Protein 2DFU (pdb70)

B-factor: mean 41.15, std 11.4, range [22.15, 91.85]

Structure (mmCIF, N/CA/C/O backbone):
data_2DFU
#
_entry.id   2DFU
#
_cell.length_a   93.340
_cell.length_b   73.412
_cell.length_c   122.632
_cell.angle_alpha   90.00
_cell.angle_beta   111.78
_cell.angle_gamma   90.00
#
_symmetry.space_group_name_H-M   'P 1 21 1'
#
loop_
_entity.id
_entity.type
_entity.pdbx_description
1 polymer 'probable 2-hydroxyhepta-2,4-diene-1,7-dioate isomerase'
2 water water
#
loop_
_atom_site.group_PDB
_atom_site.id
_atom_site.type_symbol
_atom_site.label_atom_id
_atom_site.label_alt_id
_atom_site.label_comp_id
_atom_site.label_asym_id
_atom_site.label_entity_id
_atom_site.label_seq_id
_atom_site.pdbx_PDB_ins_code
_atom_site.Cartn_x
_atom_site.Cartn_y
_atom_site.Cartn_z
_atom_site.occupancy
_atom_site.B_iso_or_equiv
_atom_site.auth_seq_id
_atom_site.auth_comp_id
_atom_site.auth_asym_id
_atom_site.auth_atom_id
_atom_site.pdbx_PDB_model_num
ATOM 1 N N . MET A 1 1 ? 7.095 14.459 -15.795 1.00 30.68 1 MET A N 1
ATOM 2 C CA . MET A 1 1 ? 6.029 15.268 -16.456 1.00 31.11 1 MET A CA 1
ATOM 3 C C . MET A 1 1 ? 6.577 16.663 -16.738 1.00 30.55 1 MET A C 1
ATOM 4 O O . MET A 1 1 ? 7.647 17.029 -16.245 1.00 29.19 1 MET A O 1
ATOM 9 N N . LYS A 1 2 ? 5.848 17.432 -17.539 1.00 29.83 2 LYS A N 1
ATOM 10 C CA . LYS A 1 2 ? 6.269 18.785 -17.871 1.00 29.96 2 LYS A CA 1
ATOM 11 C C . LYS A 1 2 ? 5.554 19.798 -16.994 1.00 29.06 2 LYS A C 1
ATOM 12 O O . LYS A 1 2 ? 4.329 19.860 -16.966 1.00 27.79 2 LYS A O 1
ATOM 18 N N . ILE A 1 3 ? 6.329 20.593 -16.271 1.00 29.61 3 ILE A N 1
ATOM 19 C CA . ILE A 1 3 ? 5.775 21.618 -15.396 1.00 29.43 3 ILE A CA 1
ATOM 20 C C . ILE A 1 3 ? 6.132 22.982 -15.975 1.00 29.55 3 ILE A C 1
ATOM 21 O O . ILE A 1 3 ? 7.281 23.218 -16.355 1.00 29.54 3 ILE A O 1
ATOM 26 N N . LEU A 1 4 ? 5.154 23.880 -16.047 1.00 28.57 4 LEU A N 1
ATOM 27 C CA . LEU A 1 4 ? 5.425 25.210 -16.586 1.00 29.24 4 LEU A CA 1
ATOM 28 C C . LEU A 1 4 ? 4.822 26.340 -15.765 1.00 25.86 4 LEU A C 1
ATOM 29 O O . LEU A 1 4 ? 3.985 26.116 -14.894 1.00 25.16 4 LEU A O 1
ATOM 34 N N . ARG A 1 5 ? 5.286 27.554 -16.038 1.00 26.28 5 ARG A N 1
ATOM 35 C CA . ARG A 1 5 ? 4.774 28.760 -15.385 1.00 27.60 5 ARG A CA 1
ATOM 36 C C . ARG A 1 5 ? 4.221 29.587 -16.526 1.00 25.74 5 ARG A C 1
ATOM 37 O O . ARG A 1 5 ? 4.858 29.691 -17.569 1.00 25.72 5 ARG A O 1
ATOM 45 N N . PHE A 1 6 ? 3.052 30.181 -16.336 1.00 27.15 6 PHE A N 1
ATOM 46 C CA . PHE A 1 6 ? 2.450 30.965 -17.401 1.00 28.23 6 PHE A CA 1
ATOM 47 C C . PHE A 1 6 ? 1.581 32.112 -16.892 1.00 30.12 6 PHE A C 1
ATOM 48 O O . PHE A 1 6 ? 1.225 32.171 -15.713 1.00 27.92 6 PHE A O 1
ATOM 56 N N . ASN A 1 7 ? 1.246 33.020 -17.803 1.00 31.82 7 ASN A N 1
ATOM 57 C CA . ASN A 1 7 ? 0.414 34.177 -17.496 1.00 33.14 7 ASN A CA 1
ATOM 58 C C . ASN A 1 7 ? 0.867 34.921 -16.243 1.00 33.22 7 ASN A C 1
ATOM 59 O O . ASN A 1 7 ? 2.029 35.287 -16.139 1.00 35.94 7 ASN A O 1
ATOM 64 N N . GLU A 1 8 ? -0.023 35.151 -15.287 1.00 35.51 8 GLU A N 1
ATOM 65 C CA . GLU A 1 8 ? 0.398 35.879 -14.091 1.00 39.83 8 GLU A CA 1
ATOM 66 C C . GLU A 1 8 ? 1.079 35.004 -13.039 1.00 38.07 8 GLU A C 1
ATOM 67 O O . GLU A 1 8 ? 0.593 34.875 -11.913 1.00 39.98 8 GLU A O 1
ATOM 73 N N . GLY A 1 9 ? 2.210 34.413 -13.413 1.00 34.89 9 GLY A N 1
ATOM 74 C CA . GLY A 1 9 ? 2.951 33.571 -12.491 1.00 33.60 9 GLY A CA 1
ATOM 75 C C . GLY A 1 9 ? 2.218 32.319 -12.034 1.00 33.59 9 GLY A C 1
ATOM 76 O O . GLY A 1 9 ? 2.466 31.815 -10.938 1.00 33.81 9 GLY A O 1
ATOM 77 N N . ARG A 1 10 ? 1.314 31.812 -12.863 1.00 31.12 10 ARG A N 1
ATOM 78 C CA . ARG A 1 10 ? 0.571 30.610 -12.514 1.00 30.92 10 ARG A CA 1
ATOM 79 C C . ARG A 1 10 ? 1.414 29.385 -12.841 1.00 30.49 10 ARG A C 1
ATOM 80 O O . ARG A 1 10 ? 2.311 29.452 -13.677 1.00 28.42 10 ARG A O 1
ATOM 88 N N . TRP A 1 11 ? 1.136 28.278 -12.160 1.00 29.18 11 TRP A N 1
ATOM 89 C CA . TRP A 1 11 ? 1.843 27.031 -12.406 1.00 29.33 11 TRP A CA 1
ATOM 90 C C . TRP A 1 11 ? 0.876 26.038 -13.039 1.00 28.56 11 TRP A C 1
ATOM 91 O O . TRP A 1 11 ? -0.334 26.118 -12.837 1.00 25.06 11 TRP A O 1
ATOM 102 N N . GLY A 1 12 ? 1.418 25.102 -13.805 1.00 29.01 12 GLY A N 1
ATOM 103 C CA . GLY A 1 12 ? 0.575 24.109 -14.436 1.00 28.39 12 GLY A CA 1
ATOM 104 C C . GLY A 1 12 ? 1.370 22.945 -14.983 1.00 28.86 12 GLY A C 1
ATOM 105 O O . GLY A 1 12 ? 2.605 22.963 -14.991 1.00 27.53 12 GLY A O 1
ATOM 106 N N . VAL A 1 13 ? 0.647 21.927 -15.434 1.00 29.61 13 VAL A N 1
ATOM 107 C CA . VAL A 1 13 ? 1.244 20.735 -16.013 1.00 31.66 13 VAL A CA 1
ATOM 108 C C . VAL A 1 13 ? 0.792 20.665 -17.466 1.00 31.05 13 VAL A C 1
ATOM 109 O O . VAL A 1 13 ? -0.344 21.009 -17.784 1.00 29.20 13 VAL A O 1
ATOM 113 N N . LEU A 1 14 ? 1.684 20.227 -18.345 1.00 31.30 14 LEU A N 1
ATOM 114 C CA . LEU A 1 14 ? 1.365 20.138 -19.759 1.00 32.57 14 LEU A CA 1
ATOM 115 C C . LEU A 1 14 ? 0.919 18.742 -20.183 1.00 33.93 14 LEU A C 1
ATOM 116 O O . LEU A 1 14 ? 1.573 17.748 -19.881 1.00 34.20 14 LEU A O 1
ATOM 121 N N . GLU A 1 15 ? -0.211 18.674 -20.870 1.00 35.09 15 GLU A N 1
ATOM 122 C CA . GLU A 1 15 ? -0.716 17.402 -21.381 1.00 37.28 15 GLU A CA 1
ATOM 123 C C . GLU A 1 15 ? -1.107 17.642 -22.835 1.00 36.74 15 GLU A C 1
ATOM 124 O O . GLU A 1 15 ? -2.174 18.183 -23.124 1.00 35.66 15 GLU A O 1
ATOM 130 N N . GLY A 1 16 ? -0.225 17.250 -23.746 1.00 38.78 16 GLY A N 1
ATOM 131 C CA . GLY A 1 16 ? -0.489 17.459 -25.158 1.00 38.94 16 GLY A CA 1
ATOM 132 C C . GLY A 1 16 ? -0.464 18.950 -25.435 1.00 39.14 16 GLY A C 1
ATOM 133 O O . GLY A 1 16 ? 0.572 19.596 -25.286 1.00 41.16 16 GLY A O 1
ATOM 134 N N . GLU A 1 17 ? -1.606 19.506 -25.818 1.00 38.28 17 GLU A N 1
ATOM 135 C CA . GLU A 1 17 ? -1.692 20.931 -26.098 1.00 40.04 17 GLU A CA 1
ATOM 136 C C . GLU A 1 17 ? -2.429 21.678 -24.985 1.00 37.99 17 GLU A C 1
ATOM 137 O O . GLU A 1 17 ? -2.685 22.873 -25.104 1.00 37.30 17 GLU A O 1
ATOM 143 N N . LEU A 1 18 ? -2.767 20.975 -23.911 1.00 35.81 18 LEU A N 1
ATOM 144 C CA . LEU A 1 18 ? -3.488 21.586 -22.798 1.00 36.99 18 LEU A CA 1
ATOM 145 C C . LEU A 1 18 ? -2.635 21.850 -21.569 1.00 34.23 18 LEU A C 1
ATOM 146 O O . LEU A 1 18 ? -1.849 21.000 -21.152 1.00 35.15 18 LEU A O 1
ATOM 151 N N . VAL A 1 19 ? -2.802 23.037 -20.998 1.00 31.75 19 VAL A N 1
ATOM 152 C CA . VAL A 1 19 ? -2.106 23.422 -19.779 1.00 28.96 19 VAL A CA 1
ATOM 153 C C . VAL A 1 19 ? -3.122 23.275 -18.653 1.00 30.05 19 VAL A C 1
ATOM 154 O O . VAL A 1 19 ? -4.157 23.941 -18.654 1.00 29.18 19 VAL A O 1
ATOM 158 N N . LEU A 1 20 ? -2.839 22.391 -17.704 1.00 29.09 20 LEU A N 1
ATOM 159 C CA . LEU A 1 20 ? -3.741 22.179 -16.583 1.00 29.71 20 LEU A CA 1
ATOM 160 C C . LEU A 1 20 ? -3.121 22.877 -15.383 1.00 29.51 20 LEU A C 1
ATOM 161 O O . LEU A 1 20 ? -2.061 22.479 -14.907 1.00 29.36 20 LEU A O 1
ATOM 166 N N . GLU A 1 21 ? -3.778 23.931 -14.909 1.00 27.98 21 GLU A N 1
ATOM 167 C CA . GLU A 1 21 ? -3.264 24.704 -13.788 1.00 29.84 21 GLU A CA 1
ATOM 168 C C . GLU A 1 21 ? -3.204 23.931 -12.478 1.00 30.12 21 GLU A C 1
ATOM 169 O O . GLU A 1 21 ? -4.074 23.107 -12.174 1.00 29.12 21 GLU A O 1
ATOM 175 N N . THR A 1 22 ? -2.163 24.219 -11.705 1.00 30.19 22 THR A N 1
ATOM 176 C CA . THR A 1 22 ? -1.945 23.581 -10.418 1.00 32.01 22 THR A CA 1
ATOM 177 C C . THR A 1 22 ? -1.631 24.621 -9.350 1.00 33.68 22 THR A C 1
ATOM 178 O O . THR A 1 22 ? -1.242 25.750 -9.656 1.00 31.90 22 THR A O 1
ATOM 182 N N . ASP A 1 23 ? -1.803 24.215 -8.098 1.00 33.14 23 ASP A N 1
ATOM 183 C CA . ASP A 1 23 ? -1.549 25.058 -6.940 1.00 35.43 23 ASP A CA 1
ATOM 184 C C . ASP A 1 23 ? -0.065 24.898 -6.605 1.00 35.18 23 ASP A C 1
ATOM 185 O O . ASP A 1 23 ? 0.308 24.045 -5.805 1.00 36.53 23 ASP A O 1
ATOM 190 N N . GLY A 1 24 ? 0.780 25.712 -7.233 1.00 34.77 24 GLY A N 1
ATOM 191 C CA . GLY A 1 24 ? 2.214 25.602 -7.008 1.00 34.34 24 GLY A CA 1
ATOM 192 C C . GLY A 1 24 ? 2.802 24.598 -7.991 1.00 34.55 24 GLY A C 1
ATOM 193 O O . GLY A 1 24 ? 2.044 23.893 -8.649 1.00 33.92 24 GLY A O 1
ATOM 194 N N . PRO A 1 25 ? 4.138 24.482 -8.095 1.00 35.45 25 PRO A N 1
ATOM 195 C CA . PRO A 1 25 ? 4.821 23.553 -9.012 1.00 36.78 25 PRO A CA 1
ATOM 196 C C . PRO A 1 25 ? 4.492 22.088 -8.722 1.00 36.66 25 PRO A C 1
ATOM 197 O O . PRO A 1 25 ? 4.819 21.577 -7.658 1.00 39.54 25 PRO A O 1
ATOM 201 N N . GLY A 1 26 ? 3.855 21.417 -9.672 1.00 36.22 26 GLY A N 1
ATOM 202 C CA . GLY A 1 26 ? 3.501 20.021 -9.481 1.00 34.37 26 GLY A CA 1
ATOM 203 C C . GLY A 1 26 ? 2.463 19.837 -8.391 1.00 33.70 26 GLY A C 1
ATOM 204 O O . GLY A 1 26 ? 2.225 18.718 -7.933 1.00 31.93 26 GLY A O 1
ATOM 205 N N . GLY A 1 27 ? 1.831 20.936 -7.986 1.00 32.03 27 GLY A N 1
ATOM 206 C CA . GLY A 1 27 ? 0.826 20.874 -6.937 1.00 31.29 27 GLY A CA 1
ATOM 207 C C . GLY A 1 27 ? -0.541 20.391 -7.388 1.00 31.56 27 GLY A C 1
ATOM 208 O O . GLY A 1 27 ? -0.725 19.995 -8.544 1.00 31.87 27 GLY A O 1
ATOM 209 N N . ASN A 1 28 ? -1.501 20.427 -6.467 1.00 29.42 28 ASN A N 1
ATOM 210 C CA . ASN A 1 28 ? -2.866 19.993 -6.735 1.00 30.54 28 ASN A CA 1
ATOM 211 C C . ASN A 1 28 ? -3.492 20.796 -7.878 1.00 32.04 28 ASN A C 1
ATOM 212 O O . ASN A 1 28 ? -3.281 22.001 -7.989 1.00 30.80 28 ASN A O 1
ATOM 217 N N . PRO A 1 29 ? -4.283 20.131 -8.735 1.00 31.67 29 PRO A N 1
ATOM 218 C CA . PRO A 1 29 ? -4.938 20.817 -9.854 1.00 32.46 29 PRO A CA 1
ATOM 219 C C . PRO A 1 29 ? -5.984 21.777 -9.287 1.00 32.87 29 PRO A C 1
ATOM 220 O O . PRO A 1 29 ? -6.566 21.508 -8.234 1.00 33.66 29 PRO A O 1
ATOM 224 N N . THR A 1 30 ? -6.227 22.886 -9.979 1.00 31.63 30 THR A N 1
ATOM 225 C CA . THR A 1 30 ? -7.218 23.852 -9.531 1.00 31.50 30 THR A CA 1
ATOM 226 C C . THR A 1 30 ? -8.529 23.654 -10.281 1.00 32.58 30 THR A C 1
ATOM 227 O O . THR A 1 30 ? -9.569 24.158 -9.870 1.00 34.01 30 THR A O 1
ATOM 231 N N . GLY A 1 31 ? -8.474 22.932 -11.393 1.00 33.52 31 GLY A N 1
ATOM 232 C CA . GLY A 1 31 ? -9.674 22.723 -12.176 1.00 35.25 31 GLY A CA 1
ATOM 233 C C . GLY A 1 31 ? -9.741 23.624 -13.402 1.00 36.13 31 GLY A C 1
ATOM 234 O O . GLY A 1 31 ? -10.648 23.493 -14.218 1.00 37.69 31 GLY A O 1
ATOM 235 N N . ARG A 1 32 ? -8.799 24.551 -13.532 1.00 36.87 32 ARG A N 1
ATOM 236 C CA . ARG A 1 32 ? -8.773 25.431 -14.699 1.00 37.04 32 ARG A CA 1
ATOM 237 C C . ARG A 1 32 ? -7.826 24.826 -15.735 1.00 35.48 32 ARG A C 1
ATOM 238 O O . ARG A 1 32 ? -6.814 24.228 -15.382 1.00 34.14 32 ARG A O 1
ATOM 246 N N . ARG A 1 33 ? -8.149 24.988 -17.011 1.00 33.35 33 ARG A N 1
ATOM 247 C CA . ARG A 1 33 ? -7.292 24.480 -18.074 1.00 34.12 33 ARG A CA 1
ATOM 248 C C . ARG A 1 33 ? -7.215 25.549 -19.158 1.00 33.25 33 ARG A C 1
ATOM 249 O O . ARG A 1 33 ? -8.135 26.346 -19.305 1.00 32.79 33 ARG A O 1
ATOM 257 N N . TYR A 1 34 ? -6.116 25.570 -19.901 1.00 31.45 34 TYR A N 1
ATOM 258 C CA . TYR A 1 34 ? -5.933 26.545 -20.967 1.00 31.77 34 TYR A CA 1
ATOM 259 C C . TYR A 1 34 ? -5.281 25.856 -22.150 1.00 32.03 34 TYR A C 1
ATOM 260 O O . TYR A 1 34 ? -4.644 24.819 -21.986 1.00 33.72 34 TYR A O 1
ATOM 269 N N . ASP A 1 35 ? -5.435 26.422 -23.343 1.00 31.88 35 ASP A N 1
ATOM 270 C CA . ASP A 1 35 ? -4.763 25.863 -24.511 1.00 32.45 35 ASP A CA 1
ATOM 271 C C . ASP A 1 35 ? -3.363 26.462 -24.447 1.00 30.73 35 ASP A C 1
ATOM 272 O O . ASP A 1 35 ? -3.204 27.635 -24.117 1.00 28.82 35 ASP A O 1
ATOM 277 N N . LEU A 1 36 ? -2.349 25.666 -24.758 1.00 30.11 36 LEU A N 1
ATOM 278 C CA . LEU A 1 36 ? -0.985 26.161 -24.719 1.00 31.11 36 LEU A CA 1
ATOM 279 C C . LEU A 1 36 ? -0.810 27.432 -25.552 1.00 32.35 36 LEU A C 1
ATOM 280 O O . LEU A 1 36 ? -0.199 28.407 -25.100 1.00 31.94 36 LEU A O 1
ATOM 285 N N . ALA A 1 37 ? -1.352 27.415 -26.766 1.00 31.38 37 ALA A N 1
ATOM 286 C CA . ALA A 1 37 ? -1.232 28.546 -27.679 1.00 32.74 37 ALA A CA 1
ATOM 287 C C . ALA A 1 37 ? -1.812 29.844 -27.128 1.00 32.49 37 ALA A C 1
ATOM 288 O O . ALA A 1 37 ? -1.454 30.925 -27.583 1.00 33.52 37 ALA A O 1
ATOM 290 N N . SER A 1 38 ? -2.691 29.739 -26.140 1.00 33.33 38 SER A N 1
ATOM 291 C CA . SER A 1 38 ? -3.325 30.918 -25.560 1.00 35.52 38 SER A CA 1
ATOM 292 C C . SER A 1 38 ? -2.640 31.517 -24.331 1.00 35.30 38 SER A C 1
ATOM 293 O O . SER A 1 38 ? -3.036 32.589 -23.870 1.00 35.69 38 SER A O 1
ATOM 296 N N . VAL A 1 39 ? -1.635 30.844 -23.781 1.00 32.60 39 VAL A N 1
ATOM 297 C CA . VAL A 1 39 ? -0.976 31.391 -22.598 1.00 30.60 39 VAL A CA 1
ATOM 298 C C . VAL A 1 39 ? 0.368 32.025 -22.907 1.00 30.10 39 VAL A C 1
ATOM 299 O O . VAL A 1 39 ? 0.945 31.796 -23.963 1.00 30.13 39 VAL A O 1
ATOM 303 N N . THR A 1 40 ? 0.852 32.843 -21.980 1.00 32.09 40 THR A N 1
ATOM 304 C CA . THR A 1 40 ? 2.156 33.470 -22.134 1.00 31.30 40 THR A CA 1
ATOM 305 C C . THR A 1 40 ? 3.133 32.651 -21.289 1.00 31.20 40 THR A C 1
ATOM 306 O O . THR A 1 40 ? 3.078 32.675 -20.057 1.00 31.43 40 THR A O 1
ATOM 310 N N . LEU A 1 41 ? 4.006 31.909 -21.960 1.00 30.11 41 LEU A N 1
ATOM 311 C CA . LEU A 1 41 ? 4.992 31.082 -21.279 1.00 30.26 41 LEU A CA 1
ATOM 312 C C . LEU A 1 41 ? 6.021 31.921 -20.540 1.00 28.97 41 LEU A C 1
ATOM 313 O O . LEU A 1 41 ? 6.541 32.887 -21.080 1.00 26.35 41 LEU A O 1
ATOM 318 N N . LEU A 1 42 ? 6.315 31.529 -19.307 1.00 27.73 42 LEU A N 1
ATOM 319 C CA . LEU A 1 42 ? 7.297 32.222 -18.483 1.00 27.67 42 LEU A CA 1
ATOM 320 C C . LEU A 1 42 ? 8.435 31.266 -18.129 1.00 26.14 42 LEU A C 1
ATOM 321 O O . LEU A 1 42 ? 8.328 30.055 -18.329 1.00 27.15 42 LEU A O 1
ATOM 326 N N . PRO A 1 43 ? 9.552 31.801 -17.620 1.00 27.25 43 PRO A N 1
ATOM 327 C CA . PRO A 1 43 ? 10.645 30.896 -17.251 1.00 26.99 43 PRO A CA 1
ATOM 328 C C . PRO A 1 43 ? 10.048 29.998 -16.149 1.00 27.49 43 PRO A C 1
ATOM 329 O O . PRO A 1 43 ? 9.351 30.485 -15.254 1.00 27.34 43 PRO A O 1
ATOM 333 N N . PRO A 1 44 ? 10.311 28.684 -16.201 1.00 27.77 44 PRO A N 1
ATOM 334 C CA . PRO A 1 44 ? 9.790 27.719 -15.225 1.00 27.83 44 PRO A CA 1
ATOM 335 C C . PRO A 1 44 ? 10.403 27.717 -13.827 1.00 29.54 44 PRO A C 1
ATOM 336 O O . PRO A 1 44 ? 10.630 26.651 -13.244 1.00 28.93 44 PRO A O 1
ATOM 340 N N . ALA A 1 45 ? 10.663 28.901 -13.291 1.00 30.47 45 ALA A N 1
ATOM 341 C CA . ALA A 1 45 ? 11.230 29.025 -11.953 1.00 30.65 45 ALA A CA 1
ATOM 342 C C . ALA A 1 45 ? 11.191 30.474 -11.489 1.00 31.47 45 ALA A C 1
ATOM 343 O O . ALA A 1 45 ? 11.046 31.381 -12.298 1.00 31.05 45 ALA A O 1
ATOM 345 N N . THR A 1 46 ? 11.319 30.669 -10.178 1.00 33.48 46 THR A N 1
ATOM 346 C CA . THR A 1 46 ? 11.355 31.998 -9.548 1.00 34.64 46 THR A CA 1
ATOM 347 C C . THR A 1 46 ? 12.536 31.905 -8.576 1.00 34.15 46 THR A C 1
ATOM 348 O O . THR A 1 46 ? 12.356 31.891 -7.361 1.00 34.11 46 THR A O 1
ATOM 352 N N . PRO A 1 47 ? 13.764 31.838 -9.115 1.00 34.59 47 PRO A N 1
ATOM 353 C CA . PRO A 1 47 ? 15.017 31.726 -8.359 1.00 33.09 47 PRO A CA 1
ATOM 354 C C . PRO A 1 47 ? 15.447 32.890 -7.486 1.00 32.86 47 PRO A C 1
ATOM 355 O O . PRO A 1 47 ? 15.276 34.046 -7.853 1.00 31.80 47 PRO A O 1
ATOM 359 N N . THR A 1 48 ? 16.010 32.572 -6.321 1.00 30.79 48 THR A N 1
ATOM 360 C CA . THR A 1 48 ? 16.521 33.603 -5.435 1.00 30.68 48 THR A CA 1
ATOM 361 C C . THR A 1 48 ? 17.885 33.954 -6.017 1.00 30.30 48 THR A C 1
ATOM 362 O O . THR A 1 48 ? 18.425 35.029 -5.771 1.00 31.43 48 THR A O 1
ATOM 366 N N . LYS A 1 49 ? 18.433 33.028 -6.799 1.00 30.36 49 LYS A N 1
ATOM 367 C CA . LYS A 1 49 ? 19.730 33.223 -7.443 1.00 29.62 49 LYS A CA 1
ATOM 368 C C . LYS A 1 49 ? 19.968 32.165 -8.518 1.00 29.19 49 LYS A C 1
ATOM 369 O O . LYS A 1 49 ? 19.323 31.119 -8.522 1.00 30.28 49 LYS A O 1
ATOM 375 N N . ILE A 1 50 ? 20.894 32.444 -9.427 1.00 28.96 50 ILE A N 1
ATOM 376 C CA . ILE A 1 50 ? 21.209 31.523 -10.516 1.00 26.65 50 ILE A CA 1
ATOM 377 C C . ILE A 1 50 ? 22.703 31.236 -10.513 1.00 27.87 50 ILE A C 1
ATOM 378 O O . ILE A 1 50 ? 23.516 32.131 -10.751 1.00 26.85 50 ILE A O 1
ATOM 383 N N . VAL A 1 51 ? 23.062 29.986 -10.222 1.00 27.96 51 VAL A N 1
ATOM 384 C CA . VAL A 1 51 ? 24.463 29.576 -10.163 1.00 28.53 51 VAL A CA 1
ATOM 385 C C . VAL A 1 51 ? 24.855 28.874 -11.459 1.00 29.93 51 VAL A C 1
ATOM 386 O O . VAL A 1 51 ? 24.173 27.950 -11.905 1.00 31.80 51 VAL A O 1
ATOM 390 N N . CYS A 1 52 ? 25.957 29.303 -12.068 1.00 29.99 52 CYS A N 1
ATOM 391 C CA . CYS A 1 52 ? 26.366 28.710 -13.334 1.00 30.45 52 CYS A CA 1
ATOM 392 C C . CYS A 1 52 ? 27.757 28.100 -13.329 1.00 31.44 52 CYS A C 1
ATOM 393 O O . CYS A 1 52 ? 28.665 28.596 -12.671 1.00 31.85 52 CYS A O 1
ATOM 396 N N . VAL A 1 53 ? 27.910 27.023 -14.092 1.00 34.03 53 VAL A N 1
ATOM 397 C CA . VAL A 1 53 ? 29.184 26.327 -14.202 1.00 34.41 53 VAL A CA 1
ATOM 398 C C . VAL A 1 53 ? 29.950 26.816 -15.418 1.00 35.63 53 VAL A C 1
ATOM 399 O O . VAL A 1 53 ? 29.356 27.201 -16.427 1.00 33.29 53 VAL A O 1
ATOM 403 N N . GLY A 1 54 ? 31.274 26.819 -15.312 1.00 36.93 54 GLY A N 1
ATOM 404 C CA . GLY A 1 54 ? 32.090 27.242 -16.432 1.00 37.85 54 GLY A CA 1
ATOM 405 C C . GLY A 1 54 ? 32.313 26.056 -17.357 1.00 39.40 54 GLY A C 1
ATOM 406 O O . GLY A 1 54 ? 31.370 25.367 -17.742 1.00 39.42 54 GLY A O 1
ATOM 407 N N . ARG A 1 55 ? 33.567 25.814 -17.710 1.00 41.24 55 ARG A N 1
ATOM 408 C CA . ARG A 1 55 ? 33.918 24.701 -18.583 1.00 43.07 55 ARG A CA 1
ATOM 409 C C . ARG A 1 55 ? 33.389 23.409 -17.972 1.00 40.82 55 ARG A C 1
ATOM 410 O O . ARG A 1 55 ? 33.616 23.142 -16.793 1.00 41.00 55 ARG A O 1
ATOM 418 N N . ASN A 1 56 ? 32.670 22.611 -18.756 1.00 40.47 56 ASN A N 1
ATOM 419 C CA . ASN A 1 56 ? 32.145 21.360 -18.223 1.00 41.31 56 ASN A CA 1
ATOM 420 C C . ASN A 1 56 ? 31.966 20.239 -19.242 1.00 43.38 56 ASN A C 1
ATOM 421 O O . ASN A 1 56 ? 31.459 19.168 -18.912 1.00 43.91 56 ASN A O 1
ATOM 426 N N . TYR A 1 57 ? 32.382 20.476 -20.478 1.00 45.42 57 TYR A N 1
ATOM 427 C CA . TYR A 1 57 ? 32.271 19.453 -21.508 1.00 48.98 57 TYR A CA 1
ATOM 428 C C . TYR A 1 57 ? 33.638 19.111 -22.097 1.00 51.43 57 TYR A C 1
ATOM 429 O O . TYR A 1 57 ? 34.491 19.985 -22.263 1.00 51.45 57 TYR A O 1
ATOM 438 N N . ARG A 1 58 ? 33.841 17.834 -22.407 1.00 55.17 58 ARG A N 1
ATOM 439 C CA . ARG A 1 58 ? 35.099 17.381 -22.992 1.00 58.05 58 ARG A CA 1
ATOM 440 C C . ARG A 1 58 ? 35.075 17.648 -24.494 1.00 58.57 58 ARG A C 1
ATOM 441 O O . ARG A 1 58 ? 35.938 18.344 -25.029 1.00 60.46 58 ARG A O 1
ATOM 449 N N . LEU A 1 72 ? 41.910 20.817 -17.859 1.00 70.37 72 LEU A N 1
ATOM 450 C CA . LEU A 1 72 ? 40.615 20.523 -17.247 1.00 70.56 72 LEU A CA 1
ATOM 451 C C . LEU A 1 72 ? 40.620 20.900 -15.770 1.00 69.62 72 LEU A C 1
ATOM 452 O O . LEU A 1 72 ? 41.517 20.503 -15.027 1.00 70.59 72 LEU A O 1
ATOM 457 N N . PRO A 1 73 ? 39.609 21.666 -15.323 1.00 68.10 73 PRO A N 1
ATOM 458 C CA . PRO A 1 73 ? 39.517 22.090 -13.923 1.00 66.35 73 PRO A CA 1
ATOM 459 C C . PRO A 1 73 ? 39.350 20.938 -12.932 1.00 64.79 73 PRO A C 1
ATOM 460 O O . PRO A 1 73 ? 38.819 19.880 -13.272 1.00 64.53 73 PRO A O 1
ATOM 464 N N . LYS A 1 74 ? 39.819 21.163 -11.707 1.00 63.97 74 LYS A N 1
ATOM 465 C CA . LYS A 1 74 ? 39.739 20.177 -10.631 1.00 62.29 74 LYS A CA 1
ATOM 466 C C . LYS A 1 74 ? 38.397 20.302 -9.914 1.00 60.69 74 LYS A C 1
ATOM 467 O O . LYS A 1 74 ? 37.838 19.315 -9.437 1.00 60.77 74 LYS A O 1
ATOM 473 N N . GLU A 1 75 ? 37.901 21.533 -9.828 1.00 57.87 75 GLU A N 1
ATOM 474 C CA . GLU A 1 75 ? 36.618 21.816 -9.192 1.00 54.00 75 GLU A CA 1
ATOM 475 C C . GLU A 1 75 ? 35.777 22.604 -10.186 1.00 50.21 75 GLU A C 1
ATOM 476 O O . GLU A 1 75 ? 36.311 23.276 -11.072 1.00 49.32 75 GLU A O 1
ATOM 482 N N . PRO A 1 76 ? 34.445 22.531 -10.057 1.00 46.97 76 PRO A N 1
ATOM 483 C CA . PRO A 1 76 ? 33.581 23.272 -10.980 1.00 44.02 76 PRO A CA 1
ATOM 484 C C . PRO A 1 76 ? 33.805 24.778 -10.830 1.00 41.02 76 PRO A C 1
ATOM 485 O O . PRO A 1 76 ? 33.783 25.298 -9.719 1.00 39.87 76 PRO A O 1
ATOM 489 N N . GLY A 1 77 ? 34.055 25.468 -11.938 1.00 40.59 77 GLY A N 1
ATOM 490 C CA . GLY A 1 77 ? 34.230 26.909 -11.880 1.00 38.62 77 GLY A CA 1
ATOM 491 C C . GLY A 1 77 ? 32.817 27.459 -11.839 1.00 38.27 77 GLY A C 1
ATOM 492 O O . GLY A 1 77 ? 31.959 26.978 -12.581 1.00 39.41 77 GLY A O 1
ATOM 493 N N . LEU A 1 78 ? 32.554 28.448 -10.989 1.00 37.38 78 LEU A N 1
ATOM 494 C CA . LEU A 1 78 ? 31.201 28.988 -10.877 1.00 33.89 78 LEU A CA 1
ATOM 495 C C . LEU A 1 78 ? 31.081 30.496 -11.046 1.00 34.68 78 LEU A C 1
ATOM 496 O O . LEU A 1 78 ? 32.036 31.240 -10.824 1.00 35.34 78 LEU A O 1
ATOM 501 N N . PHE A 1 79 ? 29.894 30.938 -11.450 1.00 32.71 79 PHE A N 1
ATOM 502 C CA . PHE A 1 79 ? 29.602 32.358 -11.575 1.00 32.06 79 PHE A CA 1
ATOM 503 C C . PHE A 1 79 ? 28.103 32.551 -11.395 1.00 31.18 79 PHE A C 1
ATOM 504 O O . PHE A 1 79 ? 27.318 31.616 -11.585 1.00 30.71 79 PHE A O 1
ATOM 512 N N . LEU A 1 80 ? 27.708 33.759 -11.008 1.00 31.71 80 LEU A N 1
ATOM 513 C CA . LEU A 1 80 ? 26.300 34.062 -10.763 1.00 30.36 80 LEU A CA 1
ATOM 514 C C . LEU A 1 80 ? 25.643 34.935 -11.819 1.00 29.52 80 LEU A C 1
ATOM 515 O O . LEU A 1 80 ? 26.303 35.670 -12.551 1.00 29.26 80 LEU A O 1
ATOM 520 N N . LYS A 1 81 ? 24.323 34.836 -11.878 1.00 29.33 81 LYS A N 1
ATOM 521 C CA . LYS A 1 81 ? 23.506 35.643 -12.768 1.00 29.75 81 LYS A CA 1
ATOM 522 C C . LYS A 1 81 ? 22.361 36.105 -11.876 1.00 29.71 81 LYS A C 1
ATOM 523 O O . LYS A 1 81 ? 21.889 35.351 -11.024 1.00 28.43 81 LYS A O 1
ATOM 529 N N . GLY A 1 82 ? 21.940 37.351 -12.031 1.00 29.18 82 GLY A N 1
ATOM 530 C CA . GLY A 1 82 ? 20.837 37.830 -11.224 1.00 29.13 82 GLY A CA 1
ATOM 531 C C . GLY A 1 82 ? 19.540 37.466 -11.917 1.00 28.15 82 GLY A C 1
ATOM 532 O O . GLY A 1 82 ? 19.555 37.165 -13.106 1.00 28.31 82 GLY A O 1
ATOM 533 N N . PRO A 1 83 ? 18.405 37.457 -11.203 1.00 28.77 83 PRO A N 1
ATOM 534 C CA . PRO A 1 83 ? 17.111 37.123 -11.808 1.00 28.25 83 PRO A CA 1
ATOM 535 C C . PRO A 1 83 ? 16.755 38.052 -12.974 1.00 28.22 83 PRO A C 1
ATOM 536 O O . PRO A 1 83 ? 15.947 37.698 -13.829 1.00 29.79 83 PRO A O 1
ATOM 540 N N . ASN A 1 84 ? 17.359 39.239 -13.009 1.00 26.90 84 ASN A N 1
ATOM 541 C CA . ASN A 1 84 ? 17.092 40.193 -14.085 1.00 26.05 84 ASN A CA 1
ATOM 542 C C . ASN A 1 84 ? 17.500 39.629 -15.453 1.00 26.28 84 ASN A C 1
ATOM 543 O O . ASN A 1 84 ? 17.021 40.093 -16.488 1.00 25.59 84 ASN A O 1
ATOM 548 N N . ALA A 1 85 ? 18.383 38.632 -15.460 1.00 24.78 85 ALA A N 1
ATOM 549 C CA . ALA A 1 85 ? 18.839 38.032 -16.711 1.00 24.74 85 ALA A CA 1
ATOM 550 C C . ALA A 1 85 ? 17.790 37.124 -17.348 1.00 26.27 85 ALA A C 1
ATOM 551 O O . ALA A 1 85 ? 17.884 36.799 -18.529 1.00 25.67 85 ALA A O 1
ATOM 553 N N . LEU A 1 86 ? 16.796 36.711 -16.568 1.00 25.36 86 LEU A N 1
ATOM 554 C CA . LEU A 1 86 ? 15.761 35.828 -17.085 1.00 27.60 86 LEU A CA 1
ATOM 555 C C . LEU A 1 86 ? 14.947 36.454 -18.215 1.00 28.46 86 LEU A C 1
ATOM 556 O O . LEU A 1 86 ? 14.541 37.618 -18.149 1.00 27.72 86 LEU A O 1
ATOM 561 N N . ALA A 1 87 ? 14.715 35.667 -19.259 1.00 27.40 87 ALA A N 1
ATOM 562 C CA . ALA A 1 87 ? 13.947 36.126 -20.405 1.00 26.84 87 ALA A CA 1
ATOM 563 C C . ALA A 1 87 ? 12.955 35.037 -20.796 1.00 27.96 87 ALA A C 1
ATOM 564 O O . ALA A 1 87 ? 13.302 33.857 -20.809 1.00 29.86 87 ALA A O 1
ATOM 566 N N . ARG A 1 88 ? 11.722 35.433 -21.105 1.00 26.88 88 ARG A N 1
ATOM 567 C CA . ARG A 1 88 ? 10.673 34.487 -21.479 1.00 27.52 88 ARG A CA 1
ATOM 568 C C . ARG A 1 88 ? 11.027 33.617 -22.672 1.00 27.47 88 ARG A C 1
ATOM 569 O O . ARG A 1 88 ? 11.603 34.083 -23.648 1.00 27.61 88 ARG A O 1
ATOM 577 N N . PRO A 1 89 ? 10.680 32.325 -22.599 1.00 27.14 89 PRO A N 1
ATOM 578 C CA . PRO A 1 89 ? 10.946 31.372 -23.671 1.00 27.40 89 PRO A CA 1
ATOM 579 C C . PRO A 1 89 ? 9.844 31.487 -24.718 1.00 28.31 89 PRO A C 1
ATOM 580 O O . PRO A 1 89 ? 8.693 31.781 -24.394 1.00 28.26 89 PRO A O 1
ATOM 584 N N . GLY A 1 90 ? 10.190 31.259 -25.974 1.00 29.14 90 GLY A N 1
ATOM 585 C CA . GLY A 1 90 ? 9.169 31.317 -26.994 1.00 29.62 90 GLY A CA 1
ATOM 586 C C . GLY A 1 90 ? 8.186 30.176 -26.789 1.00 30.53 90 GLY A C 1
ATOM 587 O O . GLY A 1 90 ? 8.582 29.057 -26.453 1.00 28.20 90 GLY A O 1
ATOM 588 N N . ASN A 1 91 ? 6.901 30.473 -26.959 1.00 28.84 91 ASN A N 1
ATOM 589 C CA . ASN A 1 91 ? 5.838 29.478 -26.844 1.00 30.88 91 ASN A CA 1
ATOM 590 C C . ASN A 1 91 ? 5.964 28.576 -28.085 1.00 33.65 91 ASN A C 1
ATOM 591 O O . ASN A 1 91 ? 5.961 29.067 -29.215 1.00 34.16 91 ASN A O 1
ATOM 596 N N . PRO A 1 92 ? 6.087 27.252 -27.892 1.00 34.78 92 PRO A N 1
ATOM 597 C CA . PRO A 1 92 ? 6.217 26.314 -29.016 1.00 35.27 92 PRO A CA 1
ATOM 598 C C . PRO A 1 92 ? 5.108 26.393 -30.074 1.00 36.45 92 PRO A C 1
ATOM 599 O O . PRO A 1 92 ? 5.274 25.911 -31.195 1.00 36.79 92 PRO A O 1
ATOM 603 N N . ARG A 1 93 ? 3.980 26.997 -29.722 1.00 37.79 93 ARG A N 1
ATOM 604 C CA . ARG A 1 93 ? 2.879 27.127 -30.674 1.00 40.38 93 ARG A CA 1
ATOM 605 C C . ARG A 1 93 ? 3.060 28.347 -31.592 1.00 41.48 93 ARG A C 1
ATOM 606 O O . ARG A 1 93 ? 2.353 28.485 -32.590 1.00 44.41 93 ARG A O 1
ATOM 614 N N . ASP A 1 94 ? 4.010 29.217 -31.246 1.00 40.67 94 ASP A N 1
ATOM 615 C CA . ASP A 1 94 ? 4.348 30.424 -32.024 1.00 39.36 94 ASP A CA 1
ATOM 616 C C . ASP A 1 94 ? 5.655 30.982 -31.443 1.00 38.32 94 ASP A C 1
ATOM 617 O O . ASP A 1 94 ? 5.680 32.055 -30.847 1.00 37.41 94 ASP A O 1
ATOM 622 N N . PRO A 1 95 ? 6.763 30.246 -31.639 1.00 39.25 95 PRO A N 1
ATOM 623 C CA . PRO A 1 95 ? 8.134 30.515 -31.190 1.00 39.40 95 PRO A CA 1
ATOM 624 C C . PRO A 1 95 ? 8.665 31.927 -31.338 1.00 39.26 95 PRO A C 1
ATOM 625 O O . PRO A 1 95 ? 8.851 32.648 -30.360 1.00 39.82 95 PRO A O 1
ATOM 629 N N . TRP A 1 96 ? 8.927 32.305 -32.579 1.00 38.55 96 TRP A N 1
ATOM 630 C CA . TRP A 1 96 ? 9.495 33.605 -32.893 1.00 37.88 96 TRP A CA 1
ATOM 631 C C . TRP A 1 96 ? 8.604 34.801 -32.595 1.00 36.39 96 TRP A C 1
ATOM 632 O O . TRP A 1 96 ? 9.095 35.906 -32.379 1.00 37.54 96 TRP A O 1
ATOM 643 N N . GLY A 1 97 ? 7.295 34.590 -32.575 1.00 36.58 97 GLY A N 1
ATOM 644 C CA . GLY A 1 97 ? 6.404 35.700 -32.292 1.00 35.90 97 GLY A CA 1
ATOM 645 C C . GLY A 1 97 ? 6.155 35.956 -30.812 1.00 36.69 97 GLY A C 1
ATOM 646 O O . GLY A 1 97 ? 5.610 37.000 -30.453 1.00 37.54 97 GLY A O 1
ATOM 647 N N . THR A 1 98 ? 6.557 35.022 -29.951 1.00 33.84 98 THR A N 1
ATOM 648 C CA . THR A 1 98 ? 6.333 35.174 -28.512 1.00 33.04 98 THR A CA 1
ATOM 649 C C . THR A 1 98 ? 7.588 35.260 -27.652 1.00 32.43 98 THR A C 1
ATOM 650 O O . THR A 1 98 ? 7.560 35.861 -26.585 1.00 32.76 98 THR A O 1
ATOM 654 N N . ALA A 1 99 ? 8.683 34.661 -28.106 1.00 31.66 99 ALA A N 1
ATOM 655 C CA . ALA A 1 99 ? 9.921 34.694 -27.339 1.00 32.27 99 ALA A CA 1
ATOM 656 C C . ALA A 1 99 ? 10.335 36.127 -27.007 1.00 33.59 99 ALA A C 1
ATOM 657 O O . ALA A 1 99 ? 10.255 37.021 -27.852 1.00 33.38 99 ALA A O 1
ATOM 659 N N . GLU A 1 100 ? 10.764 36.349 -25.769 1.00 33.07 100 GLU A N 1
ATOM 660 C CA . GLU A 1 100 ? 11.199 37.674 -25.360 1.00 31.37 100 GLU A CA 1
ATOM 661 C C . GLU A 1 100 ? 12.560 37.910 -25.991 1.00 31.16 100 GLU A C 1
ATOM 662 O O . GLU A 1 100 ? 13.501 37.154 -25.756 1.00 30.73 100 GLU A O 1
ATOM 668 N N . PRO A 1 101 ? 12.683 38.966 -26.809 1.00 31.06 101 PRO A N 1
ATOM 669 C CA . PRO A 1 101 ? 13.964 39.249 -27.458 1.00 30.91 101 PRO A CA 1
ATOM 670 C C . PRO A 1 101 ? 15.062 39.634 -26.478 1.00 31.16 101 PRO A C 1
ATOM 671 O O . PRO A 1 101 ? 14.806 40.278 -25.461 1.00 32.19 101 PRO A O 1
ATOM 675 N N . VAL A 1 102 ? 16.280 39.210 -26.784 1.00 31.29 102 VAL A N 1
ATOM 676 C CA . VAL A 1 102 ? 17.439 39.567 -25.982 1.00 31.24 102 VAL A CA 1
ATOM 677 C C . VAL A 1 102 ? 18.036 40.740 -26.762 1.00 32.17 102 VAL A C 1
ATOM 678 O O . VAL A 1 102 ? 18.522 40.569 -27.879 1.00 32.22 102 VAL A O 1
ATOM 682 N N . PRO A 1 103 ? 17.977 41.953 -26.199 1.00 33.78 103 PRO A N 1
ATOM 683 C CA . PRO A 1 103 ? 18.535 43.107 -26.907 1.00 34.91 103 PRO A CA 1
ATOM 684 C C . PRO A 1 103 ? 20.046 42.983 -27.078 1.00 34.66 103 PRO A C 1
ATOM 685 O O . PRO A 1 103 ? 20.739 42.610 -26.140 1.00 34.46 103 PRO A O 1
ATOM 689 N N . TYR A 1 104 ? 20.559 43.270 -28.271 1.00 34.98 104 TYR A N 1
ATOM 690 C CA . TYR A 1 104 ? 22.003 43.223 -28.461 1.00 35.89 104 TYR A CA 1
ATOM 691 C C . TYR A 1 104 ? 22.448 44.515 -27.771 1.00 37.65 104 TYR A C 1
ATOM 692 O O . TYR A 1 104 ? 22.175 45.610 -28.260 1.00 39.32 104 TYR A O 1
ATOM 701 N N . PRO A 1 105 ? 23.133 44.399 -26.623 1.00 38.00 105 PRO A N 1
ATOM 702 C CA . PRO A 1 105 ? 23.611 45.533 -25.828 1.00 39.48 105 PRO A CA 1
ATOM 703 C C . PRO A 1 105 ? 24.521 46.546 -26.499 1.00 40.28 105 PRO A C 1
ATOM 704 O O . PRO A 1 105 ? 25.240 46.240 -27.447 1.00 38.98 105 PRO A O 1
ATOM 708 N N . PHE A 1 106 ? 24.485 47.762 -25.969 1.00 41.12 106 PHE A N 1
ATOM 709 C CA . PHE A 1 106 ? 25.303 48.845 -26.475 1.00 41.46 106 PHE A CA 1
ATOM 710 C C . PHE A 1 106 ? 26.736 48.694 -25.996 1.00 39.22 106 PHE A C 1
ATOM 711 O O . PHE A 1 106 ? 27.666 49.052 -26.713 1.00 36.48 106 PHE A O 1
ATOM 719 N N . PHE A 1 107 ? 26.907 48.147 -24.791 1.00 37.80 107 PHE A N 1
ATOM 720 C CA . PHE A 1 107 ? 28.232 47.986 -24.185 1.00 37.64 107 PHE A CA 1
ATOM 721 C C . PHE A 1 107 ? 29.126 46.875 -24.732 1.00 37.83 107 PHE A C 1
ATOM 722 O O . PHE A 1 107 ? 30.279 46.739 -24.313 1.00 38.32 107 PHE A O 1
ATOM 730 N N . THR A 1 108 ? 28.616 46.081 -25.662 1.00 37.56 108 THR A N 1
ATOM 731 C CA . THR A 1 108 ? 29.418 44.996 -26.209 1.00 37.95 108 THR A CA 1
ATOM 732 C C . THR A 1 108 ? 29.330 44.900 -27.721 1.00 38.00 108 THR A C 1
ATOM 733 O O . THR A 1 108 ? 28.433 45.457 -28.347 1.00 37.69 108 THR A O 1
ATOM 737 N N . GLU A 1 109 ? 30.283 44.187 -28.299 1.00 39.95 109 GLU A N 1
ATOM 738 C CA . GLU A 1 109 ? 30.308 43.958 -29.731 1.00 44.57 109 GLU A CA 1
ATOM 739 C C . GLU A 1 109 ? 30.766 42.523 -29.919 1.00 43.73 109 GLU A C 1
ATOM 740 O O . GLU A 1 109 ? 31.202 42.125 -30.998 1.00 42.53 109 GLU A O 1
ATOM 746 N N . GLU A 1 110 ? 30.643 41.745 -28.845 1.00 44.43 110 GLU A N 1
ATOM 747 C CA . GLU A 1 110 ? 31.058 40.349 -28.853 1.00 44.57 110 GLU A CA 1
ATOM 748 C C . GLU A 1 110 ? 30.058 39.478 -28.091 1.00 43.08 110 GLU A C 1
ATOM 749 O O . GLU A 1 110 ? 30.407 38.827 -27.105 1.00 43.42 110 GLU A O 1
ATOM 755 N N . LEU A 1 111 ? 28.811 39.474 -28.551 1.00 40.40 111 LEU A N 1
ATOM 756 C CA . LEU A 1 111 ? 27.759 38.687 -27.915 1.00 37.72 111 LEU A CA 1
ATOM 757 C C . LEU A 1 111 ? 27.792 37.256 -28.446 1.00 36.04 111 LEU A C 1
ATOM 758 O O . LEU A 1 111 ? 27.740 37.041 -29.659 1.00 36.90 111 LEU A O 1
ATOM 763 N N . HIS A 1 112 ? 27.871 36.287 -27.538 1.00 35.01 112 HIS A N 1
ATOM 764 C CA . HIS A 1 112 ? 27.925 34.875 -27.908 1.00 34.49 112 HIS A CA 1
ATOM 765 C C . HIS A 1 112 ? 26.836 34.029 -27.255 1.00 35.37 112 HIS A C 1
ATOM 766 O O . HIS A 1 112 ? 26.340 34.362 -26.174 1.00 34.61 112 HIS A O 1
ATOM 773 N N . TYR A 1 113 ? 26.480 32.930 -27.920 1.00 35.34 113 TYR A N 1
ATOM 774 C CA . TYR A 1 113 ? 25.463 32.002 -27.424 1.00 34.86 113 TYR A CA 1
ATOM 775 C C . TYR A 1 113 ? 26.087 30.729 -26.853 1.00 34.12 113 TYR A C 1
ATOM 776 O O . TYR A 1 113 ? 27.131 30.272 -27.316 1.00 32.68 113 TYR A O 1
ATOM 785 N N . GLU A 1 114 ? 25.429 30.167 -25.847 1.00 33.69 114 GLU A N 1
ATOM 786 C CA . GLU A 1 114 ? 25.875 28.944 -25.195 1.00 34.04 114 GLU A CA 1
ATOM 787 C C . GLU A 1 114 ? 24.635 28.177 -24.719 1.00 34.24 114 GLU A C 1
ATOM 788 O O . GLU A 1 114 ? 24.023 28.555 -23.716 1.00 34.71 114 GLU A O 1
ATOM 794 N N . GLY A 1 115 ? 24.253 27.122 -25.444 1.00 31.14 115 GLY A N 1
ATOM 795 C CA . GLY A 1 115 ? 23.092 26.334 -25.058 1.00 30.72 115 GLY A CA 1
ATOM 796 C C . GLY A 1 115 ? 23.440 25.440 -23.880 1.00 32.88 115 GLY A C 1
ATOM 797 O O . GLY A 1 115 ? 24.521 24.862 -23.861 1.00 31.51 115 GLY A O 1
ATOM 798 N N . GLU A 1 116 ? 22.543 25.301 -22.905 1.00 32.49 116 GLU A N 1
ATOM 799 C CA . GLU A 1 116 ? 22.858 24.484 -21.734 1.00 32.74 116 GLU A CA 1
ATOM 800 C C . GLU A 1 116 ? 21.673 23.808 -21.065 1.00 32.35 116 GLU A C 1
ATOM 801 O O . GLU A 1 116 ? 20.531 24.269 -21.164 1.00 32.41 116 GLU A O 1
ATOM 807 N N . LEU A 1 117 ? 21.955 22.709 -20.372 1.00 30.14 117 LEU A N 1
ATOM 808 C CA . LEU A 1 117 ? 20.923 22.005 -19.622 1.00 28.81 117 LEU A CA 1
ATOM 809 C C . LEU A 1 117 ? 20.832 22.789 -18.316 1.00 28.97 117 LEU A C 1
ATOM 810 O O . LEU A 1 117 ? 21.858 23.123 -17.719 1.00 28.28 117 LEU A O 1
ATOM 815 N N . ALA A 1 118 ? 19.618 23.095 -17.875 1.00 29.33 118 ALA A N 1
ATOM 816 C CA . ALA A 1 118 ? 19.447 23.845 -16.639 1.00 30.23 118 ALA A CA 1
ATOM 817 C C . ALA A 1 118 ? 18.712 23.025 -15.582 1.00 30.31 118 ALA A C 1
ATOM 818 O O . ALA A 1 118 ? 17.837 22.224 -15.899 1.00 31.51 118 ALA A O 1
ATOM 820 N N . VAL A 1 119 ? 19.075 23.225 -14.321 1.00 30.01 119 VAL A N 1
ATOM 821 C CA . VAL A 1 119 ? 18.433 22.496 -13.244 1.00 28.74 119 VAL A CA 1
ATOM 822 C C . VAL A 1 119 ? 17.634 23.427 -12.353 1.00 28.25 119 VAL A C 1
ATOM 823 O O . VAL A 1 119 ? 18.083 24.522 -12.029 1.00 29.49 119 VAL A O 1
ATOM 827 N N . VAL A 1 120 ? 16.440 22.993 -11.967 1.00 27.96 120 VAL A N 1
ATOM 828 C CA . VAL A 1 120 ? 15.608 23.785 -11.074 1.00 27.31 120 VAL A CA 1
ATOM 829 C C . VAL A 1 120 ? 15.535 23.007 -9.764 1.00 26.76 120 VAL A C 1
ATOM 830 O O . VAL A 1 120 ? 15.019 21.898 -9.714 1.00 26.19 120 VAL A O 1
ATOM 834 N N . VAL A 1 121 ? 16.066 23.600 -8.707 1.00 28.98 121 VAL A N 1
ATOM 835 C CA . VAL A 1 121 ? 16.089 22.967 -7.401 1.00 28.00 121 VAL A CA 1
ATOM 836 C C . VAL A 1 121 ? 14.711 22.833 -6.775 1.00 30.04 121 VAL A C 1
ATOM 837 O O . VAL A 1 121 ? 13.907 23.765 -6.806 1.00 29.88 121 VAL A O 1
ATOM 841 N N . GLY A 1 122 ? 14.442 21.661 -6.204 1.00 30.71 122 GLY A N 1
ATOM 842 C CA . GLY A 1 122 ? 13.158 21.420 -5.568 1.00 30.28 122 GLY A CA 1
ATOM 843 C C . GLY A 1 122 ? 13.181 21.583 -4.055 1.00 32.29 122 GLY A C 1
ATOM 844 O O . GLY A 1 122 ? 12.341 22.274 -3.492 1.00 32.70 122 GLY A O 1
ATOM 845 N N . ASP A 1 123 ? 14.130 20.934 -3.389 1.00 33.80 123 ASP A N 1
ATOM 846 C CA . ASP A 1 123 ? 14.237 21.027 -1.934 1.00 34.41 123 ASP A CA 1
ATOM 847 C C . ASP A 1 123 ? 15.525 21.754 -1.568 1.00 32.57 123 ASP A C 1
ATOM 848 O O . ASP A 1 123 ? 16.536 21.609 -2.256 1.00 31.47 123 ASP A O 1
ATOM 853 N N . ARG A 1 124 ? 15.484 22.531 -0.490 1.00 32.33 124 ARG A N 1
ATOM 854 C CA . ARG A 1 124 ? 16.658 23.269 -0.029 1.00 33.06 124 ARG A CA 1
ATOM 855 C C . ARG A 1 124 ? 17.872 22.334 0.045 1.00 33.79 124 ARG A C 1
ATOM 856 O O . ARG A 1 124 ? 17.758 21.179 0.455 1.00 31.75 124 ARG A O 1
ATOM 864 N N . MET A 1 125 ? 19.029 22.837 -0.365 1.00 33.82 125 MET A N 1
ATOM 865 C CA . MET A 1 125 ? 20.255 22.049 -0.352 1.00 35.04 125 MET A CA 1
ATOM 866 C C . MET A 1 125 ? 21.397 22.733 0.398 1.00 35.74 125 MET A C 1
ATOM 867 O O . MET A 1 125 ? 21.808 23.840 0.044 1.00 33.13 125 MET A O 1
ATOM 872 N N . ARG A 1 126 ? 21.907 22.056 1.426 1.00 38.02 126 ARG A N 1
ATOM 873 C CA . ARG A 1 126 ? 23.033 22.541 2.232 1.00 38.49 126 ARG A CA 1
ATOM 874 C C . ARG A 1 126 ? 23.843 21.319 2.666 1.00 38.15 126 ARG A C 1
ATOM 875 O O . ARG A 1 126 ? 23.326 20.451 3.366 1.00 37.93 126 ARG A O 1
ATOM 883 N N . HIS A 1 127 ? 25.103 21.255 2.247 1.00 39.25 127 HIS A N 1
ATOM 884 C CA . HIS A 1 127 ? 25.972 20.121 2.571 1.00 41.71 127 HIS A CA 1
ATOM 885 C C . HIS A 1 127 ? 25.270 18.822 2.176 1.00 41.84 127 HIS A C 1
ATOM 886 O O . HIS A 1 127 ? 24.942 17.990 3.029 1.00 41.95 127 HIS A O 1
ATOM 893 N N . VAL A 1 128 ? 25.034 18.661 0.878 1.00 40.76 128 VAL A N 1
ATOM 894 C CA . VAL A 1 128 ? 24.377 17.472 0.353 1.00 39.84 128 VAL A CA 1
ATOM 895 C C . VAL A 1 128 ? 25.412 16.644 -0.399 1.00 39.11 128 VAL A C 1
ATOM 896 O O . VAL A 1 128 ? 26.141 17.167 -1.235 1.00 38.84 128 VAL A O 1
ATOM 900 N N . PRO A 1 129 ? 25.509 15.342 -0.092 1.00 39.50 129 PRO A N 1
ATOM 901 C CA . PRO A 1 129 ? 26.489 14.512 -0.792 1.00 39.70 129 PRO A CA 1
ATOM 902 C C . PRO A 1 129 ? 26.018 14.205 -2.212 1.00 38.70 129 PRO A C 1
ATOM 903 O O . PRO A 1 129 ? 24.822 14.169 -2.483 1.00 40.11 129 PRO A O 1
ATOM 907 N N . PRO A 1 130 ? 26.957 13.981 -3.134 1.00 39.18 130 PRO A N 1
ATOM 908 C CA . PRO A 1 130 ? 26.605 13.682 -4.522 1.00 40.35 130 PRO A CA 1
ATOM 909 C C . PRO A 1 130 ? 25.480 12.661 -4.681 1.00 41.89 130 PRO A C 1
ATOM 910 O O . PRO A 1 130 ? 24.584 12.846 -5.506 1.00 41.15 130 PRO A O 1
ATOM 914 N N . GLU A 1 131 ? 25.522 11.598 -3.880 1.00 42.90 131 GLU A N 1
ATOM 915 C CA . GLU A 1 131 ? 24.527 10.530 -3.955 1.00 44.28 131 GLU A CA 1
ATOM 916 C C . GLU A 1 131 ? 23.114 10.952 -3.588 1.00 43.01 131 GLU A C 1
ATOM 917 O O . GLU A 1 131 ? 22.159 10.245 -3.900 1.00 43.32 131 GLU A O 1
ATOM 923 N N . LYS A 1 132 ? 22.969 12.084 -2.912 1.00 41.71 132 LYS A N 1
ATOM 924 C CA . LYS A 1 132 ? 21.637 12.546 -2.537 1.00 42.52 132 LYS A CA 1
ATOM 925 C C . LYS A 1 132 ? 21.225 13.806 -3.298 1.00 40.06 132 LYS A C 1
ATOM 926 O O . LYS A 1 132 ? 20.120 14.308 -3.123 1.00 39.53 132 LYS A O 1
ATOM 932 N N . ALA A 1 133 ? 22.117 14.305 -4.144 1.00 37.78 133 ALA A N 1
ATOM 933 C CA . ALA A 1 133 ? 21.858 15.521 -4.906 1.00 37.71 133 ALA A CA 1
ATOM 934 C C . ALA A 1 133 ? 20.576 15.514 -5.747 1.00 37.62 133 ALA A C 1
ATOM 935 O O . ALA A 1 133 ? 19.676 16.320 -5.517 1.00 36.84 133 ALA A O 1
ATOM 937 N N . LEU A 1 134 ? 20.495 14.599 -6.708 1.00 35.98 134 LEU A N 1
ATOM 938 C CA . LEU A 1 134 ? 19.349 14.515 -7.605 1.00 36.19 134 LEU A CA 1
ATOM 939 C C . LEU A 1 134 ? 17.979 14.418 -6.954 1.00 37.31 134 LEU A C 1
ATOM 940 O O . LEU A 1 134 ? 16.974 14.815 -7.546 1.00 37.21 134 LEU A O 1
ATOM 945 N N . ASP A 1 135 ? 17.928 13.895 -5.738 1.00 37.02 135 ASP A N 1
ATOM 946 C CA . ASP A 1 135 ? 16.657 13.762 -5.051 1.00 37.01 135 ASP A CA 1
ATOM 947 C C . ASP A 1 135 ? 16.074 15.120 -4.660 1.00 36.32 135 ASP A C 1
ATOM 948 O O . ASP A 1 135 ? 14.883 15.228 -4.377 1.00 36.78 135 ASP A O 1
ATOM 953 N N . HIS A 1 136 ? 16.917 16.149 -4.638 1.00 34.09 136 HIS A N 1
ATOM 954 C CA . HIS A 1 136 ? 16.478 17.494 -4.280 1.00 33.96 136 HIS A CA 1
ATOM 955 C C . HIS A 1 136 ? 16.101 18.317 -5.509 1.00 31.72 136 HIS A C 1
ATOM 956 O O . HIS A 1 136 ? 15.760 19.490 -5.387 1.00 29.62 136 HIS A O 1
ATOM 963 N N . VAL A 1 137 ? 16.178 17.707 -6.686 1.00 30.37 137 VAL A N 1
ATOM 964 C CA . VAL A 1 137 ? 15.867 18.403 -7.931 1.00 31.06 137 VAL A CA 1
ATOM 965 C C . VAL A 1 137 ? 14.389 18.336 -8.294 1.00 30.89 137 VAL A C 1
ATOM 966 O O . VAL A 1 137 ? 13.788 17.260 -8.280 1.00 31.56 137 VAL A O 1
ATOM 970 N N . LEU A 1 138 ? 13.803 19.487 -8.605 1.00 30.50 138 LEU A N 1
ATOM 971 C CA . LEU A 1 138 ? 12.407 19.521 -9.015 1.00 30.53 138 LEU A CA 1
ATOM 972 C C . LEU A 1 138 ? 12.353 19.035 -10.462 1.00 30.36 138 LEU A C 1
ATOM 973 O O . LEU A 1 138 ? 11.581 18.141 -10.797 1.00 29.99 138 LEU A O 1
ATOM 978 N N . GLY A 1 139 ? 13.187 19.621 -11.317 1.00 29.59 139 GLY A N 1
ATOM 979 C CA . GLY A 1 139 ? 13.197 19.213 -12.707 1.00 29.00 139 GLY A CA 1
ATOM 980 C C . GLY A 1 139 ? 14.288 19.844 -13.547 1.00 29.15 139 GLY A C 1
ATOM 981 O O . GLY A 1 139 ? 15.118 20.591 -13.047 1.00 29.41 139 GLY A O 1
ATOM 982 N N . TYR A 1 140 ? 14.259 19.554 -14.841 1.00 28.85 140 TYR A N 1
ATOM 983 C CA . TYR A 1 140 ? 15.254 20.051 -15.774 1.00 28.39 140 TYR A CA 1
ATOM 984 C C . TYR A 1 140 ? 14.634 20.893 -16.878 1.00 27.80 140 TYR A C 1
ATOM 985 O O . TYR A 1 140 ? 13.534 20.614 -17.343 1.00 27.43 140 TYR A O 1
ATOM 994 N N . THR A 1 141 ? 15.347 21.931 -17.294 1.00 26.76 141 THR A N 1
ATOM 995 C CA . THR A 1 141 ? 14.847 22.785 -18.353 1.00 27.86 141 THR A CA 1
ATOM 996 C C . THR A 1 141 ? 16.022 23.189 -19.230 1.00 26.35 141 THR A C 1
ATOM 997 O O . THR A 1 141 ? 17.134 22.699 -19.045 1.00 27.64 141 THR A O 1
ATOM 1001 N N . VAL A 1 142 ? 15.785 24.072 -20.185 1.00 25.80 142 VAL A N 1
ATOM 1002 C CA . VAL A 1 142 ? 16.839 24.485 -21.099 1.00 25.06 142 VAL A CA 1
ATOM 1003 C C . VAL A 1 142 ? 17.155 25.962 -20.934 1.00 26.68 142 VAL A C 1
ATOM 1004 O O . VAL A 1 142 ? 16.304 26.740 -20.508 1.00 25.71 142 VAL A O 1
ATOM 1008 N N . ALA A 1 143 ? 18.378 26.348 -21.277 1.00 26.64 143 ALA A N 1
ATOM 1009 C CA . ALA A 1 143 ? 18.771 27.744 -21.167 1.00 29.04 143 ALA A CA 1
ATOM 1010 C C . ALA A 1 143 ? 19.775 28.136 -22.225 1.00 29.91 143 ALA A C 1
ATOM 1011 O O . ALA A 1 143 ? 20.403 27.291 -22.860 1.00 32.79 143 ALA A O 1
ATOM 1013 N N . VAL A 1 144 ? 19.899 29.438 -22.422 1.00 29.67 144 VAL A N 1
ATOM 1014 C CA . VAL A 1 144 ? 20.891 29.980 -23.326 1.00 29.90 144 VAL A CA 1
ATOM 1015 C C . VAL A 1 144 ? 21.646 30.958 -22.435 1.00 30.65 144 VAL A C 1
ATOM 1016 O O . VAL A 1 144 ? 21.077 31.941 -21.964 1.00 32.30 144 VAL A O 1
ATOM 1020 N N . ASP A 1 145 ? 22.912 30.670 -22.178 1.00 29.62 145 ASP A N 1
ATOM 1021 C CA . ASP A 1 145 ? 23.730 31.540 -21.349 1.00 31.46 145 ASP A CA 1
ATOM 1022 C C . ASP A 1 145 ? 24.323 32.611 -22.264 1.00 31.50 145 ASP A C 1
ATOM 1023 O O . ASP A 1 145 ? 25.379 32.410 -22.865 1.00 32.48 145 ASP A O 1
ATOM 1028 N N . ILE A 1 146 ? 23.619 33.732 -22.402 1.00 30.69 146 ILE A N 1
ATOM 1029 C CA . ILE A 1 146 ? 24.094 34.829 -23.241 1.00 29.96 146 ILE A CA 1
ATOM 1030 C C . ILE A 1 146 ? 25.363 35.420 -22.617 1.00 31.12 146 ILE A C 1
ATOM 1031 O O . ILE A 1 146 ? 25.391 35.728 -21.423 1.00 29.84 146 ILE A O 1
ATOM 1036 N N . THR A 1 147 ? 26.402 35.590 -23.433 1.00 30.91 147 THR A N 1
ATOM 1037 C CA . THR A 1 147 ? 27.683 36.094 -22.949 1.00 31.53 147 THR A CA 1
ATOM 1038 C C . THR A 1 147 ? 28.295 37.244 -23.758 1.00 33.29 147 THR A C 1
ATOM 1039 O O . THR A 1 147 ? 28.419 37.161 -24.983 1.00 33.15 147 THR A O 1
ATOM 1043 N N . ALA A 1 148 ? 28.691 38.310 -23.070 1.00 32.02 148 ALA A N 1
ATOM 1044 C CA . ALA A 1 148 ? 29.343 39.429 -23.737 1.00 33.03 148 ALA A CA 1
ATOM 1045 C C . ALA A 1 148 ? 30.836 39.203 -23.477 1.00 35.07 148 ALA A C 1
ATOM 1046 O O . ALA A 1 148 ? 31.366 39.595 -22.435 1.00 34.25 148 ALA A O 1
ATOM 1048 N N . ARG A 1 149 ? 31.491 38.552 -24.437 1.00 36.53 149 ARG A N 1
ATOM 1049 C CA . ARG A 1 149 ? 32.903 38.188 -24.350 1.00 40.38 149 ARG A CA 1
ATOM 1050 C C . ARG A 1 149 ? 33.930 39.290 -24.148 1.00 39.65 149 ARG A C 1
ATOM 1051 O O . ARG A 1 149 ? 34.911 39.076 -23.446 1.00 40.59 149 ARG A O 1
ATOM 1059 N N . ASP A 1 150 ? 33.743 40.451 -24.765 1.00 39.98 150 ASP A N 1
ATOM 1060 C CA . ASP A 1 150 ? 34.738 41.503 -24.600 1.00 41.15 150 ASP A CA 1
ATOM 1061 C C . ASP A 1 150 ? 34.816 42.029 -23.171 1.00 40.04 150 ASP A C 1
ATOM 1062 O O . ASP A 1 150 ? 35.886 42.023 -22.568 1.00 40.23 150 ASP A O 1
ATOM 1067 N N . VAL A 1 151 ? 33.691 42.467 -22.618 1.00 39.95 151 VAL A N 1
ATOM 1068 C CA . VAL A 1 151 ? 33.694 42.977 -21.254 1.00 38.98 151 VAL A CA 1
ATOM 1069 C C . VAL A 1 151 ? 34.056 41.874 -20.271 1.00 39.45 151 VAL A C 1
ATOM 1070 O O . VAL A 1 151 ? 34.556 42.145 -19.178 1.00 39.99 151 VAL A O 1
ATOM 1074 N N . GLN A 1 152 ? 33.818 40.626 -20.666 1.00 40.33 152 GLN A N 1
ATOM 1075 C CA . GLN A 1 152 ? 34.132 39.482 -19.814 1.00 41.53 152 GLN A CA 1
ATOM 1076 C C . GLN A 1 152 ? 35.635 39.408 -19.547 1.00 43.06 152 GLN A C 1
ATOM 1077 O O . GLN A 1 152 ? 36.070 38.916 -18.506 1.00 43.18 152 GLN A O 1
ATOM 1083 N N . LYS A 1 153 ? 36.424 39.910 -20.490 1.00 44.11 153 LYS A N 1
ATOM 1084 C CA . LYS A 1 153 ? 37.872 39.894 -20.353 1.00 45.88 153 LYS A CA 1
ATOM 1085 C C . LYS A 1 153 ? 38.411 41.103 -19.591 1.00 45.81 153 LYS A C 1
ATOM 1086 O O . LYS A 1 153 ? 39.406 40.993 -18.881 1.00 44.61 153 LYS A O 1
ATOM 1092 N N . LYS A 1 154 ? 37.753 42.251 -19.729 1.00 46.47 154 LYS A N 1
ATOM 1093 C CA . LYS A 1 154 ? 38.225 43.468 -19.071 1.00 47.72 154 LYS A CA 1
ATOM 1094 C C . LYS A 1 154 ? 37.680 43.799 -17.675 1.00 47.05 154 LYS A C 1
ATOM 1095 O O . LYS A 1 154 ? 38.443 44.221 -16.807 1.00 48.39 154 LYS A O 1
ATOM 1101 N N . ASP A 1 155 ? 36.378 43.623 -17.458 1.00 46.03 155 ASP A N 1
ATOM 1102 C CA . ASP A 1 155 ? 35.757 43.936 -16.164 1.00 43.31 155 ASP A CA 1
ATOM 1103 C C . ASP A 1 155 ? 36.366 43.193 -14.977 1.00 42.47 155 ASP A C 1
ATOM 1104 O O . ASP A 1 155 ? 37.118 42.234 -15.144 1.00 42.03 155 ASP A O 1
ATOM 1109 N N . LEU A 1 156 ? 36.025 43.640 -13.772 1.00 41.64 156 LEU A N 1
ATOM 1110 C CA . LEU A 1 156 ? 36.520 43.013 -12.547 1.00 40.51 156 LEU A CA 1
ATOM 1111 C C . LEU A 1 156 ? 35.968 41.588 -12.443 1.00 39.40 156 LEU A C 1
ATOM 1112 O O . LEU A 1 156 ? 36.703 40.635 -12.174 1.00 38.80 156 LEU A O 1
ATOM 1117 N N . GLN A 1 157 ? 34.661 41.466 -12.658 1.00 37.12 157 GLN A N 1
ATOM 1118 C CA . GLN A 1 157 ? 33.962 40.186 -12.616 1.00 37.06 157 GLN A CA 1
ATOM 1119 C C . GLN A 1 157 ? 32.986 40.136 -13.792 1.00 36.37 157 GLN A C 1
ATOM 1120 O O . GLN A 1 157 ? 32.714 41.160 -14.428 1.00 36.21 157 GLN A O 1
ATOM 1126 N N . TRP A 1 158 ? 32.450 38.951 -14.067 1.00 34.97 158 TRP A N 1
ATOM 1127 C CA . TRP A 1 158 ? 31.535 38.762 -15.190 1.00 33.21 158 TRP A CA 1
ATOM 1128 C C . TRP A 1 158 ? 30.112 39.265 -14.964 1.00 33.45 158 TRP A C 1
ATOM 1129 O O . TRP A 1 158 ? 29.153 38.646 -15.433 1.00 33.78 158 TRP A O 1
ATOM 1140 N N . VAL A 1 159 ? 29.961 40.392 -14.279 1.00 32.43 159 VAL A N 1
ATOM 1141 C CA . VAL A 1 159 ? 28.625 40.904 -14.031 1.00 33.59 159 VAL A CA 1
ATOM 1142 C C . VAL A 1 159 ? 27.898 41.347 -15.302 1.00 34.86 159 VAL A C 1
ATOM 1143 O O . VAL A 1 159 ? 26.827 40.817 -15.612 1.00 33.44 159 VAL A O 1
ATOM 1147 N N . ARG A 1 160 ? 28.435 42.298 -16.058 1.00 33.57 160 ARG A N 1
ATOM 1148 C CA . ARG A 1 160 ? 27.684 42.642 -17.255 1.00 36.99 160 ARG A CA 1
ATOM 1149 C C . ARG A 1 160 ? 27.950 41.662 -18.387 1.00 35.45 160 ARG A C 1
ATOM 1150 O O . ARG A 1 160 ? 27.219 41.633 -19.372 1.00 36.51 160 ARG A O 1
ATOM 1158 N N . ALA A 1 161 ? 28.974 40.830 -18.231 1.00 32.84 161 ALA A N 1
ATOM 1159 C CA . ALA A 1 161 ? 29.282 39.842 -19.257 1.00 31.40 161 ALA A CA 1
ATOM 1160 C C . ALA A 1 161 ? 28.252 38.715 -19.258 1.00 30.71 161 ALA A C 1
ATOM 1161 O O . ALA A 1 161 ? 27.904 38.183 -20.310 1.00 30.20 161 ALA A O 1
ATOM 1163 N N . LYS A 1 162 ? 27.756 38.374 -18.074 1.00 30.32 162 LYS A N 1
ATOM 1164 C CA . LYS A 1 162 ? 26.809 37.275 -17.916 1.00 30.93 162 LYS A CA 1
ATOM 1165 C C . LYS A 1 162 ? 25.460 37.633 -17.293 1.00 30.18 162 LYS A C 1
ATOM 1166 O O . LYS A 1 162 ? 24.479 36.908 -17.474 1.00 29.13 162 LYS A O 1
ATOM 1172 N N . SER A 1 163 ? 25.404 38.739 -16.561 1.00 29.29 163 SER A N 1
ATOM 1173 C CA . SER A 1 163 ? 24.177 39.093 -15.871 1.00 29.01 163 SER A CA 1
ATOM 1174 C C . SER A 1 163 ? 23.418 40.337 -16.332 1.00 29.94 163 SER A C 1
ATOM 1175 O O . SER A 1 163 ? 22.650 40.920 -15.560 1.00 28.69 163 SER A O 1
ATOM 1178 N N . ALA A 1 164 ? 23.624 40.745 -17.580 1.00 29.19 164 ALA A N 1
ATOM 1179 C CA . ALA A 1 164 ? 22.907 41.895 -18.121 1.00 29.89 164 ALA A CA 1
ATOM 1180 C C . ALA A 1 164 ? 21.452 41.462 -18.295 1.00 29.73 164 ALA A C 1
ATOM 1181 O O . ALA A 1 164 ? 21.169 40.267 -18.365 1.00 32.16 164 ALA A O 1
ATOM 1183 N N . ASP A 1 165 ? 20.529 42.416 -18.359 1.00 29.27 165 ASP A N 1
ATOM 1184 C CA . ASP A 1 165 ? 19.118 42.081 -18.537 1.00 28.60 165 ASP A CA 1
ATOM 1185 C C . ASP A 1 165 ? 18.902 41.141 -19.729 1.00 27.75 165 ASP A C 1
ATOM 1186 O O . ASP A 1 165 ? 19.510 41.316 -20.779 1.00 26.73 165 ASP A O 1
ATOM 1191 N N . LYS A 1 166 ? 18.032 40.152 -19.545 1.00 26.78 166 LYS A N 1
ATOM 1192 C CA . LYS A 1 166 ? 17.694 39.164 -20.572 1.00 27.46 166 LYS A CA 1
ATOM 1193 C C . LYS A 1 166 ? 18.839 38.254 -21.023 1.00 26.91 166 LYS A C 1
ATOM 1194 O O . LYS A 1 166 ? 18.739 37.613 -22.069 1.00 28.71 166 LYS A O 1
ATOM 1200 N N . PHE A 1 167 ? 19.929 38.190 -20.262 1.00 27.58 167 PHE A N 1
ATOM 1201 C CA . PHE A 1 167 ? 21.031 37.312 -20.654 1.00 26.49 167 PHE A CA 1
ATOM 1202 C C . PHE A 1 167 ? 20.786 35.853 -20.291 1.00 27.93 167 PHE A C 1
ATOM 1203 O O . PHE A 1 167 ? 21.709 35.035 -20.306 1.00 29.64 167 PHE A O 1
ATOM 1211 N N . LEU A 1 168 ? 19.543 35.515 -19.968 1.00 27.14 168 LEU A N 1
ATOM 1212 C CA . LEU A 1 168 ? 19.237 34.133 -19.632 1.00 28.89 168 LEU A CA 1
ATOM 1213 C C . LEU A 1 168 ? 17.861 33.638 -20.065 1.00 28.41 168 LEU A C 1
ATOM 1214 O O . LEU A 1 168 ? 16.945 33.515 -19.246 1.00 29.46 168 LEU A O 1
ATOM 1219 N N . PRO A 1 169 ? 17.682 33.389 -21.371 1.00 29.02 169 PRO A N 1
ATOM 1220 C CA . PRO A 1 169 ? 16.380 32.887 -21.822 1.00 27.51 169 PRO A CA 1
ATOM 1221 C C . PRO A 1 169 ? 16.263 31.533 -21.109 1.00 27.88 169 PRO A C 1
ATOM 1222 O O . PRO A 1 169 ? 17.248 30.794 -21.034 1.00 27.39 169 PRO A O 1
ATOM 1226 N N . LEU A 1 170 ? 15.090 31.204 -20.576 1.00 28.26 170 LEU A N 1
ATOM 1227 C CA . LEU A 1 170 ? 14.950 29.941 -19.854 1.00 27.01 170 LEU A CA 1
ATOM 1228 C C . LEU A 1 170 ? 13.584 29.308 -20.073 1.00 26.25 170 LEU A C 1
ATOM 1229 O O . LEU A 1 170 ? 12.558 29.963 -19.897 1.00 23.63 170 LEU A O 1
ATOM 1234 N N . GLY A 1 171 ? 13.578 28.029 -20.442 1.00 25.47 171 GLY A N 1
ATOM 1235 C CA . GLY A 1 171 ? 12.322 27.335 -20.682 1.00 25.48 171 GLY A CA 1
ATOM 1236 C C . GLY A 1 171 ? 12.473 26.167 -21.646 1.00 26.46 171 GLY A C 1
ATOM 1237 O O . GLY A 1 171 ? 13.570 25.635 -21.799 1.00 26.82 171 GLY A O 1
ATOM 1238 N N . PRO A 1 172 ? 11.393 25.745 -22.323 1.00 26.09 172 PRO A N 1
ATOM 1239 C CA . PRO A 1 172 ? 10.022 26.273 -22.263 1.00 25.86 172 PRO A CA 1
ATOM 1240 C C . PRO A 1 172 ? 9.320 25.828 -20.987 1.00 26.21 172 PRO A C 1
ATOM 1241 O O . PRO A 1 172 ? 8.326 26.416 -20.551 1.00 24.95 172 PRO A O 1
ATOM 1245 N N . TRP A 1 173 ? 9.836 24.755 -20.410 1.00 25.12 173 TRP A N 1
ATOM 1246 C CA . TRP A 1 173 ? 9.256 24.223 -19.202 1.00 27.47 173 TRP A CA 1
ATOM 1247 C C . TRP A 1 173 ? 10.239 23.261 -18.583 1.00 28.55 173 TRP A C 1
ATOM 1248 O O . TRP A 1 173 ? 11.331 23.035 -19.086 1.00 29.15 173 TRP A O 1
ATOM 1259 N N . LEU A 1 174 ? 9.863 22.717 -17.429 1.00 28.66 174 LEU A N 1
ATOM 1260 C CA . LEU A 1 174 ? 10.779 21.763 -16.859 1.00 32.02 174 LEU A CA 1
ATOM 1261 C C . LEU A 1 174 ? 10.218 20.355 -16.846 1.00 32.19 174 LEU A C 1
ATOM 1262 O O . LEU A 1 174 ? 9.025 20.106 -16.753 1.00 33.27 174 LEU A O 1
ATOM 1267 N N . GLU A 1 175 ? 11.146 19.425 -17.048 1.00 29.90 175 GLU A N 1
ATOM 1268 C CA . GLU A 1 175 ? 10.794 18.026 -17.014 1.00 30.69 175 GLU A CA 1
ATOM 1269 C C . GLU A 1 175 ? 11.234 17.421 -15.683 1.00 29.81 175 GLU A C 1
ATOM 1270 O O . GLU A 1 175 ? 12.371 17.563 -15.253 1.00 30.98 175 GLU A O 1
ATOM 1276 N N . THR A 1 176 ? 10.318 16.763 -14.981 1.00 30.18 176 THR A N 1
ATOM 1277 C CA . THR A 1 176 ? 10.624 16.186 -13.669 1.00 33.02 176 THR A CA 1
ATOM 1278 C C . THR A 1 176 ? 11.279 14.804 -13.715 1.00 34.78 176 THR A C 1
ATOM 1279 O O . THR A 1 176 ? 11.957 14.403 -12.771 1.00 34.19 176 THR A O 1
ATOM 1283 N N . ASP A 1 177 ? 11.069 14.078 -14.806 1.00 34.89 177 ASP A N 1
ATOM 1284 C CA . ASP A 1 177 ? 11.613 12.734 -14.939 1.00 37.83 177 ASP A CA 1
ATOM 1285 C C . ASP A 1 177 ? 12.692 12.645 -16.023 1.00 37.42 177 ASP A C 1
ATOM 1286 O O . ASP A 1 177 ? 12.391 12.638 -17.214 1.00 36.81 177 ASP A O 1
ATOM 1291 N N . LEU A 1 178 ? 13.952 12.567 -15.604 1.00 37.15 178 LEU A N 1
ATOM 1292 C CA . LEU A 1 178 ? 15.047 12.501 -16.562 1.00 38.54 178 LEU A CA 1
ATOM 1293 C C . LEU A 1 178 ? 16.357 12.011 -15.947 1.00 39.49 178 LEU A C 1
ATOM 1294 O O . LEU A 1 178 ? 16.566 12.142 -14.741 1.00 41.45 178 LEU A O 1
ATOM 1299 N N . ASN A 1 179 ? 17.226 11.430 -16.774 1.00 39.00 179 ASN A N 1
ATOM 1300 C CA . ASN A 1 179 ? 18.586 11.073 -16.363 1.00 38.40 179 ASN A CA 1
ATOM 1301 C C . ASN A 1 179 ? 19.558 12.068 -16.953 1.00 35.84 179 ASN A C 1
ATOM 1302 O O . ASN A 1 179 ? 19.882 12.049 -18.129 1.00 35.67 179 ASN A O 1
ATOM 1307 N N . PRO A 1 180 ? 19.958 13.004 -16.072 1.00 34.07 180 PRO A N 1
ATOM 1308 C CA . PRO A 1 180 ? 20.693 14.203 -16.466 1.00 33.15 180 PRO A CA 1
ATOM 1309 C C . PRO A 1 180 ? 21.978 13.893 -17.225 1.00 33.21 180 PRO A C 1
ATOM 1310 O O . PRO A 1 180 ? 22.483 14.678 -18.015 1.00 33.95 180 PRO A O 1
ATOM 1314 N N . GLN A 1 181 ? 22.551 12.725 -16.949 1.00 33.53 181 GLN A N 1
ATOM 1315 C CA . GLN A 1 181 ? 23.813 12.362 -17.585 1.00 34.58 181 GLN A CA 1
ATOM 1316 C C . GLN A 1 181 ? 23.619 11.509 -18.831 1.00 34.66 181 GLN A C 1
ATOM 1317 O O . GLN A 1 181 ? 24.579 10.964 -19.368 1.00 37.50 181 GLN A O 1
ATOM 1323 N N . ASP A 1 182 ? 22.383 11.394 -19.299 1.00 36.59 182 ASP A N 1
ATOM 1324 C CA . ASP A 1 182 ? 22.123 10.611 -20.500 1.00 39.06 182 ASP A CA 1
ATOM 1325 C C . ASP A 1 182 ? 21.179 11.322 -21.470 1.00 38.04 182 ASP A C 1
ATOM 1326 O O . ASP A 1 182 ? 20.107 10.813 -21.792 1.00 39.46 182 ASP A O 1
ATOM 1331 N N . THR A 1 183 ? 21.578 12.504 -21.927 1.00 37.81 183 THR A N 1
ATOM 1332 C CA . THR A 1 183 ? 20.768 13.258 -22.871 1.00 36.83 183 THR A CA 1
ATOM 1333 C C . THR A 1 183 ? 21.657 14.133 -23.752 1.00 36.40 183 THR A C 1
ATOM 1334 O O . THR A 1 183 ? 22.855 14.269 -23.500 1.00 35.61 183 THR A O 1
ATOM 1338 N N . TRP A 1 184 ? 21.074 14.710 -24.796 1.00 35.53 184 TRP A N 1
ATOM 1339 C CA . TRP A 1 184 ? 21.825 15.560 -25.709 1.00 35.15 184 TRP A CA 1
ATOM 1340 C C . TRP A 1 184 ? 21.353 17.008 -25.697 1.00 34.30 184 TRP A C 1
ATOM 1341 O O . TRP A 1 184 ? 20.162 17.295 -25.548 1.00 31.66 184 TRP A O 1
ATOM 1352 N N . VAL A 1 185 ? 22.307 17.911 -25.867 1.00 33.98 185 VAL A N 1
ATOM 1353 C CA . VAL A 1 185 ? 22.035 19.336 -25.917 1.00 35.15 185 VAL A CA 1
ATOM 1354 C C . VAL A 1 185 ? 22.451 19.804 -27.313 1.00 34.79 185 VAL A C 1
ATOM 1355 O O . VAL A 1 185 ? 23.616 19.694 -27.683 1.00 35.12 185 VAL A O 1
ATOM 1359 N N . ARG A 1 186 ? 21.498 20.317 -28.084 1.00 33.77 186 ARG A N 1
ATOM 1360 C CA . ARG A 1 186 ? 21.790 20.796 -29.426 1.00 33.62 186 ARG A CA 1
ATOM 1361 C C . ARG A 1 186 ? 21.307 22.233 -29.624 1.00 33.30 186 ARG A C 1
ATOM 1362 O O . ARG A 1 186 ? 20.165 22.572 -29.299 1.00 33.73 186 ARG A O 1
ATOM 1370 N N . THR A 1 187 ? 22.186 23.072 -30.162 1.00 33.86 187 THR A N 1
ATOM 1371 C CA . THR A 1 187 ? 21.874 24.474 -30.408 1.00 33.74 187 THR A CA 1
ATOM 1372 C C . THR A 1 187 ? 21.833 24.755 -31.903 1.00 34.58 187 THR A C 1
ATOM 1373 O O . THR A 1 187 ? 22.735 24.360 -32.637 1.00 35.12 187 THR A O 1
ATOM 1377 N N . TYR A 1 188 ? 20.783 25.437 -32.347 1.00 35.28 188 TYR A N 1
ATOM 1378 C CA . TYR A 1 188 ? 20.627 25.791 -33.754 1.00 33.78 188 TYR A CA 1
ATOM 1379 C C . TYR A 1 188 ? 20.493 27.305 -33.882 1.00 34.40 188 TYR A C 1
ATOM 1380 O O . TYR A 1 188 ? 19.767 27.939 -33.118 1.00 33.64 188 TYR A O 1
ATOM 1389 N N . VAL A 1 189 ? 21.209 27.884 -34.837 1.00 34.52 189 VAL A N 1
ATOM 1390 C CA . VAL A 1 189 ? 21.127 29.318 -35.069 1.00 35.06 189 VAL A CA 1
ATOM 1391 C C . VAL A 1 189 ? 20.735 29.530 -36.531 1.00 35.62 189 VAL A C 1
ATOM 1392 O O . VAL A 1 189 ? 21.435 29.093 -37.447 1.00 35.63 189 VAL A O 1
ATOM 1396 N N . ASN A 1 190 ? 19.597 30.181 -36.734 1.00 34.42 190 ASN A N 1
ATOM 1397 C CA . ASN A 1 190 ? 19.081 30.433 -38.069 1.00 36.87 190 ASN A CA 1
ATOM 1398 C C . ASN A 1 190 ? 18.962 29.127 -38.865 1.00 37.06 190 ASN A C 1
ATOM 1399 O O . ASN A 1 190 ? 19.324 29.051 -40.039 1.00 36.62 190 ASN A O 1
ATOM 1404 N N . GLY A 1 191 ? 18.451 28.099 -38.195 1.00 37.34 191 GLY A N 1
ATOM 1405 C CA . GLY A 1 191 ? 18.253 26.805 -38.824 1.00 37.29 191 GLY A CA 1
ATOM 1406 C C . GLY A 1 191 ? 19.457 25.891 -38.949 1.00 37.19 191 GLY A C 1
ATOM 1407 O O . GLY A 1 191 ? 19.322 24.771 -39.441 1.00 38.28 191 GLY A O 1
ATOM 1408 N N . THR A 1 192 ? 20.622 26.338 -38.495 1.00 35.82 192 THR A N 1
ATOM 1409 C CA . THR A 1 192 ? 21.833 25.526 -38.604 1.00 37.89 192 THR A CA 1
ATOM 1410 C C . THR A 1 192 ? 22.412 25.065 -37.261 1.00 38.09 192 TH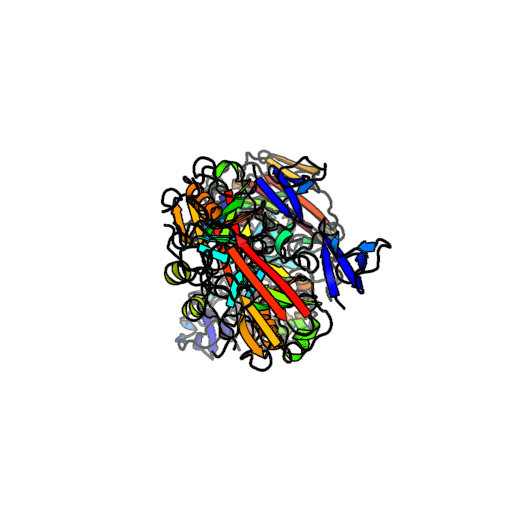R A C 1
ATOM 1411 O O . THR A 1 192 ? 22.579 25.863 -36.334 1.00 36.20 192 THR A O 1
ATOM 1415 N N . LEU A 1 193 ? 22.737 23.776 -37.178 1.00 38.04 193 LEU A N 1
ATOM 1416 C CA . LEU A 1 193 ? 23.303 23.191 -35.969 1.00 38.24 193 LEU A CA 1
ATOM 1417 C C . LEU A 1 193 ? 24.654 23.826 -35.651 1.00 39.22 193 LEU A C 1
ATOM 1418 O O . LEU A 1 193 ? 25.540 23.873 -36.503 1.00 38.93 193 LEU A O 1
ATOM 1423 N N . ARG A 1 194 ? 24.817 24.311 -34.424 1.00 38.81 194 ARG A N 1
ATOM 1424 C CA . ARG A 1 194 ? 26.069 24.948 -34.036 1.00 38.09 194 ARG A CA 1
ATOM 1425 C C . ARG A 1 194 ? 26.736 24.237 -32.868 1.00 37.85 194 ARG A C 1
ATOM 1426 O O . ARG A 1 194 ? 27.961 24.248 -32.743 1.00 36.55 194 ARG A O 1
ATOM 1434 N N . GLN A 1 195 ? 25.928 23.616 -32.016 1.00 36.10 195 GLN A N 1
ATOM 1435 C CA . GLN A 1 195 ? 26.444 22.906 -30.853 1.00 36.82 195 GLN A CA 1
ATOM 1436 C C . GLN A 1 195 ? 25.762 21.553 -30.678 1.00 37.63 195 GLN A C 1
ATOM 1437 O O . GLN A 1 195 ? 24.564 21.409 -30.930 1.00 37.95 195 GLN A O 1
ATOM 1443 N N . GLU A 1 196 ? 26.534 20.570 -30.230 1.00 37.84 196 GLU A N 1
ATOM 1444 C CA . GLU A 1 196 ? 26.011 19.232 -29.983 1.00 40.77 196 GLU A CA 1
ATOM 1445 C C . GLU A 1 196 ? 26.862 18.558 -28.919 1.00 40.15 196 GLU A C 1
ATOM 1446 O O . GLU A 1 196 ? 28.044 18.302 -29.129 1.00 40.77 196 GLU A O 1
ATOM 1452 N N . GLY A 1 197 ? 26.260 18.280 -27.771 1.00 40.06 197 GLY A N 1
ATOM 1453 C CA . GLY A 1 197 ? 26.996 17.630 -26.708 1.00 37.17 197 GLY A CA 1
ATOM 1454 C C . GLY A 1 197 ? 26.159 16.593 -26.000 1.00 36.21 197 GLY A C 1
ATOM 1455 O O . GLY A 1 197 ? 24.959 16.772 -25.814 1.00 35.66 197 GLY A O 1
ATOM 1456 N N . HIS A 1 198 ? 26.795 15.494 -25.619 1.00 37.32 198 HIS A N 1
ATOM 1457 C CA . HIS A 1 198 ? 26.122 14.421 -24.900 1.00 37.88 198 HIS A CA 1
ATOM 1458 C C . HIS A 1 198 ? 26.454 14.712 -23.438 1.00 35.79 198 HIS A C 1
ATOM 1459 O O . HIS A 1 198 ? 27.621 14.896 -23.101 1.00 36.06 198 HIS A O 1
ATOM 1466 N N . THR A 1 199 ? 25.442 14.769 -22.575 1.00 35.41 199 THR A N 1
ATOM 1467 C CA . THR A 1 199 ? 25.680 15.089 -21.164 1.00 34.23 199 THR A CA 1
ATOM 1468 C C . THR A 1 199 ? 26.509 14.064 -20.397 1.00 36.32 199 THR A C 1
ATOM 1469 O O . THR A 1 199 ? 26.954 14.335 -19.282 1.00 35.78 199 THR A O 1
ATOM 1473 N N . SER A 1 200 ? 26.720 12.893 -20.990 1.00 37.74 200 SER A N 1
ATOM 1474 C CA . SER A 1 200 ? 27.515 11.852 -20.347 1.00 38.75 200 SER A CA 1
ATOM 1475 C C . SER A 1 200 ? 28.978 12.267 -20.403 1.00 40.31 200 SER A C 1
ATOM 1476 O O . SER A 1 200 ? 29.827 11.699 -19.720 1.00 43.50 200 SER A O 1
ATOM 1479 N N . GLN A 1 201 ? 29.267 13.266 -21.227 1.00 40.05 201 GLN A N 1
ATOM 1480 C CA . GLN A 1 201 ? 30.624 13.755 -21.385 1.00 39.00 201 GLN A CA 1
ATOM 1481 C C . GLN A 1 201 ? 30.935 14.916 -20.451 1.00 38.71 201 GLN A C 1
ATOM 1482 O O . GLN A 1 201 ? 31.963 15.573 -20.599 1.00 38.57 201 GLN A O 1
ATOM 1488 N N . MET A 1 202 ? 30.048 15.173 -19.495 1.00 38.02 202 MET A N 1
ATOM 1489 C CA . MET A 1 202 ? 30.267 16.256 -18.541 1.00 38.84 202 MET A CA 1
ATOM 1490 C C . MET A 1 202 ? 31.454 15.942 -17.642 1.00 38.75 202 MET A C 1
ATOM 1491 O O . MET A 1 202 ? 31.608 14.814 -17.176 1.00 40.27 202 MET A O 1
ATOM 1496 N N . ILE A 1 203 ? 32.288 16.945 -17.402 1.00 38.82 203 ILE A N 1
ATOM 1497 C CA . ILE A 1 203 ? 33.443 16.780 -16.532 1.00 38.27 203 ILE A CA 1
ATOM 1498 C C . ILE A 1 203 ? 32.903 16.564 -15.125 1.00 39.61 203 ILE A C 1
ATOM 1499 O O . ILE A 1 203 ? 33.360 15.681 -14.392 1.00 39.93 203 ILE A O 1
ATOM 1504 N N . PHE A 1 204 ? 31.914 17.376 -14.762 1.00 39.56 204 PHE A N 1
ATOM 1505 C CA . PHE A 1 204 ? 31.268 17.279 -13.458 1.00 38.33 204 PHE A CA 1
ATOM 1506 C C . PHE A 1 204 ? 29.806 16.966 -13.716 1.00 38.34 204 PHE A C 1
ATOM 1507 O O . PHE A 1 204 ? 29.143 17.658 -14.495 1.00 38.42 204 PHE A O 1
ATOM 1515 N N . SER A 1 205 ? 29.304 15.917 -13.079 1.00 35.57 205 SER A N 1
ATOM 1516 C CA . SER A 1 205 ? 27.911 15.545 -13.248 1.00 35.52 205 SER A CA 1
ATOM 1517 C C . SER A 1 205 ? 27.021 16.578 -12.552 1.00 35.03 205 SER A C 1
ATOM 1518 O O . SER A 1 205 ? 27.487 17.385 -11.738 1.00 34.86 205 SER A O 1
ATOM 1521 N N . VAL A 1 206 ? 25.735 16.547 -12.871 1.00 34.16 206 VAL A N 1
ATOM 1522 C CA . VAL A 1 206 ? 24.786 17.461 -12.253 1.00 33.86 206 VAL A CA 1
ATOM 1523 C C . VAL A 1 206 ? 24.791 17.241 -10.743 1.00 34.64 206 VAL A C 1
ATOM 1524 O O . VAL A 1 206 ? 24.804 18.193 -9.966 1.00 34.61 206 VAL A O 1
ATOM 1528 N N . ALA A 1 207 ? 24.791 15.977 -10.334 1.00 35.83 207 ALA A N 1
ATOM 1529 C CA . ALA A 1 207 ? 24.795 15.639 -8.917 1.00 35.62 207 ALA A CA 1
ATOM 1530 C C . ALA A 1 207 ? 26.027 16.198 -8.209 1.00 35.91 207 ALA A C 1
ATOM 1531 O O . ALA A 1 207 ? 25.937 16.672 -7.077 1.00 35.13 207 ALA A O 1
ATOM 1533 N N . GLU A 1 208 ? 27.174 16.150 -8.881 1.00 36.33 208 GLU A N 1
ATOM 1534 C CA . GLU A 1 208 ? 28.420 16.655 -8.307 1.00 37.53 208 GLU A CA 1
ATOM 1535 C C . GLU A 1 208 ? 28.414 18.180 -8.221 1.00 37.23 208 GLU A C 1
ATOM 1536 O O . GLU A 1 208 ? 28.933 18.763 -7.268 1.00 36.90 208 GLU A O 1
ATOM 1542 N N . ILE A 1 209 ? 27.831 18.824 -9.226 1.00 36.02 209 ILE A N 1
ATOM 1543 C CA . ILE A 1 209 ? 27.753 20.276 -9.254 1.00 33.97 209 ILE A CA 1
ATOM 1544 C C . ILE A 1 209 ? 26.897 20.793 -8.100 1.00 33.17 209 ILE A C 1
ATOM 1545 O O . ILE A 1 209 ? 27.318 21.678 -7.358 1.00 31.78 209 ILE A O 1
ATOM 1550 N N . LEU A 1 210 ? 25.701 20.231 -7.948 1.00 33.24 210 LEU A N 1
ATOM 1551 C CA . LEU A 1 210 ? 24.802 20.648 -6.878 1.00 33.82 210 LEU A CA 1
ATOM 1552 C C . LEU A 1 210 ? 25.442 20.401 -5.522 1.00 35.79 210 LEU A C 1
ATOM 1553 O O . LEU A 1 210 ? 25.361 21.244 -4.625 1.00 35.26 210 LEU A O 1
ATOM 1558 N N . SER A 1 211 ? 26.072 19.236 -5.378 1.00 35.18 211 SER A N 1
ATOM 1559 C CA . SER A 1 211 ? 26.736 18.862 -4.134 1.00 36.32 211 SER A CA 1
ATOM 1560 C C . SER A 1 211 ? 27.843 19.859 -3.804 1.00 36.00 211 SER A C 1
ATOM 1561 O O . SER A 1 211 ? 27.932 20.357 -2.681 1.00 36.49 211 SER A O 1
ATOM 1564 N N . TYR A 1 212 ? 28.688 20.135 -4.792 1.00 33.76 212 TYR A N 1
ATOM 1565 C CA . TYR A 1 212 ? 29.790 21.068 -4.622 1.00 34.11 212 TYR A CA 1
ATOM 1566 C C . TYR A 1 212 ? 29.277 22.422 -4.145 1.00 34.61 212 TYR A C 1
ATOM 1567 O O . TYR A 1 212 ? 29.738 22.954 -3.134 1.00 34.71 212 TYR A O 1
ATOM 1576 N N . ILE A 1 213 ? 28.315 22.976 -4.873 1.00 33.23 213 ILE A N 1
ATOM 1577 C CA . ILE A 1 213 ? 27.743 24.264 -4.511 1.00 31.65 213 ILE A CA 1
ATOM 1578 C C . ILE A 1 213 ? 27.235 24.260 -3.074 1.00 31.55 213 ILE A C 1
ATOM 1579 O O . ILE A 1 213 ? 27.495 25.195 -2.324 1.00 30.40 213 ILE A O 1
ATOM 1584 N N . SER A 1 214 ? 26.528 23.198 -2.691 1.00 32.89 214 SER A N 1
ATOM 1585 C CA . SER A 1 214 ? 25.947 23.100 -1.352 1.00 34.59 214 SER A CA 1
ATOM 1586 C C . SER A 1 214 ? 26.938 23.063 -0.196 1.00 36.26 214 SER A C 1
ATOM 1587 O O . SER A 1 214 ? 26.540 23.211 0.958 1.00 37.80 214 SER A O 1
ATOM 1590 N N . THR A 1 215 ? 28.218 22.863 -0.487 1.00 37.42 215 THR A N 1
ATOM 1591 C CA . THR A 1 215 ? 29.207 22.812 0.580 1.00 39.82 215 THR A CA 1
ATOM 1592 C C . THR A 1 215 ? 29.502 24.199 1.157 1.00 41.44 215 THR A C 1
ATOM 1593 O O . THR A 1 215 ? 30.082 24.313 2.236 1.00 43.51 215 THR A O 1
ATOM 1597 N N . PHE A 1 216 ? 29.104 25.253 0.450 1.00 38.98 216 PHE A N 1
ATOM 1598 C CA . PHE A 1 216 ? 29.365 26.604 0.937 1.00 36.37 216 PHE A CA 1
ATOM 1599 C C . PHE A 1 216 ? 28.205 27.562 0.668 1.00 36.55 216 PHE A C 1
ATOM 1600 O O . PHE A 1 216 ? 28.103 28.616 1.295 1.00 36.07 216 PHE A O 1
ATOM 1608 N N . MET A 1 217 ? 27.333 27.184 -0.263 1.00 34.66 217 MET A N 1
ATOM 1609 C CA . MET A 1 217 ? 26.195 28.017 -0.637 1.00 34.25 217 MET A CA 1
ATOM 1610 C C . MET A 1 217 ? 24.897 27.224 -0.606 1.00 33.70 217 MET A C 1
ATOM 1611 O O . MET A 1 217 ? 24.742 26.246 -1.337 1.00 36.46 217 MET A O 1
ATOM 1616 N N . THR A 1 218 ? 23.963 27.637 0.244 1.00 31.84 218 THR A N 1
ATOM 1617 C CA . THR A 1 218 ? 22.685 26.943 0.332 1.00 32.49 218 THR A CA 1
ATOM 1618 C C . THR A 1 218 ? 21.830 27.259 -0.890 1.00 31.98 218 THR A C 1
ATOM 1619 O O . THR A 1 218 ? 21.622 28.425 -1.234 1.00 31.43 218 THR A O 1
ATOM 1623 N N . LEU A 1 219 ? 21.361 26.213 -1.560 1.00 28.96 219 LEU A N 1
ATOM 1624 C CA . LEU A 1 219 ? 20.516 26.379 -2.732 1.00 28.82 219 LEU A CA 1
ATOM 1625 C C . LEU A 1 219 ? 19.079 26.335 -2.249 1.00 29.75 219 LEU A C 1
ATOM 1626 O O . LEU A 1 219 ? 18.696 25.415 -1.523 1.00 28.34 219 LEU A O 1
ATOM 1631 N N . GLU A 1 220 ? 18.296 27.340 -2.636 1.00 29.61 220 GLU A N 1
ATOM 1632 C CA . GLU A 1 220 ? 16.898 27.439 -2.228 1.00 31.27 220 GLU A CA 1
ATOM 1633 C C . GLU A 1 220 ? 15.953 26.796 -3.228 1.00 31.98 220 GLU A C 1
ATOM 1634 O O . GLU A 1 220 ? 16.308 26.590 -4.389 1.00 32.21 220 GLU A O 1
ATOM 1640 N N . PRO A 1 221 ? 14.730 26.462 -2.785 1.00 32.90 221 PRO A N 1
ATOM 1641 C CA . PRO A 1 221 ? 13.775 25.851 -3.707 1.00 31.02 221 PRO A CA 1
ATOM 1642 C C . PRO A 1 221 ? 13.566 26.817 -4.871 1.00 31.16 221 PRO A C 1
ATOM 1643 O O . PRO A 1 221 ? 13.466 28.032 -4.668 1.00 27.23 221 PRO A O 1
ATOM 1647 N N . LEU A 1 222 ? 13.524 26.258 -6.079 1.00 30.05 222 LEU A N 1
ATOM 1648 C CA . LEU A 1 222 ? 13.339 26.998 -7.322 1.00 30.09 222 LEU A CA 1
ATOM 1649 C C . LEU A 1 222 ? 14.559 27.795 -7.810 1.00 31.24 222 LEU A C 1
ATOM 1650 O O . LEU A 1 222 ? 14.464 28.550 -8.778 1.00 28.88 222 LEU A O 1
ATOM 1655 N N . ASP A 1 223 ? 15.707 27.631 -7.150 1.00 30.83 223 ASP A N 1
ATOM 1656 C CA . ASP A 1 223 ? 16.925 28.290 -7.628 1.00 29.75 223 ASP A CA 1
ATOM 1657 C C . ASP A 1 223 ? 17.272 27.552 -8.919 1.00 28.84 223 ASP A C 1
ATOM 1658 O O . ASP A 1 223 ? 16.884 26.398 -9.100 1.00 28.10 223 ASP A O 1
ATOM 1663 N N . VAL A 1 224 ? 18.006 28.211 -9.806 1.00 26.88 224 VAL A N 1
ATOM 1664 C CA . VAL A 1 224 ? 18.387 27.607 -11.074 1.00 26.89 224 VAL A CA 1
ATOM 1665 C C . VAL A 1 224 ? 19.902 27.401 -11.129 1.00 26.33 224 VAL A C 1
ATOM 1666 O O . VAL A 1 224 ? 20.675 28.245 -10.666 1.00 26.84 224 VAL A O 1
ATOM 1670 N N . VAL A 1 225 ? 20.325 26.268 -11.672 1.00 24.29 225 VAL A N 1
ATOM 1671 C CA . VAL A 1 225 ? 21.752 25.977 -11.796 1.00 25.20 225 VAL A CA 1
ATOM 1672 C C . VAL A 1 225 ? 22.017 25.584 -13.240 1.00 25.59 225 VAL A C 1
ATOM 1673 O O . VAL A 1 225 ? 21.326 24.712 -13.775 1.00 27.09 225 VAL A O 1
ATOM 1677 N N . LEU A 1 226 ? 22.985 26.243 -13.877 1.00 27.66 226 LEU A N 1
ATOM 1678 C CA . LEU A 1 226 ? 23.340 25.942 -15.266 1.00 29.48 226 LEU A CA 1
ATOM 1679 C C . LEU A 1 226 ? 24.520 24.974 -15.260 1.00 31.44 226 LEU A C 1
ATOM 1680 O O . LEU A 1 226 ? 25.447 25.122 -14.463 1.00 31.86 226 LEU A O 1
ATOM 1685 N N . THR A 1 227 ? 24.496 23.996 -16.160 1.00 33.26 227 THR A N 1
ATOM 1686 C CA . THR A 1 227 ? 25.537 22.975 -16.198 1.00 34.30 227 THR A CA 1
ATOM 1687 C C . THR A 1 227 ? 26.632 23.052 -17.272 1.00 36.43 227 THR A C 1
ATOM 1688 O O . THR A 1 227 ? 27.227 22.030 -17.621 1.00 38.32 227 THR A O 1
ATOM 1692 N N . GLY A 1 228 ? 26.919 24.239 -17.795 1.00 35.56 228 GLY A N 1
ATOM 1693 C CA . GLY A 1 228 ? 27.962 24.338 -18.808 1.00 36.37 228 GLY A CA 1
ATOM 1694 C C . GLY A 1 228 ? 27.473 24.150 -20.236 1.00 37.07 228 GLY A C 1
ATOM 1695 O O . GLY A 1 228 ? 26.349 23.707 -20.464 1.00 37.56 228 GLY A O 1
ATOM 1696 N N . THR A 1 229 ? 28.323 24.466 -21.208 1.00 37.68 229 THR A N 1
ATOM 1697 C CA . THR A 1 229 ? 27.934 24.358 -22.610 1.00 39.40 229 THR A CA 1
ATOM 1698 C C . THR A 1 229 ? 28.944 23.591 -23.468 1.00 39.12 229 THR A C 1
ATOM 1699 O O . THR A 1 229 ? 30.144 23.638 -23.218 1.00 39.68 229 THR A O 1
ATOM 1703 N N . PRO A 1 230 ? 28.458 22.862 -24.488 1.00 40.44 230 PRO A N 1
ATOM 1704 C CA . PRO A 1 230 ? 29.316 22.083 -25.392 1.00 41.30 230 PRO A CA 1
ATOM 1705 C C . PRO A 1 230 ? 30.122 23.012 -26.299 1.00 42.70 230 PRO A C 1
ATOM 1706 O O . PRO A 1 230 ? 30.066 24.233 -26.153 1.00 41.47 230 PRO A O 1
ATOM 1710 N N . GLU A 1 231 ? 30.871 22.437 -27.235 1.00 44.21 231 GLU A N 1
ATOM 1711 C CA . GLU A 1 231 ? 31.649 23.249 -28.165 1.00 45.40 231 GLU A CA 1
ATOM 1712 C C . GLU A 1 231 ? 30.680 23.850 -29.177 1.00 44.72 231 GLU A C 1
ATOM 1713 O O . GLU A 1 231 ? 29.525 23.427 -29.269 1.00 43.80 231 GLU A O 1
ATOM 1719 N N . GLY A 1 232 ? 31.150 24.835 -29.935 1.00 44.07 232 GLY A N 1
ATOM 1720 C CA . GLY A 1 232 ? 30.300 25.461 -30.931 1.00 41.73 232 GLY A CA 1
ATOM 1721 C C . GLY A 1 232 ? 29.864 26.862 -30.549 1.00 41.55 232 GLY A C 1
ATOM 1722 O O . GLY A 1 232 ? 29.030 27.459 -31.231 1.00 40.68 232 GLY A O 1
ATOM 1723 N N . VAL A 1 233 ? 30.411 27.387 -29.455 1.00 39.96 233 VAL A N 1
ATOM 1724 C CA . VAL A 1 233 ? 30.066 28.733 -29.014 1.00 38.69 233 VAL A CA 1
ATOM 1725 C C . VAL A 1 233 ? 30.471 29.716 -30.109 1.00 38.63 233 VAL A C 1
ATOM 1726 O O . VAL A 1 233 ? 31.653 29.830 -30.445 1.00 38.17 233 VAL A O 1
ATOM 1730 N N . GLY A 1 234 ? 29.486 30.421 -30.660 1.00 37.67 234 GLY A N 1
ATOM 1731 C CA . GLY A 1 234 ? 29.758 31.372 -31.729 1.00 37.22 234 GLY A CA 1
ATOM 1732 C C . GLY A 1 234 ? 29.185 32.760 -31.500 1.00 36.02 234 GLY A C 1
ATOM 1733 O O . GLY A 1 234 ? 28.496 33.008 -30.512 1.00 35.86 234 GLY A O 1
ATOM 1734 N N . ALA A 1 235 ? 29.464 33.666 -32.428 1.00 35.89 235 ALA A N 1
ATOM 1735 C CA . ALA A 1 235 ? 29.003 35.044 -32.330 1.00 34.62 235 ALA A CA 1
ATOM 1736 C C . ALA A 1 235 ? 27.556 35.223 -32.762 1.00 34.50 235 ALA A C 1
ATOM 1737 O O . ALA A 1 235 ? 27.081 34.572 -33.690 1.00 35.73 235 ALA A O 1
ATOM 1739 N N . LEU A 1 236 ? 26.857 36.117 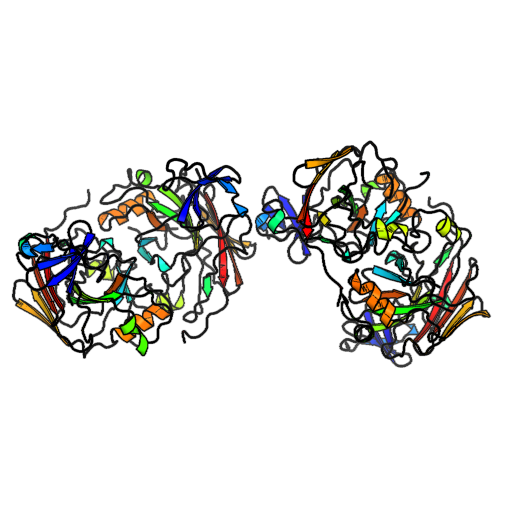-32.077 1.00 33.75 236 LEU A N 1
ATOM 1740 C CA . LEU A 1 236 ? 25.464 36.403 -32.386 1.00 35.01 236 LEU A CA 1
ATOM 1741 C C . LEU A 1 236 ? 25.345 37.723 -33.128 1.00 34.96 236 LEU A C 1
ATOM 1742 O O . LEU A 1 236 ? 26.260 38.544 -33.117 1.00 35.79 236 LEU A O 1
ATOM 1747 N N . ARG A 1 237 ? 24.199 37.920 -33.762 1.00 35.46 237 ARG A N 1
ATOM 1748 C CA . ARG A 1 237 ? 23.919 39.151 -34.481 1.00 37.99 237 ARG A CA 1
ATOM 1749 C C . ARG A 1 237 ? 22.456 39.490 -34.284 1.00 36.05 237 ARG A C 1
ATOM 1750 O O . ARG A 1 237 ? 21.628 38.602 -34.063 1.00 35.00 237 ARG A O 1
ATOM 1758 N N . PRO A 1 238 ? 22.116 40.786 -34.346 1.00 34.89 238 PRO A N 1
ATOM 1759 C CA . PRO A 1 238 ? 20.722 41.195 -34.181 1.00 33.02 238 PRO A CA 1
ATOM 1760 C C . PRO A 1 238 ? 19.856 40.389 -35.146 1.00 33.64 238 PRO A C 1
ATOM 1761 O O . PRO A 1 238 ? 20.236 40.171 -36.295 1.00 33.74 238 PRO A O 1
ATOM 1765 N N . GLY A 1 239 ? 18.708 39.921 -34.677 1.00 34.10 239 GLY A N 1
ATOM 1766 C CA . GLY A 1 239 ? 17.840 39.159 -35.554 1.00 34.16 239 GLY A CA 1
ATOM 1767 C C . GLY A 1 239 ? 18.067 37.660 -35.565 1.00 34.37 239 GLY A C 1
ATOM 1768 O O . GLY A 1 239 ? 17.258 36.926 -36.128 1.00 36.23 239 GLY A O 1
ATOM 1769 N N . ASP A 1 240 ? 19.156 37.189 -34.965 1.00 34.28 240 ASP A N 1
ATOM 1770 C CA . ASP A 1 240 ? 19.406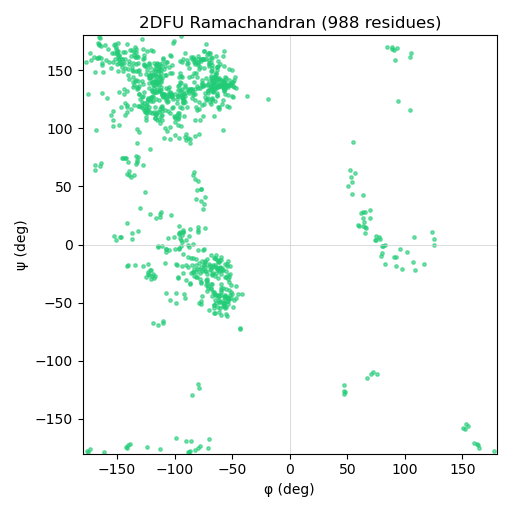 35.753 -34.937 1.00 33.99 240 ASP A CA 1
ATOM 1771 C C . ASP A 1 240 ? 18.297 34.999 -34.209 1.00 35.07 240 ASP A C 1
ATOM 1772 O O . ASP A 1 240 ? 17.833 35.425 -33.147 1.00 33.41 240 ASP A O 1
ATOM 1777 N N . ARG A 1 241 ? 17.877 33.880 -34.794 1.00 33.90 241 ARG A N 1
ATOM 1778 C CA . ARG A 1 241 ? 16.849 33.036 -34.202 1.00 35.73 241 ARG A CA 1
ATOM 1779 C C . ARG A 1 241 ? 17.527 31.796 -33.644 1.00 36.15 241 ARG A C 1
ATOM 1780 O O . ARG A 1 241 ? 18.220 31.082 -34.369 1.00 37.50 241 ARG A O 1
ATOM 1788 N N . LEU A 1 242 ? 17.334 31.544 -32.354 1.00 35.68 242 LEU A N 1
ATOM 1789 C CA . LEU A 1 242 ? 18.006 30.496 -31.600 1.00 36.29 242 LEU A CA 1
ATOM 1790 C C . LEU A 1 242 ? 17.047 29.413 -31.093 1.00 34.84 242 LEU A C 1
ATOM 1791 O O . LEU A 1 242 ? 15.946 29.655 -30.613 1.00 33.10 242 LEU A O 1
ATOM 1796 N N . GLU A 1 243 ? 17.536 28.191 -31.234 1.00 35.66 243 GLU A N 1
ATOM 1797 C CA . GLU A 1 243 ? 16.786 27.039 -30.778 1.00 37.48 243 GLU A CA 1
ATOM 1798 C C . GLU A 1 243 ? 17.719 26.088 -30.031 1.00 37.06 243 GLU A C 1
ATOM 1799 O O . GLU A 1 243 ? 18.706 25.619 -30.564 1.00 38.52 243 GLU A O 1
ATOM 1805 N N . VAL A 1 244 ? 17.408 25.839 -28.746 1.00 34.27 244 VAL A N 1
ATOM 1806 C CA . VAL A 1 244 ? 18.190 24.829 -28.045 1.00 31.76 244 VAL A CA 1
ATOM 1807 C C . VAL A 1 244 ? 17.341 23.616 -27.687 1.00 31.09 244 VAL A C 1
ATOM 1808 O O . VAL A 1 244 ? 16.390 23.705 -26.921 1.00 30.00 244 VAL A O 1
ATOM 1812 N N . ALA A 1 245 ? 17.628 22.465 -28.277 1.00 30.90 245 ALA A N 1
ATOM 1813 C CA . ALA A 1 245 ? 16.830 21.281 -28.030 1.00 30.27 245 ALA A CA 1
ATOM 1814 C C . ALA A 1 245 ? 17.561 20.315 -27.108 1.00 30.86 245 ALA A C 1
ATOM 1815 O O . ALA A 1 245 ? 18.726 19.987 -27.330 1.00 29.25 245 ALA A O 1
ATOM 1817 N N . VAL A 1 246 ? 16.867 19.884 -26.060 1.00 30.63 246 VAL A N 1
ATOM 1818 C CA . VAL A 1 246 ? 17.421 18.946 -25.097 1.00 29.48 246 VAL A CA 1
ATOM 1819 C C . VAL A 1 246 ? 16.482 17.755 -25.098 1.00 30.32 246 VAL A C 1
ATOM 1820 O O . VAL A 1 246 ? 15.293 17.889 -24.800 1.00 29.56 246 VAL A O 1
ATOM 1824 N N . GLU A 1 247 ? 17.011 16.593 -25.462 1.00 32.07 247 GLU A N 1
ATOM 1825 C CA . GLU A 1 247 ? 16.207 15.385 -25.525 1.00 34.63 247 GLU A CA 1
ATOM 1826 C C . GLU A 1 247 ? 15.545 15.071 -24.195 1.00 33.68 247 GLU A C 1
ATOM 1827 O O . GLU A 1 247 ? 16.173 15.143 -23.140 1.00 34.05 247 GLU A O 1
ATOM 1833 N N . GLY A 1 248 ? 14.261 14.738 -24.260 1.00 31.94 248 GLY A N 1
ATOM 1834 C CA . GLY A 1 248 ? 13.511 14.406 -23.068 1.00 30.55 248 GLY A CA 1
ATOM 1835 C C . GLY A 1 248 ? 13.049 15.610 -22.274 1.00 31.11 248 GLY A C 1
ATOM 1836 O O . GLY A 1 248 ? 12.267 15.467 -21.334 1.00 31.59 248 GLY A O 1
ATOM 1837 N N . VAL A 1 249 ? 13.531 16.796 -22.626 1.00 29.61 249 VAL A N 1
ATOM 1838 C CA . VAL A 1 249 ? 13.117 17.992 -21.902 1.00 30.67 249 VAL A CA 1
ATOM 1839 C C . VAL A 1 249 ? 12.235 18.882 -22.758 1.00 29.89 249 VAL A C 1
ATOM 1840 O O . VAL A 1 249 ? 11.055 19.073 -22.463 1.00 32.58 249 VAL A O 1
ATOM 1844 N N . GLY A 1 250 ? 12.806 19.428 -23.820 1.00 30.06 250 GLY A N 1
ATOM 1845 C CA . GLY A 1 250 ? 12.030 20.288 -24.693 1.00 28.94 250 GLY A CA 1
ATOM 1846 C C . GLY A 1 250 ? 12.927 21.177 -25.520 1.00 27.99 250 GLY A C 1
ATOM 1847 O O . GLY A 1 250 ? 14.147 21.014 -25.529 1.00 26.72 250 GLY A O 1
ATOM 1848 N N . THR A 1 251 ? 12.326 22.129 -26.216 1.00 26.99 251 THR A N 1
ATOM 1849 C CA . THR A 1 251 ? 13.101 23.032 -27.044 1.00 28.16 251 THR A CA 1
ATOM 1850 C C . THR A 1 251 ? 12.897 24.472 -26.623 1.00 27.74 251 THR A C 1
ATOM 1851 O O . THR A 1 251 ? 11.771 24.948 -26.543 1.00 27.15 251 THR A O 1
ATOM 1855 N N . LEU A 1 252 ? 14.000 25.155 -26.346 1.00 28.03 252 LEU A N 1
ATOM 1856 C CA . LEU A 1 252 ? 13.953 26.552 -25.962 1.00 27.74 252 LEU A CA 1
ATOM 1857 C C . LEU A 1 252 ? 14.101 27.423 -27.207 1.00 28.40 252 LEU A C 1
ATOM 1858 O O . LEU A 1 252 ? 15.074 27.294 -27.954 1.00 27.52 252 LEU A O 1
ATOM 1863 N N . PHE A 1 253 ? 13.134 28.306 -27.421 1.00 26.57 253 PHE A N 1
ATOM 1864 C CA . PHE A 1 253 ? 13.159 29.217 -28.557 1.00 28.60 253 PHE A CA 1
ATOM 1865 C C . PHE A 1 253 ? 13.421 30.637 -28.059 1.00 28.38 253 PHE A C 1
ATOM 1866 O O . PHE A 1 253 ? 12.758 31.113 -27.140 1.00 29.28 253 PHE A O 1
ATOM 1874 N N . THR A 1 254 ? 14.391 31.309 -28.659 1.00 27.85 254 THR A N 1
ATOM 1875 C CA . THR A 1 254 ? 14.691 32.677 -28.278 1.00 30.43 254 THR A CA 1
ATOM 1876 C C . THR A 1 254 ? 15.266 33.406 -29.484 1.00 31.68 254 THR A C 1
ATOM 1877 O O . THR A 1 254 ? 15.516 32.797 -30.526 1.00 33.80 254 THR A O 1
ATOM 1881 N N . LEU A 1 255 ? 15.464 34.712 -29.357 1.00 33.18 255 LEU A N 1
ATOM 1882 C CA . LEU A 1 255 ? 16.003 35.482 -30.467 1.00 34.46 255 LEU A CA 1
ATOM 1883 C C . LEU A 1 255 ? 16.675 36.768 -30.018 1.00 33.77 255 LEU A C 1
ATOM 1884 O O . LEU A 1 255 ? 16.389 37.304 -28.941 1.00 33.64 255 LEU A O 1
ATOM 1889 N N . ILE A 1 256 ? 17.574 37.261 -30.859 1.00 32.54 256 ILE A N 1
ATOM 1890 C CA . ILE A 1 256 ? 18.296 38.478 -30.562 1.00 31.97 256 ILE A CA 1
ATOM 1891 C C . ILE A 1 256 ? 17.596 39.678 -31.177 1.00 33.97 256 ILE A C 1
ATOM 1892 O O . ILE A 1 256 ? 17.237 39.671 -32.360 1.00 32.64 256 ILE A O 1
ATOM 1897 N N . GLY A 1 257 ? 17.398 40.707 -30.362 1.00 35.06 257 GLY A N 1
ATOM 1898 C CA . GLY A 1 257 ? 16.750 41.910 -30.843 1.00 35.72 257 GLY A CA 1
ATOM 1899 C C . GLY A 1 257 ? 17.746 42.864 -31.476 1.00 37.18 257 GLY A C 1
ATOM 1900 O O . GLY A 1 257 ? 18.933 42.543 -31.573 1.00 32.99 257 GLY A O 1
ATOM 1901 N N . PRO A 1 258 ? 17.288 44.051 -31.920 1.00 38.88 258 PRO A N 1
ATOM 1902 C CA . PRO A 1 258 ? 18.121 45.083 -32.554 1.00 39.16 258 PRO A CA 1
ATOM 1903 C C . PRO A 1 258 ? 19.195 45.588 -31.600 1.00 39.92 258 PRO A C 1
ATOM 1904 O O . PRO A 1 258 ? 19.015 45.539 -30.382 1.00 39.96 258 PRO A O 1
ATOM 1908 N N . LYS A 1 259 ? 20.310 46.078 -32.139 1.00 40.80 259 LYS A N 1
ATOM 1909 C CA . LYS A 1 259 ? 21.365 46.584 -31.273 1.00 41.47 259 LYS A CA 1
ATOM 1910 C C . LYS A 1 259 ? 20.876 47.857 -30.610 1.00 42.16 259 LYS A C 1
ATOM 1911 O O . LYS A 1 259 ? 20.271 48.704 -31.257 1.00 41.70 259 LYS A O 1
ATOM 1917 N N . GLU A 1 260 ? 21.132 47.984 -29.315 1.00 44.25 260 GLU A N 1
ATOM 1918 C CA . GLU A 1 260 ? 20.715 49.163 -28.571 1.00 48.49 260 GLU A CA 1
ATOM 1919 C C . GLU A 1 260 ? 21.738 50.280 -28.757 1.00 49.71 260 GLU A C 1
ATOM 1920 O O . GLU A 1 260 ? 22.880 50.026 -29.127 1.00 49.55 260 GLU A O 1
ATOM 1926 N N . GLU A 1 261 ? 21.326 51.516 -28.512 1.00 52.86 261 GLU A N 1
ATOM 1927 C CA . GLU A 1 261 ? 22.236 52.646 -28.641 1.00 56.18 261 GLU A CA 1
ATOM 1928 C C . GLU A 1 261 ? 22.481 53.230 -27.256 1.00 57.59 261 GLU A C 1
ATOM 1929 O O . GLU A 1 261 ? 22.009 52.672 -26.269 1.00 56.20 261 GLU A O 1
ATOM 1935 N N . ARG A 1 262 ? 23.229 54.329 -27.183 1.00 61.73 262 ARG A N 1
ATOM 1936 C CA . ARG A 1 262 ? 23.520 55.009 -25.911 1.00 65.76 262 ARG A CA 1
ATOM 1937 C C . ARG A 1 262 ? 22.335 54.997 -24.914 1.00 67.68 262 ARG A C 1
ATOM 1938 O O . ARG A 1 262 ? 21.212 55.338 -25.220 1.00 67.63 262 ARG A O 1
ATOM 1946 N N . PRO A 1 263 ? 22.673 54.538 -23.684 1.00 69.28 263 PRO A N 1
ATOM 1947 C CA . PRO A 1 263 ? 21.710 54.331 -22.587 1.00 70.86 263 PRO A CA 1
ATOM 1948 C C . PRO A 1 263 ? 20.742 55.490 -22.377 1.00 72.45 263 PRO A C 1
ATOM 1949 O O . PRO A 1 263 ? 19.595 55.341 -21.967 1.00 72.46 263 PRO A O 1
ATOM 1953 N N . TRP A 1 264 ? 21.279 56.679 -22.592 1.00 73.52 264 TRP A N 1
ATOM 1954 C CA . TRP A 1 264 ? 20.448 57.865 -22.511 1.00 74.97 264 TRP A CA 1
ATOM 1955 C C . TRP A 1 264 ? 21.178 59.037 -23.140 1.00 75.66 264 TRP A C 1
ATOM 1956 O O . TRP A 1 264 ? 20.601 59.975 -23.647 1.00 76.33 264 TRP A O 1
ATOM 1968 N N . MET B 1 1 ? 14.389 58.760 8.967 1.00 38.33 1 MET B N 1
ATOM 1969 C CA . MET B 1 1 ? 13.450 57.763 9.557 1.00 38.01 1 MET B CA 1
ATOM 1970 C C . MET B 1 1 ? 14.084 56.373 9.467 1.00 36.44 1 MET B C 1
ATOM 1971 O O . MET B 1 1 ? 14.608 55.994 8.422 1.00 36.42 1 MET B O 1
ATOM 1976 N N . LYS B 1 2 ? 14.061 55.630 10.568 1.00 34.57 2 LYS B N 1
ATOM 1977 C CA . LYS B 1 2 ? 14.639 54.290 10.587 1.00 34.46 2 LYS B CA 1
ATOM 1978 C C . LYS B 1 2 ? 13.589 53.231 10.255 1.00 32.66 2 LYS B C 1
ATOM 1979 O O . LYS B 1 2 ? 12.559 53.148 10.918 1.00 29.97 2 LYS B O 1
ATOM 1985 N N . ILE B 1 3 ? 13.854 52.431 9.222 1.00 30.92 3 ILE B N 1
ATOM 1986 C CA . ILE B 1 3 ? 12.936 51.367 8.807 1.00 29.01 3 ILE B CA 1
ATOM 1987 C C . ILE B 1 3 ? 13.584 50.014 9.054 1.00 29.05 3 ILE B C 1
ATOM 1988 O O . ILE B 1 3 ? 14.739 49.800 8.685 1.00 30.13 3 ILE B O 1
ATOM 1993 N N . LEU B 1 4 ? 12.845 49.096 9.670 1.00 28.15 4 LEU B N 1
ATOM 1994 C CA . LEU B 1 4 ? 13.396 47.776 9.952 1.00 30.51 4 LEU B CA 1
ATOM 1995 C C . LEU B 1 4 ? 12.486 46.612 9.577 1.00 30.69 4 LEU B C 1
ATOM 1996 O O . LEU B 1 4 ? 11.278 46.781 9.370 1.00 28.97 4 LEU B O 1
ATOM 2001 N N . ARG B 1 5 ? 13.093 45.430 9.475 1.00 29.82 5 ARG B N 1
ATOM 2002 C CA . ARG B 1 5 ? 12.374 44.188 9.187 1.00 30.65 5 ARG B CA 1
ATOM 2003 C C . ARG B 1 5 ? 12.633 43.357 10.417 1.00 29.96 5 ARG B C 1
ATOM 2004 O O . ARG B 1 5 ? 13.760 43.317 10.907 1.00 29.20 5 ARG B O 1
ATOM 2012 N N . PHE B 1 6 ? 11.606 42.686 10.913 1.00 29.93 6 PHE B N 1
ATOM 2013 C CA . PHE B 1 6 ? 11.770 41.898 12.119 1.00 29.18 6 PHE B CA 1
ATOM 2014 C C . PHE B 1 6 ? 10.819 40.709 12.171 1.00 31.40 6 PHE B C 1
ATOM 2015 O O . PHE B 1 6 ? 9.873 40.611 11.384 1.00 31.52 6 PHE B O 1
ATOM 2023 N N . ASN B 1 7 ? 11.082 39.813 13.115 1.00 33.05 7 ASN B N 1
ATOM 2024 C CA . ASN B 1 7 ? 10.278 38.618 13.308 1.00 34.40 7 ASN B CA 1
ATOM 2025 C C . ASN B 1 7 ? 10.001 37.893 11.996 1.00 36.38 7 ASN B C 1
ATOM 2026 O O . ASN B 1 7 ? 10.931 37.609 11.239 1.00 37.04 7 ASN B O 1
ATOM 2031 N N . GLU B 1 8 ? 8.740 37.588 11.711 1.00 38.38 8 GLU B N 1
ATOM 2032 C CA . GLU B 1 8 ? 8.432 36.874 10.477 1.00 41.21 8 GLU B CA 1
ATOM 2033 C C . GLU B 1 8 ? 8.293 37.790 9.262 1.00 39.40 8 GLU B C 1
ATOM 2034 O O . GLU B 1 8 ? 7.242 37.842 8.626 1.00 40.33 8 GLU B O 1
ATOM 2040 N N . GLY B 1 9 ? 9.366 38.512 8.949 1.00 38.12 9 GLY B N 1
ATOM 2041 C CA . GLY B 1 9 ? 9.358 39.405 7.805 1.00 36.26 9 GLY B CA 1
ATOM 2042 C C . GLY B 1 9 ? 8.476 40.636 7.932 1.00 36.60 9 GLY B C 1
ATOM 2043 O O . GLY B 1 9 ? 8.073 41.203 6.921 1.00 36.67 9 GLY B O 1
ATOM 2044 N N . ARG B 1 10 ? 8.166 41.053 9.158 1.00 35.55 10 ARG B N 1
ATOM 2045 C CA . ARG B 1 10 ? 7.340 42.244 9.369 1.00 35.58 10 ARG B CA 1
ATOM 2046 C C . ARG B 1 10 ? 8.173 43.496 9.093 1.00 33.71 10 ARG B C 1
ATOM 2047 O O . ARG B 1 10 ? 9.399 43.446 9.125 1.00 33.07 10 ARG B O 1
ATOM 2055 N N . TRP B 1 11 ? 7.498 44.612 8.830 1.00 32.27 11 TRP B N 1
ATOM 2056 C CA . TRP B 1 11 ? 8.158 45.891 8.599 1.00 31.64 11 TRP B CA 1
ATOM 2057 C C . TRP B 1 11 ? 7.717 46.871 9.681 1.00 31.40 11 TRP B C 1
ATOM 2058 O O . TRP B 1 11 ? 6.598 46.780 10.199 1.00 30.45 11 TRP B O 1
ATOM 2069 N N . GLY B 1 12 ? 8.585 47.821 10.003 1.00 30.03 12 GLY B N 1
ATOM 2070 C CA . GLY B 1 12 ? 8.236 48.801 11.010 1.00 31.63 12 GLY B CA 1
ATOM 2071 C C . GLY B 1 12 ? 9.130 50.021 10.997 1.00 32.87 12 GLY B C 1
ATOM 2072 O O . GLY B 1 12 ? 10.144 50.063 10.300 1.00 32.66 12 GLY B O 1
ATOM 2073 N N . VAL B 1 13 ? 8.736 51.029 11.764 1.00 33.90 13 VAL B N 1
ATOM 2074 C CA . VAL B 1 13 ? 9.514 52.252 11.879 1.00 33.23 13 VAL B CA 1
ATOM 2075 C C . VAL B 1 13 ? 9.922 52.389 13.342 1.00 33.93 13 VAL B C 1
ATOM 2076 O O . VAL B 1 13 ? 9.089 52.251 14.239 1.00 33.54 13 VAL B O 1
ATOM 2080 N N . LEU B 1 14 ? 11.204 52.642 13.579 1.00 34.41 14 LEU B N 1
ATOM 2081 C CA . LEU B 1 14 ? 11.715 52.788 14.938 1.00 35.28 14 LEU B CA 1
ATOM 2082 C C . LEU B 1 14 ? 11.399 54.170 15.502 1.00 35.18 14 LEU B C 1
ATOM 2083 O O . LEU B 1 14 ? 11.774 55.191 14.927 1.00 37.08 14 LEU B O 1
ATOM 2088 N N . GLU B 1 15 ? 10.697 54.189 16.628 1.00 33.73 15 GLU B N 1
ATOM 2089 C CA . GLU B 1 15 ? 10.318 55.432 17.293 1.00 33.93 15 GLU B CA 1
ATOM 2090 C C . GLU B 1 15 ? 10.924 55.353 18.685 1.00 34.38 15 GLU B C 1
ATOM 2091 O O . GLU B 1 15 ? 10.250 54.981 19.641 1.00 34.22 15 GLU B O 1
ATOM 2097 N N . GLY B 1 16 ? 12.200 55.695 18.795 1.00 36.31 16 GLY B N 1
ATOM 2098 C CA . GLY B 1 16 ? 12.869 55.608 20.081 1.00 36.45 16 GLY B CA 1
ATOM 2099 C C . GLY B 1 16 ? 13.156 54.143 20.357 1.00 36.75 16 GLY B C 1
ATOM 2100 O O . GLY B 1 16 ? 13.983 53.528 19.685 1.00 36.94 16 GLY B O 1
ATOM 2101 N N . GLU B 1 17 ? 12.465 53.584 21.345 1.00 37.52 17 GLU B N 1
ATOM 2102 C CA . GLU B 1 17 ? 12.613 52.183 21.720 1.00 38.10 17 GLU B CA 1
ATOM 2103 C C . GLU B 1 17 ? 11.415 51.391 21.217 1.00 37.15 17 GLU B C 1
ATOM 2104 O O . GLU B 1 17 ? 11.362 50.169 21.346 1.00 36.04 17 GLU B O 1
ATOM 2110 N N . LEU B 1 18 ? 10.448 52.099 20.650 1.00 37.03 18 LEU B N 1
ATOM 2111 C CA . LEU B 1 18 ? 9.243 51.463 20.148 1.00 36.06 18 LEU B CA 1
ATOM 2112 C C . LEU B 1 18 ? 9.285 51.175 18.649 1.00 35.11 18 LEU B C 1
ATOM 2113 O O . LEU B 1 18 ? 9.658 52.031 17.846 1.00 34.45 18 LEU B O 1
ATOM 2118 N N . VAL B 1 19 ? 8.907 49.954 18.285 1.00 33.99 19 VAL B N 1
ATOM 2119 C CA . VAL B 1 19 ? 8.852 49.553 16.888 1.00 32.42 19 VAL B CA 1
ATOM 2120 C C . VAL B 1 19 ? 7.388 49.628 16.474 1.00 32.43 19 VAL B C 1
ATOM 2121 O O . VAL B 1 19 ? 6.561 48.842 16.940 1.00 33.50 19 VAL B O 1
ATOM 2125 N N . LEU B 1 20 ? 7.066 50.594 15.624 1.00 31.11 20 LEU B N 1
ATOM 2126 C CA . LEU B 1 20 ? 5.700 50.768 15.137 1.00 31.08 20 LEU B CA 1
ATOM 2127 C C . LEU B 1 20 ? 5.584 49.959 13.846 1.00 31.94 20 LEU B C 1
ATOM 2128 O O . LEU B 1 20 ? 6.189 50.316 12.835 1.00 32.28 20 LEU B O 1
ATOM 2133 N N . GLU B 1 21 ? 4.820 48.871 13.880 1.00 32.01 21 GLU B N 1
ATOM 2134 C CA . GLU B 1 21 ? 4.667 48.027 12.701 1.00 33.01 21 GLU B CA 1
ATOM 2135 C C . GLU B 1 21 ? 3.937 48.735 11.568 1.00 33.42 21 GLU B C 1
ATOM 2136 O O . GLU B 1 21 ? 2.972 49.461 11.793 1.00 34.12 21 GLU B O 1
ATOM 2142 N N . THR B 1 22 ? 4.407 48.510 10.347 1.00 33.05 22 THR B N 1
ATOM 2143 C CA . THR B 1 22 ? 3.805 49.121 9.177 1.00 32.85 22 THR B CA 1
ATOM 2144 C C . THR B 1 22 ? 3.443 48.074 8.128 1.00 34.23 22 THR B C 1
ATOM 2145 O O . THR B 1 22 ? 3.954 46.955 8.141 1.00 32.74 22 THR B O 1
ATOM 2149 N N . ASP B 1 23 ? 2.545 48.439 7.225 1.00 34.49 23 ASP B N 1
ATOM 2150 C CA . ASP B 1 23 ? 2.153 47.542 6.152 1.00 37.14 23 ASP B CA 1
ATOM 2151 C C . ASP B 1 23 ? 3.106 47.827 4.992 1.00 36.60 23 ASP B C 1
ATOM 2152 O O . ASP B 1 23 ? 2.842 48.688 4.154 1.00 36.82 23 ASP B O 1
ATOM 2157 N N . GLY B 1 24 ? 4.227 47.106 4.964 1.00 35.90 24 GLY B N 1
ATOM 2158 C CA . GLY B 1 24 ? 5.221 47.315 3.926 1.00 33.49 24 GLY B CA 1
ATOM 2159 C C . GLY B 1 24 ? 6.243 48.343 4.387 1.00 33.96 24 GLY B C 1
ATOM 2160 O O . GLY B 1 24 ? 5.953 49.130 5.286 1.00 33.10 24 GLY B O 1
ATOM 2161 N N . PRO B 1 25 ? 7.448 48.374 3.794 1.00 34.33 25 PRO B N 1
ATOM 2162 C CA . PRO B 1 25 ? 8.482 49.339 4.193 1.00 33.38 25 PRO B CA 1
ATOM 2163 C C . PRO B 1 25 ? 8.011 50.798 4.191 1.00 33.86 25 PRO B C 1
ATOM 2164 O O . PRO B 1 25 ? 7.629 51.335 3.152 1.00 34.30 25 PRO B O 1
ATOM 2168 N N . GLY B 1 26 ? 8.041 51.427 5.365 1.00 32.74 26 GLY B N 1
ATOM 2169 C CA . GLY B 1 26 ? 7.617 52.809 5.492 1.00 32.53 26 GLY B CA 1
ATOM 2170 C C . GLY B 1 26 ? 6.146 53.047 5.178 1.00 33.42 26 GLY B C 1
ATOM 2171 O O . GLY B 1 26 ? 5.765 54.167 4.845 1.00 33.86 26 GLY B O 1
ATOM 2172 N N . GLY B 1 27 ? 5.316 52.010 5.289 1.00 32.66 27 GLY B N 1
ATOM 2173 C CA . GLY B 1 27 ? 3.898 52.165 4.992 1.00 32.15 27 GLY B CA 1
ATOM 2174 C C . GLY B 1 27 ? 3.014 52.563 6.165 1.00 32.79 27 GLY B C 1
ATOM 2175 O O . GLY B 1 27 ? 3.503 52.950 7.232 1.00 32.89 27 GLY B O 1
ATOM 2176 N N . ASN B 1 28 ? 1.701 52.482 5.961 1.00 31.75 28 ASN B N 1
ATOM 2177 C CA . ASN B 1 28 ? 0.735 52.825 7.002 1.00 32.69 28 ASN B CA 1
ATOM 2178 C C . ASN B 1 28 ? 0.890 51.926 8.219 1.00 32.62 28 ASN B C 1
ATOM 2179 O O . ASN B 1 28 ? 1.183 50.737 8.090 1.00 32.26 28 ASN B O 1
ATOM 2184 N N . PRO B 1 29 ? 0.701 52.485 9.424 1.00 33.45 29 PRO B N 1
ATOM 2185 C CA . PRO B 1 29 ? 0.820 51.696 10.656 1.00 33.49 29 PRO B CA 1
ATOM 2186 C C . PRO B 1 29 ? -0.304 50.669 10.741 1.00 33.90 29 PRO B C 1
ATOM 2187 O O . PRO B 1 29 ? -1.437 50.960 10.374 1.00 34.02 29 PRO B O 1
ATOM 2191 N N . THR B 1 30 ? 0.006 49.468 11.214 1.00 35.59 30 THR B N 1
ATOM 2192 C CA . THR B 1 30 ? -1.011 48.427 11.332 1.00 36.33 30 THR B CA 1
ATOM 2193 C C . THR B 1 30 ? -1.747 48.566 12.659 1.00 38.82 30 THR B C 1
ATOM 2194 O O . THR B 1 30 ? -2.891 48.135 12.799 1.00 39.33 30 THR B O 1
ATOM 2198 N N . GLY B 1 31 ? -1.081 49.172 13.633 1.00 39.29 31 GLY B N 1
ATOM 2199 C CA . GLY B 1 31 ? -1.688 49.333 14.940 1.00 39.69 31 GLY B CA 1
ATOM 2200 C C . GLY B 1 31 ? -0.899 48.577 15.991 1.00 40.52 31 GLY B C 1
ATOM 2201 O O . GLY B 1 31 ? -1.057 48.820 17.189 1.00 42.87 31 GLY B O 1
ATOM 2202 N N . ARG B 1 32 ? -0.054 47.649 15.550 1.00 39.63 32 ARG B N 1
ATOM 2203 C CA . ARG B 1 32 ? 0.771 46.885 16.477 1.00 38.69 32 ARG B CA 1
ATOM 2204 C C . ARG B 1 32 ? 2.070 47.626 16.747 1.00 37.23 32 ARG B C 1
ATOM 2205 O O . ARG B 1 32 ? 2.566 48.373 15.903 1.00 34.13 32 ARG B O 1
ATOM 2213 N N . ARG B 1 33 ? 2.622 47.393 17.930 1.00 36.93 33 ARG B N 1
ATOM 2214 C CA . ARG B 1 33 ? 3.864 48.011 18.339 1.00 37.26 33 ARG B CA 1
ATOM 2215 C C . ARG B 1 33 ? 4.636 47.010 19.189 1.00 37.19 33 ARG B C 1
ATOM 2216 O O . ARG B 1 33 ? 4.049 46.163 19.861 1.00 38.98 33 ARG B O 1
ATOM 2224 N N . TYR B 1 34 ? 5.957 47.082 19.131 1.00 35.88 34 TYR B N 1
ATOM 2225 C CA . TYR B 1 34 ? 6.779 46.164 19.901 1.00 35.99 34 TYR B CA 1
ATOM 2226 C C . TYR B 1 34 ? 7.970 46.893 20.475 1.00 35.21 34 TYR B C 1
ATOM 2227 O O . TYR B 1 34 ? 8.452 47.866 19.900 1.00 35.48 34 TYR B O 1
ATOM 2236 N N . ASP B 1 35 ? 8.448 46.405 21.609 1.00 35.80 35 ASP B N 1
ATOM 2237 C CA . ASP B 1 35 ? 9.632 46.966 22.227 1.00 36.62 35 ASP B CA 1
ATOM 2238 C C . ASP B 1 35 ? 10.791 46.451 21.375 1.00 35.89 35 ASP B C 1
ATOM 2239 O O . ASP B 1 35 ? 10.811 45.270 21.020 1.00 36.06 35 ASP B O 1
ATOM 2244 N N . LEU B 1 36 ? 11.754 47.311 21.049 1.00 35.57 36 LEU B N 1
ATOM 2245 C CA . LEU B 1 36 ? 12.881 46.894 20.206 1.00 35.84 36 LEU B CA 1
ATOM 2246 C C . LEU B 1 36 ? 13.604 45.630 20.679 1.00 36.70 36 LEU B C 1
ATOM 2247 O O . LEU B 1 36 ? 13.933 44.756 19.877 1.00 35.70 36 LEU B O 1
ATOM 2252 N N . ALA B 1 37 ? 13.852 45.529 21.978 1.00 36.73 37 ALA B N 1
ATOM 2253 C CA . ALA B 1 37 ? 14.557 44.363 22.505 1.00 37.39 37 ALA B CA 1
ATOM 2254 C C . ALA B 1 37 ? 13.759 43.076 22.334 1.00 36.17 37 ALA B C 1
ATOM 2255 O O . ALA B 1 37 ? 14.335 42.000 22.221 1.00 38.96 37 ALA B O 1
ATOM 2257 N N . SER B 1 38 ? 12.438 43.192 22.287 1.00 35.70 38 SER B N 1
ATOM 2258 C CA . SER B 1 38 ? 11.577 42.023 22.168 1.00 36.75 38 SER B CA 1
ATOM 2259 C C . SER B 1 38 ? 11.428 41.431 20.771 1.00 37.05 38 SER B C 1
ATOM 2260 O O . SER B 1 38 ? 10.785 40.393 20.613 1.00 37.00 38 SER B O 1
ATOM 2263 N N . VAL B 1 39 ? 12.002 42.074 19.759 1.00 34.93 39 VAL B N 1
ATOM 2264 C CA . VAL B 1 39 ? 11.881 41.548 18.405 1.00 34.21 39 VAL B CA 1
ATOM 2265 C C . VAL B 1 39 ? 13.201 41.005 17.881 1.00 33.74 39 VAL B C 1
ATOM 2266 O O . VAL B 1 39 ? 14.273 41.338 18.390 1.00 32.84 39 VAL B O 1
ATOM 2270 N N . THR B 1 40 ? 13.107 40.155 16.867 1.00 33.00 40 THR B N 1
ATOM 2271 C CA . THR B 1 40 ? 14.286 39.584 16.238 1.00 33.01 40 THR B CA 1
ATOM 2272 C C . THR B 1 40 ? 14.520 40.399 14.976 1.00 33.01 40 THR B C 1
ATOM 2273 O O . THR B 1 40 ? 13.747 40.328 14.019 1.00 33.21 40 THR B O 1
ATOM 2277 N N . LEU B 1 41 ? 15.582 41.190 14.996 1.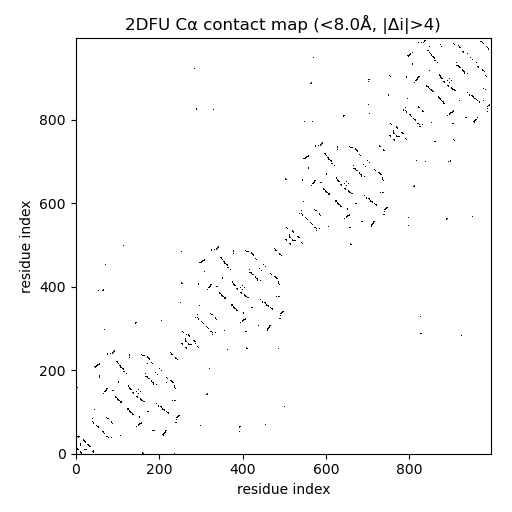00 32.32 41 LEU B N 1
ATOM 2278 C CA . LEU B 1 41 ? 15.938 42.051 13.877 1.00 34.50 41 LEU B CA 1
ATOM 2279 C C . LEU B 1 41 ? 16.397 41.244 12.660 1.00 33.84 41 LEU B C 1
ATOM 2280 O O . LEU B 1 41 ? 17.071 40.225 12.803 1.00 33.05 41 LEU B O 1
ATOM 2285 N N . LEU B 1 42 ? 16.035 41.711 11.467 1.00 31.67 42 LEU B N 1
ATOM 2286 C CA . LEU B 1 42 ? 16.412 41.040 10.220 1.00 31.57 42 LEU B CA 1
ATOM 2287 C C . LEU B 1 42 ? 17.084 42.015 9.261 1.00 31.01 42 LEU B C 1
ATOM 2288 O O . LEU B 1 42 ? 17.067 43.222 9.489 1.00 31.39 42 LEU B O 1
ATOM 2293 N N . PRO B 1 43 ? 17.705 41.503 8.182 1.00 30.39 43 PRO B N 1
ATOM 2294 C CA . PRO B 1 43 ? 18.329 42.440 7.250 1.00 30.89 43 PRO B CA 1
ATOM 2295 C C . PRO B 1 43 ? 17.152 43.274 6.740 1.00 32.07 43 PRO B C 1
ATOM 2296 O O . PRO B 1 43 ? 16.093 42.729 6.434 1.00 31.92 43 PRO B O 1
ATOM 2300 N N . PRO B 1 44 ? 17.317 44.600 6.654 1.00 31.10 44 PRO B N 1
ATOM 2301 C CA . PRO B 1 44 ? 16.238 45.472 6.193 1.00 30.80 44 PRO B CA 1
ATOM 2302 C C . PRO B 1 44 ? 15.970 45.498 4.689 1.00 33.84 44 PRO B C 1
ATOM 2303 O O . PRO B 1 44 ? 15.839 46.571 4.094 1.00 34.95 44 PRO B O 1
ATOM 2307 N N . ALA B 1 45 ? 15.873 44.322 4.081 1.00 33.78 45 ALA B N 1
ATOM 2308 C CA . ALA B 1 45 ? 15.601 44.223 2.651 1.00 33.84 45 ALA B CA 1
ATOM 2309 C C . ALA B 1 45 ? 15.363 42.769 2.259 1.00 34.13 45 ALA B C 1
ATOM 2310 O O . ALA B 1 45 ? 15.785 41.856 2.971 1.00 35.35 45 ALA B O 1
ATOM 2312 N N . THR B 1 46 ? 14.691 42.572 1.127 1.00 32.01 46 THR B N 1
ATOM 2313 C CA . THR B 1 46 ? 14.401 41.244 0.571 1.00 32.42 46 THR B CA 1
ATOM 2314 C C . THR B 1 46 ? 14.795 41.372 -0.903 1.00 30.44 46 THR B C 1
ATOM 2315 O O . THR B 1 46 ? 13.948 41.388 -1.790 1.00 29.00 46 THR B O 1
ATOM 2319 N N . PRO B 1 47 ? 16.104 41.451 -1.170 1.00 29.61 47 PRO B N 1
ATOM 2320 C CA . PRO B 1 47 ? 16.697 41.601 -2.499 1.00 28.56 47 PRO B CA 1
ATOM 2321 C C . PRO B 1 47 ? 16.571 40.443 -3.464 1.00 28.80 47 PRO B C 1
ATOM 2322 O O . PRO B 1 47 ? 16.634 39.286 -3.066 1.00 28.46 47 PRO B O 1
ATOM 2326 N N . THR B 1 48 ? 16.394 40.775 -4.741 1.00 28.87 48 THR B N 1
ATOM 2327 C CA . THR B 1 48 ? 16.324 39.759 -5.782 1.00 30.00 48 THR B CA 1
ATOM 2328 C C . THR B 1 48 ? 17.791 39.486 -6.078 1.00 30.47 48 THR B C 1
ATOM 2329 O O . THR B 1 48 ? 18.157 38.395 -6.509 1.00 31.24 48 THR B O 1
ATOM 2333 N N . LYS B 1 49 ? 18.628 40.493 -5.827 1.00 30.55 49 LYS B N 1
ATOM 2334 C CA . LYS B 1 49 ? 20.074 40.373 -6.030 1.00 30.47 49 LYS B CA 1
ATOM 2335 C C . LYS B 1 49 ? 20.844 41.422 -5.230 1.00 31.26 49 LYS B C 1
ATOM 2336 O O . LYS B 1 49 ? 20.298 42.452 -4.832 1.00 29.66 49 LYS B O 1
ATOM 2342 N N . ILE B 1 50 ? 22.118 41.142 -4.992 1.00 31.13 50 ILE B N 1
ATOM 2343 C CA . ILE B 1 50 ? 22.977 42.047 -4.252 1.00 31.10 50 ILE B CA 1
ATOM 2344 C C . ILE B 1 50 ? 24.180 42.386 -5.134 1.00 31.86 50 ILE B C 1
ATOM 2345 O O . ILE B 1 50 ? 24.972 41.509 -5.486 1.00 31.35 50 ILE B O 1
ATOM 2350 N N . VAL B 1 51 ? 24.293 43.658 -5.504 1.00 31.68 51 VAL B N 1
ATOM 2351 C CA . VAL B 1 51 ? 25.380 44.134 -6.361 1.00 33.85 51 VAL B CA 1
ATOM 2352 C C . VAL B 1 51 ? 26.397 44.906 -5.523 1.00 35.12 51 VAL B C 1
ATOM 2353 O O . VAL B 1 51 ? 26.044 45.842 -4.808 1.00 34.65 51 VAL B O 1
ATOM 2357 N N . CYS B 1 52 ? 27.664 44.521 -5.632 1.00 36.65 52 CYS B N 1
ATOM 2358 C CA . CYS B 1 52 ? 28.724 45.146 -4.846 1.00 37.07 52 CYS B CA 1
ATOM 2359 C C . CYS B 1 52 ? 29.843 45.764 -5.673 1.00 37.01 52 CYS B C 1
ATOM 2360 O O . CYS B 1 52 ? 30.239 45.231 -6.706 1.00 35.82 52 CYS B O 1
ATOM 2363 N N . VAL B 1 53 ? 30.359 46.889 -5.190 1.00 39.47 53 VAL B N 1
ATOM 2364 C CA . VAL B 1 53 ? 31.440 47.604 -5.858 1.00 39.77 53 VAL B CA 1
ATOM 2365 C C . VAL B 1 53 ? 32.789 47.176 -5.307 1.00 40.54 53 VAL B C 1
ATOM 2366 O O . VAL B 1 53 ? 32.923 46.895 -4.117 1.00 40.29 53 VAL B O 1
ATOM 2370 N N . GLY B 1 54 ? 33.786 47.118 -6.186 1.00 43.29 54 GLY B N 1
ATOM 2371 C CA . GLY B 1 54 ? 35.121 46.734 -5.767 1.00 45.29 54 GLY B CA 1
ATOM 2372 C C . GLY B 1 54 ? 35.844 47.901 -5.125 1.00 48.23 54 GLY B C 1
ATOM 2373 O O . GLY B 1 54 ? 35.386 48.448 -4.120 1.00 48.49 54 GLY B O 1
ATOM 2374 N N . ARG B 1 55 ? 36.974 48.292 -5.705 1.00 50.70 55 ARG B N 1
ATOM 2375 C CA . ARG B 1 55 ? 37.754 49.404 -5.173 1.00 51.71 55 ARG B CA 1
ATOM 2376 C C . ARG B 1 55 ? 36.986 50.707 -5.374 1.00 51.07 55 ARG B C 1
ATOM 2377 O O . ARG B 1 55 ? 36.655 51.069 -6.507 1.00 49.99 55 ARG B O 1
ATOM 2385 N N . ASN B 1 56 ? 36.697 51.412 -4.284 1.00 49.87 56 ASN B N 1
ATOM 2386 C CA . ASN B 1 56 ? 35.974 52.673 -4.398 1.00 50.65 56 ASN B CA 1
ATOM 2387 C C . ASN B 1 56 ? 36.538 53.786 -3.515 1.00 51.33 56 ASN B C 1
ATOM 2388 O O . ASN B 1 56 ? 35.931 54.850 -3.376 1.00 50.56 56 ASN B O 1
ATOM 2393 N N . TYR B 1 57 ? 37.703 53.539 -2.926 1.00 53.08 57 TYR B N 1
ATOM 2394 C CA . TYR B 1 57 ? 38.346 54.532 -2.072 1.00 54.68 57 TYR B CA 1
ATOM 2395 C C . TYR B 1 57 ? 39.806 54.745 -2.449 1.00 55.49 57 TYR B C 1
ATOM 2396 O O . TYR B 1 57 ? 40.375 53.982 -3.231 1.00 56.51 57 TYR B O 1
ATOM 2405 N N . PRO B 1 73 ? 40.559 53.219 -12.003 1.00 73.03 73 PRO B N 1
ATOM 2406 C CA . PRO B 1 73 ? 39.282 52.646 -12.440 1.00 71.87 73 PRO B CA 1
ATOM 2407 C C . PRO B 1 73 ? 38.397 53.645 -13.182 1.00 70.78 73 PRO B C 1
ATOM 2408 O O . PRO B 1 73 ? 37.961 54.647 -12.614 1.00 70.83 73 PRO B O 1
ATOM 2412 N N . LYS B 1 74 ? 38.144 53.362 -14.455 1.00 69.24 74 LYS B N 1
ATOM 2413 C CA . LYS B 1 74 ? 37.307 54.214 -15.297 1.00 67.28 74 LYS B CA 1
ATOM 2414 C C . LYS B 1 74 ? 35.834 53.996 -14.959 1.00 64.54 74 LYS B C 1
ATOM 2415 O O . LYS B 1 74 ? 35.015 54.907 -15.068 1.00 64.05 74 LYS B O 1
ATOM 2421 N N . GLU B 1 75 ? 35.510 52.770 -14.561 1.00 60.71 75 GLU B N 1
ATOM 2422 C CA . GLU B 1 75 ? 34.148 52.404 -14.199 1.00 57.70 75 GLU B CA 1
ATOM 2423 C C . GLU B 1 75 ? 34.180 51.577 -12.917 1.00 53.38 75 GLU B C 1
ATOM 2424 O O . GLU B 1 75 ? 35.192 50.961 -12.585 1.00 53.32 75 GLU B O 1
ATOM 2430 N N . PRO B 1 76 ? 33.066 51.555 -12.177 1.00 49.82 76 PRO B N 1
ATOM 2431 C CA . PRO B 1 76 ? 33.003 50.785 -10.934 1.00 46.38 76 PRO B CA 1
ATOM 2432 C C . PRO B 1 76 ? 33.196 49.293 -11.194 1.00 44.91 76 PRO B C 1
ATOM 2433 O O . PRO B 1 76 ? 32.632 48.749 -12.142 1.00 43.38 76 PRO B O 1
ATOM 2437 N N . GLY B 1 77 ? 34.002 48.639 -10.364 1.00 43.50 77 GLY B N 1
ATOM 2438 C CA . GLY B 1 77 ? 34.200 47.208 -10.509 1.00 41.12 77 GLY B CA 1
ATOM 2439 C C . GLY B 1 77 ? 33.040 46.583 -9.756 1.00 40.30 77 GLY B C 1
ATOM 2440 O O . GLY B 1 77 ? 32.744 47.001 -8.634 1.00 40.38 77 GLY B O 1
ATOM 2441 N N . LEU B 1 78 ? 32.382 45.590 -10.347 1.00 36.69 78 LEU B N 1
ATOM 2442 C CA . LEU B 1 78 ? 31.229 44.978 -9.699 1.00 34.54 78 LEU B CA 1
ATOM 2443 C C . LEU B 1 78 ? 31.308 43.475 -9.505 1.00 34.32 78 LEU B C 1
ATOM 2444 O O . LEU B 1 78 ? 31.936 42.773 -10.289 1.00 34.51 78 LEU B O 1
ATOM 2449 N N . PHE B 1 79 ? 30.659 42.990 -8.451 1.00 34.05 79 PHE B N 1
ATOM 2450 C CA . PHE B 1 79 ? 30.590 41.558 -8.179 1.00 34.42 79 PHE B CA 1
ATOM 2451 C C . PHE B 1 79 ? 29.256 41.283 -7.498 1.00 33.68 79 PHE B C 1
ATOM 2452 O O . PHE B 1 79 ? 28.663 42.182 -6.905 1.00 33.16 79 PHE B O 1
ATOM 2460 N N . LEU B 1 80 ? 28.776 40.048 -7.597 1.00 33.23 80 LEU B N 1
ATOM 2461 C CA . LEU B 1 80 ? 27.486 39.689 -7.021 1.00 31.89 80 LEU B CA 1
ATOM 2462 C C . LEU B 1 80 ? 27.542 38.789 -5.801 1.00 31.78 80 LEU B C 1
ATOM 2463 O O . LEU B 1 80 ? 28.469 37.993 -5.636 1.00 32.07 80 LEU B O 1
ATOM 2468 N N . LYS B 1 81 ? 26.531 38.932 -4.951 1.00 29.76 81 LYS B N 1
ATOM 2469 C CA . LYS B 1 81 ? 26.372 38.102 -3.766 1.00 30.45 81 LYS B CA 1
ATOM 2470 C C . LYS B 1 81 ? 24.945 37.575 -3.865 1.00 30.28 81 LYS B C 1
ATOM 2471 O O . LYS B 1 81 ? 24.038 38.312 -4.232 1.00 30.20 81 LYS B O 1
ATOM 2477 N N . GLY B 1 82 ? 24.748 36.299 -3.562 1.00 31.56 82 GLY B N 1
ATOM 2478 C CA . GLY B 1 82 ? 23.408 35.748 -3.596 1.00 30.76 82 GLY B CA 1
ATOM 2479 C C . GLY B 1 82 ? 22.740 36.083 -2.275 1.00 31.06 82 GLY B C 1
ATOM 2480 O O . GLY B 1 82 ? 23.433 36.403 -1.308 1.00 30.64 82 GLY B O 1
ATOM 2481 N N . PRO B 1 83 ? 21.402 36.052 -2.200 1.00 31.17 83 PRO B N 1
ATOM 2482 C CA . PRO B 1 83 ? 20.740 36.369 -0.932 1.00 32.46 83 PRO B CA 1
ATOM 2483 C C . PRO B 1 83 ? 21.085 35.412 0.213 1.00 32.25 83 PRO B C 1
ATOM 2484 O O . PRO B 1 83 ? 20.826 35.711 1.379 1.00 32.27 83 PRO B O 1
ATOM 2488 N N . ASN B 1 84 ? 21.688 34.274 -0.117 1.00 30.35 84 ASN B N 1
ATOM 2489 C CA . ASN B 1 84 ? 22.078 33.314 0.906 1.00 30.50 84 ASN B CA 1
ATOM 2490 C C . ASN B 1 84 ? 23.193 33.911 1.776 1.00 29.67 84 ASN B C 1
ATOM 2491 O O . ASN B 1 84 ? 23.457 33.432 2.872 1.00 29.44 84 ASN B O 1
ATOM 2496 N N . ALA B 1 85 ? 23.844 34.960 1.286 1.00 28.59 85 ALA B N 1
ATOM 2497 C CA . ALA B 1 85 ? 24.911 35.593 2.045 1.00 29.83 85 ALA B CA 1
ATOM 2498 C C . ALA B 1 85 ? 24.393 36.426 3.220 1.00 31.05 85 ALA B C 1
ATOM 2499 O O . ALA B 1 85 ? 25.132 36.682 4.176 1.00 30.30 85 ALA B O 1
ATOM 2501 N N . LEU B 1 86 ? 23.133 36.851 3.148 1.00 29.59 86 LEU B N 1
ATOM 2502 C CA . LEU B 1 86 ? 22.547 37.676 4.200 1.00 29.26 86 LEU B CA 1
ATOM 2503 C C . LEU B 1 86 ? 22.595 37.029 5.574 1.00 31.82 86 LEU B C 1
ATOM 2504 O O . LEU B 1 86 ? 22.327 35.838 5.722 1.00 31.41 86 LEU B O 1
ATOM 2509 N N . ALA B 1 87 ? 22.937 37.831 6.580 1.00 31.56 87 ALA B N 1
ATOM 2510 C CA . ALA B 1 87 ? 23.020 37.358 7.957 1.00 30.78 87 ALA B CA 1
ATOM 2511 C C . ALA B 1 87 ? 22.372 38.395 8.860 1.00 30.43 87 ALA B C 1
ATOM 2512 O O . ALA B 1 87 ? 22.612 39.585 8.702 1.00 30.11 87 ALA B O 1
ATOM 2514 N N . ARG B 1 88 ? 21.561 37.939 9.808 1.00 31.65 88 ARG B N 1
ATOM 2515 C CA . ARG B 1 88 ? 20.867 38.841 10.724 1.00 34.18 88 ARG B CA 1
ATOM 2516 C C . ARG B 1 88 ? 21.798 39.717 11.566 1.00 35.20 88 ARG B C 1
ATOM 2517 O O . ARG B 1 88 ? 22.814 39.247 12.082 1.00 36.60 88 ARG B O 1
ATOM 2525 N N . PRO B 1 89 ? 21.454 41.008 11.717 1.00 35.04 89 PRO B N 1
ATOM 2526 C CA . PRO B 1 89 ? 22.249 41.956 12.501 1.00 33.30 89 PRO B CA 1
ATOM 2527 C C . PRO B 1 89 ? 21.940 41.766 13.983 1.00 33.56 89 PRO B C 1
ATOM 2528 O O . PRO B 1 89 ? 20.858 41.300 14.347 1.00 31.75 89 PRO B O 1
ATOM 2532 N N . GLY B 1 90 ? 22.887 42.121 14.838 1.00 31.81 90 GLY B N 1
ATOM 2533 C CA . GLY B 1 90 ? 22.646 41.973 16.255 1.00 32.81 90 GLY B CA 1
ATOM 2534 C C . GLY B 1 90 ? 21.700 43.048 16.739 1.00 32.75 90 GLY B C 1
ATOM 2535 O O . GLY B 1 90 ? 21.809 44.206 16.332 1.00 34.75 90 GLY B O 1
ATOM 2536 N N . ASN B 1 91 ? 20.749 42.671 17.583 1.00 32.55 91 ASN B N 1
ATOM 2537 C CA . ASN B 1 91 ? 19.816 43.643 18.132 1.00 35.48 91 ASN B CA 1
ATOM 2538 C C . ASN B 1 91 ? 20.646 44.555 19.045 1.00 37.27 91 ASN B C 1
ATOM 2539 O O . ASN B 1 91 ? 21.355 44.071 19.924 1.00 38.16 91 ASN B O 1
ATOM 2544 N N . PRO B 1 92 ? 20.584 45.879 18.834 1.00 38.63 92 PRO B N 1
ATOM 2545 C CA . PRO B 1 92 ? 21.347 46.825 19.656 1.00 41.04 92 PRO B CA 1
ATOM 2546 C C . PRO B 1 92 ? 21.150 46.670 21.168 1.00 42.91 92 PRO B C 1
ATOM 2547 O O . PRO B 1 92 ? 22.047 46.988 21.947 1.00 43.78 92 PRO B O 1
ATOM 2551 N N . ARG B 1 93 ? 19.985 46.181 21.578 1.00 44.81 93 ARG B N 1
ATOM 2552 C CA . ARG B 1 93 ? 19.694 45.994 22.999 1.00 48.33 93 ARG B CA 1
ATOM 2553 C C . ARG B 1 93 ? 20.390 44.757 23.588 1.00 49.10 93 ARG B C 1
ATOM 2554 O O . ARG B 1 93 ? 20.456 44.600 24.808 1.00 49.49 93 ARG B O 1
ATOM 2562 N N . ASP B 1 94 ? 20.903 43.887 22.718 1.00 48.23 94 ASP B N 1
ATOM 2563 C CA . ASP B 1 94 ? 21.610 42.666 23.126 1.00 47.54 94 ASP B CA 1
ATOM 2564 C C . ASP B 1 94 ? 22.363 42.137 21.904 1.00 47.43 94 ASP B C 1
ATOM 2565 O O . ASP B 1 94 ? 22.054 41.071 21.375 1.00 47.90 94 ASP B O 1
ATOM 2570 N N . PRO B 1 95 ? 23.382 42.884 21.460 1.00 47.71 95 PRO B N 1
ATOM 2571 C CA . PRO B 1 95 ? 24.254 42.625 20.311 1.00 47.84 95 PRO B CA 1
ATOM 2572 C C . PRO B 1 95 ? 24.764 41.207 20.112 1.00 48.31 95 PRO B C 1
ATOM 2573 O O . PRO B 1 95 ? 24.344 40.500 19.196 1.00 47.90 95 PRO B O 1
ATOM 2577 N N . TRP B 1 96 ? 25.689 40.812 20.976 1.00 47.67 96 TRP B N 1
ATOM 2578 C CA . TRP B 1 96 ? 26.332 39.510 20.896 1.00 47.29 96 TRP B CA 1
ATOM 2579 C C . TRP B 1 96 ? 25.437 38.315 21.162 1.00 46.08 96 TRP B C 1
ATOM 2580 O O . TRP B 1 96 ? 25.766 37.192 20.781 1.00 47.41 96 TRP B O 1
ATOM 2591 N N . GLY B 1 97 ? 24.301 38.544 21.804 1.00 45.35 97 GLY B N 1
ATOM 2592 C CA . GLY B 1 97 ? 23.406 37.437 22.078 1.00 44.10 97 GLY B CA 1
ATOM 2593 C C . GLY B 1 97 ? 22.419 37.173 20.954 1.00 43.85 97 GLY B C 1
ATOM 2594 O O . GLY B 1 97 ? 21.761 36.135 20.942 1.00 44.20 97 GLY B O 1
ATOM 2595 N N . THR B 1 98 ? 22.329 38.087 19.990 1.00 40.86 98 THR B N 1
ATOM 2596 C CA . THR B 1 98 ? 21.365 37.927 18.908 1.00 39.06 98 THR B CA 1
ATOM 2597 C C . THR B 1 98 ? 21.924 37.914 17.494 1.00 39.12 98 THR B C 1
ATOM 2598 O O . THR B 1 98 ? 21.308 37.353 16.597 1.00 41.04 98 THR B O 1
ATOM 2602 N N . ALA B 1 99 ? 23.068 38.547 17.280 1.00 37.84 99 ALA B N 1
ATOM 2603 C CA . ALA B 1 99 ? 23.650 38.580 15.947 1.00 39.41 99 ALA B CA 1
ATOM 2604 C C . ALA B 1 99 ? 23.873 37.163 15.412 1.00 40.17 99 ALA B C 1
ATOM 2605 O O . ALA B 1 99 ? 24.347 36.283 16.132 1.00 41.69 99 ALA B O 1
ATOM 2607 N N . GLU B 1 100 ? 23.514 36.939 14.151 1.00 38.69 100 GLU B N 1
ATOM 2608 C CA . GLU B 1 100 ? 23.695 35.633 13.535 1.00 37.59 100 GLU B CA 1
ATOM 2609 C C . GLU B 1 100 ? 25.168 35.474 13.195 1.00 37.17 100 GLU B C 1
ATOM 2610 O O . GLU B 1 100 ? 25.726 36.250 12.428 1.00 35.14 100 GLU B O 1
ATOM 2616 N N . PRO B 1 101 ? 25.819 34.455 13.771 1.00 38.02 101 PRO B N 1
ATOM 2617 C CA . PRO B 1 101 ? 27.239 34.187 13.545 1.00 38.94 101 PRO B CA 1
ATOM 2618 C C . PRO B 1 101 ? 27.596 33.841 12.106 1.00 40.09 101 PRO B C 1
ATOM 2619 O O . PRO B 1 101 ? 26.834 33.177 11.407 1.00 41.10 101 PRO B O 1
ATOM 2623 N N . VAL B 1 102 ? 28.760 34.305 11.673 1.00 39.80 102 VAL B N 1
ATOM 2624 C CA . VAL B 1 102 ? 29.257 34.009 10.343 1.00 40.40 102 VAL B CA 1
ATOM 2625 C C . VAL B 1 102 ? 30.247 32.874 10.564 1.00 43.08 102 VAL B C 1
ATOM 2626 O O . VAL B 1 102 ? 31.341 33.088 11.083 1.00 43.97 102 VAL B O 1
ATOM 2630 N N . PRO B 1 103 ? 29.867 31.642 10.199 1.00 44.78 103 PRO B N 1
ATOM 2631 C CA . PRO B 1 103 ? 30.778 30.509 10.392 1.00 45.04 103 PRO B CA 1
ATOM 2632 C C . PRO B 1 103 ? 32.099 30.754 9.674 1.00 45.84 103 PRO B C 1
ATOM 2633 O O . PRO B 1 103 ? 32.105 31.311 8.581 1.00 46.43 103 PRO B O 1
ATOM 2637 N N . TYR B 1 104 ? 33.215 30.372 10.293 1.00 46.59 104 TYR B N 1
ATOM 2638 C CA . TYR B 1 104 ? 34.509 30.529 9.640 1.00 46.38 104 TYR B CA 1
ATOM 2639 C C . TYR B 1 104 ? 34.590 29.299 8.742 1.00 48.07 104 TYR B C 1
ATOM 2640 O O . TYR B 1 104 ? 34.766 28.179 9.221 1.00 48.45 104 TYR B O 1
ATOM 2649 N N . PRO B 1 105 ? 34.448 29.497 7.425 1.00 49.66 105 PRO B N 1
ATOM 2650 C CA . PRO B 1 105 ? 34.481 28.454 6.398 1.00 51.39 105 PRO B CA 1
ATOM 2651 C C . PRO B 1 105 ? 35.635 27.466 6.503 1.00 52.79 105 PRO B C 1
ATOM 2652 O O . PRO B 1 105 ? 36.753 27.830 6.865 1.00 53.43 105 PRO B O 1
ATOM 2656 N N . PHE B 1 106 ? 35.343 26.216 6.164 1.00 54.45 106 PHE B N 1
ATOM 2657 C CA . PHE B 1 106 ? 36.323 25.142 6.188 1.00 54.98 106 PHE B CA 1
ATOM 2658 C C . PHE B 1 106 ? 37.215 25.219 4.949 1.00 54.17 106 PHE B C 1
ATOM 2659 O O . PHE B 1 106 ? 38.331 24.701 4.939 1.00 54.53 106 PHE B O 1
ATOM 2667 N N . PHE B 1 107 ? 36.723 25.894 3.915 1.00 51.99 107 PHE B N 1
ATOM 2668 C CA . PHE B 1 107 ? 37.450 26.010 2.658 1.00 49.52 107 PHE B CA 1
ATOM 2669 C C . PHE B 1 107 ? 38.430 27.170 2.565 1.00 48.74 107 PHE B C 1
ATOM 2670 O O . PHE B 1 107 ? 39.108 27.321 1.553 1.00 47.88 107 PHE B O 1
ATOM 2678 N N . THR B 1 108 ? 38.507 27.989 3.605 1.00 48.65 108 THR B N 1
ATOM 2679 C CA . THR B 1 108 ? 39.414 29.127 3.580 1.00 50.18 108 THR B CA 1
ATOM 2680 C C . THR B 1 108 ? 40.230 29.256 4.855 1.00 51.86 108 THR B C 1
ATOM 2681 O O . THR B 1 108 ? 39.946 28.602 5.861 1.00 50.65 108 THR B O 1
ATOM 2685 N N . GLU B 1 109 ? 41.241 30.115 4.797 1.00 54.23 109 GLU B N 1
ATOM 2686 C CA . GLU B 1 109 ? 42.109 30.385 5.933 1.00 58.09 109 GLU B CA 1
ATOM 2687 C C . GLU B 1 109 ? 42.549 31.844 5.889 1.00 58.56 109 GLU B C 1
ATOM 2688 O O . GLU B 1 109 ? 43.379 32.284 6.684 1.00 59.23 109 GLU B O 1
ATOM 2694 N N . GLU B 1 110 ? 41.971 32.582 4.945 1.00 58.58 110 GLU B N 1
ATOM 2695 C CA . GLU B 1 110 ? 42.241 34.005 4.755 1.00 58.85 110 GLU B CA 1
ATOM 2696 C C . GLU B 1 110 ? 40.894 34.732 4.755 1.00 57.74 110 GLU B C 1
ATOM 2697 O O . GLU B 1 110 ? 40.463 35.246 3.724 1.00 58.61 110 GLU B O 1
ATOM 2703 N N . LEU B 1 111 ? 40.227 34.768 5.904 1.00 55.50 111 LEU B N 1
ATOM 2704 C CA . LEU B 1 111 ? 38.931 35.433 6.003 1.00 54.10 111 LEU B CA 1
ATOM 2705 C C . LEU B 1 111 ? 39.078 36.910 6.371 1.00 53.26 111 LEU B C 1
ATOM 2706 O O . LEU B 1 111 ? 39.584 37.243 7.441 1.00 52.97 111 LEU B O 1
ATOM 2711 N N . HIS B 1 112 ? 38.629 37.787 5.477 1.00 52.67 112 HIS B N 1
ATOM 2712 C CA . HIS B 1 112 ? 38.708 39.231 5.689 1.00 53.35 112 HIS B CA 1
ATOM 2713 C C . HIS B 1 112 ? 37.346 39.870 5.923 1.00 52.54 112 HIS B C 1
ATOM 2714 O O . HIS B 1 112 ? 36.307 39.302 5.582 1.00 50.59 112 HIS B O 1
ATOM 2721 N N . TYR B 1 113 ? 37.372 41.065 6.503 1.00 50.90 113 TYR B N 1
ATOM 2722 C CA . TYR B 1 113 ? 36.161 41.821 6.776 1.00 49.87 113 TYR B CA 1
ATOM 2723 C C . TYR B 1 113 ? 36.298 43.158 6.064 1.00 47.68 113 TYR B C 1
ATOM 2724 O O . TYR B 1 113 ? 37.407 43.623 5.806 1.00 45.24 113 TYR B O 1
ATOM 2733 N N . GLU B 1 114 ? 35.166 43.770 5.746 1.00 46.48 114 GLU B N 1
ATOM 2734 C CA . GLU B 1 114 ? 35.146 45.058 5.068 1.00 46.30 114 GLU B CA 1
ATOM 2735 C C . GLU B 1 114 ? 33.846 45.757 5.437 1.00 44.62 114 GLU B C 1
ATOM 2736 O O . GLU B 1 114 ? 32.776 45.356 4.984 1.00 42.71 114 GLU B O 1
ATOM 2742 N N . GLY B 1 115 ? 33.940 46.784 6.279 1.00 42.31 115 GLY B N 1
ATOM 2743 C CA . GLY B 1 115 ? 32.760 47.526 6.685 1.00 40.20 115 GLY B CA 1
ATOM 2744 C C . GLY B 1 115 ? 32.353 48.430 5.542 1.00 41.18 115 GLY B C 1
ATOM 2745 O O . GLY B 1 115 ? 33.205 49.074 4.933 1.00 42.01 115 GLY B O 1
ATOM 2746 N N . GLU B 1 116 ? 31.061 48.497 5.244 1.00 40.29 116 GLU B N 1
ATOM 2747 C CA . GLU B 1 116 ? 30.613 49.320 4.129 1.00 40.60 116 GLU B CA 1
ATOM 2748 C C . GLU B 1 116 ? 29.261 49.978 4.320 1.00 39.23 116 GLU B C 1
ATOM 2749 O O . GLU B 1 116 ? 28.445 49.547 5.135 1.00 39.44 116 GLU B O 1
ATOM 2755 N N . LEU B 1 117 ? 29.033 51.023 3.537 1.00 37.34 117 LEU B N 1
ATOM 2756 C CA . LEU B 1 117 ? 27.754 51.713 3.535 1.00 37.12 117 LEU B CA 1
ATOM 2757 C C . LEU B 1 117 ? 26.951 50.922 2.501 1.00 36.41 117 LEU B C 1
ATOM 2758 O O . LEU B 1 117 ? 27.456 50.643 1.417 1.00 37.06 117 LEU B O 1
ATOM 2763 N N . ALA B 1 118 ? 25.717 50.558 2.824 1.00 35.58 118 ALA B N 1
ATOM 2764 C CA . ALA B 1 118 ? 24.905 49.797 1.887 1.00 33.48 118 ALA B CA 1
ATOM 2765 C C . ALA B 1 118 ? 23.665 50.578 1.472 1.00 34.14 118 ALA B C 1
ATOM 2766 O O . ALA B 1 118 ? 23.135 51.380 2.240 1.00 34.06 118 ALA B O 1
ATOM 2768 N N . VAL B 1 119 ? 23.210 50.334 0.247 1.00 33.86 119 VAL B N 1
ATOM 2769 C CA . VAL B 1 119 ? 22.043 51.010 -0.292 1.00 33.15 119 VAL B CA 1
ATOM 2770 C C . VAL B 1 119 ? 20.881 50.057 -0.570 1.00 32.84 119 VAL B C 1
ATOM 2771 O O . VAL B 1 119 ? 21.065 48.982 -1.142 1.00 31.99 119 VAL B O 1
ATOM 2775 N N . VAL B 1 120 ? 19.683 50.454 -0.156 1.00 30.70 120 VAL B N 1
ATOM 2776 C CA . VAL B 1 120 ? 18.501 49.645 -0.410 1.00 29.98 120 VAL B CA 1
ATOM 2777 C C . VAL B 1 120 ? 17.662 50.402 -1.423 1.00 28.99 120 VAL B C 1
ATOM 2778 O O . VAL B 1 120 ? 17.163 51.493 -1.141 1.00 30.64 120 VAL B O 1
ATOM 2782 N N . VAL B 1 121 ? 17.519 49.825 -2.612 1.00 29.62 121 VAL B N 1
ATOM 2783 C CA . VAL B 1 121 ? 16.754 50.450 -3.683 1.00 28.70 121 VAL B CA 1
ATOM 2784 C C . VAL B 1 121 ? 15.266 50.526 -3.348 1.00 29.56 121 VAL B C 1
ATOM 2785 O O . VAL B 1 121 ? 14.710 49.604 -2.750 1.00 30.93 121 VAL B O 1
ATOM 2789 N N . GLY B 1 122 ? 14.626 51.626 -3.736 1.00 30.88 122 GLY B N 1
ATOM 2790 C CA . GLY B 1 122 ? 13.208 51.800 -3.467 1.00 32.73 122 GLY B CA 1
ATOM 2791 C C . GLY B 1 122 ? 12.326 51.660 -4.697 1.00 35.14 122 GLY B C 1
ATOM 2792 O O . GLY B 1 122 ? 11.259 51.048 -4.632 1.00 36.29 122 GLY B O 1
ATOM 2793 N N . ASP B 1 123 ? 12.765 52.235 -5.815 1.00 35.83 123 ASP B N 1
ATOM 2794 C CA . ASP B 1 123 ? 12.020 52.173 -7.074 1.00 35.88 123 ASP B CA 1
ATOM 2795 C C . ASP B 1 123 ? 12.869 51.514 -8.164 1.00 34.58 123 ASP B C 1
ATOM 2796 O O . ASP B 1 123 ? 14.087 51.710 -8.219 1.00 34.03 123 ASP B O 1
ATOM 2801 N N . ARG B 1 124 ? 12.215 50.753 -9.036 1.00 32.69 124 ARG B N 1
ATOM 2802 C CA . ARG B 1 124 ? 12.888 50.059 -10.128 1.00 33.78 124 ARG B CA 1
ATOM 2803 C C . ARG B 1 124 ? 13.811 51.013 -10.876 1.00 33.74 124 ARG B C 1
ATOM 2804 O O . ARG B 1 124 ? 13.431 52.144 -11.168 1.00 36.00 124 ARG B O 1
ATOM 2812 N N . MET B 1 125 ? 15.027 50.565 -11.174 1.00 32.28 125 MET B N 1
ATOM 2813 C CA . MET B 1 125 ? 15.987 51.407 -11.879 1.00 32.81 125 MET B CA 1
ATOM 2814 C C . MET B 1 125 ? 16.542 50.788 -13.153 1.00 33.88 125 MET B C 1
ATOM 2815 O O . MET B 1 125 ? 17.215 49.760 -13.111 1.00 33.92 125 MET B O 1
ATOM 2820 N N . ARG B 1 126 ? 16.265 51.429 -14.281 1.00 34.21 126 ARG B N 1
ATOM 2821 C CA . ARG B 1 126 ? 16.766 50.981 -15.576 1.00 36.28 126 ARG B CA 1
ATOM 2822 C C . ARG B 1 126 ? 17.091 52.241 -16.369 1.00 36.93 126 ARG B C 1
ATOM 2823 O O . ARG B 1 126 ? 16.218 53.080 -16.580 1.00 36.66 126 ARG B O 1
ATOM 2831 N N . HIS B 1 127 ? 18.344 52.373 -16.793 1.00 38.39 127 HIS B N 1
ATOM 2832 C CA . HIS B 1 127 ? 18.787 53.540 -17.552 1.00 40.61 127 HIS B CA 1
ATOM 2833 C C . HIS B 1 127 ? 18.428 54.823 -16.805 1.00 39.77 127 HIS B C 1
ATOM 2834 O O . HIS B 1 127 ? 17.706 55.673 -17.322 1.00 41.44 127 HIS B O 1
ATOM 2841 N N . VAL B 1 128 ? 18.926 54.950 -15.581 1.00 39.33 128 VAL B N 1
ATOM 2842 C CA . VAL B 1 128 ? 18.659 56.126 -14.758 1.00 38.20 128 VAL B CA 1
ATOM 2843 C C . VAL B 1 128 ? 19.912 56.988 -14.682 1.00 38.03 128 VAL B C 1
ATOM 2844 O O . VAL B 1 128 ? 20.973 56.516 -14.273 1.00 35.91 128 VAL B O 1
ATOM 2848 N N . PRO B 1 129 ? 19.811 58.263 -15.095 1.00 39.41 129 PRO B N 1
ATOM 2849 C CA . PRO B 1 129 ? 20.976 59.154 -15.044 1.00 40.90 129 PRO B CA 1
ATOM 2850 C C . PRO B 1 129 ? 21.372 59.454 -13.594 1.00 41.90 129 PRO B C 1
ATOM 2851 O O . PRO B 1 129 ? 20.527 59.435 -12.695 1.00 42.03 129 PRO B O 1
ATOM 2855 N N . PRO B 1 130 ? 22.662 59.734 -13.352 1.00 42.65 130 PRO B N 1
ATOM 2856 C CA . PRO B 1 130 ? 23.171 60.033 -12.008 1.00 44.21 130 PRO B CA 1
ATOM 2857 C C . PRO B 1 130 ? 22.328 61.029 -11.218 1.00 45.82 130 PRO B C 1
ATOM 2858 O O . PRO B 1 130 ? 22.032 60.804 -10.042 1.00 46.14 130 PRO B O 1
ATOM 2862 N N . GLU B 1 131 ? 21.942 62.123 -11.869 1.00 46.29 131 GLU B N 1
ATOM 2863 C CA . GLU B 1 131 ? 21.156 63.171 -11.223 1.00 46.89 131 GLU B CA 1
ATOM 2864 C C . GLU B 1 131 ? 19.779 62.728 -10.734 1.00 46.61 131 GLU B C 1
ATOM 2865 O O . GLU B 1 131 ? 19.140 63.427 -9.945 1.00 47.39 131 GLU B O 1
ATOM 2871 N N . LYS B 1 132 ? 19.312 61.572 -11.195 1.00 45.62 132 LYS B N 1
ATOM 2872 C CA . LYS B 1 132 ? 18.005 61.084 -10.771 1.00 43.66 132 LYS B CA 1
ATOM 2873 C C . LYS B 1 132 ? 18.109 59.807 -9.955 1.00 40.96 132 LYS B C 1
ATOM 2874 O O . LYS B 1 132 ? 17.101 59.284 -9.488 1.00 39.79 132 LYS B O 1
ATOM 2880 N N . ALA B 1 133 ? 19.332 59.322 -9.771 1.00 38.92 133 ALA B N 1
ATOM 2881 C CA . ALA B 1 133 ? 19.575 58.079 -9.049 1.00 36.88 133 ALA B CA 1
ATOM 2882 C C . ALA B 1 133 ? 19.132 58.029 -7.589 1.00 36.54 133 ALA B C 1
ATOM 2883 O O . ALA B 1 133 ? 18.456 57.087 -7.184 1.00 37.10 133 ALA B O 1
ATOM 2885 N N . LEU B 1 134 ? 19.501 59.024 -6.792 1.00 37.02 134 LEU B N 1
ATOM 2886 C CA . LEU B 1 134 ? 19.126 58.999 -5.383 1.00 37.43 134 LEU B CA 1
ATOM 2887 C C . LEU B 1 134 ? 17.626 59.059 -5.133 1.00 37.59 134 LEU B C 1
ATOM 2888 O O . LEU B 1 134 ? 17.162 58.685 -4.056 1.00 38.64 134 LEU B O 1
ATOM 2893 N N . ASP B 1 135 ? 16.864 59.512 -6.121 1.00 38.18 135 ASP B N 1
ATOM 2894 C CA . ASP B 1 135 ? 15.414 59.583 -5.964 1.00 39.57 135 ASP B CA 1
ATOM 2895 C C . ASP B 1 135 ? 14.791 58.183 -5.930 1.00 38.67 135 ASP B C 1
ATOM 2896 O O . ASP B 1 135 ? 13.658 58.013 -5.478 1.00 37.60 135 ASP B O 1
ATOM 2901 N N . HIS B 1 136 ? 15.532 57.185 -6.409 1.00 35.99 136 HIS B N 1
ATOM 2902 C CA . HIS B 1 136 ? 15.042 55.807 -6.431 1.00 35.13 136 HIS B CA 1
ATOM 2903 C C . HIS B 1 136 ? 15.494 55.029 -5.192 1.00 35.01 136 HIS B C 1
ATOM 2904 O O . HIS B 1 136 ? 15.230 53.830 -5.075 1.00 34.71 136 HIS B O 1
ATOM 2911 N N . VAL B 1 137 ? 16.166 55.705 -4.266 1.00 32.83 137 VAL B N 1
ATOM 2912 C CA . VAL B 1 137 ? 16.656 55.033 -3.070 1.00 33.00 137 VAL B CA 1
ATOM 2913 C C . VAL B 1 137 ? 15.683 55.035 -1.897 1.00 32.33 137 VAL B C 1
ATOM 2914 O O . VAL B 1 137 ? 15.127 56.072 -1.537 1.00 31.95 137 VAL B O 1
ATOM 2918 N N . LEU B 1 138 ? 15.474 53.866 -1.303 1.00 30.24 138 LEU B N 1
ATOM 2919 C CA . LEU B 1 138 ? 14.587 53.777 -0.154 1.00 31.27 138 LEU B CA 1
ATOM 2920 C C . LEU B 1 138 ? 15.356 54.265 1.074 1.00 32.18 138 LEU B C 1
ATOM 2921 O O . LEU B 1 138 ? 14.877 55.117 1.825 1.00 33.79 138 LEU B O 1
ATOM 2926 N N . GLY B 1 139 ? 16.557 53.728 1.266 1.00 31.32 139 GLY B N 1
ATOM 2927 C CA . GLY B 1 139 ? 17.362 54.129 2.400 1.00 32.65 139 GLY B CA 1
ATOM 2928 C C . GLY B 1 139 ? 18.753 53.522 2.416 1.00 33.24 139 GLY B C 1
ATOM 2929 O O . GLY B 1 139 ? 19.135 52.771 1.512 1.00 33.54 139 GLY B O 1
ATOM 2930 N N . TYR B 1 140 ? 19.509 53.842 3.460 1.00 31.48 140 TYR B N 1
ATOM 2931 C CA . TYR B 1 140 ? 20.865 53.342 3.603 1.00 30.82 140 TYR B CA 1
ATOM 2932 C C . TYR B 1 140 ? 20.998 52.505 4.860 1.00 31.47 140 TYR B C 1
ATOM 2933 O O . TYR B 1 140 ? 20.339 52.765 5.867 1.00 32.19 140 TYR B O 1
ATOM 2942 N N . THR B 1 141 ? 21.836 51.479 4.796 1.00 31.43 141 THR B N 1
ATOM 2943 C CA . THR B 1 141 ? 22.037 50.614 5.946 1.00 30.48 141 THR B CA 1
ATOM 2944 C C . THR B 1 141 ? 23.522 50.252 6.013 1.00 31.53 141 THR B C 1
ATOM 2945 O O . THR B 1 141 ? 24.318 50.765 5.234 1.00 32.78 141 THR B O 1
ATOM 2949 N N . VAL B 1 142 ? 23.898 49.379 6.937 1.00 32.33 142 VAL B N 1
ATOM 2950 C CA . VAL B 1 142 ? 25.294 49.005 7.085 1.00 33.24 142 VAL B CA 1
ATOM 2951 C C . VAL B 1 142 ? 25.506 47.540 6.747 1.00 36.16 142 VAL B C 1
ATOM 2952 O O . VAL B 1 142 ? 24.620 46.706 6.953 1.00 36.64 142 VAL B O 1
ATOM 2956 N N . ALA B 1 143 ? 26.690 47.228 6.232 1.00 35.75 143 ALA B N 1
ATOM 2957 C CA . ALA B 1 143 ? 27.015 45.860 5.864 1.00 37.84 143 ALA B CA 1
ATOM 2958 C C . ALA B 1 143 ? 28.463 45.505 6.143 1.00 37.10 143 ALA B C 1
ATOM 2959 O O . ALA B 1 143 ? 29.321 46.376 6.288 1.00 38.21 143 ALA B O 1
ATOM 2961 N N . VAL B 1 144 ? 28.721 44.208 6.237 1.00 36.96 144 VAL B N 1
ATOM 2962 C CA . VAL B 1 144 ? 30.075 43.717 6.414 1.00 36.52 144 VAL B CA 1
ATOM 2963 C C . VAL B 1 144 ? 30.279 42.741 5.260 1.00 36.92 144 VAL B C 1
ATOM 2964 O O . VAL B 1 144 ? 29.696 41.657 5.249 1.00 37.88 144 VAL B O 1
ATOM 2968 N N . ASP B 1 145 ? 31.070 43.147 4.275 1.00 37.53 145 ASP B N 1
ATOM 2969 C CA . ASP B 1 145 ? 31.363 42.298 3.127 1.00 38.49 145 ASP B CA 1
ATOM 2970 C C . ASP B 1 145 ? 32.419 41.273 3.530 1.00 38.80 145 ASP B C 1
ATOM 2971 O O . ASP B 1 145 ? 33.614 41.557 3.496 1.00 41.15 145 ASP B O 1
ATOM 2976 N N . ILE B 1 146 ? 31.975 40.088 3.932 1.00 38.61 146 ILE B N 1
ATOM 2977 C CA . ILE B 1 146 ? 32.896 39.034 4.338 1.00 38.57 146 ILE B CA 1
ATOM 2978 C C . ILE B 1 146 ? 33.590 38.495 3.101 1.00 41.86 146 ILE B C 1
ATOM 2979 O O . ILE B 1 146 ? 32.946 38.266 2.071 1.00 41.73 146 ILE B O 1
ATOM 2984 N N . THR B 1 147 ? 34.899 38.277 3.206 1.00 41.89 147 THR B N 1
ATOM 2985 C CA . THR B 1 147 ? 35.676 37.798 2.071 1.00 42.95 147 THR B CA 1
ATOM 2986 C C . THR B 1 147 ? 36.669 36.687 2.397 1.00 43.41 147 THR B C 1
ATOM 2987 O O . THR B 1 147 ? 37.329 36.707 3.438 1.00 45.12 147 THR B O 1
ATOM 2991 N N . ALA B 1 148 ? 36.761 35.715 1.497 1.00 42.81 148 ALA B N 1
ATOM 2992 C CA . ALA B 1 148 ? 37.706 34.613 1.637 1.00 43.54 148 ALA B CA 1
ATOM 2993 C C . ALA B 1 148 ? 38.744 34.898 0.553 1.00 44.84 148 ALA B C 1
ATOM 2994 O O . ALA B 1 148 ? 38.587 34.486 -0.599 1.00 44.09 148 ALA B O 1
ATOM 2996 N N . ARG B 1 149 ? 39.789 35.630 0.934 1.00 45.75 149 ARG B N 1
ATOM 2997 C CA . ARG B 1 149 ? 40.852 36.036 0.019 1.00 48.83 149 ARG B CA 1
ATOM 2998 C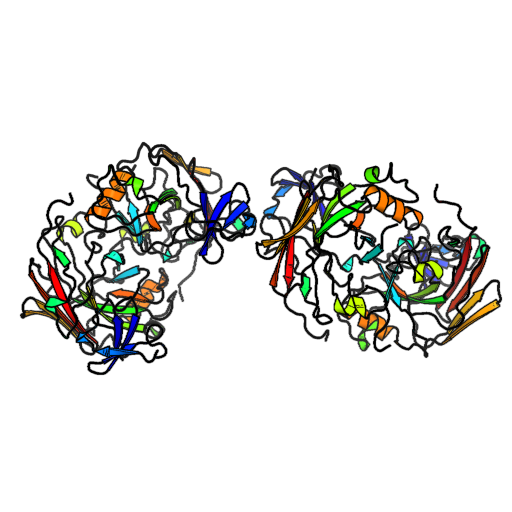 C . ARG B 1 149 ? 41.647 34.941 -0.673 1.00 48.04 149 ARG B C 1
ATOM 2999 O O . ARG B 1 149 ? 42.072 35.121 -1.808 1.00 48.27 149 ARG B O 1
ATOM 3007 N N . ASP B 1 150 ? 41.861 33.815 -0.006 1.00 49.72 150 ASP B N 1
ATOM 3008 C CA . ASP B 1 150 ? 42.639 32.748 -0.625 1.00 51.23 150 ASP B CA 1
ATOM 3009 C C . ASP B 1 150 ? 41.944 32.123 -1.827 1.00 51.59 150 ASP B C 1
ATOM 3010 O O . ASP B 1 150 ? 42.582 31.843 -2.840 1.00 53.33 150 ASP B O 1
ATOM 3015 N N . VAL B 1 151 ? 40.638 31.909 -1.734 1.00 51.33 151 VAL B N 1
ATOM 3016 C CA . VAL B 1 151 ? 39.922 31.324 -2.857 1.00 50.51 151 VAL B CA 1
ATOM 3017 C C . VAL B 1 151 ? 39.594 32.386 -3.899 1.00 50.60 151 VAL B C 1
ATOM 3018 O O . VAL B 1 151 ? 39.413 32.074 -5.074 1.00 50.55 151 VAL B O 1
ATOM 3022 N N . GLN B 1 152 ? 39.541 33.644 -3.470 1.00 50.22 152 GLN B N 1
ATOM 3023 C CA . GLN B 1 152 ? 39.237 34.747 -4.376 1.00 50.87 152 GLN B CA 1
ATOM 3024 C C . GLN B 1 152 ? 40.299 34.887 -5.460 1.00 52.26 152 GLN B C 1
ATOM 3025 O O . GLN B 1 152 ? 40.052 35.468 -6.518 1.00 51.04 152 GLN B O 1
ATOM 3031 N N . LYS B 1 153 ? 41.482 34.346 -5.195 1.00 54.17 153 LYS B N 1
ATOM 3032 C CA . LYS B 1 153 ? 42.580 34.432 -6.148 1.00 55.63 153 LYS B CA 1
ATOM 3033 C C . LYS B 1 153 ? 42.673 33.244 -7.091 1.00 54.22 153 LYS B C 1
ATOM 3034 O O . LYS B 1 153 ? 43.213 33.373 -8.185 1.00 54.86 153 LYS B O 1
ATOM 3040 N N . LYS B 1 154 ? 42.148 32.093 -6.683 1.00 54.00 154 LYS B N 1
ATOM 3041 C CA . LYS B 1 154 ? 42.237 30.905 -7.525 1.00 53.94 154 LYS B CA 1
ATOM 3042 C C . LYS B 1 154 ? 40.939 30.427 -8.189 1.00 53.27 154 LYS B C 1
ATOM 3043 O O . LYS B 1 154 ? 40.990 29.633 -9.133 1.00 53.51 154 LYS B O 1
ATOM 3049 N N . ASP B 1 155 ? 39.786 30.897 -7.713 1.00 49.43 155 ASP B N 1
ATOM 3050 C CA . ASP B 1 155 ? 38.506 30.484 -8.295 1.00 47.08 155 ASP B CA 1
ATOM 3051 C C . ASP B 1 155 ? 38.221 31.199 -9.616 1.00 44.96 155 ASP B C 1
ATOM 3052 O O . ASP B 1 155 ? 38.792 32.255 -9.898 1.00 45.33 155 ASP B O 1
ATOM 3057 N N . LEU B 1 156 ? 37.337 30.614 -10.423 1.00 41.84 156 LEU B N 1
ATOM 3058 C CA . LEU B 1 156 ? 36.955 31.196 -11.709 1.00 39.34 156 LEU B CA 1
ATOM 3059 C C . LEU B 1 156 ? 36.411 32.601 -11.440 1.00 37.16 156 LEU B C 1
ATOM 3060 O O . LEU B 1 156 ? 36.813 33.570 -12.074 1.00 37.54 156 LEU B O 1
ATOM 3065 N N . GLN B 1 157 ? 35.485 32.688 -10.491 1.00 35.38 157 GLN B N 1
ATOM 3066 C CA . GLN B 1 157 ? 34.872 33.952 -10.097 1.00 35.07 157 GLN B CA 1
ATOM 3067 C C . GLN B 1 157 ? 34.740 33.967 -8.575 1.00 34.31 157 GLN B C 1
ATOM 3068 O O . GLN B 1 157 ? 34.897 32.932 -7.923 1.00 35.70 157 GLN B O 1
ATOM 3074 N N . TRP B 1 158 ? 34.438 35.132 -8.015 1.00 34.53 158 TRP B N 1
ATOM 3075 C CA . TRP B 1 158 ? 34.332 35.293 -6.565 1.00 34.32 158 TRP B CA 1
ATOM 3076 C C . TRP B 1 158 ? 33.087 34.736 -5.886 1.00 34.19 158 TRP B C 1
ATOM 3077 O O . TRP B 1 158 ? 32.653 35.267 -4.861 1.00 34.80 158 TRP B O 1
ATOM 3088 N N . VAL B 1 159 ? 32.523 33.666 -6.433 1.00 34.14 159 VAL B N 1
ATOM 3089 C CA . VAL B 1 159 ? 31.319 33.077 -5.856 1.00 34.30 159 VAL B CA 1
ATOM 3090 C C . VAL B 1 159 ? 31.544 32.572 -4.434 1.00 34.58 159 VAL B C 1
ATOM 3091 O O . VAL B 1 159 ? 30.865 32.987 -3.496 1.00 32.75 159 VAL B O 1
ATOM 3095 N N . ARG B 1 160 ? 32.497 31.665 -4.280 1.00 36.24 160 ARG B N 1
ATOM 3096 C CA . ARG B 1 160 ? 32.802 31.109 -2.970 1.00 37.83 160 ARG B CA 1
ATOM 3097 C C . ARG B 1 160 ? 33.513 32.163 -2.108 1.00 37.43 160 ARG B C 1
ATOM 3098 O O . ARG B 1 160 ? 33.375 32.184 -0.890 1.00 36.67 160 ARG B O 1
ATOM 3106 N N . ALA B 1 161 ? 34.244 33.061 -2.758 1.00 37.26 161 ALA B N 1
ATOM 3107 C CA . ALA B 1 161 ? 34.980 34.099 -2.049 1.00 37.79 161 ALA B CA 1
ATOM 3108 C C . ALA B 1 161 ? 34.102 35.192 -1.438 1.00 38.54 161 ALA B C 1
ATOM 3109 O O . ALA B 1 161 ? 34.428 35.727 -0.378 1.00 38.35 161 ALA B O 1
ATOM 3111 N N . LYS B 1 162 ? 32.990 35.515 -2.094 1.00 36.32 162 LYS B N 1
ATOM 3112 C CA . LYS B 1 162 ? 32.116 36.586 -1.615 1.00 35.38 162 LYS B CA 1
ATOM 3113 C C . LYS B 1 162 ? 30.668 36.206 -1.345 1.00 34.65 162 LYS B C 1
ATOM 3114 O O . LYS B 1 162 ? 29.963 36.940 -0.657 1.00 34.83 162 LYS B O 1
ATOM 3120 N N . SER B 1 163 ? 30.219 35.073 -1.875 1.00 34.46 163 SER B N 1
ATOM 3121 C CA . SER B 1 163 ? 28.822 34.687 -1.711 1.00 34.36 163 SER B CA 1
ATOM 3122 C C . SER B 1 163 ? 28.524 33.410 -0.930 1.00 33.88 163 SER B C 1
ATOM 3123 O O . SER B 1 163 ? 27.460 32.810 -1.100 1.00 31.27 163 SER B O 1
ATOM 3126 N N . ALA B 1 164 ? 29.448 32.980 -0.079 1.00 33.56 164 ALA B N 1
ATOM 3127 C CA . ALA B 1 164 ? 29.190 31.791 0.726 1.00 31.67 164 ALA B CA 1
ATOM 3128 C C . ALA B 1 164 ? 28.118 32.198 1.737 1.00 31.47 164 ALA B C 1
ATOM 3129 O O . ALA B 1 164 ? 27.866 33.391 1.934 1.00 30.58 164 ALA B O 1
ATOM 3131 N N . ASP B 1 165 ? 27.485 31.220 2.373 1.00 30.56 165 ASP B N 1
ATOM 3132 C CA . ASP B 1 165 ? 26.445 31.515 3.349 1.00 31.21 165 ASP B CA 1
ATOM 3133 C C . ASP B 1 165 ? 26.898 32.481 4.451 1.00 32.21 165 ASP B C 1
ATOM 3134 O O . ASP B 1 165 ? 28.009 32.378 4.971 1.00 32.81 165 ASP B O 1
ATOM 3139 N N . LYS B 1 166 ? 26.024 33.427 4.782 1.00 31.86 166 LYS B N 1
ATOM 3140 C CA . LYS B 1 166 ? 26.262 34.421 5.829 1.00 32.33 166 LYS B CA 1
ATOM 3141 C C . LYS B 1 166 ? 27.389 35.420 5.581 1.00 31.93 166 LYS B C 1
ATOM 3142 O O . LYS B 1 166 ? 27.756 36.165 6.486 1.00 33.77 166 LYS B O 1
ATOM 3148 N N . PHE B 1 167 ? 27.937 35.455 4.370 1.00 31.79 167 PHE B N 1
ATOM 3149 C CA . PHE B 1 167 ? 29.018 36.394 4.072 1.00 30.70 167 PHE B CA 1
ATOM 3150 C C . PHE B 1 167 ? 28.549 37.832 3.940 1.00 31.38 167 PHE B C 1
ATOM 3151 O O . PHE B 1 167 ? 29.275 38.681 3.428 1.00 32.02 167 PHE B O 1
ATOM 3159 N N . LEU B 1 168 ? 27.329 38.114 4.381 1.00 32.71 168 LEU B N 1
ATOM 3160 C CA . LEU B 1 168 ? 26.841 39.477 4.310 1.00 32.91 168 LEU B CA 1
ATOM 3161 C C . LEU B 1 168 ? 25.935 39.925 5.449 1.00 33.27 168 LEU B C 1
ATOM 3162 O O . LEU B 1 168 ? 24.713 40.013 5.294 1.00 32.64 168 LEU B O 1
ATOM 3167 N N . PRO B 1 169 ? 26.521 40.177 6.630 1.00 33.65 169 PRO B N 1
ATOM 3168 C CA . PRO B 1 169 ? 25.708 40.639 7.757 1.00 32.43 169 PRO B CA 1
ATOM 3169 C C . PRO B 1 169 ? 25.168 41.998 7.291 1.00 31.43 169 PRO B C 1
ATOM 3170 O O . PRO B 1 169 ? 25.918 42.792 6.732 1.00 31.58 169 PRO B O 1
ATOM 3174 N N . LEU B 1 170 ? 23.883 42.271 7.504 1.00 32.46 170 LEU B N 1
ATOM 3175 C CA . LEU B 1 170 ? 23.305 43.536 7.045 1.00 30.51 170 LEU B CA 1
ATOM 3176 C C . LEU B 1 170 ? 22.266 44.080 8.017 1.00 30.63 170 LEU B C 1
ATOM 3177 O O . LEU B 1 170 ? 21.391 43.346 8.475 1.00 30.30 170 LEU B O 1
ATOM 3182 N N . GLY B 1 171 ? 22.361 45.374 8.315 1.00 31.40 171 GLY B N 1
ATOM 3183 C CA . GLY B 1 171 ? 21.439 46.004 9.245 1.00 31.44 171 GLY B CA 1
ATOM 3184 C C . GLY B 1 171 ? 22.090 47.176 9.967 1.00 33.36 171 GLY B C 1
ATOM 3185 O O . GLY B 1 171 ? 23.076 47.730 9.473 1.00 34.19 171 GLY B O 1
ATOM 3186 N N . PRO B 1 172 ? 21.581 47.578 11.146 1.00 32.81 172 PRO B N 1
ATOM 3187 C CA . PRO B 1 172 ? 20.435 47.022 11.874 1.00 31.84 172 PRO B CA 1
ATOM 3188 C C . PRO B 1 172 ? 19.096 47.432 11.265 1.00 31.45 172 PRO B C 1
ATOM 3189 O O . PRO B 1 172 ? 18.075 46.780 11.465 1.00 31.72 172 PRO B O 1
ATOM 3193 N N . TRP B 1 173 ? 19.115 48.532 10.532 1.00 30.76 173 TRP B N 1
ATOM 3194 C CA . TRP B 1 173 ? 17.926 49.050 9.894 1.00 30.99 173 TRP B CA 1
ATOM 3195 C C . TRP B 1 173 ? 18.395 49.997 8.813 1.00 31.37 173 TRP B C 1
ATOM 3196 O O . TRP B 1 173 ? 19.593 50.148 8.602 1.00 30.94 173 TRP B O 1
ATOM 3207 N N . LEU B 1 174 ? 17.466 50.624 8.106 1.00 31.98 174 LEU B N 1
ATOM 3208 C CA . LEU B 1 174 ? 17.875 51.557 7.080 1.00 32.69 174 LEU B CA 1
ATOM 3209 C C . LEU B 1 174 ? 17.399 52.949 7.445 1.00 32.37 174 LEU B C 1
ATOM 3210 O O . LEU B 1 174 ? 16.403 53.108 8.142 1.00 34.42 174 LEU B O 1
ATOM 3215 N N . GLU B 1 175 ? 18.142 53.952 6.998 1.00 32.85 175 GLU B N 1
ATOM 3216 C CA . GLU B 1 175 ? 17.806 55.348 7.250 1.00 33.84 175 GLU B CA 1
ATOM 3217 C C . GLU B 1 175 ? 17.355 55.906 5.907 1.00 33.62 175 GLU B C 1
ATOM 3218 O O . GLU B 1 175 ? 18.054 55.755 4.911 1.00 32.97 175 GLU B O 1
ATOM 3224 N N . THR B 1 176 ? 16.189 56.540 5.873 1.00 34.01 176 THR B N 1
ATOM 3225 C CA . THR B 1 176 ? 15.667 57.078 4.621 1.00 35.37 176 THR B CA 1
ATOM 3226 C C . THR B 1 176 ? 16.194 58.462 4.258 1.00 37.71 176 THR B C 1
ATOM 3227 O O . THR B 1 176 ? 16.190 58.845 3.088 1.00 37.25 176 THR B O 1
ATOM 3231 N N . ASP B 1 177 ? 16.645 59.212 5.257 1.00 40.13 177 ASP B N 1
ATOM 3232 C CA . ASP B 1 177 ? 17.136 60.566 5.027 1.00 43.00 177 ASP B CA 1
ATOM 3233 C C . ASP B 1 177 ? 18.616 60.680 5.392 1.00 43.65 177 ASP B C 1
ATOM 3234 O O . ASP B 1 177 ? 18.990 60.642 6.568 1.00 43.83 177 ASP B O 1
ATOM 3239 N N . LEU B 1 178 ? 19.459 60.814 4.374 1.00 42.88 178 LEU B N 1
ATOM 3240 C CA . LEU B 1 178 ? 20.894 60.898 4.597 1.00 43.81 178 LEU B CA 1
ATOM 3241 C C . LEU B 1 178 ? 21.601 61.428 3.359 1.00 44.87 178 LEU B C 1
ATOM 3242 O O . LEU B 1 178 ? 21.045 61.399 2.262 1.00 46.44 178 LEU B O 1
ATOM 3247 N N . ASN B 1 179 ? 22.819 61.931 3.538 1.00 46.26 179 ASN B N 1
ATOM 3248 C CA . ASN B 1 179 ? 23.615 62.390 2.405 1.00 47.04 179 ASN B CA 1
ATOM 3249 C C . ASN B 1 179 ? 24.687 61.324 2.322 1.00 46.10 179 ASN B C 1
ATOM 3250 O O . ASN B 1 179 ? 25.651 61.341 3.087 1.00 46.73 179 ASN B O 1
ATOM 3255 N N . PRO B 1 180 ? 24.531 60.375 1.392 1.00 45.23 180 PRO B N 1
ATOM 3256 C CA . PRO B 1 180 ? 25.502 59.293 1.239 1.00 44.11 180 PRO B CA 1
ATOM 3257 C C . PRO B 1 180 ? 26.959 59.712 1.087 1.00 42.70 180 PRO B C 1
ATOM 3258 O O . PRO B 1 180 ? 27.852 59.008 1.546 1.00 41.47 180 PRO B O 1
ATOM 3262 N N . GLN B 1 181 ? 27.202 60.858 0.462 1.00 43.07 181 GLN B N 1
ATOM 3263 C CA . GLN B 1 181 ? 28.573 61.314 0.253 1.00 44.61 181 GLN B CA 1
ATOM 3264 C C . GLN B 1 181 ? 29.147 62.131 1.410 1.00 46.37 181 GLN B C 1
ATOM 3265 O O . GLN B 1 181 ? 30.249 62.673 1.310 1.00 46.95 181 GLN B O 1
ATOM 3271 N N . ASP B 1 182 ? 28.414 62.204 2.514 1.00 47.52 182 ASP B N 1
ATOM 3272 C CA . ASP B 1 182 ? 28.885 62.960 3.666 1.00 48.37 182 ASP B CA 1
ATOM 3273 C C . ASP B 1 182 ? 28.601 62.264 4.995 1.00 48.71 182 ASP B C 1
ATOM 3274 O O . ASP B 1 182 ? 27.853 62.770 5.828 1.00 49.69 182 ASP B O 1
ATOM 3279 N N . THR B 1 183 ? 29.208 61.099 5.186 1.00 48.53 183 THR B N 1
ATOM 3280 C CA . THR B 1 183 ? 29.041 60.340 6.417 1.00 49.31 183 THR B CA 1
ATOM 3281 C C . THR B 1 183 ? 30.308 59.541 6.691 1.00 49.51 183 THR B C 1
ATOM 3282 O O . THR B 1 183 ? 31.142 59.369 5.804 1.00 49.08 183 THR B O 1
ATOM 3286 N N . TRP B 1 184 ? 30.451 59.058 7.920 1.00 50.46 184 TRP B N 1
ATOM 3287 C CA . TRP B 1 184 ? 31.628 58.287 8.301 1.00 51.31 184 TRP B CA 1
ATOM 3288 C C . TRP B 1 184 ? 31.321 56.822 8.549 1.00 49.54 184 TRP B C 1
ATOM 3289 O O . TRP B 1 184 ? 30.270 56.477 9.089 1.00 50.29 184 TRP B O 1
ATOM 3300 N N . VAL B 1 185 ? 32.261 55.969 8.159 1.00 47.40 185 VAL B N 1
ATOM 3301 C CA . VAL B 1 185 ? 32.137 54.530 8.331 1.00 46.14 185 VAL B CA 1
ATOM 3302 C C . VAL B 1 185 ? 33.277 54.030 9.214 1.00 45.48 185 VAL B C 1
ATOM 3303 O O . VAL B 1 185 ? 34.441 54.066 8.815 1.00 44.76 185 VAL B O 1
ATOM 3307 N N . ARG B 1 186 ? 32.945 53.563 10.412 1.00 45.25 186 ARG B N 1
ATOM 3308 C CA . ARG B 1 186 ? 33.963 53.066 11.326 1.00 45.76 186 ARG B CA 1
ATOM 3309 C C . ARG B 1 186 ? 33.743 51.610 11.694 1.00 44.94 186 ARG B C 1
ATOM 3310 O O . ARG B 1 186 ? 32.666 51.225 12.145 1.00 45.83 186 ARG B O 1
ATOM 3318 N N . THR B 1 187 ? 34.776 50.802 11.499 1.00 43.51 187 THR B N 1
ATOM 3319 C CA . THR B 1 187 ? 34.708 49.387 11.818 1.00 44.66 187 THR B CA 1
ATOM 3320 C C . THR B 1 187 ? 35.567 49.093 13.047 1.00 45.29 187 THR B C 1
ATOM 3321 O O . THR B 1 187 ? 36.740 49.458 13.089 1.00 45.17 187 THR B O 1
ATOM 3325 N N . TYR B 1 188 ? 34.980 48.438 14.043 1.00 46.40 188 TYR B N 1
ATOM 3326 C CA . TYR B 1 188 ? 35.708 48.078 15.256 1.00 48.50 188 TYR B CA 1
ATOM 3327 C C . TYR B 1 188 ? 35.762 46.558 15.374 1.00 48.93 188 TYR B C 1
ATOM 3328 O O . TYR B 1 188 ? 34.742 45.883 15.231 1.00 48.08 188 TYR B O 1
ATOM 3337 N N . VAL B 1 189 ? 36.950 46.018 15.623 1.00 49.73 189 VAL B N 1
ATOM 3338 C CA . VAL B 1 189 ? 37.106 44.575 15.777 1.00 51.55 189 VAL B CA 1
ATOM 3339 C C . VAL B 1 189 ? 37.544 44.290 17.207 1.00 53.22 189 VAL B C 1
ATOM 3340 O O . VAL B 1 189 ? 38.685 44.557 17.581 1.00 54.81 189 VAL B O 1
ATOM 3344 N N . ASN B 1 190 ? 36.632 43.745 18.001 1.00 54.16 190 ASN B N 1
ATOM 3345 C CA . ASN B 1 190 ? 36.915 43.447 19.397 1.00 55.20 190 ASN B CA 1
ATOM 3346 C C . ASN B 1 190 ? 37.198 44.741 20.152 1.00 55.34 190 ASN B C 1
ATOM 3347 O O . ASN B 1 190 ? 38.127 44.811 20.952 1.00 56.20 190 ASN B O 1
ATOM 3352 N N . GLY B 1 191 ? 36.395 45.765 19.879 1.00 55.53 191 GLY B N 1
ATOM 3353 C CA . GLY B 1 191 ? 36.555 47.047 20.544 1.00 55.11 191 GLY B CA 1
ATOM 3354 C C . GLY B 1 191 ? 37.611 47.958 19.948 1.00 55.06 191 GLY B C 1
ATOM 3355 O O . GLY B 1 191 ? 37.620 49.159 20.210 1.00 56.04 191 GLY B O 1
ATOM 3356 N N . THR B 1 192 ? 38.494 47.394 19.132 1.00 55.20 192 THR B N 1
ATOM 3357 C CA . THR B 1 192 ? 39.567 48.165 18.521 1.00 55.28 192 THR B CA 1
ATOM 3358 C C . THR B 1 192 ? 39.191 48.724 17.154 1.00 55.35 192 THR B C 1
ATOM 3359 O O . THR B 1 192 ? 38.713 47.988 16.291 1.00 55.39 192 THR B O 1
ATOM 3363 N N . LEU B 1 193 ? 39.414 50.021 16.956 1.00 54.24 193 LEU B N 1
ATOM 3364 C CA . LEU B 1 193 ? 39.115 50.656 15.674 1.00 54.98 193 LEU B CA 1
ATOM 3365 C C . LEU B 1 193 ? 40.107 50.149 14.629 1.00 55.54 193 LEU B C 1
ATOM 3366 O O . LEU B 1 193 ? 41.318 50.286 14.800 1.00 55.94 193 LEU B O 1
ATOM 3371 N N . ARG B 1 194 ? 39.592 49.567 13.550 1.00 55.54 194 ARG B N 1
ATOM 3372 C CA . ARG B 1 194 ? 40.441 49.029 12.492 1.00 55.25 194 ARG B CA 1
ATOM 3373 C C . ARG B 1 194 ? 40.211 49.712 11.146 1.00 53.78 194 ARG B C 1
ATOM 3374 O O . ARG B 1 194 ? 41.096 49.729 10.292 1.00 53.85 194 ARG B O 1
ATOM 3382 N N . GLN B 1 195 ? 39.018 50.261 10.953 1.00 52.84 195 GLN B N 1
ATOM 3383 C CA . GLN B 1 195 ? 38.687 50.958 9.714 1.00 52.31 195 GLN B CA 1
ATOM 3384 C C . GLN B 1 195 ? 38.003 52.279 10.008 1.00 51.14 195 GLN B C 1
ATOM 3385 O O . GLN B 1 195 ? 37.293 52.419 11.000 1.00 51.61 195 GLN B O 1
ATOM 3391 N N . GLU B 1 196 ? 38.210 53.245 9.128 1.00 50.35 196 GLU B N 1
ATOM 3392 C CA . GLU B 1 196 ? 37.605 54.555 9.285 1.00 51.39 196 GLU B CA 1
ATOM 3393 C C . GLU B 1 196 ? 37.705 55.235 7.934 1.00 51.05 196 GLU B C 1
ATOM 3394 O O . GLU B 1 196 ? 38.771 55.248 7.319 1.00 53.13 196 GLU B O 1
ATOM 3400 N N . GLY B 1 197 ? 36.593 55.780 7.459 1.00 49.68 197 GLY B N 1
ATOM 3401 C CA . GLY B 1 197 ? 36.611 56.441 6.171 1.00 48.25 197 GLY B CA 1
ATOM 3402 C C . GLY B 1 197 ? 35.432 57.363 5.971 1.00 49.06 197 GLY B C 1
ATOM 3403 O O . GLY B 1 197 ? 34.347 57.125 6.495 1.00 49.59 197 GLY B O 1
ATOM 3404 N N . HIS B 1 198 ? 35.653 58.427 5.209 1.00 49.25 198 HIS B N 1
ATOM 3405 C CA . HIS B 1 198 ? 34.611 59.396 4.924 1.00 49.88 198 HIS B CA 1
ATOM 3406 C C . HIS B 1 198 ? 34.121 59.099 3.517 1.00 49.54 198 HIS B C 1
ATOM 3407 O O . HIS B 1 198 ? 34.921 59.002 2.588 1.00 48.44 198 HIS B O 1
ATOM 3414 N N . THR B 1 199 ? 32.809 58.957 3.362 1.00 49.02 199 THR B N 1
ATOM 3415 C CA . THR B 1 199 ? 32.230 58.649 2.061 1.00 48.78 199 THR B CA 1
ATOM 3416 C C . THR B 1 199 ? 32.440 59.742 1.020 1.00 49.86 199 THR B C 1
ATOM 3417 O O . THR B 1 199 ? 32.146 59.545 -0.161 1.00 49.37 199 THR B O 1
ATOM 3421 N N . SER B 1 200 ? 32.941 60.897 1.449 1.00 50.53 200 SER B N 1
ATOM 3422 C CA . SER B 1 200 ? 33.196 61.981 0.507 1.00 49.97 200 SER B CA 1
ATOM 3423 C C . SER B 1 200 ? 34.410 61.597 -0.333 1.00 50.15 200 SER B C 1
ATOM 3424 O O . SER B 1 200 ? 34.691 62.216 -1.357 1.00 51.58 200 SER B O 1
ATOM 3427 N N . GLN B 1 201 ? 35.118 60.560 0.106 1.00 50.31 201 GLN B N 1
ATOM 3428 C CA . GLN B 1 201 ? 36.309 60.084 -0.589 1.00 51.11 201 GLN B CA 1
ATOM 3429 C C . GLN B 1 201 ? 36.015 58.969 -1.589 1.00 51.79 201 GLN B C 1
ATOM 3430 O O . GLN B 1 201 ? 36.935 58.329 -2.106 1.00 51.00 201 GLN B O 1
ATOM 3436 N N . MET B 1 202 ? 34.735 58.730 -1.856 1.00 50.54 202 MET B N 1
ATOM 3437 C CA . MET B 1 202 ? 34.352 57.695 -2.806 1.00 49.79 202 MET B CA 1
ATOM 3438 C C . MET B 1 202 ? 34.790 58.067 -4.217 1.00 49.04 202 MET B C 1
ATOM 3439 O O . MET B 1 202 ? 34.566 59.192 -4.668 1.00 49.11 202 MET B O 1
ATOM 3444 N N . ILE B 1 203 ? 35.417 57.120 -4.908 1.00 47.76 203 ILE B N 1
ATOM 3445 C CA . ILE B 1 203 ? 35.854 57.344 -6.280 1.00 47.19 203 ILE B CA 1
ATOM 3446 C C . ILE B 1 203 ? 34.587 57.534 -7.113 1.00 46.98 203 ILE B C 1
ATOM 3447 O O . ILE B 1 203 ? 34.504 58.426 -7.957 1.00 47.07 203 ILE B O 1
ATOM 3452 N N . PHE B 1 204 ? 33.596 56.686 -6.855 1.00 45.90 204 PHE B N 1
ATOM 3453 C CA . PHE B 1 204 ? 32.314 56.756 -7.548 1.00 44.80 204 PHE B CA 1
ATOM 3454 C C . PHE B 1 204 ? 31.245 56.984 -6.485 1.00 43.62 204 PHE B C 1
ATOM 3455 O O . PHE B 1 204 ? 31.172 56.245 -5.501 1.00 43.90 204 PHE B O 1
ATOM 3463 N N . SER B 1 205 ? 30.425 58.011 -6.670 1.00 41.47 205 SER B N 1
ATOM 3464 C CA . SER B 1 205 ? 29.375 58.302 -5.704 1.00 40.91 205 SER B CA 1
ATOM 3465 C C . SER B 1 205 ? 28.259 57.258 -5.798 1.00 39.86 205 SER B C 1
ATOM 3466 O O . SER B 1 205 ? 28.162 56.526 -6.787 1.00 39.36 205 SER B O 1
ATOM 3469 N N . VAL B 1 206 ? 27.421 57.193 -4.767 1.00 38.87 206 VAL B N 1
ATOM 3470 C CA . VAL B 1 206 ? 26.308 56.251 -4.758 1.00 37.83 206 VAL B CA 1
ATOM 3471 C C . VAL B 1 206 ? 25.491 56.449 -6.031 1.00 38.35 206 VAL B C 1
ATOM 3472 O O . VAL B 1 206 ? 25.174 55.490 -6.742 1.00 37.72 206 VAL B O 1
ATOM 3476 N N . ALA B 1 207 ? 25.175 57.708 -6.319 1.00 37.70 207 ALA B N 1
ATOM 3477 C CA . ALA B 1 207 ? 24.391 58.065 -7.496 1.00 37.74 207 ALA B CA 1
ATOM 3478 C C . ALA B 1 207 ? 25.022 57.559 -8.788 1.00 37.99 207 ALA B C 1
ATOM 3479 O O . ALA B 1 207 ? 24.332 57.033 -9.657 1.00 38.37 207 ALA B O 1
ATOM 3481 N N . GLU B 1 208 ? 26.334 57.713 -8.913 1.00 38.15 208 GLU B N 1
ATOM 3482 C CA . GLU B 1 208 ? 27.025 57.265 -10.114 1.00 39.54 208 GLU B CA 1
ATOM 3483 C C . GLU B 1 208 ? 27.017 55.741 -10.205 1.00 38.10 208 GLU B C 1
ATOM 3484 O O . GLU B 1 208 ? 26.866 55.176 -11.290 1.00 36.96 208 GLU B O 1
ATOM 3490 N N . ILE B 1 209 ? 27.167 55.087 -9.056 1.00 37.22 209 ILE B N 1
ATOM 3491 C CA . ILE B 1 209 ? 27.161 53.631 -8.986 1.00 36.23 209 ILE B CA 1
ATOM 3492 C C . ILE B 1 209 ? 25.818 53.068 -9.447 1.00 35.71 209 ILE B C 1
ATOM 3493 O O . ILE B 1 209 ? 25.762 52.217 -10.331 1.00 36.71 209 ILE B O 1
ATOM 3498 N N . LEU B 1 210 ? 24.737 53.549 -8.847 1.00 35.17 210 LEU B N 1
ATOM 3499 C CA . LEU B 1 210 ? 23.405 53.076 -9.202 1.00 34.45 210 LEU B CA 1
ATOM 3500 C C . LEU B 1 210 ? 23.110 53.341 -10.672 1.00 35.22 210 LEU B C 1
ATOM 3501 O O . LEU B 1 210 ? 22.528 52.501 -11.362 1.00 33.83 210 LEU B O 1
ATOM 3506 N N . SER B 1 211 ? 23.517 54.514 -11.140 1.00 34.86 211 SER B N 1
ATOM 3507 C CA . SER B 1 211 ? 23.300 54.906 -12.522 1.00 36.11 211 SER B CA 1
ATOM 3508 C C . SER B 1 211 ? 24.016 53.956 -13.475 1.00 35.90 211 SER B C 1
ATOM 3509 O O . SER B 1 211 ? 23.441 53.485 -14.458 1.00 36.64 211 SER B O 1
ATOM 3512 N N . TYR B 1 212 ? 25.280 53.691 -13.177 1.00 36.08 212 TYR B N 1
ATOM 3513 C CA . TYR B 1 212 ? 26.092 52.800 -13.989 1.00 36.70 212 TYR B CA 1
ATOM 3514 C C . TYR B 1 212 ? 25.417 51.435 -14.113 1.00 36.79 212 TYR B C 1
ATOM 3515 O O . TYR B 1 212 ? 25.187 50.935 -15.216 1.00 37.33 212 TYR B O 1
ATOM 3524 N N . ILE B 1 213 ? 25.097 50.842 -12.968 1.00 35.08 213 ILE B N 1
ATOM 3525 C CA . ILE B 1 213 ? 24.450 49.538 -12.943 1.00 33.95 213 ILE B CA 1
ATOM 3526 C C . ILE B 1 213 ? 23.203 49.522 -13.824 1.00 33.26 213 ILE B C 1
ATOM 3527 O O . ILE B 1 213 ? 23.022 48.615 -14.632 1.00 33.71 213 ILE B O 1
ATOM 3532 N N . SER B 1 214 ? 22.364 50.543 -13.678 1.00 31.48 214 SER B N 1
ATOM 3533 C CA . SER B 1 214 ? 21.123 50.638 -14.434 1.00 32.37 214 SER B CA 1
ATOM 3534 C C . SER B 1 214 ? 21.293 50.668 -15.951 1.00 33.17 214 SER B C 1
ATOM 3535 O O . SER B 1 214 ? 20.315 50.509 -16.675 1.00 33.11 214 SER B O 1
ATOM 3538 N N . THR B 1 215 ? 22.514 50.878 -16.440 1.00 33.75 215 THR B N 1
ATOM 3539 C CA . THR B 1 215 ? 22.722 50.924 -17.887 1.00 35.16 215 THR B CA 1
ATOM 3540 C C . THR B 1 215 ? 22.607 49.557 -18.555 1.00 33.89 215 THR B C 1
ATOM 3541 O O . THR B 1 215 ? 22.286 49.466 -19.738 1.00 35.20 215 THR B O 1
ATOM 3545 N N . PHE B 1 216 ? 22.857 48.496 -17.796 1.00 33.06 216 PHE B N 1
ATOM 3546 C CA . PHE B 1 216 ? 22.805 47.147 -18.351 1.00 32.82 216 PHE B CA 1
ATOM 3547 C C . PHE B 1 216 ? 22.038 46.177 -17.461 1.00 33.25 216 PHE B C 1
ATOM 3548 O O . PHE B 1 216 ? 21.635 45.098 -17.904 1.00 32.08 216 PHE B O 1
ATOM 3556 N N . MET B 1 217 ? 21.853 46.562 -16.203 1.00 32.97 217 MET B N 1
ATOM 3557 C CA . MET B 1 217 ? 21.160 45.718 -15.234 1.00 33.76 217 MET B CA 1
ATOM 3558 C C . MET B 1 217 ? 20.074 46.467 -14.467 1.00 32.75 217 MET B C 1
ATOM 3559 O O . MET B 1 217 ? 20.351 47.440 -13.766 1.00 33.41 217 MET B O 1
ATOM 3564 N N . THR B 1 218 ? 18.836 46.006 -14.600 1.00 31.97 218 THR B N 1
ATOM 3565 C CA . THR B 1 218 ? 17.721 46.632 -13.905 1.00 31.51 218 THR B CA 1
ATOM 3566 C C . THR B 1 218 ? 17.759 46.300 -12.416 1.00 31.32 218 THR B C 1
ATOM 3567 O O . THR B 1 218 ? 17.910 45.140 -12.039 1.00 31.43 218 THR B O 1
ATOM 3571 N N . LEU B 1 219 ? 17.643 47.324 -11.577 1.00 31.16 219 LEU B N 1
ATOM 3572 C CA . LEU B 1 219 ? 17.630 47.137 -10.131 1.00 30.70 219 LEU B CA 1
ATOM 3573 C C . LEU B 1 219 ? 16.186 47.142 -9.658 1.00 31.18 219 LEU B C 1
ATOM 3574 O O . LEU B 1 219 ? 15.435 48.081 -9.931 1.00 32.07 219 LEU B O 1
ATOM 3579 N N . GLU B 1 220 ? 15.811 46.083 -8.950 1.00 30.65 220 GLU B N 1
ATOM 3580 C CA . GLU B 1 220 ? 14.462 45.910 -8.435 1.00 31.50 220 GLU B CA 1
ATOM 3581 C C . GLU B 1 220 ? 14.269 46.536 -7.063 1.00 32.02 220 GLU B C 1
ATOM 3582 O O . GLU B 1 220 ? 15.227 46.744 -6.326 1.00 32.86 220 GLU B O 1
ATOM 3588 N N . PRO B 1 221 ? 13.019 46.865 -6.713 1.00 31.31 221 PRO B N 1
ATOM 3589 C CA . PRO B 1 221 ? 12.753 47.458 -5.401 1.00 30.34 221 PRO B CA 1
ATOM 3590 C C . PRO B 1 221 ? 13.287 46.492 -4.344 1.00 30.25 221 PRO B C 1
ATOM 3591 O O . PRO B 1 221 ? 13.078 45.280 -4.449 1.00 26.10 221 PRO B O 1
ATOM 3595 N N . LEU B 1 222 ? 13.987 47.044 -3.354 1.00 27.96 222 LEU B N 1
ATOM 3596 C CA . LEU B 1 222 ? 14.576 46.299 -2.243 1.00 26.92 222 LEU B CA 1
ATOM 3597 C C . LEU B 1 222 ? 15.872 45.544 -2.545 1.00 28.83 222 LEU B C 1
ATOM 3598 O O . LEU B 1 222 ? 16.367 44.797 -1.695 1.00 27.25 222 LEU B O 1
ATOM 3603 N N . ASP B 1 223 ? 16.425 45.731 -3.745 1.00 28.11 223 ASP B N 1
ATOM 3604 C CA . ASP B 1 223 ? 17.711 45.117 -4.069 1.00 28.70 223 ASP B CA 1
ATOM 3605 C C . ASP B 1 223 ? 18.725 45.874 -3.210 1.00 31.30 223 ASP B C 1
ATOM 3606 O O . ASP B 1 223 ? 18.495 47.033 -2.836 1.00 29.78 223 ASP B O 1
ATOM 3611 N N . VAL B 1 224 ? 19.851 45.233 -2.916 1.00 30.07 224 VAL B N 1
ATOM 3612 C CA . VAL B 1 224 ? 20.885 45.848 -2.093 1.00 28.94 224 VAL B CA 1
ATOM 3613 C C . VAL B 1 224 ? 22.149 46.150 -2.897 1.00 29.31 224 VAL B C 1
ATOM 3614 O O . VAL B 1 224 ? 22.606 45.323 -3.691 1.00 28.07 224 VAL B O 1
ATOM 3618 N N . VAL B 1 225 ? 22.708 47.339 -2.707 1.00 27.98 225 VAL B N 1
ATOM 3619 C CA . VAL B 1 225 ? 23.935 47.694 -3.414 1.00 29.81 225 VAL B CA 1
ATOM 3620 C C . VAL B 1 225 ? 25.029 48.100 -2.429 1.00 33.61 225 VAL B C 1
ATOM 3621 O O . VAL B 1 225 ? 24.838 49.005 -1.612 1.00 33.95 225 VAL B O 1
ATOM 3625 N N . LEU B 1 226 ? 26.162 47.404 -2.487 1.00 35.05 226 LEU B N 1
ATOM 3626 C CA . LEU B 1 226 ? 27.298 47.706 -1.614 1.00 39.74 226 LEU B CA 1
ATOM 3627 C C . LEU B 1 226 ? 28.169 48.768 -2.287 1.00 41.46 226 LEU B C 1
ATOM 3628 O O . LEU B 1 226 ? 28.509 48.640 -3.462 1.00 43.61 226 LEU B O 1
ATOM 3633 N N . THR B 1 227 ? 28.536 49.808 -1.541 1.00 42.94 227 THR B N 1
ATOM 3634 C CA . THR B 1 227 ? 29.318 50.909 -2.101 1.00 45.48 227 THR B CA 1
ATOM 3635 C C . THR B 1 227 ? 30.846 50.826 -2.047 1.00 48.56 227 THR B C 1
ATOM 3636 O O . THR B 1 227 ? 31.528 51.764 -2.459 1.00 49.47 227 THR B O 1
ATOM 3640 N N . GLY B 1 228 ? 31.393 49.721 -1.558 1.00 52.05 228 GLY B N 1
ATOM 3641 C CA . GLY B 1 228 ? 32.839 49.607 -1.489 1.00 56.86 228 GLY B CA 1
ATOM 3642 C C . GLY B 1 228 ? 33.352 49.786 -0.073 1.00 60.53 228 GLY B C 1
ATOM 3643 O O . GLY B 1 228 ? 32.653 50.331 0.780 1.00 61.32 228 GLY B O 1
ATOM 3644 N N . THR B 1 229 ? 34.579 49.342 0.181 1.00 63.85 229 THR B N 1
ATOM 3645 C CA . THR B 1 229 ? 35.150 49.444 1.520 1.00 66.93 229 THR B CA 1
ATOM 3646 C C . THR B 1 229 ? 36.385 50.343 1.605 1.00 68.67 229 THR B C 1
ATOM 3647 O O . THR B 1 229 ? 37.236 50.344 0.711 1.00 68.98 229 THR B O 1
ATOM 3651 N N . PRO B 1 230 ? 36.489 51.129 2.689 1.00 70.68 230 PRO B N 1
ATOM 3652 C CA . PRO B 1 230 ? 37.629 52.029 2.885 1.00 72.01 230 PRO B CA 1
ATOM 3653 C C . PRO B 1 230 ? 38.907 51.246 3.190 1.00 72.94 230 PRO B C 1
ATOM 3654 O O . PRO B 1 230 ? 38.950 50.027 3.031 1.00 72.92 230 PRO B O 1
ATOM 3658 N N . GLU B 1 231 ? 39.943 51.949 3.633 1.00 74.10 231 GLU B N 1
ATOM 3659 C CA . GLU B 1 231 ? 41.213 51.305 3.945 1.00 75.19 231 GLU B CA 1
ATOM 3660 C C . GLU B 1 231 ? 41.232 50.741 5.365 1.00 73.94 231 GLU B C 1
ATOM 3661 O O . GLU B 1 231 ? 40.634 51.313 6.279 1.00 73.64 231 GLU B O 1
ATOM 3667 N N . GLY B 1 232 ? 41.912 49.610 5.537 1.00 72.39 232 GLY B N 1
ATOM 3668 C CA . GLY B 1 232 ? 41.999 48.987 6.847 1.00 70.17 232 GLY B CA 1
ATOM 3669 C C . GLY B 1 232 ? 41.553 47.534 6.883 1.00 68.79 232 GLY B C 1
ATOM 3670 O O . GLY B 1 232 ? 41.504 46.923 7.952 1.00 67.99 232 GLY B O 1
ATOM 3671 N N . VAL B 1 233 ? 41.226 46.977 5.720 1.00 67.25 233 VAL B N 1
ATOM 3672 C CA . VAL B 1 233 ? 40.785 45.588 5.642 1.00 65.52 233 VAL B CA 1
ATOM 3673 C C . VAL B 1 233 ? 41.814 44.659 6.284 1.00 65.59 233 VAL B C 1
ATOM 3674 O O . VAL B 1 233 ? 42.968 44.601 5.854 1.00 65.80 233 VAL B O 1
ATOM 3678 N N . GLY B 1 234 ? 41.389 43.940 7.318 1.00 64.17 234 GLY B N 1
ATOM 3679 C CA . GLY B 1 234 ? 42.284 43.023 8.000 1.00 62.61 234 GLY B CA 1
ATOM 3680 C C . GLY B 1 234 ? 41.727 41.614 8.035 1.00 61.27 234 GLY B C 1
ATOM 3681 O O . GLY B 1 234 ? 40.691 41.333 7.433 1.00 61.51 234 GLY B O 1
ATOM 3682 N N . ALA B 1 235 ? 42.409 40.724 8.747 1.00 59.09 235 ALA B N 1
ATOM 3683 C CA . ALA B 1 235 ? 41.972 39.339 8.849 1.00 56.94 235 ALA B CA 1
ATOM 3684 C C . ALA B 1 235 ? 41.057 39.114 10.051 1.00 55.72 235 ALA B C 1
ATOM 3685 O O . ALA B 1 235 ? 40.983 39.945 10.954 1.00 56.12 235 ALA B O 1
ATOM 3687 N N . LEU B 1 236 ? 40.363 37.981 10.046 1.00 54.47 236 LEU B N 1
ATOM 3688 C CA . LEU B 1 236 ? 39.439 37.625 11.115 1.00 53.13 236 LEU B CA 1
ATOM 3689 C C . LEU B 1 236 ? 39.765 36.252 11.687 1.00 52.08 236 LEU B C 1
ATOM 3690 O O . LEU B 1 236 ? 40.323 35.395 11.006 1.00 52.41 236 LEU B O 1
ATOM 3695 N N . ARG B 1 237 ? 39.396 36.053 12.945 1.00 51.62 237 ARG B N 1
ATOM 3696 C CA . ARG B 1 237 ? 39.621 34.793 13.633 1.00 52.14 237 ARG B CA 1
ATOM 3697 C C . ARG B 1 237 ? 38.302 34.399 14.276 1.00 50.81 237 ARG B C 1
ATOM 3698 O O . ARG B 1 237 ? 37.499 35.264 14.635 1.00 50.93 237 ARG B O 1
ATOM 3706 N N . PRO B 1 238 ? 38.058 33.091 14.431 1.00 48.80 238 PRO B N 1
ATOM 3707 C CA . PRO B 1 238 ? 36.813 32.630 15.047 1.00 48.62 238 PRO B CA 1
ATOM 3708 C C . PRO B 1 238 ? 36.583 33.331 16.383 1.00 48.90 238 PRO B C 1
ATOM 3709 O O . PRO B 1 238 ? 37.517 33.517 17.162 1.00 50.40 238 PRO B O 1
ATOM 3713 N N . GLY B 1 239 ? 35.342 33.726 16.641 1.00 47.90 239 GLY B N 1
ATOM 3714 C CA . GLY B 1 239 ? 35.033 34.392 17.891 1.00 45.37 239 GLY B CA 1
ATOM 3715 C C . GLY B 1 239 ? 35.122 35.901 17.812 1.00 45.64 239 GLY B C 1
ATOM 3716 O O . GLY B 1 239 ? 34.571 36.595 18.665 1.00 46.54 239 GLY B O 1
ATOM 3717 N N . ASP B 1 240 ? 35.814 36.412 16.800 1.00 45.46 240 ASP B N 1
ATOM 3718 C CA . ASP B 1 240 ? 35.957 37.853 16.626 1.00 47.49 240 ASP B CA 1
ATOM 3719 C C . ASP B 1 240 ? 34.605 38.560 16.623 1.00 49.02 240 ASP B C 1
ATOM 3720 O O . ASP B 1 240 ? 33.625 38.047 16.072 1.00 48.25 240 ASP B O 1
ATOM 3725 N N . ARG B 1 241 ? 34.559 39.736 17.243 1.00 48.30 241 ARG B N 1
ATOM 3726 C CA . ARG B 1 241 ? 33.336 40.530 17.305 1.00 48.71 241 ARG B CA 1
ATOM 3727 C C . ARG B 1 241 ? 33.502 41.824 16.516 1.00 48.88 241 ARG B C 1
ATOM 3728 O O . ARG B 1 241 ? 34.427 42.599 16.769 1.00 49.48 241 ARG B O 1
ATOM 3736 N N . LEU B 1 242 ? 32.602 42.051 15.560 1.00 47.07 242 LEU B N 1
ATOM 3737 C CA . LEU B 1 242 ? 32.657 43.249 14.733 1.00 46.27 242 LEU B CA 1
ATOM 3738 C C . LEU B 1 242 ? 31.556 44.247 15.045 1.00 45.97 242 LEU B C 1
ATOM 3739 O O . LEU B 1 242 ? 30.433 43.880 15.398 1.00 45.50 242 LEU B O 1
ATOM 3744 N N . GLU B 1 243 ? 31.897 45.521 14.905 1.00 45.55 243 GLU B N 1
ATOM 3745 C CA . GLU B 1 243 ? 30.962 46.602 15.146 1.00 45.86 243 GLU B CA 1
ATOM 3746 C C . GLU B 1 243 ? 31.231 47.657 14.089 1.00 45.34 243 GLU B C 1
ATOM 3747 O O . GLU B 1 243 ? 32.310 48.245 14.061 1.00 46.53 243 GLU B O 1
ATOM 3753 N N . VAL B 1 244 ? 30.264 47.879 13.206 1.00 42.68 244 VAL B N 1
ATOM 3754 C CA . VAL B 1 244 ? 30.419 48.876 12.157 1.00 41.09 244 VAL B CA 1
ATOM 3755 C C . VAL B 1 244 ? 29.396 49.983 12.360 1.00 42.01 244 VAL B C 1
ATOM 3756 O O . VAL B 1 244 ? 28.193 49.771 12.198 1.00 42.05 244 VAL B O 1
ATOM 3760 N N . ALA B 1 245 ? 29.893 51.163 12.721 1.00 42.35 245 ALA B N 1
ATOM 3761 C CA . ALA B 1 245 ? 29.055 52.324 12.970 1.00 41.77 245 ALA B CA 1
ATOM 3762 C C . ALA B 1 245 ? 29.113 53.297 11.806 1.00 42.28 245 ALA B C 1
ATOM 3763 O O . ALA B 1 245 ? 30.193 53.662 11.335 1.00 41.83 245 ALA B O 1
ATOM 3765 N N . VAL B 1 246 ? 27.941 53.708 11.338 1.00 41.22 246 VAL B N 1
ATOM 3766 C CA . VAL B 1 246 ? 27.858 54.648 10.241 1.00 41.18 246 VAL B CA 1
ATOM 3767 C C . VAL B 1 246 ? 27.028 55.823 10.714 1.00 42.51 246 VAL B C 1
ATOM 3768 O O . VAL B 1 246 ? 25.833 55.687 10.979 1.00 44.04 246 VAL B O 1
ATOM 3772 N N . GLU B 1 247 ? 27.675 56.974 10.835 1.00 42.70 247 GLU B N 1
ATOM 3773 C CA . GLU B 1 247 ? 27.009 58.181 11.298 1.00 42.69 247 GLU B CA 1
ATOM 3774 C C . GLU B 1 247 ? 25.708 58.474 10.573 1.00 40.77 247 GLU B C 1
ATOM 3775 O O . GLU B 1 247 ? 25.666 58.529 9.344 1.00 40.72 247 GLU B O 1
ATOM 3781 N N . GLY B 1 248 ? 24.646 58.657 11.353 1.00 39.20 248 GLY B N 1
ATOM 3782 C CA . GLY B 1 248 ? 23.345 58.964 10.791 1.00 37.70 248 GLY B CA 1
ATOM 3783 C C . GLY B 1 248 ? 22.549 57.767 10.309 1.00 37.12 248 GLY B C 1
ATOM 3784 O O . GLY B 1 248 ? 21.432 57.923 9.819 1.00 38.45 248 GLY B O 1
ATOM 3785 N N . VAL B 1 249 ? 23.109 56.572 10.445 1.00 36.20 249 VAL B N 1
ATOM 3786 C CA . VAL B 1 249 ? 22.418 55.363 10.004 1.00 36.33 249 VAL B CA 1
ATOM 3787 C C . VAL B 1 249 ? 22.179 54.427 11.183 1.00 34.56 249 VAL B C 1
ATOM 3788 O O . VAL B 1 249 ? 21.045 54.213 11.600 1.00 33.46 249 VAL B O 1
ATOM 3792 N N . GLY B 1 250 ? 23.257 53.874 11.721 1.00 33.17 250 GLY B N 1
ATOM 3793 C CA . GLY B 1 250 ? 23.129 52.973 12.847 1.00 35.44 250 GLY B CA 1
ATOM 3794 C C . GLY B 1 250 ? 24.401 52.175 13.015 1.00 35.35 250 GLY B C 1
ATOM 3795 O O . GLY B 1 250 ? 25.389 52.440 12.335 1.00 36.56 250 GLY B O 1
ATOM 3796 N N . THR B 1 251 ? 24.381 51.199 13.914 1.00 34.99 251 THR B N 1
ATOM 3797 C CA . THR B 1 251 ? 25.555 50.374 14.148 1.00 34.50 251 THR B CA 1
ATOM 3798 C C . THR B 1 251 ? 25.223 48.913 13.945 1.00 34.45 251 THR B C 1
ATOM 3799 O O . THR B 1 251 ? 24.299 48.379 14.562 1.00 33.56 251 THR B O 1
ATOM 3803 N N . LEU B 1 252 ? 25.990 48.276 13.072 1.00 34.28 252 LEU B N 1
ATOM 3804 C CA . LEU B 1 252 ? 25.810 46.869 12.767 1.00 34.69 252 LEU B CA 1
ATOM 3805 C C . LEU B 1 252 ? 26.703 46.010 13.654 1.00 35.06 252 LEU B C 1
ATOM 3806 O O . LEU B 1 252 ? 27.921 46.177 13.668 1.00 36.35 252 LEU B O 1
ATOM 3811 N N . PHE B 1 253 ? 26.097 45.096 14.400 1.00 35.07 253 PHE B N 1
ATOM 3812 C CA . PHE B 1 253 ? 26.865 44.212 15.254 1.00 36.40 253 PHE B CA 1
ATOM 3813 C C . PHE B 1 253 ? 26.803 42.814 14.671 1.00 37.62 253 PHE B C 1
ATOM 3814 O O . PHE B 1 253 ? 25.718 42.293 14.394 1.00 36.76 253 PHE B O 1
ATOM 3822 N N . THR B 1 254 ? 27.966 42.206 14.484 1.00 37.45 254 THR B N 1
ATOM 3823 C CA . THR B 1 254 ? 28.026 40.850 13.972 1.00 40.93 254 THR B CA 1
ATOM 3824 C C . THR B 1 254 ? 29.274 40.187 14.528 1.00 42.37 254 THR B C 1
ATOM 3825 O O . THR B 1 254 ? 30.149 40.866 15.062 1.00 44.46 254 THR B O 1
ATOM 3829 N N . LEU B 1 255 ? 29.352 38.865 14.426 1.00 43.76 255 LEU B N 1
ATOM 3830 C CA . LEU B 1 255 ? 30.520 38.154 14.928 1.00 44.37 255 LEU B CA 1
ATOM 3831 C C . LEU B 1 255 ? 30.822 36.898 14.128 1.00 43.58 255 LEU B C 1
ATOM 3832 O O . LEU B 1 255 ? 29.962 36.377 13.418 1.00 42.85 255 LEU B O 1
ATOM 3837 N N . ILE B 1 256 ? 32.054 36.418 14.253 1.00 43.47 256 ILE B N 1
ATOM 3838 C CA . ILE B 1 256 ? 32.488 35.221 13.553 1.00 43.83 256 ILE B CA 1
ATOM 3839 C C . ILE B 1 256 ? 32.333 34.010 14.464 1.00 45.70 256 ILE B C 1
ATOM 3840 O O . ILE B 1 256 ? 32.737 34.041 15.627 1.00 45.62 256 ILE B O 1
ATOM 3845 N N . GLY B 1 257 ? 31.743 32.944 13.936 1.00 46.00 257 GLY B N 1
ATOM 3846 C CA . GLY B 1 257 ? 31.556 31.747 14.731 1.00 48.19 257 GLY B CA 1
ATOM 3847 C C . GLY B 1 257 ? 32.762 30.834 14.643 1.00 49.47 257 GLY B C 1
ATOM 3848 O O . GLY B 1 257 ? 33.737 31.164 13.971 1.00 49.62 257 GLY B O 1
ATOM 3849 N N . PRO B 1 258 ? 32.727 29.669 15.305 1.00 50.61 258 PRO B N 1
ATOM 3850 C CA . PRO B 1 258 ? 33.844 28.719 15.282 1.00 52.11 258 PRO B CA 1
ATOM 3851 C C . PRO B 1 258 ? 34.134 28.148 13.894 1.00 53.81 258 PRO B C 1
ATOM 3852 O O . PRO B 1 258 ? 33.302 28.225 12.990 1.00 53.65 258 PRO B O 1
ATOM 3856 N N . LYS B 1 259 ? 35.326 27.583 13.734 1.00 56.22 259 LYS B N 1
ATOM 3857 C CA . LYS B 1 259 ? 35.740 26.983 12.470 1.00 58.50 259 LYS B CA 1
ATOM 3858 C C . LYS B 1 259 ? 34.900 25.740 12.214 1.00 60.39 259 LYS B C 1
ATOM 3859 O O . LYS B 1 259 ? 34.723 24.911 13.106 1.00 60.42 259 LYS B O 1
ATOM 3865 N N . GLU B 1 260 ? 34.367 25.608 11.006 1.00 62.67 260 GLU B N 1
ATOM 3866 C CA . GLU B 1 260 ? 33.568 24.434 10.697 1.00 65.85 260 GLU B CA 1
ATOM 3867 C C . GLU B 1 260 ? 34.479 23.343 10.154 1.00 67.55 260 GLU B C 1
ATOM 3868 O O . GLU B 1 260 ? 35.581 23.618 9.680 1.00 66.19 260 GLU B O 1
ATOM 3874 N N . GLU B 1 261 ? 34.019 22.102 10.234 1.00 70.75 261 GLU B N 1
ATOM 3875 C CA . GLU B 1 261 ? 34.799 20.974 9.749 1.00 74.53 261 GLU B CA 1
ATOM 3876 C C . GLU B 1 261 ? 34.319 20.587 8.356 1.00 75.73 261 GLU B C 1
ATOM 3877 O O . GLU B 1 261 ? 33.588 21.339 7.717 1.00 75.17 261 GLU B O 1
ATOM 3883 N N . ARG B 1 262 ? 34.739 19.416 7.886 1.00 78.25 262 ARG B N 1
ATOM 3884 C CA . ARG B 1 262 ? 34.326 18.934 6.575 1.00 80.72 262 ARG B CA 1
ATOM 3885 C C . ARG B 1 262 ? 32.795 18.900 6.517 1.00 81.53 262 ARG B C 1
ATOM 3886 O O . ARG B 1 262 ? 32.133 18.529 7.490 1.00 80.89 262 ARG B O 1
ATOM 3894 N N . PRO B 1 263 ? 32.217 19.292 5.370 1.00 82.12 263 PRO B N 1
ATOM 3895 C CA . PRO B 1 263 ? 30.766 19.330 5.145 1.00 82.38 263 PRO B CA 1
ATOM 3896 C C . PRO B 1 263 ? 29.998 18.051 5.488 1.00 82.51 263 PRO B C 1
ATOM 3897 O O . PRO B 1 263 ? 28.855 18.108 5.949 1.00 82.18 263 PRO B O 1
ATOM 3901 N N . TRP B 1 264 ? 30.626 16.904 5.255 1.00 82.43 264 TRP B N 1
ATOM 3902 C CA . TRP B 1 264 ? 30.003 15.615 5.537 1.00 82.73 264 TRP B CA 1
ATOM 3903 C C . TRP B 1 264 ? 31.092 14.554 5.637 1.00 83.60 264 TRP B C 1
ATOM 3904 O O . TRP B 1 264 ? 32.257 14.896 5.334 1.00 84.11 264 TRP B O 1
ATOM 3916 N N . MET C 1 1 ? 10.203 10.856 67.900 1.00 38.54 1 MET C N 1
ATOM 3917 C CA . MET C 1 1 ? 11.192 11.857 68.386 1.00 38.05 1 MET C CA 1
ATOM 3918 C C . MET C 1 1 ? 10.567 13.257 68.363 1.00 36.80 1 MET C C 1
ATOM 3919 O O . MET C 1 1 ? 9.900 13.635 67.394 1.00 32.93 1 MET C O 1
ATOM 3924 N N . LYS C 1 2 ? 10.770 14.014 69.438 1.00 35.71 2 LYS C N 1
ATOM 3925 C CA . LYS C 1 2 ? 10.212 15.362 69.540 1.00 34.18 2 LYS C CA 1
ATOM 3926 C C . LYS C 1 2 ? 11.227 16.409 69.115 1.00 32.70 2 LYS C C 1
ATOM 3927 O O . LYS C 1 2 ? 12.285 16.543 69.725 1.00 32.33 2 LYS C O 1
ATOM 3933 N N . ILE C 1 3 ? 10.898 17.150 68.066 1.00 31.62 3 ILE C N 1
ATOM 3934 C CA . ILE C 1 3 ? 11.765 18.209 67.567 1.00 30.58 3 ILE C CA 1
ATOM 3935 C C . ILE C 1 3 ? 11.117 19.542 67.933 1.00 31.02 3 ILE C C 1
ATOM 3936 O O . ILE C 1 3 ? 9.911 19.719 67.761 1.00 31.38 3 ILE C O 1
ATOM 3941 N N . LEU C 1 4 ? 11.905 20.480 68.444 1.00 31.19 4 LEU C N 1
ATOM 3942 C CA . LEU C 1 4 ? 11.350 21.776 68.807 1.00 32.37 4 LEU C CA 1
ATOM 3943 C C . LEU C 1 4 ? 12.242 22.937 68.409 1.00 31.36 4 LEU C C 1
ATOM 3944 O O . LEU C 1 4 ? 13.421 22.750 68.104 1.00 28.64 4 LEU C O 1
ATOM 3949 N N . ARG C 1 5 ? 11.644 24.128 68.374 1.00 29.66 5 ARG C N 1
ATOM 3950 C CA . ARG C 1 5 ? 12.342 25.372 68.056 1.00 29.86 5 ARG C CA 1
ATOM 3951 C C . ARG C 1 5 ? 12.245 26.183 69.325 1.00 28.30 5 ARG C C 1
ATOM 3952 O O . ARG C 1 5 ? 11.187 26.220 69.949 1.00 29.00 5 ARG C O 1
ATOM 3960 N N . PHE C 1 6 ? 13.327 26.849 69.701 1.00 29.71 6 PHE C N 1
ATOM 3961 C CA . PHE C 1 6 ? 13.315 27.614 70.937 1.00 30.99 6 PHE C CA 1
ATOM 3962 C C . PHE C 1 6 ? 14.302 28.771 70.949 1.00 32.11 6 PHE C C 1
ATOM 3963 O O . PHE C 1 6 ? 15.209 28.847 70.118 1.00 31.93 6 PHE C O 1
ATOM 3971 N N . ASN C 1 7 ? 14.100 29.664 71.911 1.00 33.88 7 ASN C N 1
ATOM 3972 C CA . ASN C 1 7 ? 14.934 30.843 72.095 1.00 35.98 7 ASN C CA 1
ATOM 3973 C C . ASN C 1 7 ? 15.200 31.605 70.800 1.00 35.99 7 ASN C C 1
ATOM 3974 O O . ASN C 1 7 ? 14.263 32.047 70.143 1.00 38.22 7 ASN C O 1
ATOM 3979 N N . GLU C 1 8 ? 16.465 31.758 70.426 1.00 36.50 8 GLU C N 1
ATOM 3980 C CA . GLU C 1 8 ? 16.799 32.507 69.218 1.00 39.07 8 GLU C CA 1
ATOM 3981 C C . GLU C 1 8 ? 16.641 31.694 67.929 1.00 38.18 8 GLU C C 1
ATOM 3982 O O . GLU C 1 8 ? 17.527 31.701 67.063 1.00 36.37 8 GLU C O 1
ATOM 3988 N N . GLY C 1 9 ? 15.516 31.002 67.800 1.00 35.61 9 GLY C N 1
ATOM 3989 C CA . GLY C 1 9 ? 15.282 30.209 66.610 1.00 36.30 9 GLY C CA 1
ATOM 3990 C C . GLY C 1 9 ? 16.180 28.988 66.532 1.00 37.09 9 GLY C C 1
ATOM 3991 O O . GLY C 1 9 ? 16.529 28.533 65.441 1.00 36.06 9 GLY C O 1
ATOM 3992 N N . ARG C 1 10 ? 16.569 28.464 67.692 1.00 35.29 10 ARG C N 1
ATOM 3993 C CA . ARG C 1 10 ? 17.414 27.281 67.746 1.00 34.59 10 ARG C CA 1
ATOM 3994 C C . ARG C 1 10 ? 16.537 26.039 67.603 1.00 33.56 10 ARG C C 1
ATOM 3995 O O . ARG C 1 10 ? 15.336 26.084 67.883 1.00 31.79 10 ARG C O 1
ATOM 4003 N N . TRP C 1 11 ? 17.146 24.937 67.171 1.00 32.76 11 TRP C N 1
ATOM 4004 C CA . TRP C 1 11 ? 16.444 23.663 67.017 1.00 32.74 11 TRP C CA 1
ATOM 4005 C C . TRP C 1 11 ? 16.955 22.664 68.048 1.00 32.41 11 TRP C C 1
ATOM 4006 O O . TRP C 1 11 ? 18.123 22.708 68.450 1.00 30.49 11 TRP C O 1
ATOM 4017 N N . GLY C 1 12 ? 16.086 21.753 68.460 1.00 31.18 12 GLY C N 1
ATOM 4018 C CA . GLY C 1 12 ? 16.498 20.762 69.431 1.00 32.89 12 GLY C CA 1
ATOM 4019 C C . GLY C 1 12 ? 15.604 19.543 69.472 1.00 34.18 12 GLY C C 1
ATOM 4020 O O . GLY C 1 12 ? 14.549 19.497 68.831 1.00 34.40 12 GLY C O 1
ATOM 4021 N N . VAL C 1 13 ? 16.052 18.543 70.220 1.00 35.20 13 VAL C N 1
ATOM 4022 C CA . VAL C 1 13 ? 15.310 17.304 70.402 1.00 36.21 13 VAL C CA 1
ATOM 4023 C C . VAL C 1 13 ? 15.048 17.199 71.897 1.00 37.44 13 VAL C C 1
ATOM 4024 O O . VAL C 1 13 ? 15.919 17.525 72.710 1.00 38.94 13 VAL C O 1
ATOM 4028 N N . LEU C 1 14 ? 13.847 16.762 72.258 1.00 37.31 14 LEU C N 1
ATOM 4029 C CA . LEU C 1 14 ? 13.464 16.653 73.657 1.00 39.16 14 LEU C CA 1
ATOM 4030 C C . LEU C 1 14 ? 13.619 15.257 74.232 1.00 42.40 14 LEU C C 1
ATOM 4031 O O . LEU C 1 14 ? 13.116 14.279 73.670 1.00 43.47 14 LEU C O 1
ATOM 4036 N N . GLU C 1 15 ? 14.313 15.175 75.361 1.00 44.38 15 GLU C N 1
ATOM 4037 C CA . GLU C 1 15 ? 14.513 13.910 76.060 1.00 47.02 15 GLU C CA 1
ATOM 4038 C C . GLU C 1 15 ? 14.149 14.167 77.514 1.00 47.59 15 GLU C C 1
ATOM 4039 O O . GLU C 1 15 ? 14.961 14.673 78.286 1.00 48.69 15 GLU C O 1
ATOM 4045 N N . GLY C 1 16 ? 12.916 13.835 77.878 1.00 48.26 16 GLY C N 1
ATOM 4046 C CA . GLY C 1 16 ? 12.469 14.062 79.237 1.00 50.83 16 GLY C CA 1
ATOM 4047 C C . GLY C 1 16 ? 12.298 15.549 79.491 1.00 52.39 16 GLY C C 1
ATOM 4048 O O . GLY C 1 16 ? 11.403 16.185 78.928 1.00 52.65 16 GLY C O 1
ATOM 4049 N N . GLU C 1 17 ? 13.163 16.102 80.335 1.00 52.31 17 GLU C N 1
ATOM 4050 C CA . GLU C 1 17 ? 13.123 17.519 80.669 1.00 51.78 17 GLU C CA 1
ATOM 4051 C C . GLU C 1 17 ? 14.287 18.238 80.005 1.00 49.37 17 GLU C C 1
ATOM 4052 O O . GLU C 1 17 ? 14.408 19.458 80.102 1.00 48.63 17 GLU C O 1
ATOM 4058 N N . LEU C 1 18 ? 15.147 17.476 79.338 1.00 46.26 18 LEU C N 1
ATOM 4059 C CA . LEU C 1 18 ? 16.306 18.048 78.668 1.00 43.98 18 LEU C CA 1
ATOM 4060 C C . LEU C 1 18 ? 16.052 18.340 77.197 1.00 40.97 18 LEU C C 1
ATOM 4061 O O . LEU C 1 18 ? 15.419 17.554 76.498 1.00 39.39 18 LEU C O 1
ATOM 4066 N N . VAL C 1 19 ? 16.549 19.484 76.746 1.00 37.29 19 VAL C N 1
ATOM 4067 C CA . VAL C 1 19 ? 16.434 19.892 75.356 1.00 36.03 19 VAL C CA 1
ATOM 4068 C C . VAL C 1 19 ? 17.842 19.834 74.781 1.00 36.64 19 VAL C C 1
ATOM 4069 O O . VAL C 1 19 ? 18.704 20.619 75.171 1.00 38.05 19 VAL C O 1
ATOM 4073 N N . LEU C 1 20 ? 18.085 18.899 73.869 1.00 35.64 20 LEU C N 1
ATOM 4074 C CA . LEU C 1 20 ? 19.406 18.779 73.269 1.00 35.72 20 LEU C CA 1
ATOM 4075 C C . LEU C 1 20 ? 19.424 19.534 71.949 1.00 35.61 20 LEU C C 1
ATOM 4076 O O . LEU C 1 20 ? 18.741 19.151 71.000 1.00 37.36 20 LEU C O 1
ATOM 4081 N N . GLU C 1 21 ? 20.202 20.610 71.888 1.00 32.86 21 GLU C N 1
ATOM 4082 C CA . GLU C 1 21 ? 20.268 21.415 70.681 1.00 32.92 21 GLU C CA 1
ATOM 4083 C C . GLU C 1 21 ? 20.860 20.657 69.511 1.00 33.85 21 GLU C C 1
ATOM 4084 O O . GLU C 1 21 ? 21.761 19.830 69.682 1.00 34.42 21 GLU C O 1
ATOM 4090 N N . THR C 1 22 ? 20.352 20.961 68.319 1.00 31.89 22 THR C N 1
ATOM 4091 C CA . THR C 1 22 ? 20.811 20.330 67.090 1.00 32.66 22 THR C CA 1
ATOM 4092 C C . THR C 1 22 ? 21.046 21.378 66.022 1.00 33.57 22 THR C C 1
ATOM 4093 O O . THR C 1 22 ? 20.554 22.499 66.119 1.00 33.77 22 THR C O 1
ATOM 4097 N N . ASP C 1 23 ? 21.807 21.004 65.000 1.00 34.94 23 ASP C N 1
ATOM 4098 C CA . ASP C 1 23 ? 22.099 21.897 63.895 1.00 35.80 23 ASP C CA 1
ATOM 4099 C C . ASP C 1 23 ? 20.983 21.659 62.887 1.00 36.97 23 ASP C C 1
ATOM 4100 O O . ASP C 1 23 ? 21.050 20.726 62.086 1.00 38.30 23 ASP C O 1
ATOM 4105 N N . GLY C 1 24 ? 19.948 22.493 62.943 1.00 36.45 24 GLY C N 1
ATOM 4106 C CA . GLY C 1 24 ? 18.823 22.334 62.043 1.00 35.31 24 GLY C CA 1
ATOM 4107 C C . GLY C 1 24 ? 17.849 21.317 62.613 1.00 36.87 24 GLY C C 1
ATOM 4108 O O . GLY C 1 24 ? 18.172 20.638 63.592 1.00 34.39 24 GLY C O 1
ATOM 4109 N N . PRO C 1 25 ? 16.645 21.189 62.029 1.00 37.56 25 PRO C N 1
ATOM 4110 C CA . PRO C 1 25 ? 15.627 20.239 62.495 1.00 37.49 25 PRO C CA 1
ATOM 4111 C C . PRO C 1 25 ? 16.161 18.808 62.453 1.00 36.52 25 PRO C C 1
ATOM 4112 O O . PRO C 1 25 ? 16.553 18.324 61.394 1.00 38.07 25 PRO C O 1
ATOM 4116 N N . GLY C 1 26 ? 16.179 18.141 63.603 1.00 36.60 26 GLY C N 1
ATOM 4117 C CA . GLY C 1 26 ? 16.672 16.776 63.666 1.00 33.73 26 GLY C CA 1
ATOM 4118 C C . GLY C 1 26 ? 18.112 16.609 63.216 1.00 33.64 26 GLY C C 1
ATOM 4119 O O . GLY C 1 26 ? 18.548 15.492 62.946 1.00 34.72 26 GLY C O 1
ATOM 4120 N N . GLY C 1 27 ? 18.861 17.709 63.144 1.00 31.39 27 GLY C N 1
ATOM 4121 C CA . GLY C 1 27 ? 20.249 17.629 62.715 1.00 30.93 27 GLY C CA 1
ATOM 4122 C C . GLY C 1 27 ? 21.218 17.138 63.785 1.00 30.42 27 GLY C C 1
ATOM 4123 O O . GLY C 1 27 ? 20.801 16.733 64.872 1.00 30.13 27 GLY C O 1
ATOM 4124 N N . ASN C 1 28 ? 22.512 17.174 63.476 1.00 30.31 28 ASN C N 1
ATOM 4125 C CA . ASN C 1 28 ? 23.547 16.736 64.410 1.00 32.64 28 ASN C CA 1
ATOM 4126 C C . ASN C 1 28 ? 23.535 17.563 65.695 1.00 34.23 28 ASN C C 1
ATOM 4127 O O . ASN C 1 28 ? 23.332 18.778 65.659 1.00 31.37 28 ASN C O 1
ATOM 4132 N N . PRO C 1 29 ? 23.766 16.916 66.848 1.00 36.10 29 PRO C N 1
ATOM 4133 C CA . PRO C 1 29 ? 23.778 17.648 68.121 1.00 36.95 29 PRO C CA 1
ATOM 4134 C C . PRO C 1 29 ? 24.920 18.661 68.110 1.00 37.64 29 PRO C C 1
ATOM 4135 O O . PRO C 1 29 ? 25.939 18.443 67.459 1.00 37.37 29 PRO C O 1
ATOM 4139 N N . THR C 1 30 ? 24.752 19.772 68.818 1.00 40.01 30 THR C N 1
ATOM 4140 C CA . THR C 1 30 ? 25.796 20.791 68.870 1.00 40.74 30 THR C CA 1
ATOM 4141 C C . THR C 1 30 ? 26.624 20.621 70.139 1.00 41.14 30 THR C C 1
ATOM 4142 O O . THR C 1 30 ? 27.734 21.138 70.241 1.00 41.10 30 THR C O 1
ATOM 4146 N N . GLY C 1 31 ? 26.070 19.891 71.100 1.00 42.67 31 GLY C N 1
ATOM 4147 C CA . GLY C 1 31 ? 26.748 19.679 72.365 1.00 42.69 31 GLY C CA 1
ATOM 4148 C C . GLY C 1 31 ? 26.096 20.486 73.478 1.00 43.95 31 GLY C C 1
ATOM 4149 O O . GLY C 1 31 ? 26.350 20.245 74.661 1.00 43.37 31 GLY C O 1
ATOM 4150 N N . ARG C 1 32 ? 25.257 21.452 73.103 1.00 44.34 32 ARG C N 1
ATOM 4151 C CA . ARG C 1 32 ? 24.564 22.287 74.084 1.00 43.90 32 ARG C CA 1
ATOM 4152 C C . ARG C 1 32 ? 23.258 21.648 74.532 1.00 42.46 32 ARG C C 1
ATOM 4153 O O . ARG C 1 32 ? 22.563 21.012 73.736 1.00 40.59 32 ARG C O 1
ATOM 4161 N N . ARG C 1 33 ? 22.927 21.823 75.809 1.00 41.19 33 ARG C N 1
ATOM 4162 C CA . ARG C 1 33 ? 21.686 21.299 76.352 1.00 40.32 33 ARG C CA 1
ATOM 4163 C C . ARG C 1 33 ? 21.011 22.384 77.185 1.00 39.48 33 ARG C C 1
ATOM 4164 O O . ARG C 1 33 ? 21.669 23.303 77.667 1.00 38.44 33 ARG C O 1
ATOM 4172 N N . TYR C 1 34 ? 19.693 22.286 77.325 1.00 38.70 34 TYR C N 1
ATOM 4173 C CA . TYR C 1 34 ? 18.926 23.262 78.090 1.00 39.05 34 TYR C CA 1
ATOM 4174 C C . TYR C 1 34 ? 17.812 22.542 78.815 1.00 39.21 34 TYR C C 1
ATOM 4175 O O . TYR C 1 34 ? 17.391 21.466 78.397 1.00 40.00 34 TYR C O 1
ATOM 4184 N N . ASP C 1 35 ? 17.327 23.136 79.896 1.00 39.09 35 ASP C N 1
ATOM 4185 C CA . ASP C 1 35 ? 16.226 22.538 80.626 1.00 40.70 35 ASP C CA 1
ATOM 4186 C C . ASP C 1 35 ? 14.970 23.087 79.956 1.00 39.33 35 ASP C C 1
ATOM 4187 O O . ASP C 1 35 ? 14.886 24.282 79.677 1.00 39.22 35 ASP C O 1
ATOM 4192 N N . LEU C 1 36 ? 14.010 22.212 79.680 1.00 38.32 36 LEU C N 1
ATOM 4193 C CA . LEU C 1 36 ? 12.777 22.613 79.020 1.00 39.02 36 LEU C CA 1
ATOM 4194 C C . LEU C 1 36 ? 12.119 23.830 79.659 1.00 39.84 36 LEU C C 1
ATOM 4195 O O . LEU C 1 36 ? 11.831 24.815 78.983 1.00 39.58 36 LEU C O 1
ATOM 4200 N N . ALA C 1 37 ? 11.884 23.750 80.963 1.00 40.30 37 ALA C N 1
ATOM 4201 C CA . ALA C 1 37 ? 11.234 24.825 81.700 1.00 41.20 37 ALA C CA 1
ATOM 4202 C C . ALA C 1 37 ? 11.862 26.205 81.518 1.00 40.98 37 ALA C C 1
ATOM 4203 O O . ALA C 1 37 ? 11.181 27.217 81.677 1.00 41.98 37 ALA C O 1
ATOM 4205 N N . SER C 1 38 ? 13.146 26.255 81.178 1.00 40.61 38 SER C N 1
ATOM 4206 C CA . SER C 1 38 ? 13.815 27.537 81.023 1.00 41.48 38 SER C CA 1
ATOM 4207 C C . SER C 1 38 ? 13.997 28.062 79.598 1.00 40.83 38 SER C C 1
ATOM 4208 O O . SER C 1 38 ? 14.662 29.080 79.404 1.00 41.55 38 SER C O 1
ATOM 4211 N N . VAL C 1 39 ? 13.432 27.389 78.597 1.00 39.00 39 VAL C N 1
ATOM 4212 C CA . VAL C 1 39 ? 13.567 27.895 77.228 1.00 35.95 39 VAL C CA 1
ATOM 4213 C C . VAL C 1 39 ? 12.243 28.490 76.770 1.00 35.41 39 VAL C C 1
ATOM 4214 O O . VAL C 1 39 ? 11.185 28.165 77.307 1.00 33.75 39 VAL C O 1
ATOM 4218 N N . THR C 1 40 ? 12.305 29.379 75.786 1.00 35.92 40 THR C N 1
ATOM 4219 C CA . THR C 1 40 ? 11.089 29.977 75.251 1.00 33.92 40 THR C CA 1
ATOM 4220 C C . THR C 1 40 ? 10.718 29.172 74.012 1.00 31.55 40 THR C C 1
ATOM 4221 O O . THR C 1 40 ? 11.419 29.231 73.010 1.00 31.38 40 THR C O 1
ATOM 4225 N N . LEU C 1 41 ? 9.627 28.420 74.090 1.00 31.52 41 LEU C N 1
ATOM 4226 C CA . LEU C 1 41 ? 9.171 27.612 72.964 1.00 32.82 41 LEU C CA 1
ATOM 4227 C C . LEU C 1 41 ? 8.610 28.457 71.824 1.00 33.07 41 LEU C C 1
ATOM 4228 O O . LEU C 1 41 ? 7.856 29.399 72.056 1.00 31.67 41 LEU C O 1
ATOM 4233 N N . LEU C 1 42 ? 8.960 28.085 70.596 1.00 31.51 42 LEU C N 1
ATOM 4234 C CA . LEU C 1 42 ? 8.489 28.781 69.402 1.00 32.90 42 LEU C CA 1
ATOM 4235 C C . LEU C 1 42 ? 7.729 27.781 68.533 1.00 32.02 42 LEU C C 1
ATOM 4236 O O . LEU C 1 42 ? 7.773 26.579 68.784 1.00 31.79 42 LEU C O 1
ATOM 4241 N N . PRO C 1 43 ? 6.996 28.267 67.517 1.00 32.16 43 PRO C N 1
ATOM 4242 C CA . PRO C 1 43 ? 6.277 27.324 66.654 1.00 30.74 43 PRO C CA 1
ATOM 4243 C C . PRO C 1 43 ? 7.387 26.470 66.037 1.00 29.63 43 PRO C C 1
ATOM 4244 O O . PRO C 1 43 ? 8.423 27.004 65.632 1.00 27.55 43 PRO C O 1
ATOM 4248 N N . PRO C 1 44 ? 7.191 25.142 65.957 1.00 28.22 44 PRO C N 1
ATOM 4249 C CA . PRO C 1 44 ? 8.207 24.244 65.396 1.00 29.86 44 PRO C CA 1
ATOM 4250 C C . PRO C 1 44 ? 8.294 24.176 63.874 1.00 30.44 44 PRO C C 1
ATOM 4251 O O . PRO C 1 44 ? 8.233 23.093 63.282 1.00 31.02 44 PRO C O 1
ATOM 4255 N N . ALA C 1 45 ? 8.456 25.337 63.251 1.00 30.98 45 ALA C N 1
ATOM 4256 C CA . ALA C 1 45 ? 8.572 25.423 61.804 1.00 31.13 45 ALA C CA 1
ATOM 4257 C C . ALA C 1 45 ? 8.814 26.871 61.393 1.00 32.20 45 ALA C C 1
ATOM 4258 O O . ALA C 1 45 ? 8.480 27.794 62.142 1.00 31.37 45 ALA C O 1
ATOM 4260 N N . THR C 1 46 ? 9.391 27.053 60.205 1.00 30.15 46 THR C N 1
ATOM 4261 C CA . THR C 1 46 ? 9.650 28.372 59.624 1.00 31.34 46 THR C CA 1
ATOM 4262 C C . THR C 1 46 ? 9.110 28.243 58.190 1.00 29.11 46 THR C C 1
ATOM 4263 O O . THR C 1 46 ? 9.865 28.124 57.226 1.00 28.67 46 THR C O 1
ATOM 4267 N N . PRO C 1 47 ? 7.778 28.271 58.049 1.00 28.46 47 PRO C N 1
ATOM 4268 C CA . PRO C 1 47 ? 7.040 28.146 56.789 1.00 28.06 47 PRO C CA 1
ATOM 4269 C C . PRO C 1 47 ? 7.060 29.311 55.829 1.00 29.02 47 PRO C C 1
ATOM 4270 O O . PRO C 1 47 ? 7.029 30.468 56.239 1.00 27.90 47 PRO C O 1
ATOM 4274 N N . THR C 1 48 ? 7.094 28.993 54.539 1.00 27.62 48 THR C N 1
ATOM 4275 C CA . THR C 1 48 ? 7.043 30.027 53.519 1.00 28.00 48 THR C CA 1
ATOM 4276 C C . THR C 1 48 ? 5.553 30.332 53.345 1.00 28.23 48 THR C C 1
ATOM 4277 O O . THR C 1 48 ? 5.177 31.401 52.869 1.00 29.43 48 THR C O 1
ATOM 4281 N N . LYS C 1 49 ? 4.709 29.380 53.749 1.00 28.73 49 LYS C N 1
ATOM 4282 C CA . LYS C 1 49 ? 3.252 29.524 53.665 1.00 27.50 49 LYS C CA 1
ATOM 4283 C C . LYS C 1 49 ? 2.573 28.441 54.493 1.00 28.36 49 LYS C C 1
ATOM 4284 O O . LYS C 1 49 ? 3.176 27.414 54.820 1.00 27.76 49 LYS C O 1
ATOM 4290 N N . ILE C 1 50 ? 1.311 28.678 54.829 1.00 27.68 50 ILE C N 1
ATOM 4291 C CA . ILE C 1 50 ? 0.538 27.744 55.619 1.00 27.90 50 ILE C CA 1
ATOM 4292 C C . ILE C 1 50 ? -0.760 27.431 54.867 1.00 29.58 50 ILE C C 1
ATOM 4293 O O . ILE C 1 50 ? -1.597 28.314 54.660 1.00 30.15 50 ILE C O 1
ATOM 4298 N N . VAL C 1 51 ? -0.920 26.177 54.456 1.00 29.28 51 VAL C N 1
ATOM 4299 C CA . VAL C 1 51 ? -2.107 25.760 53.711 1.00 29.25 51 VAL C CA 1
ATOM 4300 C C . VAL C 1 51 ? -3.039 24.998 54.652 1.00 31.84 51 VAL C C 1
ATOM 4301 O O . VAL C 1 51 ? -2.616 24.078 55.356 1.00 31.17 51 VAL C O 1
ATOM 4305 N N . CYS C 1 52 ? -4.307 25.398 54.669 1.00 33.18 52 CYS C N 1
ATOM 4306 C CA . CYS C 1 52 ? -5.293 24.793 55.558 1.00 34.75 52 CYS C CA 1
ATOM 4307 C C . CYS C 1 52 ? -6.482 24.170 54.844 1.00 35.72 52 CYS C C 1
ATOM 4308 O O . CYS C 1 52 ? -6.956 24.681 53.824 1.00 33.25 52 CYS C O 1
ATOM 4311 N N . VAL C 1 53 ? -6.969 23.070 55.411 1.00 36.47 53 VAL C N 1
ATOM 4312 C CA . VAL C 1 53 ? -8.102 22.343 54.855 1.00 38.02 53 VAL C CA 1
ATOM 4313 C C . VAL C 1 53 ? -9.385 22.768 55.544 1.00 38.83 53 VAL C C 1
ATOM 4314 O O . VAL C 1 53 ? -9.387 23.055 56.742 1.00 37.08 53 VAL C O 1
ATOM 4318 N N . GLY C 1 54 ? -10.471 22.821 54.775 1.00 40.67 54 GLY C N 1
ATOM 4319 C CA . GLY C 1 54 ? -11.760 23.191 55.330 1.00 43.55 54 GLY C CA 1
ATOM 4320 C C . GLY C 1 54 ? -12.369 22.006 56.057 1.00 46.05 54 GLY C C 1
ATOM 4321 O O . GLY C 1 54 ? -11.745 21.448 56.956 1.00 46.14 54 GLY C O 1
ATOM 4322 N N . ARG C 1 55 ? -13.580 21.608 55.673 1.00 49.96 55 ARG C N 1
ATOM 4323 C CA . ARG C 1 55 ? -14.234 20.473 56.320 1.00 51.21 55 ARG C CA 1
ATOM 4324 C C . ARG C 1 55 ? -13.482 19.194 55.977 1.00 51.54 55 ARG C C 1
ATOM 4325 O O . ARG C 1 55 ? -13.130 18.970 54.815 1.00 50.41 55 ARG C O 1
ATOM 4333 N N . ASN C 1 56 ? -13.237 18.353 56.981 1.00 50.93 56 ASN C N 1
ATOM 4334 C CA . ASN C 1 56 ? -12.514 17.110 56.740 1.00 51.62 56 ASN C CA 1
ATOM 4335 C C . ASN C 1 56 ? -12.854 15.996 57.727 1.00 52.66 56 ASN C C 1
ATOM 4336 O O . ASN C 1 56 ? -12.224 14.937 57.717 1.00 51.18 56 ASN C O 1
ATOM 4341 N N . TYR C 1 57 ? -13.849 16.239 58.574 1.00 53.70 57 TYR C N 1
ATOM 4342 C CA . TYR C 1 57 ? -14.286 15.250 59.554 1.00 55.89 57 TYR C CA 1
ATOM 4343 C C . TYR C 1 57 ? -15.760 14.884 59.381 1.00 56.51 57 TYR C C 1
ATOM 4344 O O . TYR C 1 57 ? -16.478 15.492 58.584 1.00 57.19 57 TYR C O 1
ATOM 4353 N N . PRO C 1 73 ? -17.732 16.682 49.427 1.00 72.40 73 PRO C N 1
ATOM 4354 C CA . PRO C 1 73 ? -16.648 17.342 48.690 1.00 71.98 73 PRO C CA 1
ATOM 4355 C C . PRO C 1 73 ? -15.746 16.328 47.985 1.00 71.39 73 PRO C C 1
ATOM 4356 O O . PRO C 1 73 ? -15.198 15.431 48.625 1.00 71.73 73 PRO C O 1
ATOM 4360 N N . LYS C 1 74 ? -15.597 16.468 46.671 1.00 69.82 74 LYS C N 1
ATOM 4361 C CA . LYS C 1 74 ? -14.755 15.555 45.902 1.00 68.49 74 LYS C CA 1
ATOM 4362 C C . LYS C 1 74 ? -13.274 15.899 46.075 1.00 66.47 74 LYS C C 1
ATOM 4363 O O . LYS C 1 74 ? -12.401 15.046 45.894 1.00 66.45 74 LYS C O 1
ATOM 4369 N N . GLU C 1 75 ? -13.002 17.156 46.419 1.00 63.31 75 GLU C N 1
ATOM 4370 C CA . GLU C 1 75 ? -11.638 17.628 46.628 1.00 58.81 75 GLU C CA 1
ATOM 4371 C C . GLU C 1 75 ? -11.552 18.396 47.942 1.00 54.35 75 GLU C C 1
ATOM 4372 O O . GLU C 1 75 ? -12.550 18.907 48.443 1.00 52.77 75 GLU C O 1
ATOM 4378 N N . PRO C 1 76 ? -10.348 18.479 48.522 1.00 50.61 76 PRO C N 1
ATOM 4379 C CA . PRO C 1 76 ? -10.163 19.198 49.785 1.00 47.91 76 PRO C CA 1
ATOM 4380 C C . PRO C 1 76 ? -10.373 20.702 49.614 1.00 44.58 76 PRO C C 1
ATOM 4381 O O . PRO C 1 76 ? -9.907 21.288 48.645 1.00 42.20 76 PRO C O 1
ATOM 4385 N N . GLY C 1 77 ? -11.095 21.317 50.545 1.00 44.61 77 GLY C N 1
ATOM 4386 C CA . GLY C 1 77 ? -11.294 22.755 50.487 1.00 42.61 77 GLY C CA 1
ATOM 4387 C C . GLY C 1 77 ? -10.048 23.360 51.115 1.00 41.31 77 GLY C C 1
ATOM 4388 O O . GLY C 1 77 ? -9.659 22.954 52.212 1.00 41.26 77 GLY C O 1
ATOM 4389 N N . LEU C 1 78 ? -9.422 24.321 50.440 1.00 39.50 78 LEU C N 1
ATOM 4390 C CA . LEU C 1 78 ? -8.192 24.928 50.949 1.00 37.13 78 LEU C CA 1
ATOM 4391 C C . LEU C 1 78 ? -8.220 26.439 51.167 1.00 36.76 78 LEU C C 1
ATOM 4392 O O . LEU C 1 78 ? -8.966 27.164 50.507 1.00 37.96 78 LEU C O 1
ATOM 4397 N N . PHE C 1 79 ? -7.403 26.904 52.107 1.00 35.32 79 PHE C N 1
ATOM 4398 C CA . PHE C 1 79 ? -7.255 28.333 52.375 1.00 34.83 79 PHE C CA 1
ATOM 4399 C C . PHE C 1 79 ? -5.890 28.603 53.005 1.00 34.70 79 PHE C C 1
ATOM 4400 O O . PHE C 1 79 ? -5.321 27.734 53.673 1.00 33.05 79 PHE C O 1
ATOM 4408 N N . LEU C 1 80 ? -5.363 29.805 52.783 1.00 33.84 80 LEU C N 1
ATOM 4409 C CA . LEU C 1 80 ? -4.041 30.168 53.295 1.00 32.82 80 LEU C CA 1
ATOM 4410 C C . LEU C 1 80 ? -4.008 31.054 54.527 1.00 31.62 80 LEU C C 1
ATOM 4411 O O . LEU C 1 80 ? -4.942 31.806 54.804 1.00 31.15 80 LEU C O 1
ATOM 4416 N N . LYS C 1 81 ? -2.910 30.946 55.265 1.00 30.09 81 LYS C N 1
ATOM 4417 C CA . LYS C 1 81 ? -2.658 31.783 56.434 1.00 30.67 81 LYS C CA 1
ATOM 4418 C C . LYS C 1 81 ? -1.242 32.296 56.212 1.00 29.08 81 LYS C C 1
ATOM 4419 O O . LYS C 1 81 ? -0.369 31.534 55.800 1.00 30.13 81 LYS C O 1
ATOM 4425 N N . GLY C 1 82 ? -1.014 33.582 56.454 1.00 29.91 82 GLY C N 1
ATOM 4426 C CA . GLY C 1 82 ? 0.328 34.112 56.304 1.00 27.57 82 GLY C CA 1
ATOM 4427 C C . GLY C 1 82 ? 1.119 33.731 57.550 1.00 28.84 82 GLY C C 1
ATOM 4428 O O . GLY C 1 82 ? 0.525 33.415 58.580 1.00 28.29 82 GLY C O 1
ATOM 4429 N N . PRO C 1 83 ? 2.457 33.729 57.488 1.00 29.02 83 PRO C N 1
ATOM 4430 C CA . PRO C 1 83 ? 3.279 33.378 58.650 1.00 29.23 83 PRO C CA 1
ATOM 4431 C C . PRO C 1 83 ? 3.011 34.297 59.847 1.00 29.00 83 PRO C C 1
ATOM 4432 O O . PRO C 1 83 ? 3.273 33.930 60.994 1.00 30.29 83 PRO C O 1
ATOM 4436 N N . ASN C 1 84 ? 2.484 35.487 59.576 1.00 26.46 84 ASN C N 1
ATOM 4437 C CA . ASN C 1 84 ? 2.172 36.450 60.632 1.00 26.87 84 ASN C CA 1
ATOM 4438 C C . ASN C 1 84 ? 1.141 35.876 61.606 1.00 25.89 84 ASN C C 1
ATOM 4439 O O . ASN C 1 84 ? 1.002 36.355 62.725 1.00 27.87 84 ASN C O 1
ATOM 4444 N N . ALA C 1 85 ? 0.411 34.853 61.174 1.00 25.53 85 ALA C N 1
ATOM 4445 C CA . ALA C 1 85 ? -0.584 34.224 62.028 1.00 26.08 85 ALA C CA 1
ATOM 4446 C C . ALA C 1 85 ? 0.040 33.375 63.144 1.00 27.20 85 ALA C C 1
ATOM 4447 O O . ALA C 1 85 ? -0.607 33.119 64.156 1.00 29.20 85 ALA C O 1
ATOM 4449 N N . LEU C 1 86 ? 1.282 32.933 62.962 1.00 25.30 86 LEU C N 1
ATOM 4450 C CA . LEU C 1 86 ? 1.942 32.092 63.965 1.00 26.97 86 LEU C CA 1
ATOM 4451 C C . LEU C 1 86 ? 2.031 32.715 65.355 1.00 27.20 86 LEU C C 1
ATOM 4452 O O . LEU C 1 86 ? 2.399 33.869 65.496 1.00 27.75 86 LEU C O 1
ATOM 4457 N N . ALA C 1 87 ? 1.702 31.928 66.378 1.00 28.06 87 ALA C N 1
ATOM 4458 C CA . ALA C 1 87 ? 1.757 32.388 67.766 1.00 29.43 87 ALA C CA 1
ATOM 4459 C C . ALA C 1 87 ? 2.467 31.349 68.634 1.00 29.73 87 ALA C C 1
ATOM 4460 O O . ALA C 1 87 ? 2.193 30.155 68.529 1.00 30.92 87 ALA C O 1
ATOM 4462 N N . ARG C 1 88 ? 3.368 31.806 69.497 1.00 28.89 88 ARG C N 1
ATOM 4463 C CA . ARG C 1 88 ? 4.121 30.900 70.365 1.00 31.25 88 ARG C CA 1
ATOM 4464 C C . ARG C 1 88 ? 3.246 30.024 71.255 1.00 30.80 88 ARG C C 1
ATOM 4465 O O . ARG C 1 88 ? 2.282 30.497 71.860 1.00 33.47 88 ARG C O 1
ATOM 4473 N N . PRO C 1 89 ? 3.571 28.727 71.341 1.00 30.59 89 PRO C N 1
ATOM 4474 C CA . PRO C 1 89 ? 2.821 27.777 72.166 1.00 29.94 89 PRO C CA 1
ATOM 4475 C C . PRO C 1 89 ? 3.251 27.916 73.614 1.00 30.74 89 PRO C C 1
ATOM 4476 O O . PRO C 1 89 ? 4.359 28.375 73.897 1.00 30.39 89 PRO C O 1
ATOM 4480 N N . GLY C 1 90 ? 2.382 27.510 74.529 1.00 30.96 90 GLY C N 1
ATOM 4481 C CA . GLY C 1 90 ? 2.729 27.597 75.931 1.00 32.98 90 GLY C CA 1
ATOM 4482 C C . GLY C 1 90 ? 3.697 26.497 76.332 1.00 33.42 90 GLY C C 1
ATOM 4483 O O . GLY C 1 90 ? 3.557 25.346 75.914 1.00 33.95 90 GLY C O 1
ATOM 4484 N N . ASN C 1 91 ? 4.693 26.847 77.134 1.00 34.02 91 ASN C N 1
ATOM 4485 C CA . ASN C 1 91 ? 5.657 25.861 77.598 1.00 35.22 91 ASN C CA 1
ATOM 4486 C C . ASN C 1 91 ? 4.894 24.910 78.524 1.00 36.17 91 ASN C C 1
ATOM 4487 O O . ASN C 1 91 ? 4.253 25.345 79.476 1.00 36.59 91 ASN C O 1
ATOM 4492 N N . PRO C 1 92 ? 4.930 23.601 78.238 1.00 37.44 92 PRO C N 1
ATOM 4493 C CA . PRO C 1 92 ? 4.221 22.626 79.075 1.00 39.07 92 PRO C CA 1
ATOM 4494 C C . PRO C 1 92 ? 4.536 22.669 80.577 1.00 40.87 92 PRO C C 1
ATOM 4495 O O . PRO C 1 92 ? 3.808 22.081 81.372 1.00 40.48 92 PRO C O 1
ATOM 4499 N N . ARG C 1 93 ? 5.608 23.357 80.968 1.00 43.15 93 ARG C N 1
ATOM 4500 C CA . ARG C 1 93 ? 5.965 23.456 82.387 1.00 46.23 93 ARG C CA 1
ATOM 4501 C C . ARG C 1 93 ? 5.325 24.663 83.077 1.00 47.25 93 ARG C C 1
ATOM 4502 O O . ARG C 1 93 ? 5.259 24.717 84.306 1.00 47.99 93 ARG C O 1
ATOM 4510 N N . ASP C 1 94 ? 4.865 25.625 82.279 1.00 46.07 94 ASP C N 1
ATOM 4511 C CA . ASP C 1 94 ? 4.213 26.846 82.768 1.00 44.61 94 ASP C CA 1
ATOM 4512 C C . ASP C 1 94 ? 3.521 27.424 81.544 1.00 43.00 94 ASP C C 1
ATOM 4513 O O . ASP C 1 94 ? 3.919 28.459 81.020 1.00 42.51 94 ASP C O 1
ATOM 4518 N N . PRO C 1 95 ? 2.461 26.749 81.080 1.00 42.25 95 PRO C N 1
ATOM 4519 C CA . PRO C 1 95 ? 1.680 27.137 79.906 1.00 42.68 95 PRO C CA 1
ATOM 4520 C C . PRO C 1 95 ? 1.045 28.513 79.896 1.00 43.49 95 PRO C C 1
ATOM 4521 O O . PRO C 1 95 ? 1.230 29.280 78.952 1.00 44.08 95 PRO C O 1
ATOM 4525 N N . TRP C 1 96 ? 0.303 28.822 80.950 1.00 42.95 96 TRP C N 1
ATOM 4526 C CA . TRP C 1 96 ? -0.408 30.084 81.041 1.00 42.89 96 TRP C CA 1
ATOM 4527 C C . TRP C 1 96 ? 0.444 31.332 81.165 1.00 42.51 96 TRP C C 1
ATOM 4528 O O . TRP C 1 96 ? 0.016 32.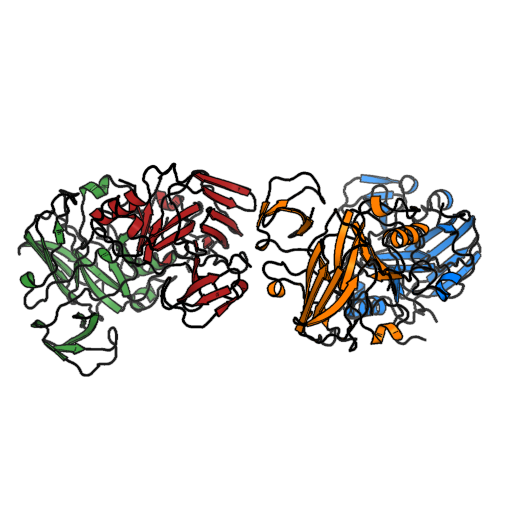410 80.768 1.00 44.43 96 TRP C O 1
ATOM 4539 N N . GLY C 1 97 ? 1.652 31.200 81.693 1.00 42.23 97 GLY C N 1
ATOM 4540 C CA . GLY C 1 97 ? 2.492 32.373 81.830 1.00 40.96 97 GLY C CA 1
ATOM 4541 C C . GLY C 1 97 ? 3.484 32.560 80.698 1.00 41.59 97 GLY C C 1
ATOM 4542 O O . GLY C 1 97 ? 4.200 33.560 80.667 1.00 42.18 97 GLY C O 1
ATOM 4543 N N . THR C 1 98 ? 3.523 31.616 79.760 1.00 38.97 98 THR C N 1
ATOM 4544 C CA . THR C 1 98 ? 4.472 31.689 78.652 1.00 38.08 98 THR C CA 1
ATOM 4545 C C . THR C 1 98 ? 3.836 31.785 77.267 1.00 36.86 98 THR C C 1
ATOM 4546 O O . THR C 1 98 ? 4.419 32.353 76.349 1.00 37.59 98 THR C O 1
ATOM 4550 N N . ALA C 1 99 ? 2.648 31.219 77.118 1.00 36.00 99 ALA C N 1
ATOM 4551 C CA . ALA C 1 99 ? 1.955 31.230 75.841 1.00 35.65 99 ALA C CA 1
ATOM 4552 C C . ALA C 1 99 ? 1.712 32.643 75.312 1.00 36.02 99 ALA C C 1
ATOM 4553 O O . ALA C 1 99 ? 1.392 33.556 76.076 1.00 35.43 99 ALA C O 1
ATOM 4555 N N . GLU C 1 100 ? 1.871 32.821 74.002 1.00 34.49 100 GLU C N 1
ATOM 4556 C CA . GLU C 1 100 ? 1.635 34.122 73.384 1.00 34.16 100 GLU C CA 1
ATOM 4557 C C . GLU C 1 100 ? 0.126 34.260 73.246 1.00 34.14 100 GLU C C 1
ATOM 4558 O O . GLU C 1 100 ? -0.516 33.494 72.532 1.00 34.78 100 GLU C O 1
ATOM 4564 N N . PRO C 1 101 ? -0.466 35.241 73.937 1.00 33.81 101 PRO C N 1
ATOM 4565 C CA . PRO C 1 101 ? -1.914 35.436 73.866 1.00 34.13 101 PRO C CA 1
ATOM 4566 C C . PRO C 1 101 ? -2.398 35.816 72.470 1.00 33.59 101 PRO C C 1
ATOM 4567 O O . PRO C 1 101 ? -1.686 36.475 71.720 1.00 34.00 101 PRO C O 1
ATOM 4571 N N . VAL C 1 102 ? -3.604 35.388 72.122 1.00 32.99 102 VAL C N 1
ATOM 4572 C CA . VAL C 1 102 ? -4.176 35.744 70.836 1.00 32.95 102 VAL C CA 1
ATOM 4573 C C . VAL C 1 102 ? -5.084 36.937 71.118 1.00 34.64 102 VAL C C 1
ATOM 4574 O O . VAL C 1 102 ? -6.129 36.797 71.748 1.00 34.82 102 VAL C O 1
ATOM 4578 N N . PRO C 1 103 ? -4.677 38.136 70.686 1.00 35.52 103 PRO C N 1
ATOM 4579 C CA . PRO C 1 103 ? -5.508 39.319 70.928 1.00 36.12 103 PRO C CA 1
ATOM 4580 C C . PRO C 1 103 ? -6.902 39.130 70.334 1.00 36.09 103 PRO C C 1
ATOM 4581 O O . PRO C 1 103 ? -7.030 38.673 69.207 1.00 37.44 103 PRO C O 1
ATOM 4585 N N . TYR C 1 104 ? -7.945 39.448 71.093 1.00 37.79 104 TYR C N 1
ATOM 4586 C CA . TYR C 1 104 ? -9.299 39.346 70.559 1.00 38.35 104 TYR C CA 1
ATOM 4587 C C . TYR C 1 104 ? -9.404 40.607 69.690 1.00 39.85 104 TYR C C 1
ATOM 4588 O O . TYR C 1 104 ? -9.496 41.715 70.209 1.00 38.88 104 TYR C O 1
ATOM 4597 N N . PRO C 1 105 ? -9.381 40.447 68.356 1.00 40.10 105 PRO C N 1
ATOM 4598 C CA . PRO C 1 105 ? -9.455 41.548 67.390 1.00 41.86 105 PRO C CA 1
ATOM 4599 C C . PRO C 1 105 ? -10.586 42.540 67.592 1.00 43.29 105 PRO C C 1
ATOM 4600 O O . PRO C 1 105 ? -11.652 42.198 68.097 1.00 44.05 105 PRO C O 1
ATOM 4604 N N . PHE C 1 106 ? -10.336 43.776 67.180 1.00 43.99 106 PHE C N 1
ATOM 4605 C CA . PHE C 1 106 ? -11.316 44.844 67.282 1.00 45.28 106 PHE C CA 1
ATOM 4606 C C . PHE C 1 106 ? -12.344 44.703 66.165 1.00 43.14 106 PHE C C 1
ATOM 4607 O O . PHE C 1 106 ? -13.502 45.070 66.330 1.00 43.18 106 PHE C O 1
ATOM 4615 N N . PHE C 1 107 ? -11.920 44.141 65.038 1.00 41.09 107 PHE C N 1
ATOM 4616 C CA . PHE C 1 107 ? -12.798 43.990 63.879 1.00 39.92 107 PHE C CA 1
ATOM 4617 C C . PHE C 1 107 ? -13.851 42.889 63.937 1.00 39.72 107 PHE C C 1
ATOM 4618 O O . PHE C 1 107 ? -14.679 42.784 63.034 1.00 40.44 107 PHE C O 1
ATOM 4626 N N . THR C 1 108 ? -13.843 42.077 64.986 1.00 40.08 108 THR C N 1
ATOM 4627 C CA . THR C 1 108 ? -14.817 40.994 65.075 1.00 40.72 108 THR C CA 1
ATOM 4628 C C . THR C 1 108 ? -15.475 40.901 66.443 1.00 41.96 108 THR C C 1
ATOM 4629 O O . THR C 1 108 ? -15.015 41.505 67.409 1.00 42.60 108 THR C O 1
ATOM 4633 N N . GLU C 1 109 ? -16.565 40.146 66.512 1.00 44.28 109 GLU C N 1
ATOM 4634 C CA . GLU C 1 109 ? -17.291 39.941 67.760 1.00 47.47 109 GLU C CA 1
ATOM 4635 C C . GLU C 1 109 ? -17.655 38.465 67.840 1.00 47.70 109 GLU C C 1
ATOM 4636 O O . GLU C 1 109 ? -18.348 38.025 68.757 1.00 48.08 109 GLU C O 1
ATOM 4642 N N . GLU C 1 110 ? -17.171 37.705 66.865 1.00 48.14 110 GLU C N 1
ATOM 4643 C CA . GLU C 1 110 ? -17.448 36.283 66.790 1.00 47.93 110 GLU C CA 1
ATOM 4644 C C . GLU C 1 110 ? -16.159 35.511 66.513 1.00 46.17 110 GLU C C 1
ATOM 4645 O O . GLU C 1 110 ? -15.921 35.062 65.392 1.00 47.23 110 GLU C O 1
ATOM 4651 N N . LEU C 1 111 ? -15.330 35.364 67.540 1.00 43.45 111 LEU C N 1
ATOM 4652 C CA . LEU C 1 111 ? -14.066 34.647 67.418 1.00 41.19 111 LEU C CA 1
ATOM 4653 C C . LEU C 1 111 ? -14.246 33.179 67.817 1.00 41.06 111 LEU C C 1
ATOM 4654 O O . LEU C 1 111 ? -14.728 32.881 68.906 1.00 41.26 111 LEU C O 1
ATOM 4659 N N . HIS C 1 112 ? -13.853 32.269 66.932 1.00 42.32 112 HIS C N 1
ATOM 4660 C CA . HIS C 1 112 ? -13.983 30.835 67.177 1.00 43.05 112 HIS C CA 1
ATOM 4661 C C . HIS C 1 112 ? -12.637 30.121 67.249 1.00 43.40 112 HIS C C 1
ATOM 4662 O O . HIS C 1 112 ? -11.651 30.580 66.673 1.00 41.83 112 HIS C O 1
ATOM 4669 N N . TYR C 1 113 ? -12.617 28.993 67.959 1.00 42.74 113 TYR C N 1
ATOM 4670 C CA . TYR C 1 113 ? -11.422 28.171 68.098 1.00 41.82 113 TYR C CA 1
ATOM 4671 C C . TYR C 1 113 ? -11.637 26.895 67.289 1.00 41.68 113 TYR C C 1
ATOM 4672 O O . TYR C 1 113 ? -12.772 26.468 67.071 1.00 39.71 113 TYR C O 1
ATOM 4681 N N . GLU C 1 114 ? -10.543 26.293 66.843 1.00 40.99 114 GLU C N 1
ATOM 4682 C CA . GLU C 1 114 ? -10.598 25.062 66.068 1.00 40.70 114 GLU C CA 1
ATOM 4683 C C . GLU C 1 114 ? -9.295 24.293 66.269 1.00 40.04 114 GLU C C 1
ATOM 4684 O O . GLU C 1 114 ? -8.276 24.642 65.675 1.00 39.25 114 GLU C O 1
ATOM 4690 N N . GLY C 1 115 ? -9.331 23.260 67.113 1.00 38.16 115 GLY C N 1
ATOM 4691 C CA . GLY C 1 115 ? -8.145 22.453 67.368 1.00 36.43 115 GLY C CA 1
ATOM 4692 C C . GLY C 1 115 ? -7.892 21.483 66.227 1.00 37.35 115 GLY C C 1
ATOM 4693 O O . GLY C 1 115 ? -8.821 20.824 65.753 1.00 37.45 115 GLY C O 1
ATOM 4694 N N . GLU C 1 116 ? -6.647 21.382 65.772 1.00 37.02 116 GLU C N 1
ATOM 4695 C CA . GLU C 1 116 ? -6.354 20.490 64.657 1.00 36.73 116 GLU C CA 1
ATOM 4696 C C . GLU C 1 116 ? -4.969 19.865 64.679 1.00 36.34 116 GLU C C 1
ATOM 4697 O O . GLU C 1 116 ? -4.071 20.322 65.385 1.00 35.20 116 GLU C O 1
ATOM 4703 N N . LEU C 1 117 ? -4.814 18.810 63.884 1.00 35.43 117 LEU C N 1
ATOM 4704 C CA . LEU C 1 117 ? -3.536 18.137 63.730 1.00 33.75 117 LEU C CA 1
ATOM 4705 C C . LEU C 1 117 ? -2.818 18.941 62.651 1.00 33.51 117 LEU C C 1
ATOM 4706 O O . LEU C 1 117 ? -3.398 19.249 61.609 1.00 32.34 117 LEU C O 1
ATOM 4711 N N . ALA C 1 118 ? -1.561 19.290 62.889 1.00 31.69 118 ALA C N 1
ATOM 4712 C CA . ALA C 1 118 ? -0.826 20.060 61.903 1.00 32.22 118 ALA C CA 1
ATOM 4713 C C . ALA C 1 118 ? 0.312 19.224 61.332 1.00 31.58 118 ALA C C 1
ATOM 4714 O O . ALA C 1 118 ? 0.846 18.351 62.005 1.00 33.84 118 ALA C O 1
ATOM 4716 N N . VAL C 1 119 ? 0.682 19.499 60.090 1.00 30.27 119 VAL C N 1
ATOM 4717 C CA . VAL C 1 119 ? 1.751 18.762 59.441 1.00 31.78 119 VAL C CA 1
ATOM 4718 C C . VAL C 1 119 ? 2.902 19.677 59.030 1.00 31.27 119 VAL C C 1
ATOM 4719 O O . VAL C 1 119 ? 2.679 20.741 58.454 1.00 31.75 119 VAL C O 1
ATOM 4723 N N . VAL C 1 120 ? 4.132 19.277 59.338 1.00 30.75 120 VAL C N 1
ATOM 4724 C CA . VAL C 1 120 ? 5.286 20.074 58.934 1.00 30.37 120 VAL C CA 1
ATOM 4725 C C . VAL C 1 120 ? 6.043 19.308 57.859 1.00 30.17 120 VAL C C 1
ATOM 4726 O O . VAL C 1 120 ? 6.532 18.205 58.086 1.00 31.57 120 VAL C O 1
ATOM 4730 N N . VAL C 1 121 ? 6.113 19.909 56.680 1.00 30.29 121 VAL C N 1
ATOM 4731 C CA . VAL C 1 121 ? 6.778 19.324 55.527 1.00 30.15 121 VAL C CA 1
ATOM 4732 C C . VAL C 1 121 ? 8.292 19.259 55.680 1.00 31.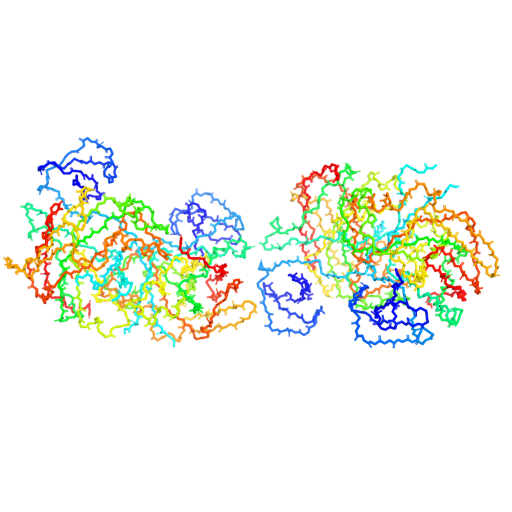86 121 VAL C C 1
ATOM 4733 O O . VAL C 1 121 ? 8.935 20.233 56.080 1.00 30.96 121 VAL C O 1
ATOM 4737 N N . GLY C 1 122 ? 8.864 18.105 55.353 1.00 32.88 122 GLY C N 1
ATOM 4738 C CA . GLY C 1 122 ? 10.304 17.947 55.464 1.00 33.15 122 GLY C CA 1
ATOM 4739 C C . GLY C 1 122 ? 11.032 18.120 54.143 1.00 34.49 122 GLY C C 1
ATOM 4740 O O . GLY C 1 122 ? 12.088 18.749 54.095 1.00 34.60 122 GLY C O 1
ATOM 4741 N N . ASP C 1 123 ? 10.472 17.560 53.073 1.00 34.64 123 ASP C N 1
ATOM 4742 C CA . ASP C 1 123 ? 11.078 17.643 51.746 1.00 35.52 123 ASP C CA 1
ATOM 4743 C C . ASP C 1 123 ? 10.133 18.317 50.764 1.00 34.97 123 ASP C C 1
ATOM 4744 O O . ASP C 1 123 ? 8.913 18.192 50.878 1.00 34.12 123 ASP C O 1
ATOM 4749 N N . ARG C 1 124 ? 10.703 19.019 49.791 1.00 35.11 124 ARG C N 1
ATOM 4750 C CA . ARG C 1 124 ? 9.914 19.717 48.784 1.00 36.30 124 ARG C CA 1
ATOM 4751 C C . ARG C 1 124 ? 8.927 18.771 48.098 1.00 36.42 124 ARG C C 1
ATOM 4752 O O . ARG C 1 124 ? 9.279 17.651 47.732 1.00 36.95 124 ARG C O 1
ATOM 4760 N N . MET C 1 125 ? 7.689 19.226 47.930 1.00 35.29 125 MET C N 1
ATOM 4761 C CA . MET C 1 125 ? 6.658 18.408 47.298 1.00 35.53 125 MET C CA 1
ATOM 4762 C C . MET C 1 125 ? 5.995 19.048 46.081 1.00 37.03 125 MET C C 1
ATOM 4763 O O . MET C 1 125 ? 5.317 20.071 46.204 1.00 37.46 125 MET C O 1
ATOM 4768 N N . ARG C 1 126 ? 6.191 18.435 44.916 1.00 37.00 126 ARG C N 1
ATOM 4769 C CA . ARG C 1 126 ? 5.578 18.887 43.665 1.00 38.77 126 ARG C CA 1
ATOM 4770 C C . ARG C 1 126 ? 5.173 17.637 42.872 1.00 38.77 126 ARG C C 1
ATOM 4771 O O . ARG C 1 126 ? 6.027 16.836 42.504 1.00 38.92 126 ARG C O 1
ATOM 4779 N N . HIS C 1 127 ? 3.877 17.479 42.608 1.00 39.95 127 HIS C N 1
ATOM 4780 C CA . HIS C 1 127 ? 3.365 16.309 41.885 1.00 41.36 127 HIS C CA 1
ATOM 4781 C C . HIS C 1 127 ? 3.775 15.033 42.616 1.00 40.53 127 HIS C C 1
ATOM 4782 O O . HIS C 1 127 ? 4.505 14.204 42.073 1.00 41.21 127 HIS C O 1
ATOM 4789 N N . VAL C 1 128 ? 3.308 14.887 43.851 1.00 39.87 128 VAL C N 1
ATOM 4790 C CA . VAL C 1 128 ? 3.633 13.723 44.670 1.00 39.61 128 VAL C CA 1
ATOM 4791 C C . VAL C 1 128 ? 2.395 12.871 44.889 1.00 41.59 128 VAL C C 1
ATOM 4792 O O . VAL C 1 128 ? 1.408 13.333 45.458 1.00 40.56 128 VAL C O 1
ATOM 4796 N N . PRO C 1 129 ? 2.424 11.611 44.425 1.00 43.21 129 PRO C N 1
ATOM 4797 C CA . PRO C 1 129 ? 1.260 10.743 44.612 1.00 44.24 129 PRO C CA 1
ATOM 4798 C C . PRO C 1 129 ? 1.098 10.440 46.097 1.00 45.01 129 PRO C C 1
ATOM 4799 O O . PRO C 1 129 ? 2.071 10.485 46.854 1.00 46.11 129 PRO C O 1
ATOM 4803 N N . PRO C 1 130 ? -0.130 10.122 46.531 1.00 45.38 130 PRO C N 1
ATOM 4804 C CA . PRO C 1 130 ? -0.445 9.812 47.928 1.00 47.78 130 PRO C CA 1
ATOM 4805 C C . PRO C 1 130 ? 0.458 8.782 48.608 1.00 50.43 130 PRO C C 1
ATOM 4806 O O . PRO C 1 130 ? 0.856 8.967 49.760 1.00 51.32 130 PRO C O 1
ATOM 4810 N N . GLU C 1 131 ? 0.781 7.702 47.898 1.00 51.00 131 GLU C N 1
ATOM 4811 C CA . GLU C 1 131 ? 1.611 6.641 48.461 1.00 51.43 131 GLU C CA 1
ATOM 4812 C C . GLU C 1 131 ? 3.002 7.115 48.852 1.00 50.26 131 GLU C C 1
ATOM 4813 O O . GLU C 1 131 ? 3.677 6.468 49.650 1.00 51.30 131 GLU C O 1
ATOM 4819 N N . LYS C 1 132 ? 3.433 8.237 48.287 1.00 49.87 132 LYS C N 1
ATOM 4820 C CA . LYS C 1 132 ? 4.759 8.776 48.581 1.00 48.42 132 LYS C CA 1
ATOM 4821 C C . LYS C 1 132 ? 4.718 10.032 49.452 1.00 46.81 132 LYS C C 1
ATOM 4822 O O . LYS C 1 132 ? 5.759 10.526 49.883 1.00 46.67 132 LYS C O 1
ATOM 4828 N N . ALA C 1 133 ? 3.515 10.537 49.710 1.00 44.81 133 ALA C N 1
ATOM 4829 C CA . ALA C 1 133 ? 3.325 11.754 50.495 1.00 42.89 133 ALA C CA 1
ATOM 4830 C C . ALA C 1 133 ? 3.942 11.789 51.896 1.00 42.31 133 ALA C C 1
ATOM 4831 O O . ALA C 1 133 ? 4.769 12.661 52.192 1.00 40.38 133 ALA C O 1
ATOM 4833 N N . LEU C 1 134 ? 3.540 10.859 52.759 1.00 40.08 134 LEU C N 1
ATOM 4834 C CA . LEU C 1 134 ? 4.043 10.838 54.130 1.00 41.03 134 LEU C CA 1
ATOM 4835 C C . LEU C 1 134 ? 5.555 10.761 54.227 1.00 41.81 134 LEU C C 1
ATOM 4836 O O . LEU C 1 134 ? 6.141 11.048 55.274 1.00 40.81 134 LEU C O 1
ATOM 4841 N N . ASP C 1 135 ? 6.186 10.388 53.125 1.00 41.83 135 ASP C N 1
ATOM 4842 C CA . ASP C 1 135 ? 7.629 10.271 53.090 1.00 42.61 135 ASP C CA 1
ATOM 4843 C C . ASP C 1 135 ? 8.307 11.643 53.064 1.00 41.00 135 ASP C C 1
ATOM 4844 O O . ASP C 1 135 ? 9.488 11.758 53.389 1.00 38.66 135 ASP C O 1
ATOM 4849 N N . HIS C 1 136 ? 7.556 12.672 52.675 1.00 38.38 136 HIS C N 1
ATOM 4850 C CA . HIS C 1 136 ? 8.080 14.037 52.611 1.00 36.30 136 HIS C CA 1
ATOM 4851 C C . HIS C 1 136 ? 7.767 14.829 53.878 1.00 34.81 136 HIS C C 1
ATOM 4852 O O . HIS C 1 136 ? 8.040 16.024 53.950 1.00 34.52 136 HIS C O 1
ATOM 4859 N N . VAL C 1 137 ? 7.186 14.161 54.864 1.00 33.23 137 VAL C N 1
ATOM 4860 C CA . VAL C 1 137 ? 6.806 14.797 56.119 1.00 33.17 137 VAL C CA 1
ATOM 4861 C C . VAL C 1 137 ? 7.888 14.732 57.188 1.00 35.05 137 VAL C C 1
ATOM 4862 O O . VAL C 1 137 ? 8.407 13.652 57.490 1.00 33.86 137 VAL C O 1
ATOM 4866 N N . LEU C 1 138 ? 8.224 15.887 57.762 1.00 33.77 138 LEU C N 1
ATOM 4867 C CA . LEU C 1 138 ? 9.222 15.939 58.829 1.00 34.14 138 LEU C CA 1
ATOM 4868 C C . LEU C 1 138 ? 8.560 15.456 60.116 1.00 33.46 138 LEU C C 1
ATOM 4869 O O . LEU C 1 138 ? 9.100 14.610 60.833 1.00 34.64 138 LEU C O 1
ATOM 4874 N N . GLY C 1 139 ? 7.385 16.002 60.402 1.00 32.70 139 GLY C N 1
ATOM 4875 C CA . GLY C 1 139 ? 6.675 15.619 61.605 1.00 33.75 139 GLY C CA 1
ATOM 4876 C C . GLY C 1 139 ? 5.312 16.270 61.742 1.00 33.14 139 GLY C C 1
ATOM 4877 O O . GLY C 1 139 ? 4.879 17.023 60.870 1.00 33.58 139 GLY C O 1
ATOM 4878 N N . TYR C 1 140 ? 4.648 15.987 62.858 1.00 31.79 140 TYR C N 1
ATOM 4879 C CA . TYR C 1 140 ? 3.322 16.515 63.128 1.00 32.58 140 TYR C CA 1
ATOM 4880 C C . TYR C 1 140 ? 3.318 17.290 64.428 1.00 32.87 140 TYR C C 1
ATOM 4881 O O . TYR C 1 140 ? 4.024 16.938 65.371 1.00 32.81 140 TYR C O 1
ATOM 4890 N N . THR C 1 141 ? 2.528 18.355 64.472 1.00 31.81 141 THR C N 1
ATOM 4891 C CA . THR C 1 141 ? 2.421 19.158 65.679 1.00 31.67 141 THR C CA 1
ATOM 4892 C C . THR C 1 141 ? 0.953 19.517 65.869 1.00 31.85 141 THR C C 1
ATOM 4893 O O . THR C 1 141 ? 0.092 18.999 65.160 1.00 32.19 141 THR C O 1
ATOM 4897 N N . VAL C 1 142 ? 0.662 20.387 66.825 1.00 32.33 142 VAL C N 1
ATOM 4898 C CA . VAL C 1 142 ? -0.718 20.753 67.098 1.00 33.12 142 VAL C CA 1
ATOM 4899 C C . VAL C 1 142 ? -0.986 22.215 66.765 1.00 34.98 142 VAL C C 1
ATOM 4900 O O . VAL C 1 142 ? -0.085 23.051 66.815 1.00 34.22 142 VAL C O 1
ATOM 4904 N N . ALA C 1 143 ? -2.235 22.518 66.426 1.00 34.85 143 ALA C N 1
ATOM 4905 C CA . ALA C 1 143 ? -2.599 23.881 66.075 1.00 34.13 143 ALA C CA 1
ATOM 4906 C C . ALA C 1 143 ? -4.002 24.273 66.495 1.00 32.71 143 ALA C C 1
ATOM 4907 O O . ALA C 1 143 ? -4.857 23.430 66.752 1.00 33.10 143 ALA C O 1
ATOM 4909 N N . VAL C 1 144 ? -4.215 25.577 66.577 1.00 33.60 144 VAL C N 1
ATOM 4910 C CA . VAL C 1 144 ? -5.523 26.134 66.872 1.00 33.02 144 VAL C CA 1
ATOM 4911 C C . VAL C 1 144 ? -5.780 27.098 65.714 1.00 34.82 144 VAL C C 1
ATOM 4912 O O . VAL C 1 144 ? -5.105 28.129 65.584 1.00 34.99 144 VAL C O 1
ATOM 4916 N N . ASP C 1 145 ? -6.721 26.737 64.848 1.00 34.69 145 ASP C N 1
ATOM 4917 C CA . ASP C 1 145 ? -7.078 27.581 63.714 1.00 33.80 145 ASP C CA 1
ATOM 4918 C C . ASP C 1 145 ? -8.046 28.632 64.242 1.00 33.16 145 ASP C C 1
ATOM 4919 O O . ASP C 1 145 ? -9.242 28.379 64.328 1.00 32.27 145 ASP C O 1
ATOM 4924 N N . ILE C 1 146 ? -7.532 29.796 64.632 1.00 30.77 146 ILE C N 1
ATOM 4925 C CA . ILE C 1 146 ? -8.399 30.850 65.145 1.00 31.02 146 ILE C CA 1
ATOM 4926 C C . ILE C 1 146 ? -9.207 31.414 63.979 1.00 32.97 146 ILE C C 1
ATOM 4927 O O . ILE C 1 146 ? -8.654 31.707 62.916 1.00 31.87 146 ILE C O 1
ATOM 4932 N N . THR C 1 147 ? -10.514 31.565 64.189 1.00 33.98 147 THR C N 1
ATOM 4933 C CA . THR C 1 147 ? -11.411 32.051 63.147 1.00 36.45 147 THR C CA 1
ATOM 4934 C C . THR C 1 147 ? -12.361 33.170 63.587 1.00 37.45 147 THR C C 1
ATOM 4935 O O . THR C 1 147 ? -12.980 33.097 64.651 1.00 37.21 147 THR C O 1
ATOM 4939 N N . ALA C 1 148 ? -12.470 34.205 62.760 1.00 38.31 148 ALA C N 1
ATOM 4940 C CA . ALA C 1 148 ? -13.381 35.314 63.036 1.00 39.99 148 ALA C CA 1
ATOM 4941 C C . ALA C 1 148 ? -14.560 35.077 62.095 1.00 41.24 148 ALA C C 1
ATOM 4942 O O . ALA C 1 148 ? -14.560 35.526 60.944 1.00 41.13 148 ALA C O 1
ATOM 4944 N N . ARG C 1 149 ? -15.553 34.347 62.597 1.00 43.55 149 ARG C N 1
ATOM 4945 C CA . ARG C 1 149 ? -16.735 33.972 61.825 1.00 46.08 149 ARG C CA 1
ATOM 4946 C C . ARG C 1 149 ? -17.522 35.074 61.114 1.00 45.77 149 ARG C C 1
ATOM 4947 O O . ARG C 1 149 ? -17.998 34.863 59.996 1.00 44.58 149 ARG C O 1
ATOM 4955 N N . ASP C 1 150 ? -17.680 36.236 61.741 1.00 45.14 150 ASP C N 1
ATOM 4956 C CA . ASP C 1 150 ? -18.456 37.291 61.098 1.00 45.46 150 ASP C CA 1
ATOM 4957 C C . ASP C 1 150 ? -17.831 37.833 59.812 1.00 45.43 150 ASP C C 1
ATOM 4958 O O . ASP C 1 150 ? -18.449 37.761 58.748 1.00 44.98 150 ASP C O 1
ATOM 4963 N N . VAL C 1 151 ? -16.614 38.365 59.886 1.00 44.42 151 VAL C N 1
ATOM 4964 C CA . VAL C 1 151 ? -15.989 38.886 58.678 1.00 44.35 151 VAL C CA 1
ATOM 4965 C C . VAL C 1 151 ? -15.803 37.775 57.644 1.00 43.56 151 VAL C C 1
ATOM 4966 O O . VAL C 1 151 ? -15.702 38.042 56.447 1.00 43.90 151 VAL C O 1
ATOM 4970 N N . GLN C 1 152 ? -15.777 36.529 58.106 1.00 43.39 152 GLN C N 1
ATOM 4971 C CA . GLN C 1 152 ? -15.609 35.385 57.212 1.00 45.04 152 GLN C CA 1
ATOM 4972 C C . GLN C 1 152 ? -16.774 35.268 56.226 1.00 46.99 152 GLN C C 1
ATOM 4973 O O . GLN C 1 152 ? -16.651 34.637 55.175 1.00 46.42 152 GLN C O 1
ATOM 4979 N N . LYS C 1 153 ? -17.900 35.888 56.567 1.00 49.63 153 LYS C N 1
ATOM 4980 C CA . LYS C 1 153 ? -19.090 35.842 55.718 1.00 52.19 153 LYS C CA 1
ATOM 4981 C C . LYS C 1 153 ? -19.225 37.064 54.815 1.00 52.34 153 LYS C C 1
ATOM 4982 O O . LYS C 1 153 ? -19.803 36.982 53.733 1.00 54.01 153 LYS C O 1
ATOM 4988 N N . LYS C 1 154 ? -18.684 38.190 55.263 1.00 51.54 154 LYS C N 1
ATOM 4989 C CA . LYS C 1 154 ? -18.774 39.445 54.525 1.00 51.11 154 LYS C CA 1
ATOM 4990 C C . LYS C 1 154 ? -17.622 39.723 53.552 1.00 50.32 154 LYS C C 1
ATOM 4991 O O . LYS C 1 154 ? -17.852 40.133 52.410 1.00 50.81 154 LYS C O 1
ATOM 4997 N N . ASP C 1 155 ? -16.390 39.509 54.009 1.00 47.37 155 ASP C N 1
ATOM 4998 C CA . ASP C 1 155 ? -15.196 39.762 53.200 1.00 45.18 155 ASP C CA 1
ATOM 4999 C C . ASP C 1 155 ? -15.116 39.000 51.881 1.00 43.04 155 ASP C C 1
ATOM 5000 O O . ASP C 1 155 ? -15.803 38.001 51.678 1.00 42.58 155 ASP C O 1
ATOM 5005 N N . LEU C 1 156 ? -14.256 39.486 50.991 1.00 40.56 156 LEU C N 1
ATOM 5006 C CA . LEU C 1 156 ? -14.054 38.869 49.687 1.00 39.82 156 LEU C CA 1
ATOM 5007 C C . LEU C 1 156 ? -13.451 37.474 49.862 1.00 39.42 156 LEU C C 1
ATOM 5008 O O . LEU C 1 156 ? -13.843 36.526 49.180 1.00 39.62 156 LEU C O 1
ATOM 5013 N N . GLN C 1 157 ? -12.484 37.366 50.771 1.00 37.49 157 GLN C N 1
ATOM 5014 C CA . GLN C 1 157 ? -11.810 36.100 51.058 1.00 35.40 157 GLN C CA 1
ATOM 5015 C C . GLN C 1 157 ? -11.555 36.005 52.564 1.00 34.73 157 GLN C C 1
ATOM 5016 O O . GLN C 1 157 ? -11.773 36.969 53.295 1.00 33.29 157 GLN C O 1
ATOM 5022 N N . TRP C 1 158 ? -11.080 34.853 53.027 1.00 34.19 158 TRP C N 1
ATOM 5023 C CA . TRP C 1 158 ? -10.838 34.661 54.456 1.00 34.41 158 TRP C CA 1
ATOM 5024 C C . TRP C 1 158 ? -9.526 35.219 55.005 1.00 33.33 158 TRP C C 1
ATOM 5025 O O . TRP C 1 158 ? -8.907 34.607 55.871 1.00 35.32 158 TRP C O 1
ATOM 5036 N N . VAL C 1 159 ? -9.110 36.387 54.535 1.00 33.00 159 VAL C N 1
ATOM 5037 C CA . VAL C 1 159 ? -7.857 36.961 55.003 1.00 32.33 159 VAL C CA 1
ATOM 5038 C C . VAL C 1 159 ? -7.956 37.421 56.450 1.00 32.59 159 VAL C C 1
ATOM 5039 O O . VAL C 1 159 ? -7.164 36.998 57.286 1.00 32.08 159 VAL C O 1
ATOM 5043 N N . ARG C 1 160 ? -8.919 38.287 56.745 1.00 32.47 160 ARG C N 1
ATOM 5044 C CA . ARG C 1 160 ? -9.105 38.763 58.110 1.00 34.99 160 ARG C CA 1
ATOM 5045 C C . ARG C 1 160 ? -9.690 37.662 58.979 1.00 34.47 160 ARG C C 1
ATOM 5046 O O . ARG C 1 160 ? -9.411 37.582 60.173 1.00 34.32 160 ARG C O 1
ATOM 5054 N N . ALA C 1 161 ? -10.499 36.808 58.370 1.00 33.35 161 ALA C N 1
ATOM 5055 C CA . ALA C 1 161 ? -11.137 35.729 59.105 1.00 33.07 161 ALA C CA 1
ATOM 5056 C C . ALA C 1 161 ? -10.173 34.664 59.602 1.00 32.22 161 ALA C C 1
ATOM 5057 O O . ALA C 1 161 ? -10.368 34.097 60.679 1.00 33.27 161 ALA C O 1
ATOM 5059 N N . LYS C 1 162 ? -9.127 34.401 58.829 1.00 31.27 162 LYS C N 1
ATOM 5060 C CA . LYS C 1 162 ? -8.185 33.347 59.181 1.00 30.78 162 LYS C CA 1
ATOM 5061 C C . LYS C 1 162 ? -6.722 33.741 59.330 1.00 30.76 162 LYS C C 1
ATOM 5062 O O . LYS C 1 162 ? -5.973 33.063 60.027 1.00 31.42 162 LYS C O 1
ATOM 5068 N N . SER C 1 163 ? -6.311 34.826 58.689 1.00 29.20 163 SER C N 1
ATOM 5069 C CA . SER C 1 163 ? -4.904 35.200 58.714 1.00 28.61 163 SER C CA 1
ATOM 5070 C C . SER C 1 163 ? -4.506 36.469 59.460 1.00 27.22 163 SER C C 1
ATOM 5071 O O . SER C 1 163 ? -3.517 37.106 59.113 1.00 28.34 163 SER C O 1
ATOM 5074 N N . ALA C 1 164 ? -5.269 36.844 60.476 1.00 26.92 164 ALA C N 1
ATOM 5075 C CA . ALA C 1 164 ? -4.928 38.019 61.269 1.00 26.04 164 ALA C CA 1
ATOM 5076 C C . ALA C 1 164 ? -3.743 37.604 62.146 1.00 27.43 164 ALA C C 1
ATOM 5077 O O . ALA C 1 164 ? -3.510 36.405 62.354 1.00 25.23 164 ALA C O 1
ATOM 5079 N N . ASP C 1 165 ? -2.988 38.577 62.646 1.00 26.48 165 ASP C N 1
ATOM 5080 C CA . ASP C 1 165 ? -1.840 38.269 63.491 1.00 27.53 165 ASP C CA 1
ATOM 5081 C C . ASP C 1 165 ? -2.222 37.320 64.638 1.00 28.30 165 ASP C C 1
ATOM 5082 O O . ASP C 1 165 ? -3.277 37.468 65.255 1.00 28.95 165 ASP C O 1
ATOM 5087 N N . LYS C 1 166 ? -1.359 36.343 64.906 1.00 28.32 166 LYS C N 1
ATOM 5088 C CA . LYS C 1 166 ? -1.555 35.377 65.987 1.00 28.40 166 LYS C CA 1
ATOM 5089 C C . LYS C 1 166 ? -2.750 34.441 65.842 1.00 29.99 166 LYS C C 1
ATOM 5090 O O . LYS C 1 166 ? -3.152 33.805 66.817 1.00 31.16 166 LYS C O 1
ATOM 5096 N N . PHE C 1 167 ? -3.327 34.348 64.649 1.00 28.28 167 PHE C N 1
ATOM 5097 C CA . PHE C 1 167 ? -4.468 33.460 64.459 1.00 28.06 167 PHE C CA 1
ATOM 5098 C C . PHE C 1 167 ? -4.074 31.993 64.292 1.00 28.92 167 PHE C C 1
ATOM 5099 O O . PHE C 1 167 ? -4.890 31.164 63.890 1.00 29.11 167 PHE C O 1
ATOM 5107 N N . LEU C 1 168 ? -2.820 31.670 64.591 1.00 29.25 168 LEU C N 1
ATOM 5108 C CA . LEU C 1 168 ? -2.382 30.286 64.500 1.00 27.43 168 LEU C CA 1
ATOM 5109 C C . LEU C 1 168 ? -1.406 29.844 65.576 1.00 28.31 168 LEU C C 1
ATOM 5110 O O . LEU C 1 168 ? -0.199 29.746 65.342 1.00 27.92 168 LEU C O 1
ATOM 5115 N N . PRO C 1 169 ? -1.906 29.642 66.800 1.00 27.82 169 PRO C N 1
ATOM 5116 C CA . PRO C 1 169 ? -0.993 29.181 67.850 1.00 27.59 169 PRO C CA 1
ATOM 5117 C C . PRO C 1 169 ? -0.507 27.825 67.301 1.00 28.01 169 PRO C C 1
ATOM 5118 O O . PRO C 1 169 ? -1.303 27.074 66.724 1.00 26.58 169 PRO C O 1
ATOM 5122 N N . LEU C 1 170 ? 0.772 27.503 67.453 1.00 27.64 170 LEU C N 1
ATOM 5123 C CA . LEU C 1 170 ? 1.270 26.249 66.896 1.00 27.02 170 LEU C CA 1
ATOM 5124 C C . LEU C 1 170 ? 2.400 25.650 67.725 1.00 27.76 170 LEU C C 1
ATOM 5125 O O . LEU C 1 170 ? 3.363 26.337 68.066 1.00 26.62 170 LEU C O 1
ATOM 5130 N N . GLY C 1 171 ? 2.281 24.362 68.032 1.00 29.00 171 GLY C N 1
ATOM 5131 C CA . GLY C 1 171 ? 3.291 23.691 68.833 1.00 29.71 171 GLY C CA 1
ATOM 5132 C C . GLY C 1 171 ? 2.691 22.523 69.597 1.00 30.61 171 GLY C C 1
ATOM 5133 O O . GLY C 1 171 ? 1.658 21.989 69.182 1.00 31.38 171 GLY C O 1
ATOM 5134 N N . PRO C 1 172 ? 3.288 22.116 70.732 1.00 30.04 172 PRO C N 1
ATOM 5135 C CA . PRO C 1 172 ? 4.494 22.677 71.363 1.00 28.56 172 PRO C CA 1
ATOM 5136 C C . PRO C 1 172 ? 5.781 22.251 70.664 1.00 29.06 172 PRO C C 1
ATOM 5137 O O . PRO C 1 172 ? 6.829 22.877 70.814 1.00 29.13 172 PRO C O 1
ATOM 5141 N N . TRP C 1 173 ? 5.686 21.180 69.891 1.00 28.58 173 TRP C N 1
ATOM 5142 C CA . TRP C 1 173 ? 6.828 20.643 69.162 1.00 28.88 173 TRP C CA 1
ATOM 5143 C C . TRP C 1 173 ? 6.288 19.669 68.137 1.00 28.45 173 TRP C C 1
ATOM 5144 O O . TRP C 1 173 ? 5.080 19.454 68.069 1.00 29.15 173 TRP C O 1
ATOM 5155 N N . LEU C 1 174 ? 7.159 19.081 67.330 1.00 29.54 174 LEU C N 1
ATOM 5156 C CA . LEU C 1 174 ? 6.667 18.130 66.353 1.00 32.07 174 LEU C CA 1
ATOM 5157 C C . LEU C 1 174 ? 7.145 16.714 66.641 1.00 32.76 174 LEU C C 1
ATOM 5158 O O . LEU C 1 174 ? 8.216 16.503 67.214 1.00 32.89 174 LEU C O 1
ATOM 5163 N N . GLU C 1 175 ? 6.315 15.748 66.267 1.00 32.58 175 GLU C N 1
ATOM 5164 C CA . GLU C 1 175 ? 6.614 14.336 66.451 1.00 32.04 175 GLU C CA 1
ATOM 5165 C C . GLU C 1 175 ? 6.932 13.773 65.073 1.00 31.82 175 GLU C C 1
ATOM 5166 O O . GLU C 1 175 ? 6.135 13.905 64.138 1.00 30.06 175 GLU C O 1
ATOM 5172 N N . THR C 1 176 ? 8.110 13.167 64.948 1.00 32.60 176 THR C N 1
ATOM 5173 C CA . THR C 1 176 ? 8.559 12.603 63.680 1.00 34.21 176 THR C CA 1
ATOM 5174 C C . THR C 1 176 ? 7.974 11.228 63.366 1.00 34.94 176 THR C C 1
ATOM 5175 O O . THR C 1 176 ? 7.833 10.872 62.200 1.00 35.69 176 THR C O 1
ATOM 5179 N N . ASP C 1 177 ? 7.636 10.463 64.400 1.00 36.48 177 ASP C N 1
ATOM 5180 C CA . ASP C 1 177 ? 7.098 9.115 64.211 1.00 40.78 177 ASP C CA 1
ATOM 5181 C C . ASP C 1 177 ? 5.642 9.014 64.654 1.00 41.26 177 ASP C C 1
ATOM 5182 O O . ASP C 1 177 ? 5.341 9.036 65.846 1.00 42.15 177 ASP C O 1
ATOM 5187 N N . LEU C 1 178 ? 4.737 8.896 63.689 1.00 41.42 178 LEU C N 1
ATOM 5188 C CA . LEU C 1 178 ? 3.318 8.819 64.007 1.00 42.83 178 LEU C CA 1
ATOM 5189 C C . LEU C 1 178 ? 2.469 8.421 62.804 1.00 43.57 178 LEU C C 1
ATOM 5190 O O . LEU C 1 178 ? 2.808 8.737 61.667 1.00 44.45 178 LEU C O 1
ATOM 5195 N N . ASN C 1 179 ? 1.370 7.718 63.065 1.00 45.48 179 ASN C N 1
ATOM 5196 C CA . ASN C 1 179 ? 0.435 7.333 62.008 1.00 45.61 179 ASN C CA 1
ATOM 5197 C C . ASN C 1 179 ? -0.627 8.416 62.106 1.00 44.13 179 ASN C C 1
ATOM 5198 O O . ASN C 1 179 ? -1.475 8.382 62.997 1.00 43.30 179 ASN C O 1
ATOM 5203 N N . PRO C 1 180 ? -0.600 9.390 61.187 1.00 43.15 180 PRO C N 1
ATOM 5204 C CA . PRO C 1 180 ? -1.569 10.488 61.200 1.00 43.05 180 PRO C CA 1
ATOM 5205 C C . PRO C 1 180 ? -3.045 10.114 61.190 1.00 42.27 180 PRO C C 1
ATOM 5206 O O . PRO C 1 180 ? -3.866 10.858 61.708 1.00 40.78 180 PRO C O 1
ATOM 5210 N N . GLN C 1 181 ? -3.386 8.963 60.621 1.00 43.54 181 GLN C N 1
ATOM 5211 C CA . GLN C 1 181 ? -4.783 8.554 60.552 1.00 43.45 181 GLN C CA 1
ATOM 5212 C C . GLN C 1 181 ? -5.228 7.677 61.722 1.00 45.58 181 GLN C C 1
ATOM 5213 O O . GLN C 1 181 ? -6.307 7.085 61.687 1.00 46.77 181 GLN C O 1
ATOM 5219 N N . ASP C 1 182 ? -4.407 7.601 62.764 1.00 45.81 182 ASP C N 1
ATOM 5220 C CA . ASP C 1 182 ? -4.761 6.800 63.927 1.00 47.15 182 ASP C CA 1
ATOM 5221 C C . ASP C 1 182 ? -4.431 7.496 65.242 1.00 46.52 182 ASP C C 1
ATOM 5222 O O . ASP C 1 182 ? -3.670 6.977 66.059 1.00 47.93 182 ASP C O 1
ATOM 5227 N N . THR C 1 183 ? -5.005 8.675 65.447 1.00 45.68 183 THR C N 1
ATOM 5228 C CA . THR C 1 183 ? -4.769 9.422 66.672 1.00 44.98 183 THR C CA 1
ATOM 5229 C C . THR C 1 183 ? -5.978 10.273 67.049 1.00 44.64 183 THR C C 1
ATOM 5230 O O . THR C 1 183 ? -6.892 10.458 66.251 1.00 44.41 183 THR C O 1
ATOM 5234 N N . TRP C 1 184 ? -5.982 10.781 68.275 1.00 45.45 184 TRP C N 1
ATOM 5235 C CA . TRP C 1 184 ? -7.087 11.602 68.746 1.00 47.42 184 TRP C CA 1
ATOM 5236 C C . TRP C 1 184 ? -6.696 13.058 68.966 1.00 45.84 184 TRP C C 1
ATOM 5237 O O . TRP C 1 184 ? -5.597 13.362 69.427 1.00 45.01 184 TRP C O 1
ATOM 5248 N N . VAL C 1 185 ? -7.619 13.946 68.615 1.00 44.79 185 VAL C N 1
ATOM 5249 C CA . VAL C 1 185 ? -7.450 15.384 68.761 1.00 41.63 185 VAL C CA 1
ATOM 5250 C C . VAL C 1 185 ? -8.509 15.848 69.754 1.00 41.46 185 VAL C C 1
ATOM 5251 O O . VAL C 1 185 ? -9.699 15.795 69.453 1.00 41.44 185 VAL C O 1
ATOM 5255 N N . ARG C 1 186 ? -8.084 16.285 70.936 1.00 39.98 186 ARG C N 1
ATOM 5256 C CA . ARG C 1 186 ? -9.026 16.757 71.949 1.00 41.37 186 ARG C CA 1
ATOM 5257 C C . ARG C 1 186 ? -8.778 18.221 72.317 1.00 40.49 186 ARG C C 1
ATOM 5258 O O . ARG C 1 186 ? -7.642 18.623 72.571 1.00 40.73 186 ARG C O 1
ATOM 5266 N N . THR C 1 187 ? -9.848 19.013 72.346 1.00 39.44 187 THR C N 1
ATOM 5267 C CA . THR C 1 187 ? -9.740 20.424 72.692 1.00 38.96 187 THR C CA 1
ATOM 5268 C C . THR C 1 187 ? -10.478 20.716 73.989 1.00 39.04 187 THR C C 1
ATOM 5269 O O . THR C 1 187 ? -11.626 20.318 74.152 1.00 39.19 187 THR C O 1
ATOM 5273 N N . TYR C 1 188 ? -9.814 21.419 74.901 1.00 40.23 188 TYR C N 1
ATOM 5274 C CA . TYR C 1 188 ? -10.403 21.790 76.185 1.00 41.16 188 TYR C CA 1
ATOM 5275 C C . TYR C 1 188 ? -10.483 23.311 76.291 1.00 41.07 188 TYR C C 1
ATOM 5276 O O . TYR C 1 188 ? -9.525 24.010 75.972 1.00 39.21 188 TYR C O 1
ATOM 5285 N N . VAL C 1 189 ? -11.627 23.819 76.736 1.00 41.49 189 VAL C N 1
ATOM 5286 C CA . VAL C 1 189 ? -11.806 25.256 76.902 1.00 40.68 189 VAL C CA 1
ATOM 5287 C C . VAL C 1 189 ? -12.046 25.536 78.379 1.00 40.66 189 VAL C C 1
ATOM 5288 O O . VAL C 1 189 ? -13.068 25.152 78.934 1.00 40.32 189 VAL C O 1
ATOM 5292 N N . ASN C 1 190 ? -11.088 26.204 79.010 1.00 40.85 190 ASN C N 1
ATOM 5293 C CA . ASN C 1 190 ? -11.169 26.517 80.426 1.00 41.90 190 ASN C CA 1
ATOM 5294 C C . ASN C 1 190 ? -11.227 25.235 81.259 1.00 44.07 190 ASN C C 1
ATOM 5295 O O . ASN C 1 190 ? -11.771 25.223 82.368 1.00 45.32 190 ASN C O 1
ATOM 5300 N N . GLY C 1 191 ? -10.658 24.159 80.717 1.00 42.48 191 GLY C N 1
ATOM 5301 C CA . GLY C 1 191 ? -10.627 22.894 81.429 1.00 41.73 191 GLY C CA 1
ATOM 5302 C C . GLY C 1 191 ? -11.742 21.928 81.081 1.00 42.81 191 GLY C C 1
ATOM 5303 O O . GLY C 1 191 ? -11.760 20.803 81.582 1.00 43.28 191 GLY C O 1
ATOM 5304 N N . THR C 1 192 ? -12.671 22.354 80.231 1.00 41.00 192 THR C N 1
ATOM 5305 C CA . THR C 1 192 ? -13.788 21.501 79.835 1.00 42.73 192 THR C CA 1
ATOM 5306 C C . THR C 1 192 ? -13.614 20.986 78.408 1.00 43.51 192 THR C C 1
ATOM 5307 O O . THR C 1 192 ? -13.347 21.762 77.492 1.00 44.18 192 THR C O 1
ATOM 5311 N N . LEU C 1 193 ? -13.763 19.675 78.229 1.00 44.20 193 LEU C N 1
ATOM 5312 C CA . LEU C 1 193 ? -13.626 19.047 76.918 1.00 43.83 193 LEU C CA 1
ATOM 5313 C C . LEU C 1 193 ? -14.725 19.545 75.986 1.00 45.28 193 LEU C C 1
ATOM 5314 O O . LEU C 1 193 ? -15.911 19.413 76.284 1.00 46.92 193 LEU C O 1
ATOM 5319 N N . ARG C 1 194 ? -14.326 20.098 74.848 1.00 45.73 194 ARG C N 1
ATOM 5320 C CA . ARG C 1 194 ? -15.278 20.638 73.885 1.00 47.37 194 ARG C CA 1
ATOM 5321 C C . ARG C 1 194 ? -15.196 19.954 72.525 1.00 46.80 194 ARG C C 1
ATOM 5322 O O . ARG C 1 194 ? -16.175 19.919 71.780 1.00 47.11 194 ARG C O 1
ATOM 5330 N N . GLN C 1 195 ? -14.023 19.424 72.201 1.00 45.60 195 GLN C N 1
ATOM 5331 C CA . GLN C 1 195 ? -13.816 18.732 70.934 1.00 45.57 195 GLN C CA 1
ATOM 5332 C C . GLN C 1 195 ? -13.114 17.407 71.200 1.00 46.22 195 GLN C C 1
ATOM 5333 O O . GLN C 1 195 ? -12.332 17.294 72.141 1.00 45.41 195 GLN C O 1
ATOM 5339 N N . GLU C 1 196 ? -13.392 16.411 70.365 1.00 46.28 196 GLU C N 1
ATOM 5340 C CA . GLU C 1 196 ? -12.771 15.099 70.499 1.00 48.24 196 GLU C CA 1
ATOM 5341 C C . GLU C 1 196 ? -13.053 14.282 69.249 1.00 49.03 196 GLU C C 1
ATOM 5342 O O . GLU C 1 196 ? -14.127 13.704 69.110 1.00 50.45 196 GLU C O 1
ATOM 5348 N N . GLY C 1 197 ? -12.089 14.236 68.338 1.00 47.90 197 GLY C N 1
ATOM 5349 C CA . GLY C 1 197 ? -12.282 13.482 67.117 1.00 48.36 197 GLY C CA 1
ATOM 5350 C C . GLY C 1 197 ? -11.166 12.494 66.850 1.00 49.05 197 GLY C C 1
ATOM 5351 O O . GLY C 1 197 ? -10.068 12.619 67.392 1.00 49.47 197 GLY C O 1
ATOM 5352 N N . HIS C 1 198 ? -11.453 11.503 66.013 1.00 49.35 198 HIS C N 1
ATOM 5353 C CA . HIS C 1 198 ? -10.476 10.485 65.655 1.00 49.06 198 HIS C CA 1
ATOM 5354 C C . HIS C 1 198 ? -10.045 10.758 64.219 1.00 47.32 198 HIS C C 1
ATOM 5355 O O . HIS C 1 198 ? -10.882 10.862 63.325 1.00 46.49 198 HIS C O 1
ATOM 5362 N N . THR C 1 199 ? -8.740 10.874 64.002 1.00 46.45 199 THR C N 1
ATOM 5363 C CA . THR C 1 199 ? -8.217 11.170 62.675 1.00 45.74 199 THR C CA 1
ATOM 5364 C C . THR C 1 199 ? -8.540 10.110 61.631 1.00 46.50 199 THR C C 1
ATOM 5365 O O . THR C 1 199 ? -8.399 10.353 60.432 1.00 46.11 199 THR C O 1
ATOM 5369 N N . SER C 1 200 ? -8.973 8.935 62.074 1.00 46.57 200 SER C N 1
ATOM 5370 C CA . SER C 1 200 ? -9.326 7.886 61.123 1.00 47.56 200 SER C CA 1
ATOM 5371 C C . SER C 1 200 ? -10.580 8.320 60.366 1.00 47.46 200 SER C C 1
ATOM 5372 O O . SER C 1 200 ? -10.851 7.841 59.269 1.00 46.38 200 SER C O 1
ATOM 5375 N N . GLN C 1 201 ? -11.322 9.256 60.956 1.00 48.96 201 GLN C N 1
ATOM 5376 C CA . GLN C 1 201 ? -12.555 9.765 60.366 1.00 50.47 201 GLN C CA 1
ATOM 5377 C C . GLN C 1 201 ? -12.358 10.919 59.387 1.00 51.20 201 GLN C C 1
ATOM 5378 O O . GLN C 1 201 ? -13.320 11.592 59.013 1.00 51.09 201 GLN C O 1
ATOM 5384 N N . MET C 1 202 ? -11.117 11.148 58.971 1.00 50.76 202 MET C N 1
ATOM 5385 C CA . MET C 1 202 ? -10.827 12.214 58.020 1.00 50.29 202 MET C CA 1
ATOM 5386 C C . MET C 1 202 ? -11.349 11.864 56.634 1.00 50.33 202 MET C C 1
ATOM 5387 O O . MET C 1 202 ? -11.110 10.767 56.135 1.00 51.28 202 MET C O 1
ATOM 5392 N N . ILE C 1 203 ? -12.048 12.806 56.012 1.00 50.43 203 ILE C N 1
ATOM 5393 C CA . ILE C 1 203 ? -12.582 12.602 54.671 1.00 48.89 203 ILE C CA 1
ATOM 5394 C C . ILE C 1 203 ? -11.406 12.418 53.723 1.00 48.84 203 ILE C C 1
ATOM 5395 O O . ILE C 1 203 ? -11.418 11.552 52.848 1.00 49.83 203 ILE C O 1
ATOM 5400 N N . PHE C 1 204 ? -10.390 13.256 53.903 1.00 47.37 204 PHE C N 1
ATOM 5401 C CA . PHE C 1 204 ? -9.181 13.194 53.100 1.00 46.04 204 PHE C CA 1
ATOM 5402 C C . PHE C 1 204 ? -8.028 12.965 54.071 1.00 45.90 204 PHE C C 1
ATOM 5403 O O . PHE C 1 204 ? -7.869 13.709 55.046 1.00 45.51 204 PHE C O 1
ATOM 5411 N N . SER C 1 205 ? -7.233 11.932 53.820 1.00 43.10 205 SER C N 1
ATOM 5412 C CA . SER C 1 205 ? -6.108 11.634 54.696 1.00 42.61 205 SER C CA 1
ATOM 5413 C C . SER C 1 205 ? -4.994 12.657 54.490 1.00 41.55 205 SER C C 1
ATOM 5414 O O . SER C 1 205 ? -4.927 13.326 53.450 1.00 42.23 205 SER C O 1
ATOM 5417 N N . VAL C 1 206 ? -4.116 12.771 55.482 1.00 39.35 206 VAL C N 1
ATOM 5418 C CA . VAL C 1 206 ? -3.003 13.702 55.395 1.00 37.43 206 VAL C CA 1
ATOM 5419 C C . VAL C 1 206 ? -2.277 13.478 54.077 1.00 36.95 206 VAL C C 1
ATOM 5420 O O . VAL C 1 206 ? -1.977 14.427 53.344 1.00 35.79 206 VAL C O 1
ATOM 5424 N N . ALA C 1 207 ? -2.022 12.211 53.766 1.00 37.71 207 ALA C N 1
ATOM 5425 C CA . ALA C 1 207 ? -1.321 11.858 52.536 1.00 37.67 207 ALA C CA 1
ATOM 5426 C C . ALA C 1 207 ? -2.066 12.341 51.299 1.00 37.12 207 ALA C C 1
ATOM 5427 O O . ALA C 1 207 ? -1.447 12.767 50.323 1.00 35.95 207 ALA C O 1
ATOM 5429 N N . GLU C 1 208 ? -3.393 12.276 51.333 1.00 37.84 208 GLU C N 1
ATOM 5430 C CA . GLU C 1 208 ? -4.182 12.725 50.192 1.00 39.53 208 GLU C CA 1
ATOM 5431 C C . GLU C 1 208 ? -4.145 14.253 50.095 1.00 38.00 208 GLU C C 1
ATOM 5432 O O . GLU C 1 208 ? -4.042 14.812 49.002 1.00 35.13 208 GLU C O 1
ATOM 5438 N N . ILE C 1 209 ? -4.225 14.923 51.239 1.00 37.31 209 ILE C N 1
ATOM 5439 C CA . ILE C 1 209 ? -4.177 16.380 51.256 1.00 36.75 209 ILE C CA 1
ATOM 5440 C C . ILE C 1 209 ? -2.855 16.857 50.662 1.00 37.65 209 ILE C C 1
ATOM 5441 O O . ILE C 1 209 ? -2.838 17.647 49.715 1.00 38.22 209 ILE C O 1
ATOM 5446 N N . LEU C 1 210 ? -1.747 16.364 51.207 1.00 37.52 210 LEU C N 1
ATOM 5447 C CA . LEU C 1 210 ? -0.433 16.760 50.717 1.00 36.41 210 LEU C CA 1
ATOM 5448 C C . LEU C 1 210 ? -0.319 16.526 49.222 1.00 36.35 210 LEU C C 1
ATOM 5449 O O . LEU C 1 210 ? 0.120 17.405 48.475 1.00 36.96 210 LEU C O 1
ATOM 5454 N N . SER C 1 211 ? -0.716 15.335 48.785 1.00 36.66 211 SER C N 1
ATOM 5455 C CA . SER C 1 211 ? -0.643 14.985 47.375 1.00 34.95 211 SER C CA 1
ATOM 5456 C C . SER C 1 211 ? -1.449 15.955 46.519 1.00 34.18 211 SER C C 1
ATOM 5457 O O . SER C 1 211 ? -0.959 16.461 45.512 1.00 33.63 211 SER C O 1
ATOM 5460 N N . TYR C 1 212 ? -2.688 16.207 46.923 1.00 33.33 212 TYR C N 1
ATOM 5461 C CA . TYR C 1 212 ? -3.554 17.115 46.184 1.00 35.08 212 TYR C CA 1
ATOM 5462 C C . TYR C 1 212 ? -2.913 18.496 46.058 1.00 34.63 212 TYR C C 1
ATOM 5463 O O . TYR C 1 212 ? -2.787 19.031 44.957 1.00 35.04 212 TYR C O 1
ATOM 5472 N N . ILE C 1 213 ? -2.496 19.075 47.182 1.00 35.34 213 ILE C N 1
ATOM 5473 C CA . ILE C 1 213 ? -1.869 20.393 47.140 1.00 33.19 213 ILE C CA 1
ATOM 5474 C C . ILE C 1 213 ? -0.707 20.382 46.155 1.00 32.95 213 ILE C C 1
ATOM 5475 O O . ILE C 1 213 ? -0.582 21.275 45.313 1.00 32.76 213 ILE C O 1
ATOM 5480 N N . SER C 1 214 ? 0.127 19.349 46.238 1.00 33.67 214 SER C N 1
ATOM 5481 C CA . SER C 1 214 ? 1.291 19.255 45.366 1.00 34.76 214 SER C CA 1
ATOM 5482 C C . SER C 1 214 ? 0.982 19.216 43.870 1.00 35.63 214 SER C C 1
ATOM 5483 O O . SER C 1 214 ? 1.896 19.336 43.054 1.00 34.31 214 SER C O 1
ATOM 5486 N N . THR C 1 215 ? -0.286 19.053 43.498 1.00 36.09 215 THR C N 1
ATOM 5487 C CA . THR C 1 215 ? -0.627 19.008 42.075 1.00 38.24 215 THR C CA 1
ATOM 5488 C C . THR C 1 215 ? -0.542 20.377 41.409 1.00 38.95 215 THR C C 1
ATOM 5489 O O . THR C 1 215 ? -0.242 20.472 40.218 1.00 40.53 215 THR C O 1
ATOM 5493 N N . PHE C 1 216 ? -0.798 21.438 42.168 1.00 37.97 216 PHE C N 1
ATOM 5494 C CA . PHE C 1 216 ? -0.745 22.787 41.607 1.00 37.90 216 PHE C CA 1
ATOM 5495 C C . PHE C 1 216 ? 0.147 23.734 42.415 1.00 38.12 216 PHE C C 1
ATOM 5496 O O . PHE C 1 216 ? 0.568 24.779 41.918 1.00 38.45 216 PHE C O 1
ATOM 5504 N N . MET C 1 217 ? 0.430 23.361 43.659 1.00 36.97 217 MET C N 1
ATOM 5505 C CA . MET C 1 217 ? 1.241 24.190 44.541 1.00 35.11 217 MET C CA 1
ATOM 5506 C C . MET C 1 217 ? 2.406 23.435 45.188 1.00 35.07 217 MET C C 1
ATOM 5507 O O . MET C 1 217 ? 2.199 22.464 45.914 1.00 34.93 217 MET C O 1
ATOM 5512 N N . THR C 1 218 ? 3.628 23.889 44.929 1.00 34.37 218 THR C N 1
ATOM 5513 C CA . THR C 1 218 ? 4.809 23.253 45.506 1.00 33.79 218 THR C CA 1
ATOM 5514 C C . THR C 1 218 ? 4.907 23.536 47.002 1.00 34.11 218 THR C C 1
ATOM 5515 O O . THR C 1 218 ? 4.863 24.690 47.422 1.00 34.33 218 THR C O 1
ATOM 5519 N N . LEU C 1 219 ? 5.020 22.483 47.804 1.00 33.09 219 LEU C N 1
ATOM 5520 C CA . LEU C 1 219 ? 5.159 22.654 49.241 1.00 34.64 219 LEU C CA 1
ATOM 5521 C C . LEU C 1 219 ? 6.647 22.676 49.561 1.00 34.67 219 LEU C C 1
ATOM 5522 O O . LEU C 1 219 ? 7.385 21.767 49.174 1.00 34.56 219 LEU C O 1
ATOM 5527 N N . GLU C 1 220 ? 7.080 23.728 50.252 1.00 32.72 220 GLU C N 1
ATOM 5528 C CA . GLU C 1 220 ? 8.481 23.902 50.619 1.00 32.10 220 GLU C CA 1
ATOM 5529 C C . GLU C 1 220 ? 8.832 23.268 51.956 1.00 30.77 220 GLU C C 1
ATOM 5530 O O . GLU C 1 220 ? 7.970 23.068 52.815 1.00 31.81 220 GLU C O 1
ATOM 5536 N N . PRO C 1 221 ? 10.113 22.933 52.144 1.00 30.53 221 PRO C N 1
ATOM 5537 C CA . PRO C 1 221 ? 10.531 22.332 53.412 1.00 30.35 221 PRO C CA 1
ATOM 5538 C C . PRO C 1 221 ? 10.118 23.283 54.541 1.00 29.09 221 PRO C C 1
ATOM 5539 O O . PRO C 1 221 ? 10.318 24.496 54.446 1.00 27.71 221 PRO C O 1
ATOM 5543 N N . LEU C 1 222 ? 9.520 22.716 55.581 1.00 28.73 222 LEU C N 1
ATOM 5544 C CA . LEU C 1 222 ? 9.062 23.444 56.757 1.00 29.92 222 LEU C CA 1
ATOM 5545 C C . LEU C 1 222 ? 7.740 24.190 56.577 1.00 30.76 222 LEU C C 1
ATOM 5546 O O . LEU C 1 222 ? 7.308 24.910 57.474 1.00 30.32 222 LEU C O 1
ATOM 5551 N N . ASP C 1 223 ? 7.095 24.028 55.423 1.00 30.76 223 ASP C N 1
ATOM 5552 C CA . ASP C 1 223 ? 5.784 24.639 55.234 1.00 29.08 223 ASP C CA 1
ATOM 5553 C C . ASP C 1 223 ? 4.847 23.887 56.184 1.00 28.59 223 ASP C C 1
ATOM 5554 O O . ASP C 1 223 ? 5.126 22.750 56.579 1.00 27.89 223 ASP C O 1
ATOM 5559 N N . VAL C 1 224 ? 3.739 24.516 56.554 1.00 28.03 224 VAL C N 1
ATOM 5560 C CA . VAL C 1 224 ? 2.790 23.889 57.466 1.00 25.92 224 VAL C CA 1
ATOM 5561 C C . VAL C 1 224 ? 1.445 23.654 56.781 1.00 27.79 224 VAL C C 1
ATOM 5562 O O . VAL C 1 224 ? 0.977 24.486 56.003 1.00 27.93 224 VAL C O 1
ATOM 5566 N N . VAL C 1 225 ? 0.828 22.514 57.068 1.00 28.46 225 VAL C N 1
ATOM 5567 C CA . VAL C 1 225 ? -0.469 22.186 56.488 1.00 29.17 225 VAL C CA 1
ATOM 5568 C C . VAL C 1 225 ? -1.423 21.747 57.595 1.00 30.72 225 VAL C C 1
ATOM 5569 O O . VAL C 1 225 ? -1.107 20.850 58.374 1.00 33.24 225 VAL C O 1
ATOM 5573 N N . LEU C 1 226 ? -2.575 22.403 57.681 1.00 32.70 226 LEU C N 1
ATOM 5574 C CA . LEU C 1 226 ? -3.575 22.068 58.692 1.00 34.82 226 LEU C CA 1
ATOM 5575 C C . LEU C 1 226 ? -4.539 21.035 58.106 1.00 37.37 226 LEU C C 1
ATOM 5576 O O . LEU C 1 226 ? -4.972 21.156 56.958 1.00 36.10 226 LEU C O 1
ATOM 5581 N N . THR C 1 227 ? -4.881 20.028 58.905 1.00 39.32 227 THR C N 1
ATOM 5582 C CA . THR C 1 227 ? -5.742 18.946 58.442 1.00 42.01 227 THR C CA 1
ATOM 5583 C C . THR C 1 227 ? -7.241 19.020 58.740 1.00 43.66 227 THR C C 1
ATOM 5584 O O . THR C 1 227 ? -7.935 18.015 58.622 1.00 45.20 227 THR C O 1
ATOM 5588 N N . GLY C 1 228 ? -7.747 20.188 59.117 1.00 46.45 228 GLY C N 1
ATOM 5589 C CA . GLY C 1 228 ? -9.168 20.298 59.404 1.00 48.00 228 GLY C CA 1
ATOM 5590 C C . GLY C 1 228 ? -9.482 20.101 60.874 1.00 50.15 228 GLY C C 1
ATOM 5591 O O . GLY C 1 228 ? -8.625 19.666 61.642 1.00 50.57 228 GLY C O 1
ATOM 5592 N N . THR C 1 229 ? -10.714 20.404 61.272 1.00 52.00 229 THR C N 1
ATOM 5593 C CA . THR C 1 229 ? -11.104 20.277 62.675 1.00 53.84 229 THR C CA 1
ATOM 5594 C C . THR C 1 229 ? -12.380 19.463 62.886 1.00 56.41 229 THR C C 1
ATOM 5595 O O . THR C 1 229 ? -13.335 19.565 62.112 1.00 56.76 229 THR C O 1
ATOM 5599 N N . PRO C 1 230 ? -12.407 18.636 63.941 1.00 58.55 230 PRO C N 1
ATOM 5600 C CA . PRO C 1 230 ? -13.585 17.816 64.239 1.00 60.59 230 PRO C CA 1
ATOM 5601 C C . PRO C 1 230 ? -14.718 18.686 64.789 1.00 61.72 230 PRO C C 1
ATOM 5602 O O . PRO C 1 230 ? -14.521 19.874 65.054 1.00 61.39 230 PRO C O 1
ATOM 5606 N N . GLU C 1 231 ? -15.901 18.101 64.957 1.00 62.69 231 GLU C N 1
ATOM 5607 C CA . GLU C 1 231 ? -17.041 18.851 65.473 1.00 63.17 231 GLU C CA 1
ATOM 5608 C C . GLU C 1 231 ? -16.748 19.317 66.901 1.00 61.87 231 GLU C C 1
ATOM 5609 O O . GLU C 1 231 ? -15.969 18.690 67.626 1.00 61.16 231 GLU C O 1
ATOM 5615 N N . GLY C 1 232 ? -17.370 20.424 67.293 1.00 59.87 232 GLY C N 1
ATOM 5616 C CA . GLY C 1 232 ? -17.158 20.956 68.626 1.00 57.43 232 GLY C CA 1
ATOM 5617 C C . GLY C 1 232 ? -16.707 22.404 68.603 1.00 55.75 232 GLY C C 1
ATOM 5618 O O . GLY C 1 232 ? -16.482 23.005 69.656 1.00 56.70 232 GLY C O 1
ATOM 5619 N N . VAL C 1 233 ? -16.572 22.966 67.404 1.00 54.27 233 VAL C N 1
ATOM 5620 C CA . VAL C 1 233 ? -16.146 24.355 67.248 1.00 51.56 233 VAL C CA 1
ATOM 5621 C C . VAL C 1 233 ? -17.076 25.249 68.048 1.00 50.82 233 VAL C C 1
ATOM 5622 O O . VAL C 1 233 ? -18.289 25.056 68.034 1.00 51.01 233 VAL C O 1
ATOM 5626 N N . GLY C 1 234 ? -16.504 26.222 68.748 1.00 49.56 234 GLY C N 1
ATOM 5627 C CA . GLY C 1 234 ? -17.310 27.121 69.551 1.00 47.32 234 GLY C CA 1
ATOM 5628 C C . GLY C 1 234 ? -16.706 28.505 69.649 1.00 46.95 234 GLY C C 1
ATOM 5629 O O . GLY C 1 234 ? -15.583 28.738 69.199 1.00 45.75 234 GLY C O 1
ATOM 5630 N N . ALA C 1 235 ? -17.455 29.422 70.249 1.00 45.19 235 ALA C N 1
ATOM 5631 C CA . ALA C 1 235 ? -17.009 30.798 70.400 1.00 45.31 235 ALA C CA 1
ATOM 5632 C C . ALA C 1 235 ? -15.983 30.951 71.510 1.00 44.03 235 ALA C C 1
ATOM 5633 O O . ALA C 1 235 ? -15.896 30.124 72.411 1.00 45.06 235 ALA C O 1
ATOM 5635 N N . LEU C 1 236 ? -15.209 32.025 71.429 1.00 42.31 236 LEU C N 1
ATOM 5636 C CA . LEU C 1 236 ? -14.184 32.327 72.415 1.00 40.71 236 LEU C CA 1
ATOM 5637 C C . LEU C 1 236 ? -14.469 33.700 73.001 1.00 40.36 236 LEU C C 1
ATOM 5638 O O . LEU C 1 236 ? -15.128 34.534 72.373 1.00 40.28 236 LEU C O 1
ATOM 5643 N N . ARG C 1 237 ? -13.977 33.937 74.209 1.00 40.05 237 ARG C N 1
ATOM 5644 C CA . ARG C 1 237 ? -14.151 35.228 74.845 1.00 40.23 237 ARG C CA 1
ATOM 5645 C C . ARG C 1 237 ? -12.817 35.572 75.478 1.00 39.43 237 ARG C C 1
ATOM 5646 O O . ARG C 1 237 ? -12.046 34.681 75.840 1.00 40.73 237 ARG C O 1
ATOM 5654 N N . PRO C 1 238 ? -12.504 36.868 75.586 1.00 38.08 238 PRO C N 1
ATOM 5655 C CA . PRO C 1 238 ? -11.234 37.278 76.185 1.00 37.79 238 PRO C CA 1
ATOM 5656 C C . PRO C 1 238 ? -10.958 36.532 77.488 1.00 39.73 238 PRO C C 1
ATOM 5657 O O . PRO C 1 238 ? -11.845 36.394 78.332 1.00 39.76 238 PRO C O 1
ATOM 5661 N N . GLY C 1 239 ? -9.731 36.044 77.641 1.00 39.87 239 GLY C N 1
ATOM 5662 C CA . GLY C 1 239 ? -9.371 35.332 78.851 1.00 38.38 239 GLY C CA 1
ATOM 5663 C C . GLY C 1 239 ? -9.446 33.818 78.768 1.00 38.59 239 GLY C C 1
ATOM 5664 O O . GLY C 1 239 ? -8.815 33.136 79.573 1.00 40.49 239 GLY C O 1
ATOM 5665 N N . ASP C 1 240 ? -10.203 33.285 77.813 1.00 37.81 240 ASP C N 1
ATOM 5666 C CA . ASP C 1 240 ? -10.329 31.834 77.677 1.00 39.10 240 ASP C CA 1
ATOM 5667 C C . ASP C 1 240 ? -8.980 31.136 77.523 1.00 40.10 240 ASP C C 1
ATOM 5668 O O . ASP C 1 240 ? -8.060 31.656 76.886 1.00 38.70 240 ASP C O 1
ATOM 5673 N N . ARG C 1 241 ? -8.871 29.952 78.117 1.00 39.79 241 ARG C N 1
ATOM 5674 C CA . ARG C 1 241 ? -7.650 29.165 78.030 1.00 40.96 241 ARG C CA 1
ATOM 5675 C C . ARG C 1 241 ? -7.944 27.940 77.189 1.00 40.31 241 ARG C C 1
ATOM 5676 O O . ARG C 1 241 ? -8.929 27.242 77.420 1.00 40.08 241 ARG C O 1
ATOM 5684 N N . LEU C 1 242 ? -7.100 27.694 76.195 1.00 40.07 242 LEU C N 1
ATOM 5685 C CA . LEU C 1 242 ? -7.291 26.554 75.315 1.00 40.20 242 LEU C CA 1
ATOM 5686 C C . LEU C 1 242 ? -6.197 25.522 75.492 1.00 40.78 242 LEU C C 1
ATOM 5687 O O . LEU C 1 242 ? -5.028 25.851 75.708 1.00 38.95 242 LEU C O 1
ATOM 5692 N N . GLU C 1 243 ? -6.597 24.265 75.389 1.00 40.46 243 GLU C N 1
ATOM 5693 C CA . GLU C 1 243 ? -5.681 23.155 75.522 1.00 42.16 243 GLU C CA 1
ATOM 5694 C C . GLU C 1 243 ? -6.048 22.147 74.445 1.00 41.29 243 GLU C C 1
ATOM 5695 O O . GLU C 1 243 ? -7.156 21.607 74.444 1.00 42.91 243 GLU C O 1
ATOM 5701 N N . VAL C 1 244 ? -5.133 21.912 73.514 1.00 39.27 244 VAL C N 1
ATOM 5702 C CA . VAL C 1 244 ? -5.379 20.960 72.443 1.00 37.05 244 VAL C CA 1
ATOM 5703 C C . VAL C 1 244 ? -4.364 19.831 72.569 1.00 37.74 244 VAL C C 1
ATOM 5704 O O . VAL C 1 244 ? -3.172 20.017 72.312 1.00 37.56 244 VAL C O 1
ATOM 5708 N N . ALA C 1 245 ? -4.846 18.663 72.983 1.00 37.58 245 ALA C N 1
ATOM 5709 C CA . ALA C 1 245 ? -4.001 17.491 73.165 1.00 36.37 245 ALA C CA 1
ATOM 5710 C C . ALA C 1 245 ? -4.167 16.515 72.015 1.00 37.08 245 ALA C C 1
ATOM 5711 O O . ALA C 1 245 ? -5.286 16.139 71.661 1.00 37.19 245 ALA C O 1
ATOM 5713 N N . VAL C 1 246 ? -3.047 16.121 71.421 1.00 37.65 246 VAL C N 1
ATOM 5714 C CA . VAL C 1 246 ? -3.057 15.169 70.318 1.00 37.73 246 VAL C CA 1
ATOM 5715 C C . VAL C 1 246 ? -2.209 13.977 70.733 1.00 38.13 246 VAL C C 1
ATOM 5716 O O . VAL C 1 246 ? -1.001 14.099 70.921 1.00 37.08 246 VAL C O 1
ATOM 5720 N N . GLU C 1 247 ? -2.857 12.829 70.883 1.00 40.20 247 GLU C N 1
ATOM 5721 C CA . GLU C 1 247 ? -2.181 11.606 71.294 1.00 41.85 247 GLU C CA 1
ATOM 5722 C C . GLU C 1 247 ? -0.935 11.295 70.477 1.00 40.06 247 GLU C C 1
ATOM 5723 O O . GLU C 1 247 ? -0.973 11.264 69.247 1.00 39.95 247 GLU C O 1
ATOM 5729 N N . GLY C 1 248 ? 0.171 11.072 71.178 1.00 39.26 248 GLY C N 1
ATOM 5730 C CA . GLY C 1 248 ? 1.419 10.753 70.509 1.00 40.02 248 GLY C CA 1
ATOM 5731 C C . GLY C 1 248 ? 2.167 11.948 69.943 1.00 40.05 248 GLY C C 1
ATOM 5732 O O . GLY C 1 248 ? 3.249 11.794 69.372 1.00 40.41 248 GLY C O 1
ATOM 5733 N N . VAL C 1 249 ? 1.596 13.139 70.088 1.00 39.41 249 VAL C N 1
ATOM 5734 C CA . VAL C 1 249 ? 2.242 14.342 69.580 1.00 37.47 249 VAL C CA 1
ATOM 5735 C C . VAL C 1 249 ? 2.630 15.255 70.727 1.00 37.71 249 VAL C C 1
ATOM 5736 O O . VAL C 1 249 ? 3.811 15.422 71.029 1.00 37.65 249 VAL C O 1
ATOM 5740 N N . GLY C 1 250 ? 1.623 15.837 71.368 1.00 36.55 250 GLY C N 1
ATOM 5741 C CA . GLY C 1 250 ? 1.870 16.738 72.474 1.00 35.48 250 GLY C CA 1
ATOM 5742 C C . GLY C 1 250 ? 0.630 17.549 72.769 1.00 36.23 250 GLY C C 1
ATOM 5743 O O . GLY C 1 250 ? -0.426 17.319 72.166 1.00 34.53 250 GLY C O 1
ATOM 5744 N N . THR C 1 251 ? 0.751 18.497 73.693 1.00 35.03 251 THR C N 1
ATOM 5745 C CA . THR C 1 251 ? -0.375 19.335 74.065 1.00 35.15 251 THR C CA 1
ATOM 5746 C C . THR C 1 251 ? -0.096 20.817 73.816 1.00 35.47 251 THR C C 1
ATOM 5747 O O . THR C 1 251 ? 0.875 21.378 74.327 1.00 33.81 251 THR C O 1
ATOM 5751 N N . LEU C 1 252 ? -0.956 21.444 73.018 1.00 35.02 252 LEU C N 1
ATOM 5752 C CA . LEU C 1 252 ? -0.818 22.860 72.703 1.00 33.22 252 LEU C CA 1
ATOM 5753 C C . LEU C 1 252 ? -1.600 23.709 73.697 1.00 34.58 252 LEU C C 1
ATOM 5754 O O . LEU C 1 252 ? -2.806 23.534 73.861 1.00 33.65 252 LEU C O 1
ATOM 5759 N N . PHE C 1 253 ? -0.899 24.619 74.365 1.00 33.44 253 PHE C N 1
ATOM 5760 C CA . PHE C 1 253 ? -1.509 25.515 75.336 1.00 33.64 253 PHE C CA 1
ATOM 5761 C C . PHE C 1 253 ? -1.508 26.941 74.785 1.00 32.66 253 PHE C C 1
ATOM 5762 O O . PHE C 1 253 ? -0.464 27.458 74.390 1.00 32.46 253 PHE C O 1
ATOM 5770 N N . THR C 1 254 ? -2.673 27.576 74.767 1.00 33.13 254 THR C N 1
ATOM 5771 C CA . THR C 1 254 ? -2.780 28.947 74.293 1.00 33.74 254 THR C CA 1
ATOM 5772 C C . THR C 1 254 ? -3.956 29.636 74.972 1.00 35.44 254 THR C C 1
ATOM 5773 O O . THR C 1 254 ? -4.797 28.974 75.576 1.00 36.23 254 THR C O 1
ATOM 5777 N N . LEU C 1 255 ? -4.008 30.963 74.894 1.00 37.03 255 LEU C N 1
ATOM 5778 C CA . LEU C 1 255 ? -5.104 31.702 75.514 1.00 38.11 255 LEU C CA 1
ATOM 5779 C C . LEU C 1 255 ? -5.444 32.967 74.743 1.00 38.45 255 LEU C C 1
ATOM 5780 O O . LEU C 1 255 ? -4.622 33.481 73.977 1.00 37.86 255 LEU C O 1
ATOM 5785 N N . ILE C 1 256 ? -6.661 33.460 74.960 1.00 37.90 256 ILE C N 1
ATOM 5786 C CA . ILE C 1 256 ? -7.148 34.664 74.303 1.00 36.87 256 ILE C CA 1
ATOM 5787 C C . ILE C 1 256 ? -6.896 35.893 75.172 1.00 38.38 256 ILE C C 1
ATOM 5788 O O . ILE C 1 256 ? -7.284 35.932 76.343 1.00 40.46 256 ILE C O 1
ATOM 5793 N N . GLY C 1 257 ? -6.242 36.893 74.590 1.00 37.32 257 GLY C N 1
ATOM 5794 C CA . GLY C 1 257 ? -5.950 38.115 75.315 1.00 37.02 257 GLY C CA 1
ATOM 5795 C C . GLY C 1 257 ? -7.125 39.081 75.337 1.00 37.78 257 GLY C C 1
ATOM 5796 O O . GLY C 1 257 ? -8.202 38.764 74.828 1.00 35.86 257 GLY C O 1
ATOM 5797 N N . PRO C 1 258 ? -6.943 40.276 75.923 1.00 39.09 258 PRO C N 1
ATOM 5798 C CA . PRO C 1 258 ? -7.970 41.318 76.032 1.00 41.31 258 PRO C CA 1
ATOM 5799 C C . PRO C 1 258 ? -8.478 41.801 74.682 1.00 42.76 258 PRO C C 1
ATOM 5800 O O . PRO C 1 258 ? -7.782 41.696 73.675 1.00 42.78 258 PRO C O 1
ATOM 5804 N N . LYS C 1 259 ? -9.697 42.332 74.674 1.00 45.09 259 LYS C N 1
ATOM 5805 C CA . LYS C 1 259 ? -10.303 42.870 73.460 1.00 46.52 259 LYS C CA 1
ATOM 5806 C C . LYS C 1 259 ? -9.478 44.082 73.045 1.00 47.68 259 LYS C C 1
ATOM 5807 O O . LYS C 1 259 ? -9.142 44.921 73.878 1.00 46.92 259 LYS C O 1
ATOM 5813 N N . GLU C 1 260 ? -9.136 44.162 71.764 1.00 50.20 260 GLU C N 1
ATOM 5814 C CA . GLU C 1 260 ? -8.352 45.282 71.247 1.00 53.48 260 GLU C CA 1
ATOM 5815 C C . GLU C 1 260 ? -9.256 46.494 71.038 1.00 54.14 260 GLU C C 1
ATOM 5816 O O . GLU C 1 260 ? -10.445 46.347 70.773 1.00 52.54 260 GLU C O 1
ATOM 5822 N N . GLU C 1 261 ? -8.687 47.688 71.151 1.00 58.10 261 GLU C N 1
ATOM 5823 C CA . GLU C 1 261 ? -9.441 48.919 70.926 1.00 62.72 261 GLU C CA 1
ATOM 5824 C C . GLU C 1 261 ? -9.218 49.303 69.465 1.00 64.60 261 GLU C C 1
ATOM 5825 O O . GLU C 1 261 ? -8.499 48.611 68.748 1.00 63.21 261 GLU C O 1
ATOM 5831 N N . ARG C 1 262 ? -9.825 50.401 69.024 1.00 68.32 262 ARG C N 1
ATOM 5832 C CA . ARG C 1 262 ? -9.650 50.847 67.645 1.00 71.57 262 ARG C CA 1
ATOM 5833 C C . ARG C 1 262 ? -8.158 51.036 67.383 1.00 72.67 262 ARG C C 1
ATOM 5834 O O . ARG C 1 262 ? -7.412 51.469 68.264 1.00 72.37 262 ARG C O 1
ATOM 5842 N N . PRO C 1 263 ? -7.703 50.714 66.162 1.00 73.95 263 PRO C N 1
ATOM 5843 C CA . PRO C 1 263 ? -6.291 50.844 65.778 1.00 74.96 263 PRO C CA 1
ATOM 5844 C C . PRO C 1 263 ? -5.706 52.237 66.030 1.00 76.17 263 PRO C C 1
ATOM 5845 O O . PRO C 1 263 ? -4.505 52.381 66.282 1.00 75.82 263 PRO C O 1
ATOM 5849 N N . TRP C 1 264 ? -6.565 53.251 65.953 1.00 77.09 264 TRP C N 1
ATOM 5850 C CA . TRP C 1 264 ? -6.179 54.645 66.175 1.00 78.82 264 TRP C CA 1
ATOM 5851 C C . TRP C 1 264 ? -7.411 55.537 66.033 1.00 80.31 264 TRP C C 1
ATOM 5852 O O . TRP C 1 264 ? -8.469 55.013 65.615 1.00 80.99 264 TRP C O 1
ATOM 5864 N N . MET D 1 1 ? 15.287 55.337 41.637 1.00 35.67 1 MET D N 1
ATOM 5865 C CA . MET D 1 1 ? 16.432 54.386 41.559 1.00 36.23 1 MET D CA 1
ATOM 5866 C C . MET D 1 1 ? 15.904 52.976 41.300 1.00 35.37 1 MET D C 1
ATOM 5867 O O . MET D 1 1 ? 14.908 52.569 41.892 1.00 33.98 1 MET D O 1
ATOM 5872 N N . LYS D 1 2 ? 16.572 52.248 40.410 1.00 33.91 2 LYS D N 1
ATOM 5873 C CA . LYS D 1 2 ? 16.179 50.888 40.050 1.00 34.45 2 LYS D CA 1
ATOM 5874 C C . LYS D 1 2 ? 16.914 49.841 40.884 1.00 32.89 2 LYS D C 1
ATOM 5875 O O . LYS D 1 2 ? 18.137 49.729 40.816 1.00 32.06 2 LYS D O 1
ATOM 5881 N N . ILE D 1 3 ? 16.161 49.072 41.661 1.00 31.52 3 ILE D N 1
ATOM 5882 C CA . ILE D 1 3 ? 16.735 48.029 42.505 1.00 31.63 3 ILE D CA 1
ATOM 5883 C C . ILE D 1 3 ? 16.327 46.661 41.961 1.00 31.54 3 ILE D C 1
ATOM 5884 O O . ILE D 1 3 ? 15.146 46.414 41.708 1.00 30.92 3 ILE D O 1
ATOM 5889 N N . LEU D 1 4 ? 17.294 45.772 41.779 1.00 29.71 4 LEU D N 1
ATOM 5890 C CA . LEU D 1 4 ? 16.970 44.447 41.279 1.00 31.02 4 LEU D CA 1
ATOM 5891 C C . LEU D 1 4 ? 17.637 43.307 42.023 1.00 30.40 4 LEU D C 1
ATOM 5892 O O . LEU D 1 4 ? 18.615 43.502 42.757 1.00 29.30 4 LEU D O 1
ATOM 5897 N N . ARG D 1 5 ? 17.064 42.121 41.846 1.00 28.77 5 ARG D N 1
ATOM 5898 C CA . ARG D 1 5 ? 17.582 40.884 42.421 1.00 29.69 5 ARG D CA 1
ATOM 5899 C C . ARG D 1 5 ? 17.974 40.073 41.195 1.00 28.75 5 ARG D C 1
ATOM 5900 O O . ARG D 1 5 ? 17.252 40.076 40.198 1.00 27.95 5 ARG D O 1
ATOM 5908 N N . PHE D 1 6 ? 19.105 39.383 41.260 1.00 28.99 6 PHE D N 1
ATOM 5909 C CA . PHE D 1 6 ? 19.557 38.607 40.116 1.00 30.63 6 PHE D CA 1
ATOM 5910 C C . PHE D 1 6 ? 20.514 37.490 40.509 1.00 31.34 6 PHE D C 1
ATOM 5911 O O . PHE D 1 6 ? 21.017 37.444 41.633 1.00 31.10 6 PHE D O 1
ATOM 5919 N N . ASN D 1 7 ? 20.772 36.608 39.550 1.00 31.90 7 ASN D N 1
ATOM 5920 C CA . ASN D 1 7 ? 21.661 35.471 39.739 1.00 32.84 7 ASN D CA 1
ATOM 5921 C C . ASN D 1 7 ? 21.380 34.709 41.036 1.00 34.27 7 ASN D C 1
ATOM 5922 O O . ASN D 1 7 ? 20.248 34.297 41.275 1.00 35.14 7 ASN D O 1
ATOM 5927 N N . GLU D 1 8 ? 22.387 34.522 41.879 1.00 36.49 8 GLU D N 1
ATOM 5928 C CA . GLU D 1 8 ? 22.179 33.765 43.111 1.00 40.44 8 GLU D CA 1
ATOM 5929 C C . GLU D 1 8 ? 21.573 34.605 44.229 1.00 40.14 8 GLU D C 1
ATOM 5930 O O . GLU D 1 8 ? 22.138 34.705 45.320 1.00 41.56 8 GLU D O 1
ATOM 5936 N N . GLY D 1 9 ? 20.419 35.206 43.957 1.00 38.82 9 GLY D N 1
ATOM 5937 C CA . GLY D 1 9 ? 19.764 36.022 44.963 1.00 36.60 9 GLY D CA 1
ATOM 5938 C C . GLY D 1 9 ? 20.541 37.274 45.336 1.00 35.43 9 GLY D C 1
ATOM 5939 O O . GLY D 1 9 ? 20.428 37.759 46.461 1.00 35.31 9 GLY D O 1
ATOM 5940 N N . ARG D 1 10 ? 21.333 37.798 44.405 1.00 32.91 10 ARG D N 1
ATOM 5941 C CA . ARG D 1 10 ? 22.110 39.009 44.666 1.00 32.73 10 ARG D CA 1
ATOM 5942 C C . ARG D 1 10 ? 21.237 40.241 44.459 1.00 32.56 10 ARG D C 1
ATOM 5943 O O . ARG D 1 10 ? 20.233 40.185 43.750 1.00 32.15 10 ARG D O 1
ATOM 5951 N N . TRP D 1 11 ? 21.616 41.347 45.094 1.00 32.04 11 TRP D N 1
ATOM 5952 C CA . TRP D 1 11 ? 20.895 42.600 44.940 1.00 29.63 11 TRP D CA 1
ATOM 5953 C C . TRP D 1 11 ? 21.776 43.566 44.175 1.00 30.35 11 TRP D C 1
ATOM 5954 O O . TRP D 1 11 ? 23.002 43.438 44.170 1.00 29.79 11 TRP D O 1
ATOM 5965 N N . GLY D 1 12 ? 21.151 44.539 43.528 1.00 29.56 12 GLY D N 1
ATOM 5966 C CA . GLY D 1 12 ? 21.914 45.509 42.773 1.00 29.61 12 GLY D CA 1
ATOM 5967 C C . GLY D 1 12 ? 21.089 46.717 42.391 1.00 29.95 12 GLY D C 1
ATOM 5968 O O . GLY D 1 12 ? 19.872 46.755 42.592 1.00 28.64 12 GLY D O 1
ATOM 5969 N N . VAL D 1 13 ? 21.767 47.716 41.848 1.00 29.10 13 VAL D N 1
ATOM 5970 C CA . VAL D 1 13 ? 21.117 48.939 41.412 1.00 30.37 13 VAL D CA 1
ATOM 5971 C C . VAL D 1 13 ? 21.459 49.081 39.940 1.00 31.08 13 VAL D C 1
ATOM 5972 O O . VAL D 1 13 ? 22.590 48.812 39.537 1.00 30.78 13 VAL D O 1
ATOM 5976 N N . LEU D 1 14 ? 20.489 49.483 39.129 1.00 31.67 14 LEU D N 1
ATOM 5977 C CA . LEU D 1 14 ? 20.752 49.629 37.705 1.00 34.49 14 LEU D CA 1
ATOM 5978 C C . LEU D 1 14 ? 21.335 50.999 37.385 1.00 36.58 14 LEU D C 1
ATOM 5979 O O . LEU D 1 14 ? 20.847 52.021 37.860 1.00 39.31 14 LEU D O 1
ATOM 5984 N N . GLU D 1 15 ? 22.388 51.006 36.579 1.00 38.98 15 GLU D N 1
ATOM 5985 C CA . GLU D 1 15 ? 23.053 52.238 36.165 1.00 41.56 15 GLU D CA 1
ATOM 5986 C C . GLU D 1 15 ? 23.235 52.110 34.656 1.00 41.36 15 GLU D C 1
ATOM 5987 O O . GLU D 1 15 ? 24.270 51.637 34.186 1.00 40.05 15 GLU D O 1
ATOM 5993 N N . GLY D 1 16 ? 22.225 52.525 33.899 1.00 42.23 16 GLY D N 1
ATOM 5994 C CA . GLY D 1 16 ? 22.301 52.407 32.454 1.00 42.06 16 GLY D CA 1
ATOM 5995 C C . GLY D 1 16 ? 22.159 50.940 32.082 1.00 43.67 16 GLY D C 1
ATOM 5996 O O . GLY D 1 16 ? 21.082 50.361 32.214 1.00 44.32 16 GLY D O 1
ATOM 5997 N N . GLU D 1 17 ? 23.246 50.333 31.620 1.00 43.58 17 GLU D N 1
ATOM 5998 C CA . GLU D 1 17 ? 23.239 48.924 31.256 1.00 43.94 17 GLU D CA 1
ATOM 5999 C C . GLU D 1 17 ? 24.009 48.134 32.304 1.00 43.86 17 GLU D C 1
ATOM 6000 O O . GLU D 1 17 ? 24.080 46.907 32.246 1.00 44.16 17 GLU D O 1
ATOM 6006 N N . LEU D 1 18 ? 24.584 48.845 33.268 1.00 42.08 18 LEU D N 1
ATOM 6007 C CA . LEU D 1 18 ? 25.375 48.205 34.309 1.00 40.25 18 LEU D CA 1
ATOM 6008 C C . LEU D 1 18 ? 24.607 47.940 35.598 1.00 38.65 18 LEU D C 1
ATOM 6009 O O . LEU D 1 18 ? 23.848 48.787 36.076 1.00 38.94 18 LEU D O 1
ATOM 6014 N N . VAL D 1 19 ? 24.808 46.746 36.146 1.00 35.04 19 VAL D N 1
ATOM 6015 C CA . VAL D 1 19 ? 24.180 46.356 37.398 1.00 33.80 19 VAL D CA 1
ATOM 6016 C C . VAL D 1 19 ? 25.268 46.396 38.469 1.00 33.98 19 VAL D C 1
ATOM 6017 O O . VAL D 1 19 ? 26.234 45.630 38.420 1.00 32.91 19 VAL D O 1
ATOM 6021 N N . LEU D 1 20 ? 25.113 47.304 39.425 1.00 32.88 20 LEU D N 1
ATOM 6022 C CA . LEU D 1 20 ? 26.081 47.457 40.503 1.00 32.49 20 LEU D CA 1
ATOM 6023 C C . LEU D 1 20 ? 25.559 46.680 41.704 1.00 31.15 20 LEU D C 1
ATOM 6024 O O . LEU D 1 20 ? 24.534 47.037 42.283 1.00 32.38 20 LEU D O 1
ATOM 6029 N N . GLU D 1 21 ? 26.256 45.612 42.072 1.00 29.78 21 GLU D N 1
ATOM 6030 C CA . GLU D 1 21 ? 25.832 44.788 43.198 1.00 32.21 21 GLU D CA 1
ATOM 6031 C C . GLU D 1 21 ? 25.941 45.507 44.538 1.00 32.43 21 GLU D C 1
ATOM 6032 O O . GLU D 1 21 ? 26.916 46.208 44.812 1.00 32.52 21 GLU D O 1
ATOM 6038 N N . THR D 1 22 ? 24.930 45.317 45.374 1.00 32.36 22 THR D N 1
ATOM 6039 C CA . THR D 1 22 ? 24.892 45.942 46.682 1.00 32.85 22 THR D CA 1
ATOM 6040 C C . THR D 1 22 ? 24.659 44.892 47.755 1.00 34.44 22 THR D C 1
ATOM 6041 O O . THR D 1 22 ? 24.235 43.777 47.460 1.00 34.95 22 THR D O 1
ATOM 6045 N N . ASP D 1 23 ? 24.939 45.265 48.999 1.00 35.25 23 ASP D N 1
ATOM 6046 C CA . ASP D 1 23 ? 24.745 44.389 50.143 1.00 36.64 23 ASP D CA 1
ATOM 6047 C C . ASP D 1 23 ? 23.335 44.670 50.647 1.00 37.03 23 ASP D C 1
ATOM 6048 O O . ASP D 1 23 ? 23.117 45.576 51.450 1.00 37.25 23 ASP D O 1
ATOM 6053 N N . GLY D 1 24 ? 22.375 43.894 50.155 1.00 35.61 24 GLY D N 1
ATOM 6054 C CA . GLY D 1 24 ? 20.993 44.101 50.541 1.00 34.58 24 GLY D CA 1
ATOM 6055 C C . GLY D 1 24 ? 20.349 45.068 49.558 1.00 34.94 24 GLY D C 1
ATOM 6056 O O . GLY D 1 24 ? 21.057 45.706 48.780 1.00 33.03 24 GLY D O 1
ATOM 6057 N N . PRO D 1 25 ? 19.013 45.205 49.568 1.00 35.36 25 PRO D N 1
ATOM 6058 C CA . PRO D 1 25 ? 18.291 46.109 48.659 1.00 34.12 25 PRO D CA 1
ATOM 6059 C C . PRO D 1 25 ? 18.709 47.560 48.892 1.00 33.88 25 PRO D C 1
ATOM 6060 O O . PRO D 1 25 ? 18.515 48.093 49.980 1.00 32.57 25 PRO D O 1
ATOM 6064 N N . GLY D 1 26 ? 19.282 48.191 47.874 1.00 34.17 26 GLY D N 1
ATOM 6065 C CA . GLY D 1 26 ? 19.705 49.572 48.008 1.00 35.21 26 GLY D CA 1
ATOM 6066 C C . GLY D 1 26 ? 20.812 49.787 49.027 1.00 35.85 26 GLY D C 1
ATOM 6067 O O . GLY D 1 26 ? 21.011 50.909 49.493 1.00 37.46 26 GLY D O 1
ATOM 6068 N N . GLY D 1 27 ? 21.535 48.723 49.369 1.00 34.76 27 GLY D N 1
ATOM 6069 C CA . GLY D 1 27 ? 22.617 48.829 50.337 1.00 33.61 27 GLY D CA 1
ATOM 6070 C C . GLY D 1 27 ? 23.943 49.258 49.728 1.00 32.76 27 GLY D C 1
ATOM 6071 O O . GLY D 1 27 ? 23.993 49.668 48.567 1.00 33.28 27 GLY D O 1
ATOM 6072 N N . ASN D 1 28 ? 25.019 49.161 50.508 1.00 31.62 28 ASN D N 1
ATOM 6073 C CA . ASN D 1 28 ? 26.356 49.545 50.047 1.00 32.46 28 ASN D CA 1
ATOM 6074 C C . ASN D 1 28 ? 26.842 48.678 48.895 1.00 33.41 28 ASN D C 1
ATOM 6075 O O . ASN D 1 28 ? 26.538 47.489 48.831 1.00 33.12 28 ASN D O 1
ATOM 6080 N N . PRO D 1 29 ? 27.619 49.265 47.971 1.00 34.67 29 PRO D N 1
ATOM 6081 C CA . PRO D 1 29 ? 28.151 48.519 46.827 1.00 35.84 29 PRO D CA 1
ATOM 6082 C C . PRO D 1 29 ? 29.186 47.511 47.325 1.00 38.00 29 PRO D C 1
ATOM 6083 O O . PRO D 1 29 ? 29.913 47.789 48.277 1.00 39.24 29 PRO D O 1
ATOM 6087 N N . THR D 1 30 ? 29.250 46.346 46.686 1.00 38.78 30 THR D N 1
ATOM 6088 C CA . THR D 1 30 ? 30.205 45.312 47.069 1.00 39.55 30 THR D CA 1
ATOM 6089 C C . THR D 1 30 ? 31.465 45.466 46.230 1.00 40.08 30 THR D C 1
ATOM 6090 O O . THR D 1 30 ? 32.525 44.944 46.570 1.00 40.21 30 THR D O 1
ATOM 6094 N N . GLY D 1 31 ? 31.331 46.188 45.125 1.00 40.73 31 GLY D N 1
ATOM 6095 C CA . GLY D 1 31 ? 32.452 46.391 44.230 1.00 41.64 31 GLY D CA 1
ATOM 6096 C C . GLY D 1 31 ? 32.268 45.622 42.934 1.00 41.94 31 GLY D C 1
ATOM 6097 O O . GLY D 1 31 ? 32.858 45.962 41.910 1.00 41.78 31 GLY D O 1
ATOM 6098 N N . ARG D 1 32 ? 31.442 44.583 42.969 1.00 42.20 32 ARG D N 1
ATOM 6099 C CA . ARG D 1 32 ? 31.201 43.781 41.775 1.00 42.91 32 ARG D CA 1
ATOM 6100 C C . ARG D 1 32 ? 30.165 44.427 40.865 1.00 41.64 32 ARG D C 1
ATOM 6101 O O . ARG D 1 32 ? 29.255 45.111 41.334 1.00 40.22 32 ARG D O 1
ATOM 6109 N N . ARG D 1 33 ? 30.324 44.225 39.561 1.00 40.85 33 ARG D N 1
ATOM 6110 C CA . ARG D 1 33 ? 29.395 44.772 38.580 1.00 41.32 33 ARG D CA 1
ATOM 6111 C C . ARG D 1 33 ? 29.124 43.753 37.477 1.00 39.90 33 ARG D C 1
ATOM 6112 O O . ARG D 1 33 ? 29.937 42.866 37.229 1.00 39.14 33 ARG D O 1
ATOM 6120 N N . TYR D 1 34 ? 27.973 43.875 36.826 1.00 39.12 34 TYR D N 1
ATOM 6121 C CA . TYR D 1 34 ? 27.606 42.969 35.741 1.00 38.71 34 TYR D CA 1
ATOM 6122 C C . TYR D 1 34 ? 26.818 43.736 34.695 1.00 39.36 34 TYR D C 1
ATOM 6123 O O . TYR D 1 34 ? 26.216 44.765 34.997 1.00 40.30 34 TYR D O 1
ATOM 6132 N N . ASP D 1 35 ? 26.821 43.232 33.466 1.00 39.65 35 ASP D N 1
ATOM 6133 C CA . ASP D 1 35 ? 26.062 43.857 32.395 1.00 39.66 35 ASP D CA 1
ATOM 6134 C C . ASP D 1 35 ? 24.657 43.273 32.478 1.00 37.33 35 ASP D C 1
ATOM 6135 O O . ASP D 1 35 ? 24.490 42.062 32.617 1.00 35.03 35 ASP D O 1
ATOM 6140 N N . LEU D 1 36 ? 23.651 44.135 32.395 1.00 36.14 36 LEU D N 1
ATOM 6141 C CA . LEU D 1 36 ? 22.264 43.704 32.505 1.00 35.49 36 LEU D CA 1
ATOM 6142 C C . LEU D 1 36 ? 21.856 42.506 31.647 1.00 36.95 36 LEU D C 1
ATOM 6143 O O . LEU D 1 36 ? 21.227 41.571 32.146 1.00 36.08 36 LEU D O 1
ATOM 6148 N N . ALA D 1 37 ? 22.211 42.531 30.367 1.00 36.87 37 ALA D N 1
ATOM 6149 C CA . ALA D 1 37 ? 21.842 41.450 29.458 1.00 39.33 37 ALA D CA 1
ATOM 6150 C C . ALA D 1 37 ? 22.398 40.083 29.848 1.00 40.01 37 ALA D C 1
ATOM 6151 O O . ALA D 1 37 ? 21.868 39.059 29.423 1.00 43.13 37 ALA D O 1
ATOM 6153 N N . SER D 1 38 ? 23.444 40.049 30.664 1.00 40.93 38 SER D N 1
ATOM 6154 C CA . SER D 1 38 ? 24.018 38.764 31.049 1.00 41.23 38 SER D CA 1
ATOM 6155 C C . SER D 1 38 ? 23.606 38.219 32.421 1.00 41.15 38 SER D C 1
ATOM 6156 O O . SER D 1 38 ? 23.997 37.109 32.776 1.00 43.03 38 SER D O 1
ATOM 6159 N N . VAL D 1 39 ? 22.833 38.968 33.204 1.00 37.48 39 VAL D N 1
ATOM 6160 C CA . VAL D 1 39 ? 22.419 38.428 34.501 1.00 34.63 39 VAL D CA 1
ATOM 6161 C C . VAL D 1 39 ? 21.044 37.780 34.365 1.00 34.98 39 VAL D C 1
ATOM 6162 O O . VAL D 1 39 ? 20.291 38.088 33.435 1.00 35.10 39 VAL D O 1
ATOM 6166 N N . THR D 1 40 ? 20.726 36.874 35.284 1.00 34.11 40 THR D N 1
ATOM 6167 C CA . THR D 1 40 ? 19.425 36.221 35.285 1.00 33.08 40 THR D CA 1
ATOM 6168 C C . THR D 1 40 ? 18.579 36.997 36.284 1.00 33.26 40 THR D C 1
ATOM 6169 O O . THR D 1 40 ? 18.797 36.932 37.494 1.00 33.51 40 THR D O 1
ATOM 6173 N N . LEU D 1 41 ? 17.616 37.743 35.763 1.00 32.56 41 LEU D N 1
ATOM 6174 C CA . LEU D 1 41 ? 16.751 38.564 36.589 1.00 33.38 41 LEU D CA 1
ATOM 6175 C C . LEU D 1 41 ? 15.790 37.738 37.439 1.00 33.08 41 LEU D C 1
ATOM 6176 O O . LEU D 1 41 ? 15.260 36.727 36.987 1.00 33.08 41 LEU D O 1
ATOM 6181 N N . LEU D 1 42 ? 15.571 38.179 38.675 1.00 30.96 42 LEU D N 1
ATOM 6182 C CA . LEU D 1 42 ? 14.671 37.495 39.594 1.00 30.70 42 LEU D CA 1
ATOM 6183 C C . LEU D 1 42 ? 13.605 38.464 40.096 1.00 29.53 42 LEU D C 1
ATOM 6184 O O . LEU D 1 42 ? 13.719 39.674 39.905 1.00 30.64 42 LEU D O 1
ATOM 6189 N N . PRO D 1 43 ? 12.538 37.945 40.723 1.00 29.64 43 PRO D N 1
ATOM 6190 C CA . PRO D 1 43 ? 11.506 38.857 41.233 1.00 29.21 43 PRO D CA 1
ATOM 6191 C C . PRO D 1 43 ? 12.256 39.747 42.231 1.00 29.83 43 PRO D C 1
ATOM 6192 O O . PRO D 1 43 ? 13.077 39.247 43.005 1.00 27.69 43 PRO D O 1
ATOM 6196 N N . PRO D 1 44 ? 11.991 41.065 42.228 1.00 29.21 44 PRO D N 1
ATOM 6197 C CA . PRO D 1 44 ? 12.683 41.972 43.149 1.00 31.04 44 PRO D CA 1
ATOM 6198 C C . PRO D 1 44 ? 12.201 41.967 44.606 1.00 31.47 44 PRO D C 1
ATOM 6199 O O . PRO D 1 44 ? 11.983 43.028 45.202 1.00 32.09 44 PRO D O 1
ATOM 6203 N N . ALA D 1 45 ? 12.053 40.779 45.179 1.00 31.25 45 ALA D N 1
ATOM 6204 C CA . ALA D 1 45 ? 11.608 40.656 46.561 1.00 31.36 45 ALA D CA 1
ATOM 6205 C C . ALA D 1 45 ? 11.677 39.205 47.014 1.00 32.27 45 ALA D C 1
ATOM 6206 O O . ALA D 1 45 ? 11.801 38.302 46.194 1.00 32.87 45 ALA D O 1
ATOM 6208 N N . THR D 1 46 ? 11.600 38.996 48.325 1.00 31.97 46 THR D N 1
ATOM 6209 C CA . THR D 1 46 ? 11.616 37.658 48.927 1.00 32.53 46 THR D CA 1
ATOM 6210 C C . THR D 1 46 ? 10.596 37.771 50.054 1.00 31.94 46 THR D C 1
ATOM 6211 O O . THR D 1 46 ? 10.947 37.790 51.233 1.00 32.21 46 THR D O 1
ATOM 6215 N N . PRO D 1 47 ? 9.308 37.851 49.694 1.00 31.71 47 PRO D N 1
ATOM 6216 C CA . PRO D 1 47 ? 8.180 37.983 50.622 1.00 29.67 47 PRO D CA 1
ATOM 6217 C C . PRO D 1 47 ? 7.850 36.802 51.519 1.00 29.52 47 PRO D C 1
ATOM 6218 O O . PRO D 1 47 ? 8.067 35.653 51.155 1.00 29.72 47 PRO D O 1
ATOM 6222 N N . THR D 1 48 ? 7.321 37.101 52.701 1.00 28.95 48 THR D N 1
ATOM 6223 C CA . THR D 1 48 ? 6.905 36.059 53.625 1.00 28.12 48 THR D CA 1
ATOM 6224 C C . THR D 1 48 ? 5.469 35.772 53.220 1.00 28.53 48 THR D C 1
ATOM 6225 O O . THR D 1 48 ? 4.921 34.724 53.540 1.00 28.96 48 THR D O 1
ATOM 6229 N N . LYS D 1 49 ? 4.868 36.723 52.509 1.00 27.14 49 LYS D N 1
ATOM 6230 C CA . LYS D 1 49 ? 3.496 36.585 52.036 1.00 28.79 49 LYS D CA 1
ATOM 6231 C C . LYS D 1 49 ? 3.202 37.641 50.982 1.00 29.27 49 LYS D C 1
ATOM 6232 O O . LYS D 1 49 ? 3.914 38.638 50.869 1.00 28.62 49 LYS D O 1
ATOM 6238 N N . ILE D 1 50 ? 2.152 37.405 50.205 1.00 29.05 50 ILE D N 1
ATOM 6239 C CA . ILE D 1 50 ? 1.749 38.322 49.147 1.00 27.81 50 ILE D CA 1
ATOM 6240 C C . ILE D 1 50 ? 0.274 38.652 49.345 1.00 29.94 50 ILE D C 1
ATOM 6241 O O . ILE D 1 50 ? -0.585 37.764 49.288 1.00 29.05 50 ILE D O 1
ATOM 6246 N N . VAL D 1 51 ? -0.016 39.925 49.596 1.00 28.54 51 VAL D N 1
ATOM 6247 C CA . VAL D 1 51 ? -1.387 40.354 49.821 1.00 29.99 51 VAL D CA 1
ATOM 6248 C C . VAL D 1 51 ? -1.884 41.113 48.605 1.00 31.79 51 VAL D C 1
ATOM 6249 O O . VAL D 1 51 ? -1.265 42.082 48.163 1.00 32.65 51 VAL D O 1
ATOM 6253 N N . CYS D 1 52 ? -3.022 40.681 48.080 1.00 32.37 52 CYS D N 1
ATOM 6254 C CA . CYS D 1 52 ? -3.568 41.287 46.878 1.00 34.45 52 CYS D CA 1
ATOM 6255 C C . CYS D 1 52 ? -4.941 41.915 47.031 1.00 33.73 52 CYS D C 1
ATOM 6256 O O . CYS D 1 52 ? -5.818 41.381 47.705 1.00 32.53 52 CYS D O 1
ATOM 6259 N N . VAL D 1 53 ? -5.116 43.063 46.390 1.00 36.08 53 VAL D N 1
ATOM 6260 C CA . VAL D 1 53 ? -6.395 43.754 46.417 1.00 37.75 53 VAL D CA 1
ATOM 6261 C C . VAL D 1 53 ? -7.139 43.354 45.150 1.00 40.04 53 VAL D C 1
ATOM 6262 O O . VAL D 1 53 ? -6.550 43.277 44.077 1.00 40.87 53 VAL D O 1
ATOM 6266 N N . GLY D 1 54 ? -8.427 43.075 45.281 1.00 43.89 54 GLY D N 1
ATOM 6267 C CA . GLY D 1 54 ? -9.211 42.703 44.121 1.00 47.76 54 GLY D CA 1
ATOM 6268 C C . GLY D 1 54 ? -10.204 43.809 43.843 1.00 50.50 54 GLY D C 1
ATOM 6269 O O . GLY D 1 54 ? -10.764 44.379 44.778 1.00 51.23 54 GLY D O 1
ATOM 6270 N N . ARG D 1 55 ? -10.413 44.126 42.567 1.00 52.80 55 ARG D N 1
ATOM 6271 C CA . ARG D 1 55 ? -11.354 45.175 42.178 1.00 53.39 55 ARG D CA 1
ATOM 6272 C C . ARG D 1 55 ? -11.018 46.489 42.875 1.00 51.74 55 ARG D C 1
ATOM 6273 O O . ARG D 1 55 ? -11.547 46.782 43.941 1.00 53.11 55 ARG D O 1
ATOM 6281 N N . ASN D 1 56 ? -10.148 47.288 42.273 1.00 50.22 56 ASN D N 1
ATOM 6282 C CA . ASN D 1 56 ? -9.772 48.550 42.890 1.00 47.66 56 ASN D CA 1
ATOM 6283 C C . ASN D 1 56 ? -9.838 49.731 41.927 1.00 47.82 56 ASN D C 1
ATOM 6284 O O . ASN D 1 56 ? -9.344 50.819 42.227 1.00 46.36 56 ASN D O 1
ATOM 6289 N N . TYR D 1 57 ? -10.447 49.509 40.768 1.00 49.94 57 TYR D N 1
ATOM 6290 C CA . TYR D 1 57 ? -10.595 50.565 39.766 1.00 52.19 57 TYR D CA 1
ATOM 6291 C C . TYR D 1 57 ? -12.060 50.741 39.364 1.00 51.60 57 TYR D C 1
ATOM 6292 O O . TYR D 1 57 ? -12.785 49.761 39.167 1.00 51.08 57 TYR D O 1
ATOM 6301 N N . GLU D 1 75 ? -12.394 49.836 53.093 1.00 68.54 75 GLU D N 1
ATOM 6302 C CA . GLU D 1 75 ? -11.671 48.572 53.174 1.00 68.31 75 GLU D CA 1
ATOM 6303 C C . GLU D 1 75 ? -11.682 47.808 51.851 1.00 67.06 75 GLU D C 1
ATOM 6304 O O . GLU D 1 75 ? -12.748 47.530 51.293 1.00 68.99 75 GLU D O 1
ATOM 6310 N N . PRO D 1 76 ? -10.494 47.456 51.335 1.00 64.68 76 PRO D N 1
ATOM 6311 C CA . PRO D 1 76 ? -10.329 46.717 50.075 1.00 62.59 76 PRO D CA 1
ATOM 6312 C C . PRO D 1 76 ? -10.601 45.217 50.207 1.00 60.76 76 PRO D C 1
ATOM 6313 O O . PRO D 1 76 ? -10.430 44.648 51.286 1.00 62.76 76 PRO D O 1
ATOM 6317 N N . GLY D 1 77 ? -11.030 44.587 49.110 1.00 57.58 77 GLY D N 1
ATOM 6318 C CA . GLY D 1 77 ? -11.280 43.153 49.120 1.00 50.08 77 GLY D CA 1
ATOM 6319 C C . GLY D 1 77 ? -9.934 42.472 48.957 1.00 45.31 77 GLY D C 1
ATOM 6320 O O . GLY D 1 77 ? -9.295 42.600 47.914 1.00 45.95 77 GLY D O 1
ATOM 6321 N N . LEU D 1 78 ? -9.499 41.734 49.972 1.00 40.66 78 LEU D N 1
ATOM 6322 C CA . LEU D 1 78 ? -8.187 41.100 49.919 1.00 35.45 78 LEU D CA 1
ATOM 6323 C C . LEU D 1 78 ? -8.148 39.597 49.676 1.00 33.11 78 LEU D C 1
ATOM 6324 O O . LEU D 1 78 ? -9.085 38.876 50.003 1.00 31.04 78 LEU D O 1
ATOM 6329 N N . PHE D 1 79 ? -7.046 39.136 49.090 1.00 31.08 79 PHE D N 1
ATOM 6330 C CA . PHE D 1 79 ? -6.815 37.709 48.894 1.00 30.59 79 PHE D CA 1
ATOM 6331 C C . PHE D 1 79 ? -5.310 37.492 48.968 1.00 31.27 79 PHE D C 1
ATOM 6332 O O . PHE D 1 79 ? -4.533 38.441 48.818 1.00 30.68 79 PHE D O 1
ATOM 6340 N N . LEU D 1 80 ? -4.899 36.256 49.224 1.00 30.04 80 LEU D N 1
ATOM 6341 C CA . LEU D 1 80 ? -3.483 35.942 49.360 1.00 29.68 80 LEU D CA 1
ATOM 6342 C C . LEU D 1 80 ? -2.939 35.043 48.263 1.00 31.42 80 LEU D C 1
ATOM 6343 O O . LEU D 1 80 ? -3.682 34.285 47.635 1.00 29.19 80 LEU D O 1
ATOM 6348 N N . LYS D 1 81 ? -1.628 35.152 48.051 1.00 30.30 81 LYS D N 1
ATOM 6349 C CA . LYS D 1 81 ? -0.882 34.332 47.102 1.00 31.92 81 LYS D CA 1
ATOM 6350 C C . LYS D 1 81 ? 0.333 33.841 47.888 1.00 34.12 81 LYS D C 1
ATOM 6351 O O . LYS D 1 81 ? 0.907 34.586 48.694 1.00 33.36 81 LYS D O 1
ATOM 6357 N N . GLY D 1 82 ? 0.717 32.589 47.670 1.00 34.27 82 GLY D N 1
ATOM 6358 C CA . GLY D 1 82 ? 1.876 32.055 48.355 1.00 32.21 82 GLY D CA 1
ATOM 6359 C C . GLY D 1 82 ? 3.106 32.433 47.556 1.00 30.68 82 GLY D C 1
ATOM 6360 O O . GLY D 1 82 ? 2.988 32.745 46.369 1.00 33.33 82 GLY D O 1
ATOM 6361 N N . PRO D 1 83 ? 4.298 32.432 48.171 1.00 29.73 83 PRO D N 1
ATOM 6362 C CA . PRO D 1 83 ? 5.524 32.787 47.453 1.00 27.78 83 PRO D CA 1
ATOM 6363 C C . PRO D 1 83 ? 5.785 31.840 46.288 1.00 28.90 83 PRO D C 1
ATOM 6364 O O . PRO D 1 83 ? 6.541 32.160 45.374 1.00 28.65 83 PRO D O 1
ATOM 6368 N N . ASN D 1 84 ? 5.168 30.664 46.328 1.00 29.19 84 ASN D N 1
ATOM 6369 C CA . ASN D 1 84 ? 5.351 29.689 45.257 1.00 29.58 84 ASN D CA 1
ATOM 6370 C C . ASN D 1 84 ? 4.849 30.268 43.931 1.00 29.46 84 ASN D C 1
ATOM 6371 O O . ASN D 1 84 ? 5.274 29.851 42.856 1.00 30.01 84 ASN D O 1
ATOM 6376 N N . ALA D 1 85 ? 3.953 31.245 44.018 1.00 29.82 85 ALA D N 1
ATOM 6377 C CA . ALA D 1 85 ? 3.382 31.870 42.828 1.00 30.24 85 ALA D CA 1
ATOM 6378 C C . ALA D 1 85 ? 4.370 32.722 42.041 1.00 30.90 85 ALA D C 1
ATOM 6379 O O . ALA D 1 85 ? 4.169 32.975 40.843 1.00 30.72 85 ALA D O 1
ATOM 6381 N N . LEU D 1 86 ? 5.433 33.172 42.702 1.00 28.62 86 LEU D N 1
ATOM 6382 C CA . LEU D 1 86 ? 6.423 34.016 42.041 1.00 29.98 86 LEU D CA 1
ATOM 6383 C C . LEU D 1 86 ? 7.081 33.376 40.827 1.00 29.58 86 LEU D C 1
ATOM 6384 O O . LEU D 1 86 ? 7.468 32.208 40.851 1.00 31.10 86 LEU D O 1
ATOM 6389 N N . ALA D 1 87 ? 7.207 34.156 39.761 1.00 28.34 87 ALA D N 1
ATOM 6390 C CA . ALA D 1 87 ? 7.839 33.672 38.540 1.00 30.17 87 ALA D CA 1
ATOM 6391 C C . ALA D 1 87 ? 8.824 34.735 38.058 1.00 31.30 87 ALA D C 1
ATOM 6392 O O . ALA D 1 87 ? 8.552 35.934 38.155 1.00 30.75 87 ALA D O 1
ATOM 6394 N N . ARG D 1 88 ? 9.968 34.296 37.544 1.00 32.09 88 ARG D N 1
ATOM 6395 C CA . ARG D 1 88 ? 10.997 35.215 37.060 1.00 33.37 88 ARG D CA 1
ATOM 6396 C C . ARG D 1 88 ? 10.528 36.097 35.907 1.00 33.49 88 ARG D C 1
ATOM 6397 O O . ARG D 1 88 ? 9.873 35.627 34.977 1.00 34.49 88 ARG D O 1
ATOM 6405 N N . PRO D 1 89 ? 10.861 37.397 35.961 1.00 32.29 89 PRO D N 1
ATOM 6406 C CA . PRO D 1 89 ? 10.479 38.338 34.908 1.00 30.06 89 PRO D CA 1
ATOM 6407 C C . PRO D 1 89 ? 11.442 38.184 33.744 1.00 30.22 89 PRO D C 1
ATOM 6408 O O . PRO D 1 89 ? 12.567 37.712 33.912 1.00 30.75 89 PRO D O 1
ATOM 6412 N N . GLY D 1 90 ? 11.017 38.583 32.559 1.00 29.71 90 GLY D N 1
ATOM 6413 C CA . GLY D 1 90 ? 11.920 38.480 31.438 1.00 30.56 90 GLY D CA 1
ATOM 6414 C C . GLY D 1 90 ? 12.942 39.598 31.522 1.00 31.80 90 GLY D C 1
ATOM 6415 O O . GLY D 1 90 ? 12.620 40.714 31.935 1.00 31.79 90 GLY D O 1
ATOM 6416 N N . ASN D 1 91 ? 14.184 39.300 31.166 1.00 31.95 91 ASN D N 1
ATOM 6417 C CA . ASN D 1 91 ? 15.219 40.318 31.166 1.00 34.66 91 ASN D CA 1
ATOM 6418 C C . ASN D 1 91 ? 14.827 41.287 30.052 1.00 37.33 91 ASN D C 1
ATOM 6419 O O . ASN D 1 91 ? 14.629 40.878 28.907 1.00 37.93 91 ASN D O 1
ATOM 6424 N N . PRO D 1 92 ? 14.699 42.582 30.372 1.00 38.62 92 PRO D N 1
ATOM 6425 C CA . PRO D 1 92 ? 14.322 43.585 29.373 1.00 40.08 92 PRO D CA 1
ATOM 6426 C C . PRO D 1 92 ? 15.162 43.604 28.094 1.00 41.47 92 PRO D C 1
ATOM 6427 O O . PRO D 1 92 ? 14.730 44.153 27.085 1.00 42.60 92 PRO D O 1
ATOM 6431 N N . ARG D 1 93 ? 16.349 43.007 28.127 1.00 41.92 93 ARG D N 1
ATOM 6432 C CA . ARG D 1 93 ? 17.213 42.990 26.949 1.00 43.19 93 ARG D CA 1
ATOM 6433 C C . ARG D 1 93 ? 17.104 41.711 26.098 1.00 43.86 93 ARG D C 1
ATOM 6434 O O . ARG D 1 93 ? 17.727 41.610 25.041 1.00 44.36 93 ARG D O 1
ATOM 6442 N N . ASP D 1 94 ? 16.315 40.747 26.568 1.00 42.16 94 ASP D N 1
ATOM 6443 C CA . ASP D 1 94 ? 16.077 39.470 25.878 1.00 42.84 94 ASP D CA 1
ATOM 6444 C C . ASP D 1 94 ? 14.924 38.819 26.638 1.00 40.18 94 ASP D C 1
ATOM 6445 O O . ASP D 1 94 ? 15.074 37.755 27.231 1.00 39.72 94 ASP D O 1
ATOM 6450 N N . PRO D 1 95 ? 13.748 39.459 26.610 1.00 38.05 95 PRO D N 1
ATOM 6451 C CA . PRO D 1 95 ? 12.518 39.033 27.282 1.00 38.79 95 PRO D CA 1
ATOM 6452 C C . PRO D 1 95 ? 11.962 37.634 27.055 1.00 40.59 95 PRO D C 1
ATOM 6453 O O . PRO D 1 95 ? 11.674 36.913 28.016 1.00 41.70 95 PRO D O 1
ATOM 6457 N N . TRP D 1 96 ? 11.803 37.252 25.795 1.00 39.74 96 TRP D N 1
ATOM 6458 C CA . TRP D 1 96 ? 11.226 35.955 25.464 1.00 41.44 96 TRP D CA 1
ATOM 6459 C C . TRP D 1 96 ? 12.080 34.739 25.814 1.00 41.68 96 TRP D C 1
ATOM 6460 O O . TRP D 1 96 ? 11.555 33.717 26.250 1.00 43.85 96 TRP D O 1
ATOM 6471 N N . GLY D 1 97 ? 13.392 34.852 25.650 1.00 42.41 97 GLY D N 1
ATOM 6472 C CA . GLY D 1 97 ? 14.258 33.731 25.965 1.00 41.83 97 GLY D CA 1
ATOM 6473 C C . GLY D 1 97 ? 14.665 33.607 27.424 1.00 42.31 97 GLY D C 1
ATOM 6474 O O . GLY D 1 97 ? 15.391 32.685 27.784 1.00 41.56 97 GLY D O 1
ATOM 6475 N N . THR D 1 98 ? 14.199 34.512 28.277 1.00 41.38 98 THR D N 1
ATOM 6476 C CA . THR D 1 98 ? 14.573 34.441 29.684 1.00 40.48 98 THR D CA 1
ATOM 6477 C C . THR D 1 98 ? 13.404 34.392 30.656 1.00 39.84 98 THR D C 1
ATOM 6478 O O . THR D 1 98 ? 13.530 33.839 31.743 1.00 41.10 98 THR D O 1
ATOM 6482 N N . ALA D 1 99 ? 12.269 34.967 30.275 1.00 39.72 99 ALA D N 1
ATOM 6483 C CA . ALA D 1 99 ? 11.106 34.965 31.151 1.00 39.27 99 ALA D CA 1
ATOM 6484 C C . ALA D 1 99 ? 10.726 33.538 31.517 1.00 40.06 99 ALA D C 1
ATOM 6485 O O . ALA D 1 99 ? 10.783 32.645 30.676 1.00 40.89 99 ALA D O 1
ATOM 6487 N N . GLU D 1 100 ? 10.363 33.321 32.780 1.00 40.02 100 GLU D N 1
ATOM 6488 C CA . GLU D 1 100 ? 9.956 31.997 33.244 1.00 38.47 100 GLU D CA 1
ATOM 6489 C C . GLU D 1 100 ? 8.497 31.834 32.846 1.00 39.06 100 GLU D C 1
ATOM 6490 O O . GLU D 1 100 ? 7.635 32.594 33.288 1.00 37.35 100 GLU D O 1
ATOM 6496 N N . PRO D 1 101 ? 8.202 30.838 31.995 1.00 38.75 101 PRO D N 1
ATOM 6497 C CA . PRO D 1 101 ? 6.841 30.577 31.521 1.00 38.83 101 PRO D CA 1
ATOM 6498 C C . PRO D 1 101 ? 5.827 30.196 32.589 1.00 39.04 101 PRO D C 1
ATOM 6499 O O . PRO D 1 101 ? 6.140 29.474 33.532 1.00 39.74 101 PRO D O 1
ATOM 6503 N N . VAL D 1 102 ? 4.604 30.684 32.426 1.00 38.61 102 VAL D N 1
ATOM 6504 C CA . VAL D 1 102 ? 3.521 30.344 33.337 1.00 38.99 102 VAL D CA 1
ATOM 6505 C C . VAL D 1 102 ? 2.805 29.158 32.677 1.00 42.05 102 VAL D C 1
ATOM 6506 O O . VAL D 1 102 ? 2.040 29.336 31.729 1.00 41.79 102 VAL D O 1
ATOM 6510 N N . PRO D 1 103 ? 3.055 27.933 33.164 1.00 43.18 103 PRO D N 1
ATOM 6511 C CA . PRO D 1 103 ? 2.427 26.732 32.604 1.00 44.33 103 PRO D CA 1
ATOM 6512 C C . PRO D 1 103 ? 0.912 26.799 32.640 1.00 45.05 103 PRO D C 1
ATOM 6513 O O . PRO D 1 103 ? 0.330 27.009 33.706 1.00 44.84 103 PRO D O 1
ATOM 6517 N N . TYR D 1 104 ? 0.269 26.631 31.485 1.00 46.11 104 TYR D N 1
ATOM 6518 C CA . TYR D 1 104 ? -1.189 26.649 31.445 1.00 45.57 104 TYR D CA 1
ATOM 6519 C C . TYR D 1 104 ? -1.610 25.411 32.228 1.00 46.75 104 TYR D C 1
ATOM 6520 O O . TYR D 1 104 ? -1.409 24.284 31.779 1.00 49.66 104 TYR D O 1
ATOM 6529 N N . PRO D 1 105 ? -2.200 25.608 33.414 1.00 47.26 105 PRO D N 1
ATOM 6530 C CA . PRO D 1 105 ? -2.648 24.525 34.294 1.00 49.08 105 PRO D CA 1
ATOM 6531 C C . PRO D 1 105 ? -3.563 23.486 33.652 1.00 51.33 105 PRO D C 1
ATOM 6532 O O . PRO D 1 105 ? -4.313 23.784 32.723 1.00 51.02 105 PRO D O 1
ATOM 6536 N N . PHE D 1 106 ? -3.499 22.268 34.175 1.00 51.86 106 PHE D N 1
ATOM 6537 C CA . PHE D 1 106 ? -4.315 21.177 33.678 1.00 53.27 106 PHE D CA 1
ATOM 6538 C C . PHE D 1 106 ? -5.686 21.199 34.342 1.00 52.55 106 PHE D C 1
ATOM 6539 O O . PHE D 1 106 ? -6.631 20.594 33.842 1.00 52.12 106 PHE D O 1
ATOM 6547 N N . PHE D 1 107 ? -5.791 21.913 35.461 1.00 51.55 107 PHE D N 1
ATOM 6548 C CA . PHE D 1 107 ? -7.041 21.993 36.213 1.00 47.72 107 PHE D CA 1
ATOM 6549 C C . PHE D 1 107 ? -7.981 23.114 35.788 1.00 47.40 107 PHE D C 1
ATOM 6550 O O . PHE D 1 107 ? -9.069 23.257 36.345 1.00 46.54 107 PHE D O 1
ATOM 6558 N N . THR D 1 108 ? -7.574 23.906 34.804 1.00 48.05 108 THR D N 1
ATOM 6559 C CA . THR D 1 108 ? -8.415 25.004 34.346 1.00 49.10 108 THR D CA 1
ATOM 6560 C C . THR D 1 108 ? -8.489 25.076 32.825 1.00 50.60 108 THR D C 1
ATOM 6561 O O . THR D 1 108 ? -7.748 24.393 32.117 1.00 49.40 108 THR D O 1
ATOM 6565 N N . GLU D 1 109 ? -9.394 25.916 32.338 1.00 53.03 109 GLU D N 1
ATOM 6566 C CA . GLU D 1 109 ? -9.582 26.129 30.910 1.00 57.05 109 GLU D CA 1
ATOM 6567 C C . GLU D 1 109 ? -10.000 27.576 30.717 1.00 57.99 109 GLU D C 1
ATOM 6568 O O . GLU D 1 109 ? -10.328 28.006 29.613 1.00 58.85 109 GLU D O 1
ATOM 6574 N N . GLU D 1 110 ? -9.974 28.321 31.815 1.00 58.71 110 GLU D N 1
ATOM 6575 C CA . GLU D 1 110 ? -10.349 29.725 31.810 1.00 59.63 110 GLU D CA 1
ATOM 6576 C C . GLU D 1 110 ? -9.275 30.506 32.563 1.00 58.65 110 GLU D C 1
ATOM 6577 O O . GLU D 1 110 ? -9.491 30.955 33.687 1.00 58.69 110 GLU D O 1
ATOM 6583 N N . LEU D 1 111 ? -8.113 30.658 31.939 1.00 57.63 111 LEU D N 1
ATOM 6584 C CA . LEU D 1 111 ? -7.003 31.374 32.555 1.00 55.50 111 LEU D CA 1
ATOM 6585 C C . LEU D 1 111 ? -7.007 32.849 32.165 1.00 54.61 111 LEU D C 1
ATOM 6586 O O . LEU D 1 111 ? -7.024 33.187 30.985 1.00 54.37 111 LEU D O 1
ATOM 6591 N N . HIS D 1 112 ? -6.983 33.723 33.166 1.00 54.27 112 HIS D N 1
ATOM 6592 C CA . HIS D 1 112 ? -6.989 35.163 32.935 1.00 54.27 112 HIS D CA 1
ATOM 6593 C C . HIS D 1 112 ? -5.715 35.866 33.387 1.00 53.46 112 HIS D C 1
ATOM 6594 O O . HIS D 1 112 ? -5.004 35.395 34.277 1.00 53.13 112 HIS D O 1
ATOM 6601 N N . TYR D 1 113 ? -5.444 37.006 32.764 1.00 52.51 113 TYR D N 1
ATOM 6602 C CA . TYR D 1 113 ? -4.278 37.816 33.084 1.00 51.91 113 TYR D CA 1
ATOM 6603 C C . TYR D 1 113 ? -4.786 39.134 33.646 1.00 49.87 113 TYR D C 1
ATOM 6604 O O . TYR D 1 113 ? -5.915 39.540 33.368 1.00 49.11 113 TYR D O 1
ATOM 6613 N N . GLU D 1 114 ? -3.947 39.795 34.433 1.00 48.28 114 GLU D N 1
ATOM 6614 C CA . GLU D 1 114 ? -4.290 41.068 35.048 1.00 45.52 114 GLU D CA 1
ATOM 6615 C C . GLU D 1 114 ? -2.995 41.833 35.337 1.00 44.08 114 GLU D C 1
ATOM 6616 O O . GLU D 1 114 ? -2.215 41.424 36.196 1.00 43.98 114 GLU D O 1
ATOM 6622 N N . GLY D 1 115 ? -2.765 42.928 34.613 1.00 39.93 115 GLY D N 1
ATOM 6623 C CA . GLY D 1 115 ? -1.570 43.729 34.820 1.00 36.64 115 GLY D CA 1
ATOM 6624 C C . GLY D 1 115 ? -1.765 44.619 36.032 1.00 37.18 115 GLY D C 1
ATOM 6625 O O . GLY D 1 115 ? -2.819 45.245 36.170 1.00 37.45 115 GLY D O 1
ATOM 6626 N N . GLU D 1 116 ? -0.764 44.696 36.908 1.00 34.26 116 GLU D N 1
ATOM 6627 C CA . GLU D 1 116 ? -0.903 45.502 38.124 1.00 33.31 116 GLU D CA 1
ATOM 6628 C C . GLU D 1 116 ? 0.354 46.178 38.651 1.00 31.17 116 GLU D C 1
ATOM 6629 O O . GLU D 1 116 ? 1.476 45.733 38.404 1.00 29.05 116 GLU D O 1
ATOM 6635 N N . LEU D 1 117 ? 0.151 47.265 39.387 1.00 29.58 117 LEU D N 1
ATOM 6636 C CA . LEU D 1 117 ? 1.259 47.961 40.019 1.00 29.24 117 LEU D CA 1
ATOM 6637 C C . LEU D 1 117 ? 1.468 47.183 41.323 1.00 29.31 117 LEU D C 1
ATOM 6638 O O . LEU D 1 117 ? 0.505 46.918 42.043 1.00 28.17 117 LEU D O 1
ATOM 6643 N N . ALA D 1 118 ? 2.711 46.803 41.610 1.00 29.36 118 ALA D N 1
ATOM 6644 C CA . ALA D 1 118 ? 3.026 46.058 42.829 1.00 28.70 118 ALA D CA 1
ATOM 6645 C C . ALA D 1 118 ? 3.863 46.887 43.805 1.00 29.49 118 ALA D C 1
ATOM 6646 O O . ALA D 1 118 ? 4.689 47.708 43.405 1.00 27.41 118 ALA D O 1
ATOM 6648 N N . VAL D 1 119 ? 3.651 46.650 45.093 1.00 30.12 119 VAL D N 1
ATOM 6649 C CA . VAL D 1 119 ? 4.373 47.369 46.124 1.00 28.16 119 VAL D CA 1
ATOM 6650 C C . VAL D 1 119 ? 5.224 46.413 46.948 1.00 28.06 119 VAL D C 1
ATOM 6651 O O . VAL D 1 119 ? 4.753 45.356 47.375 1.00 28.12 119 VAL D O 1
ATOM 6655 N N . VAL D 1 120 ? 6.489 46.774 47.144 1.00 27.82 120 VAL D N 1
ATOM 6656 C CA . VAL D 1 120 ? 7.390 45.963 47.959 1.00 26.38 120 VAL D CA 1
ATOM 6657 C C . VAL D 1 120 ? 7.620 46.737 49.255 1.00 26.06 120 VAL D C 1
ATOM 6658 O O . VAL D 1 120 ? 8.181 47.835 49.247 1.00 25.45 120 VAL D O 1
ATOM 6662 N N . VAL D 1 121 ? 7.166 46.166 50.362 1.00 27.81 121 VAL D N 1
ATOM 6663 C CA . VAL D 1 121 ? 7.306 46.790 51.674 1.00 26.51 121 VAL D CA 1
ATOM 6664 C C . VAL D 1 121 ? 8.777 46.901 52.068 1.00 28.73 121 VAL D C 1
ATOM 6665 O O . VAL D 1 121 ? 9.577 46.004 51.801 1.00 29.02 121 VAL D O 1
ATOM 6669 N N . GLY D 1 122 ? 9.134 48.014 52.694 1.00 30.08 122 GLY D N 1
ATOM 6670 C CA . GLY D 1 122 ? 10.509 48.212 53.110 1.00 31.13 122 GLY D CA 1
ATOM 6671 C C . GLY D 1 122 ? 10.682 48.001 54.602 1.00 31.47 122 GLY D C 1
ATOM 6672 O O . GLY D 1 122 ? 11.596 47.308 55.023 1.00 33.24 122 GLY D O 1
ATOM 6673 N N . ASP D 1 123 ? 9.803 48.604 55.396 1.00 33.17 123 ASP D N 1
ATOM 6674 C CA . ASP D 1 123 ? 9.847 48.491 56.853 1.00 34.51 123 ASP D CA 1
ATOM 6675 C C . ASP D 1 123 ? 8.594 47.808 57.389 1.00 32.05 123 ASP D C 1
ATOM 6676 O O . ASP D 1 123 ? 7.509 47.988 56.841 1.00 30.32 123 ASP D O 1
ATOM 6681 N N . ARG D 1 124 ? 8.745 47.054 58.476 1.00 31.21 124 ARG D N 1
ATOM 6682 C CA . ARG D 1 124 ? 7.623 46.362 59.103 1.00 31.37 124 ARG D CA 1
ATOM 6683 C C . ARG D 1 124 ? 6.453 47.316 59.321 1.00 31.53 124 ARG D C 1
ATOM 6684 O O . ARG D 1 124 ? 6.637 48.451 59.766 1.00 33.00 124 ARG D O 1
ATOM 6692 N N . MET D 1 125 ? 5.246 46.850 59.005 1.00 30.76 125 MET D N 1
ATOM 6693 C CA . MET D 1 125 ? 4.048 47.673 59.148 1.00 31.14 125 MET D CA 1
ATOM 6694 C C . MET D 1 125 ? 2.947 47.051 60.008 1.00 32.18 125 MET D C 1
ATOM 6695 O O . MET D 1 125 ? 2.360 46.025 59.650 1.00 31.46 125 MET D O 1
ATOM 6700 N N . ARG D 1 126 ? 2.670 47.688 61.140 1.00 32.82 126 ARG D N 1
ATOM 6701 C CA . ARG D 1 126 ? 1.619 47.243 62.054 1.00 33.91 126 ARG D CA 1
ATOM 6702 C C . ARG D 1 126 ? 0.932 48.495 62.592 1.00 33.47 126 ARG D C 1
ATOM 6703 O O . ARG D 1 126 ? 1.579 49.334 63.215 1.00 33.83 126 ARG D O 1
ATOM 6711 N N . HIS D 1 127 ? -0.369 48.616 62.345 1.00 34.46 127 HIS D N 1
ATOM 6712 C CA . HIS D 1 127 ? -1.149 49.774 62.793 1.00 36.56 127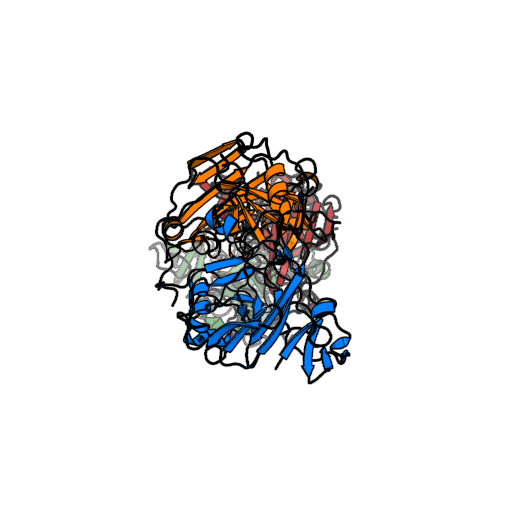 HIS D CA 1
ATOM 6713 C C . HIS D 1 127 ? -0.511 51.069 62.309 1.00 36.52 127 HIS D C 1
ATOM 6714 O O . HIS D 1 127 ? -0.216 51.968 63.101 1.00 36.71 127 HIS D O 1
ATOM 6721 N N . VAL D 1 128 ? -0.277 51.155 61.008 1.00 35.86 128 VAL D N 1
ATOM 6722 C CA . VAL D 1 128 ? 0.315 52.346 60.430 1.00 34.47 128 VAL D CA 1
ATOM 6723 C C . VAL D 1 128 ? -0.801 53.156 59.792 1.00 35.76 128 VAL D C 1
ATOM 6724 O O . VAL D 1 128 ? -1.572 52.637 58.988 1.00 36.45 128 VAL D O 1
ATOM 6728 N N . PRO D 1 129 ? -0.929 54.436 60.174 1.00 36.11 129 PRO D N 1
ATOM 6729 C CA . PRO D 1 129 ? -1.978 55.285 59.600 1.00 36.46 129 PRO D CA 1
ATOM 6730 C C . PRO D 1 129 ? -1.640 55.582 58.142 1.00 35.51 129 PRO D C 1
ATOM 6731 O O . PRO D 1 129 ? -0.470 55.572 57.755 1.00 34.53 129 PRO D O 1
ATOM 6735 N N . PRO D 1 130 ? -2.656 55.848 57.314 1.00 36.60 130 PRO D N 1
ATOM 6736 C CA . PRO D 1 130 ? -2.388 56.135 55.906 1.00 38.32 130 PRO D CA 1
ATOM 6737 C C . PRO D 1 130 ? -1.331 57.194 55.595 1.00 40.11 130 PRO D C 1
ATOM 6738 O O . PRO D 1 130 ? -0.522 56.998 54.686 1.00 40.57 130 PRO D O 1
ATOM 6742 N N . GLU D 1 131 ? -1.313 58.297 56.341 1.00 40.43 131 GLU D N 1
ATOM 6743 C CA . GLU D 1 131 ? -0.341 59.360 56.077 1.00 41.70 131 GLU D CA 1
ATOM 6744 C C . GLU D 1 131 ? 1.120 58.975 56.325 1.00 40.80 131 GLU D C 1
ATOM 6745 O O . GLU D 1 131 ? 2.029 59.715 55.950 1.00 41.09 131 GLU D O 1
ATOM 6751 N N . LYS D 1 132 ? 1.360 57.834 56.963 1.00 40.88 132 LYS D N 1
ATOM 6752 C CA . LYS D 1 132 ? 2.737 57.401 57.212 1.00 38.74 132 LYS D CA 1
ATOM 6753 C C . LYS D 1 132 ? 3.062 56.118 56.439 1.00 36.80 132 LYS D C 1
ATOM 6754 O O . LYS D 1 132 ? 4.186 55.625 56.472 1.00 35.02 132 LYS D O 1
ATOM 6760 N N . ALA D 1 133 ? 2.070 55.596 55.727 1.00 34.54 133 ALA D N 1
ATOM 6761 C CA . ALA D 1 133 ? 2.227 54.355 54.977 1.00 33.50 133 ALA D CA 1
ATOM 6762 C C . ALA D 1 133 ? 3.323 54.316 53.915 1.00 33.43 133 ALA D C 1
ATOM 6763 O O . ALA D 1 133 ? 4.167 53.418 53.931 1.00 32.43 133 ALA D O 1
ATOM 6765 N N . LEU D 1 134 ? 3.326 55.283 53.001 1.00 33.78 134 LEU D N 1
ATOM 6766 C CA . LEU D 1 134 ? 4.312 55.288 51.923 1.00 34.83 134 LEU D CA 1
ATOM 6767 C C . LEU D 1 134 ? 5.759 55.351 52.382 1.00 36.05 134 LEU D C 1
ATOM 6768 O O . LEU D 1 134 ? 6.671 54.956 51.646 1.00 35.19 134 LEU D O 1
ATOM 6773 N N . ASP D 1 135 ? 5.974 55.836 53.598 1.00 36.26 135 ASP D N 1
ATOM 6774 C CA . ASP D 1 135 ? 7.321 55.925 54.140 1.00 37.01 135 ASP D CA 1
ATOM 6775 C C . ASP D 1 135 ? 7.879 54.535 54.449 1.00 36.38 135 ASP D C 1
ATOM 6776 O O . ASP D 1 135 ? 9.085 54.372 54.624 1.00 37.64 135 ASP D O 1
ATOM 6781 N N . HIS D 1 136 ? 7.002 53.535 54.519 1.00 34.57 136 HIS D N 1
ATOM 6782 C CA . HIS D 1 136 ? 7.437 52.170 54.805 1.00 33.11 136 HIS D CA 1
ATOM 6783 C C . HIS D 1 136 ? 7.665 51.371 53.525 1.00 32.50 136 HIS D C 1
ATOM 6784 O O . HIS D 1 136 ? 8.056 50.207 53.574 1.00 32.77 136 HIS D O 1
ATOM 6791 N N . VAL D 1 137 ? 7.418 52.003 52.383 1.00 31.74 137 VAL D N 1
ATOM 6792 C CA . VAL D 1 137 ? 7.575 51.357 51.080 1.00 30.91 137 VAL D CA 1
ATOM 6793 C C . VAL D 1 137 ? 9.009 51.392 50.550 1.00 30.33 137 VAL D C 1
ATOM 6794 O O . VAL D 1 137 ? 9.638 52.447 50.501 1.00 31.45 137 VAL D O 1
ATOM 6798 N N . LEU D 1 138 ? 9.534 50.234 50.161 1.00 29.73 138 LEU D N 1
ATOM 6799 C CA . LEU D 1 138 ? 10.880 50.181 49.606 1.00 29.69 138 LEU D CA 1
ATOM 6800 C C . LEU D 1 138 ? 10.830 50.696 48.165 1.00 30.29 138 LEU D C 1
ATOM 6801 O O . LEU D 1 138 ? 11.671 51.490 47.741 1.00 29.65 138 LEU D O 1
ATOM 6806 N N . GLY D 1 139 ? 9.831 50.243 47.419 1.00 28.64 139 GLY D N 1
ATOM 6807 C CA . GLY D 1 139 ? 9.699 50.663 46.039 1.00 28.47 139 GLY D CA 1
ATOM 6808 C C . GLY D 1 139 ? 8.538 49.997 45.333 1.00 28.36 139 GLY D C 1
ATOM 6809 O O . GLY D 1 139 ? 7.805 49.208 45.927 1.00 26.35 139 GLY D O 1
ATOM 6810 N N . TYR D 1 140 ? 8.385 50.297 44.049 1.00 28.83 140 TYR D N 1
ATOM 6811 C CA . TYR D 1 140 ? 7.287 49.744 43.271 1.00 29.02 140 TYR D CA 1
ATOM 6812 C C . TYR D 1 140 ? 7.773 48.936 42.080 1.00 27.57 140 TYR D C 1
ATOM 6813 O O . TYR D 1 140 ? 8.793 49.254 41.479 1.00 28.30 140 TYR D O 1
ATOM 6822 N N . THR D 1 141 ? 7.036 47.883 41.747 1.00 27.77 141 THR D N 1
ATOM 6823 C CA . THR D 1 141 ? 7.400 47.036 40.624 1.00 28.41 141 THR D CA 1
ATOM 6824 C C . THR D 1 141 ? 6.133 46.641 39.866 1.00 28.97 141 THR D C 1
ATOM 6825 O O . THR D 1 141 ? 5.049 47.142 40.162 1.00 28.15 141 THR D O 1
ATOM 6829 N N . VAL D 1 142 ? 6.263 45.747 38.894 1.00 29.03 142 VAL D N 1
ATOM 6830 C CA . VAL D 1 142 ? 5.112 45.345 38.102 1.00 29.16 142 VAL D CA 1
ATOM 6831 C C . VAL D 1 142 ? 4.735 43.892 38.334 1.00 31.62 142 VAL D C 1
ATOM 6832 O O . VAL D 1 142 ? 5.582 43.062 38.674 1.00 30.17 142 VAL D O 1
ATOM 6836 N N . ALA D 1 143 ? 3.455 43.587 38.150 1.00 30.12 143 ALA D N 1
ATOM 6837 C CA . ALA D 1 143 ? 2.990 42.231 38.354 1.00 33.18 143 ALA D CA 1
ATOM 6838 C C . ALA D 1 143 ? 1.878 41.802 37.414 1.00 34.56 143 ALA D C 1
ATOM 6839 O O . ALA D 1 143 ? 1.105 42.622 36.915 1.00 35.08 143 ALA D O 1
ATOM 6841 N N . VAL D 1 144 ? 1.821 40.498 37.175 1.00 34.11 144 VAL D N 1
ATOM 6842 C CA . VAL D 1 144 ? 0.758 39.918 36.383 1.00 33.48 144 VAL D CA 1
ATOM 6843 C C . VAL D 1 144 ? 0.058 38.969 37.343 1.00 34.64 144 VAL D C 1
ATOM 6844 O O . VAL D 1 144 ? 0.646 37.989 37.803 1.00 37.01 144 VAL D O 1
ATOM 6848 N N . ASP D 1 145 ? -1.187 39.280 37.669 1.00 34.83 145 ASP D N 1
ATOM 6849 C CA . ASP D 1 145 ? -1.969 38.452 38.571 1.00 36.13 145 ASP D CA 1
ATOM 6850 C C . ASP D 1 145 ? -2.689 37.392 37.741 1.00 36.51 145 ASP D C 1
ATOM 6851 O O . ASP D 1 145 ? -3.780 37.631 37.238 1.00 38.51 145 ASP D O 1
ATOM 6856 N N . ILE D 1 146 ? -2.060 36.234 37.578 1.00 37.15 146 ILE D N 1
ATOM 6857 C CA . ILE D 1 146 ? -2.648 35.143 36.808 1.00 36.05 146 ILE D CA 1
ATOM 6858 C C . ILE D 1 146 ? -3.816 34.552 37.588 1.00 38.80 146 ILE D C 1
ATOM 6859 O O . ILE D 1 146 ? -3.680 34.215 38.775 1.00 38.13 146 ILE D O 1
ATOM 6864 N N . THR D 1 147 ? -4.957 34.412 36.916 1.00 37.65 147 THR D N 1
ATOM 6865 C CA . THR D 1 147 ? -6.159 33.899 37.555 1.00 39.12 147 THR D CA 1
ATOM 6866 C C . THR D 1 147 ? -6.870 32.778 36.790 1.00 41.05 147 THR D C 1
ATOM 6867 O O . THR D 1 147 ? -7.146 32.906 35.597 1.00 41.08 147 THR D O 1
ATOM 6871 N N . ALA D 1 148 ? -7.163 31.682 37.485 1.00 42.43 148 ALA D N 1
ATOM 6872 C CA . ALA D 1 148 ? -7.895 30.562 36.893 1.00 44.93 148 ALA D CA 1
ATOM 6873 C C . ALA D 1 148 ? -9.349 30.799 37.311 1.00 46.12 148 ALA D C 1
ATOM 6874 O O . ALA D 1 148 ? -9.784 30.370 38.382 1.00 45.95 148 ALA D O 1
ATOM 6876 N N . ARG D 1 149 ? -10.083 31.502 36.453 1.00 48.34 149 ARG D N 1
ATOM 6877 C CA . ARG D 1 149 ? -11.473 31.875 36.694 1.00 50.79 149 ARG D CA 1
ATOM 6878 C C . ARG D 1 149 ? -12.482 30.775 37.010 1.00 50.55 149 ARG D C 1
ATOM 6879 O O . ARG D 1 149 ? -13.378 30.979 37.833 1.00 50.36 149 ARG D O 1
ATOM 6887 N N . ASP D 1 150 ? -12.363 29.621 36.364 1.00 49.90 150 ASP D N 1
ATOM 6888 C CA . ASP D 1 150 ? -13.318 28.549 36.622 1.00 50.75 150 ASP D CA 1
ATOM 6889 C C . ASP D 1 150 ? -13.247 27.987 38.039 1.00 49.45 150 ASP D C 1
ATOM 6890 O O . ASP D 1 150 ? -14.261 27.905 38.726 1.00 49.75 150 ASP D O 1
ATOM 6895 N N . VAL D 1 151 ? -12.059 27.593 38.483 1.00 48.65 151 VAL D N 1
ATOM 6896 C CA . VAL D 1 151 ? -11.925 27.055 39.832 1.00 46.47 151 VAL D CA 1
ATOM 6897 C C . VAL D 1 151 ? -12.185 28.162 40.849 1.00 46.92 151 VAL D C 1
ATOM 6898 O O . VAL D 1 151 ? -12.606 27.898 41.975 1.00 45.70 151 VAL D O 1
ATOM 6902 N N . GLN D 1 152 ? -11.947 29.406 40.443 1.00 48.66 152 GLN D N 1
ATOM 6903 C CA . GLN D 1 152 ? -12.163 30.546 41.329 1.00 50.84 152 GLN D CA 1
ATOM 6904 C C . GLN D 1 152 ? -13.615 30.609 41.774 1.00 52.15 152 GLN D C 1
ATOM 6905 O O . GLN D 1 152 ? -13.928 31.140 42.841 1.00 52.20 152 GLN D O 1
ATOM 6911 N N . LYS D 1 153 ? -14.500 30.048 40.957 1.00 54.00 153 LYS D N 1
ATOM 6912 C CA . LYS D 1 153 ? -15.924 30.057 41.257 1.00 55.44 153 LYS D CA 1
ATOM 6913 C C . LYS D 1 153 ? -16.409 28.848 42.059 1.00 55.29 153 LYS D C 1
ATOM 6914 O O . LYS D 1 153 ? -17.355 28.961 42.838 1.00 55.79 153 LYS D O 1
ATOM 6920 N N . LYS D 1 154 ? -15.763 27.698 41.884 1.00 55.15 154 LYS D N 1
ATOM 6921 C CA . LYS D 1 154 ? -16.193 26.490 42.585 1.00 55.53 154 LYS D CA 1
ATOM 6922 C C . LYS D 1 154 ? -15.461 26.128 43.879 1.00 54.65 154 LYS D C 1
ATOM 6923 O O . LYS D 1 154 ? -16.049 25.501 44.764 1.00 55.07 154 LYS D O 1
ATOM 6929 N N . ASP D 1 155 ? -14.190 26.510 43.993 1.00 52.31 155 ASP D N 1
ATOM 6930 C CA . ASP D 1 155 ? -13.390 26.190 45.181 1.00 49.10 155 ASP D CA 1
ATOM 6931 C C . ASP D 1 155 ? -13.830 26.921 46.442 1.00 46.54 155 ASP D C 1
ATOM 6932 O O . ASP D 1 155 ? -14.535 27.926 46.376 1.00 47.91 155 ASP D O 1
ATOM 6937 N N . LEU D 1 156 ? -13.413 26.406 47.595 1.00 44.41 156 LEU D N 1
ATOM 6938 C CA . LEU D 1 156 ? -13.749 27.022 48.878 1.00 41.71 156 LEU D CA 1
ATOM 6939 C C . LEU D 1 156 ? -13.152 28.430 48.937 1.00 39.62 156 LEU D C 1
ATOM 6940 O O . LEU D 1 156 ? -13.809 29.380 49.351 1.00 39.45 156 LEU D O 1
ATOM 6945 N N . GLN D 1 157 ? -11.897 28.552 48.521 1.00 39.05 157 GLN D N 1
ATOM 6946 C CA . GLN D 1 157 ? -11.203 29.838 48.503 1.00 38.21 157 GLN D CA 1
ATOM 6947 C C . GLN D 1 157 ? -10.314 29.864 47.268 1.00 37.32 157 GLN D C 1
ATOM 6948 O O . GLN D 1 157 ? -10.072 28.821 46.657 1.00 39.54 157 GLN D O 1
ATOM 6954 N N . TRP D 1 158 ? -9.820 31.043 46.903 1.00 37.25 158 TRP D N 1
ATOM 6955 C CA . TRP D 1 158 ? -9.001 31.185 45.701 1.00 36.13 158 TRP D CA 1
ATOM 6956 C C . TRP D 1 158 ? -7.571 30.661 45.757 1.00 36.01 158 TRP D C 1
ATOM 6957 O O . TRP D 1 158 ? -6.685 31.230 45.127 1.00 36.40 158 TRP D O 1
ATOM 6968 N N . VAL D 1 159 ? -7.342 29.572 46.482 1.00 37.31 159 VAL D N 1
ATOM 6969 C CA . VAL D 1 159 ? -5.999 29.007 46.580 1.00 38.20 159 VAL D CA 1
ATOM 6970 C C . VAL D 1 159 ? -5.429 28.592 45.225 1.00 39.42 159 VAL D C 1
ATOM 6971 O O . VAL D 1 159 ? -4.394 29.113 44.803 1.00 38.39 159 VAL D O 1
ATOM 6975 N N . ARG D 1 160 ? -6.070 27.661 44.525 1.00 39.51 160 ARG D N 1
ATOM 6976 C CA . ARG D 1 160 ? -5.501 27.297 43.235 1.00 41.61 160 ARG D CA 1
ATOM 6977 C C . ARG D 1 160 ? -5.870 28.273 42.123 1.00 38.76 160 ARG D C 1
ATOM 6978 O O . ARG D 1 160 ? -5.205 28.316 41.093 1.00 39.78 160 ARG D O 1
ATOM 6986 N N . ALA D 1 161 ? -6.899 29.082 42.344 1.00 36.45 161 ALA D N 1
ATOM 6987 C CA . ALA D 1 161 ? -7.310 30.066 41.347 1.00 35.54 161 ALA D CA 1
ATOM 6988 C C . ALA D 1 161 ? -6.295 31.205 41.225 1.00 35.72 161 ALA D C 1
ATOM 6989 O O . ALA D 1 161 ? -6.053 31.717 40.131 1.00 35.35 161 ALA D O 1
ATOM 6991 N N . LYS D 1 162 ? -5.699 31.588 42.352 1.00 35.10 162 LYS D N 1
ATOM 6992 C CA . LYS D 1 162 ? -4.738 32.691 42.390 1.00 33.93 162 LYS D CA 1
ATOM 6993 C C . LYS D 1 162 ? -3.329 32.335 42.886 1.00 34.22 162 LYS D C 1
ATOM 6994 O O . LYS D 1 162 ? -2.367 33.048 42.589 1.00 32.22 162 LYS D O 1
ATOM 7000 N N . SER D 1 163 ? -3.197 31.249 43.639 1.00 32.95 163 SER D N 1
ATOM 7001 C CA . SER D 1 163 ? -1.893 30.903 44.195 1.00 32.34 163 SER D CA 1
ATOM 7002 C C . SER D 1 163 ? -1.199 29.641 43.689 1.00 32.07 163 SER D C 1
ATOM 7003 O O . SER D 1 163 ? -0.390 29.045 44.403 1.00 32.44 163 SER D O 1
ATOM 7006 N N . ALA D 1 164 ? -1.502 29.223 42.466 1.00 32.35 164 ALA D N 1
ATOM 7007 C CA . ALA D 1 164 ? -0.841 28.044 41.916 1.00 33.15 164 ALA D CA 1
ATOM 7008 C C . ALA D 1 164 ? 0.576 28.459 41.528 1.00 33.20 164 ALA D C 1
ATOM 7009 O O . ALA D 1 164 ? 0.844 29.644 41.335 1.00 34.76 164 ALA D O 1
ATOM 7011 N N . ASP D 1 165 ? 1.483 27.497 41.407 1.00 32.93 165 ASP D N 1
ATOM 7012 C CA . ASP D 1 165 ? 2.854 27.819 41.031 1.00 34.77 165 ASP D CA 1
ATOM 7013 C C . ASP D 1 165 ? 2.905 28.749 39.817 1.00 35.16 165 ASP D C 1
ATOM 7014 O O . ASP D 1 165 ? 2.107 28.623 38.887 1.00 37.04 165 ASP D O 1
ATOM 7019 N N . LYS D 1 166 ? 3.854 29.682 39.851 1.00 31.89 166 LYS D N 1
ATOM 7020 C CA . LYS D 1 166 ? 4.086 30.655 38.790 1.00 30.00 166 LYS D CA 1
ATOM 7021 C C . LYS D 1 166 ? 2.917 31.580 38.461 1.00 28.41 166 LYS D C 1
ATOM 7022 O O . LYS D 1 166 ? 2.920 32.219 37.421 1.00 30.74 166 LYS D O 1
ATOM 7028 N N . PHE D 1 167 ? 1.923 31.662 39.334 1.00 28.38 167 PHE D N 1
ATOM 7029 C CA . PHE D 1 167 ? 0.790 32.542 39.071 1.00 30.27 167 PHE D CA 1
ATOM 7030 C C . PHE D 1 167 ? 1.071 34.015 39.378 1.00 31.44 167 PHE D C 1
ATOM 7031 O O . PHE D 1 167 ? 0.153 34.842 39.399 1.00 30.10 167 PHE D O 1
ATOM 7039 N N . LEU D 1 168 ? 2.337 34.348 39.619 1.00 30.69 168 LEU D N 1
ATOM 7040 C CA . LEU D 1 168 ? 2.687 35.737 39.881 1.00 31.40 168 LEU D CA 1
ATOM 7041 C C . LEU D 1 168 ? 4.009 36.204 39.287 1.00 31.62 168 LEU D C 1
ATOM 7042 O O . LEU D 1 168 ? 5.009 36.320 39.994 1.00 31.18 168 LEU D O 1
ATOM 7047 N N . PRO D 1 169 ? 4.046 36.425 37.964 1.00 32.07 169 PRO D N 1
ATOM 7048 C CA . PRO D 1 169 ? 5.287 36.906 37.352 1.00 31.13 169 PRO D CA 1
ATOM 7049 C C . PRO D 1 169 ? 5.478 38.279 38.002 1.00 30.68 169 PRO D C 1
ATOM 7050 O O . PRO D 1 169 ? 4.520 39.048 38.105 1.00 29.33 169 PRO D O 1
ATOM 7054 N N . LEU D 1 170 ? 6.690 38.591 38.447 1.00 31.88 170 LEU D N 1
ATOM 7055 C CA . LEU D 1 170 ? 6.925 39.865 39.135 1.00 30.36 170 LEU D CA 1
ATOM 7056 C C . LEU D 1 170 ? 8.263 40.469 38.749 1.00 29.76 170 LEU D C 1
ATOM 7057 O O . LEU D 1 170 ? 9.286 39.787 38.768 1.00 30.05 170 LEU D O 1
ATOM 7062 N N . GLY D 1 171 ? 8.258 41.755 38.410 1.00 30.06 171 GLY D N 1
ATOM 7063 C CA . GLY D 1 171 ? 9.489 42.412 38.016 1.00 29.09 171 GLY D CA 1
ATOM 7064 C C . GLY D 1 171 ? 9.255 43.573 37.068 1.00 30.58 171 GLY D C 1
ATOM 7065 O O . GLY D 1 171 ? 8.142 44.094 36.992 1.00 30.42 171 GLY D O 1
ATOM 7066 N N . PRO D 1 172 ? 10.275 43.981 36.299 1.00 30.06 172 PRO D N 1
ATOM 7067 C CA . PRO D 1 172 ? 11.626 43.419 36.256 1.00 28.55 172 PRO D CA 1
ATOM 7068 C C . PRO D 1 172 ? 12.517 43.878 37.403 1.00 28.61 172 PRO D C 1
ATOM 7069 O O . PRO D 1 172 ? 13.566 43.290 37.660 1.00 27.11 172 PRO D O 1
ATOM 7073 N N . TRP D 1 173 ? 12.097 44.940 38.077 1.00 27.30 173 TRP D N 1
ATOM 7074 C CA . TRP D 1 173 ? 12.819 45.526 39.192 1.00 28.08 173 TRP D CA 1
ATOM 7075 C C . TRP D 1 173 ? 11.913 46.502 39.924 1.00 29.95 173 TRP D C 1
ATOM 7076 O O . TRP D 1 173 ? 10.779 46.755 39.531 1.00 30.12 173 TRP D O 1
ATOM 7087 N N . LEU D 1 174 ? 12.397 47.022 41.059 1.00 30.20 174 LEU D N 1
ATOM 7088 C CA . LEU D 1 174 ? 11.563 47.997 41.737 1.00 32.36 174 LEU D CA 1
ATOM 7089 C C . LEU D 1 174 ? 12.143 49.405 41.588 1.00 31.58 174 LEU D C 1
ATOM 7090 O O . LEU D 1 174 ? 13.338 49.629 41.500 1.00 31.08 174 LEU D O 1
ATOM 7095 N N . GLU D 1 175 ? 11.219 50.367 41.507 1.00 30.50 175 GLU D N 1
ATOM 7096 C CA . GLU D 1 175 ? 11.627 51.758 41.479 1.00 30.90 175 GLU D CA 1
ATOM 7097 C C . GLU D 1 175 ? 11.378 52.375 42.854 1.00 31.03 175 GLU D C 1
ATOM 7098 O O . GLU D 1 175 ? 10.311 52.238 43.439 1.00 30.06 175 GLU D O 1
ATOM 7104 N N . THR D 1 176 ? 12.383 53.020 43.437 1.00 31.79 176 THR D N 1
ATOM 7105 C CA . THR D 1 176 ? 12.253 53.576 44.784 1.00 34.19 176 THR D CA 1
ATOM 7106 C C . THR D 1 176 ? 11.559 54.929 44.831 1.00 36.17 176 THR D C 1
ATOM 7107 O O . THR D 1 176 ? 10.942 55.275 45.836 1.00 35.58 176 THR D O 1
ATOM 7111 N N . ASP D 1 177 ? 11.670 55.690 43.747 1.00 37.37 177 ASP D N 1
ATOM 7112 C CA . ASP D 1 177 ? 11.089 57.026 43.682 1.00 39.65 177 ASP D CA 1
ATOM 7113 C C . ASP D 1 177 ? 9.911 57.121 42.715 1.00 38.23 177 ASP D C 1
ATOM 7114 O O . ASP D 1 177 ? 10.091 57.113 41.502 1.00 38.96 177 ASP D O 1
ATOM 7119 N N . LEU D 1 178 ? 8.702 57.225 43.258 1.00 39.50 178 LEU D N 1
ATOM 7120 C CA . LEU D 1 178 ? 7.503 57.292 42.429 1.00 39.28 178 LEU D CA 1
ATOM 7121 C C . LEU D 1 178 ? 6.295 57.809 43.203 1.00 41.26 178 LEU D C 1
ATOM 7122 O O . LEU D 1 178 ? 6.251 57.719 44.431 1.00 42.01 178 LEU D O 1
ATOM 7127 N N . ASN D 1 179 ? 5.322 58.359 42.478 1.00 41.41 179 ASN D N 1
ATOM 7128 C CA . ASN D 1 179 ? 4.071 58.819 43.081 1.00 41.09 179 ASN D CA 1
ATOM 7129 C C . ASN D 1 179 ? 3.112 57.745 42.596 1.00 38.49 179 ASN D C 1
ATOM 7130 O O . ASN D 1 179 ? 2.621 57.809 41.471 1.00 39.13 179 ASN D O 1
ATOM 7135 N N . PRO D 1 180 ? 2.831 56.745 43.442 1.00 35.61 180 PRO D N 1
ATOM 7136 C CA . PRO D 1 180 ? 1.940 55.639 43.093 1.00 34.76 180 PRO D CA 1
ATOM 7137 C C . PRO D 1 180 ? 0.538 55.995 42.631 1.00 34.77 180 PRO D C 1
ATOM 7138 O O . PRO D 1 180 ? -0.103 55.203 41.942 1.00 32.25 180 PRO D O 1
ATOM 7142 N N . GLN D 1 181 ? 0.049 57.171 43.003 1.00 34.92 181 GLN D N 1
ATOM 7143 C CA . GLN D 1 181 ? -1.295 57.538 42.588 1.00 37.27 181 GLN D CA 1
ATOM 7144 C C . GLN D 1 181 ? -1.303 58.338 41.298 1.00 38.48 181 GLN D C 1
ATOM 7145 O O . GLN D 1 181 ? -2.344 58.849 40.893 1.00 40.47 181 GLN D O 1
ATOM 7151 N N . ASP D 1 182 ? -0.150 58.446 40.646 1.00 38.15 182 ASP D N 1
ATOM 7152 C CA . ASP D 1 182 ? -0.095 59.194 39.401 1.00 39.53 182 ASP D CA 1
ATOM 7153 C C . ASP D 1 182 ? 0.800 58.568 38.343 1.00 37.95 182 ASP D C 1
ATOM 7154 O O . ASP D 1 182 ? 1.770 59.174 37.898 1.00 38.60 182 ASP D O 1
ATOM 7159 N N . THR D 1 183 ? 0.471 57.347 37.945 1.00 36.81 183 THR D N 1
ATOM 7160 C CA . THR D 1 183 ? 1.238 56.653 36.917 1.00 37.65 183 THR D CA 1
ATOM 7161 C C . THR D 1 183 ? 0.261 55.817 36.104 1.00 36.63 183 THR D C 1
ATOM 7162 O O . THR D 1 183 ? -0.878 55.616 36.518 1.00 37.21 183 THR D O 1
ATOM 7166 N N . TRP D 1 184 ? 0.701 55.335 34.949 1.00 37.00 184 TRP D N 1
ATOM 7167 C CA . TRP D 1 184 ? -0.169 54.538 34.095 1.00 36.42 184 TRP D CA 1
ATOM 7168 C C . TRP D 1 184 ? 0.300 53.099 33.964 1.00 35.70 184 TRP D C 1
ATOM 7169 O O . TRP D 1 184 ? 1.496 52.830 33.885 1.00 37.64 184 TRP D O 1
ATOM 7180 N N . VAL D 1 185 ? -0.661 52.182 33.941 1.00 35.19 185 VAL D N 1
ATOM 7181 C CA . VAL D 1 185 ? -0.393 50.758 33.804 1.00 35.48 185 VAL D CA 1
ATOM 7182 C C . VAL D 1 185 ? -1.000 50.273 32.483 1.00 35.49 185 VAL D C 1
ATOM 7183 O O . VAL D 1 185 ? -2.191 50.450 32.241 1.00 34.88 185 VAL D O 1
ATOM 7187 N N . ARG D 1 186 ? -0.190 49.648 31.637 1.00 35.64 186 ARG D N 1
ATOM 7188 C CA . ARG D 1 186 ? -0.691 49.158 30.359 1.00 37.02 186 ARG D CA 1
ATOM 7189 C C . ARG D 1 186 ? -0.246 47.726 30.108 1.00 37.54 186 ARG D C 1
ATOM 7190 O O . ARG D 1 186 ? 0.917 47.386 30.313 1.00 39.12 186 ARG D O 1
ATOM 7198 N N . THR D 1 187 ? -1.179 46.888 29.671 1.00 38.44 187 THR D N 1
ATOM 7199 C CA . THR D 1 187 ? -0.876 45.492 29.393 1.00 41.03 187 THR D CA 1
ATOM 7200 C C . THR D 1 187 ? -1.045 45.192 27.912 1.00 43.70 187 THR D C 1
ATOM 7201 O O . THR D 1 187 ? -2.155 45.257 27.388 1.00 45.73 187 THR D O 1
ATOM 7205 N N . TYR D 1 188 ? 0.050 44.866 27.235 1.00 44.52 188 TYR D N 1
ATOM 7206 C CA . TYR D 1 188 ? -0.028 44.537 25.819 1.00 46.15 188 TYR D CA 1
ATOM 7207 C C . TYR D 1 188 ? 0.121 43.047 25.652 1.00 47.39 188 TYR D C 1
ATOM 7208 O O . TYR D 1 188 ? 1.000 42.433 26.253 1.00 48.01 188 TYR D O 1
ATOM 7217 N N . VAL D 1 189 ? -0.748 42.465 24.840 1.00 49.35 189 VAL D N 1
ATOM 7218 C CA . VAL D 1 189 ? -0.681 41.041 24.556 1.00 50.27 189 VAL D CA 1
ATOM 7219 C C . VAL D 1 189 ? -0.450 40.911 23.049 1.00 51.09 189 VAL D C 1
ATOM 7220 O O . VAL D 1 189 ? -1.208 41.454 22.243 1.00 50.79 189 VAL D O 1
ATOM 7224 N N . ASN D 1 190 ? 0.619 40.216 22.681 1.00 51.43 190 ASN D N 1
ATOM 7225 C CA . ASN D 1 190 ? 0.956 40.005 21.282 1.00 52.59 190 ASN D CA 1
ATOM 7226 C C . ASN D 1 190 ? 0.971 41.297 20.464 1.00 54.77 190 ASN D C 1
ATOM 7227 O O . ASN D 1 190 ? 0.356 41.382 19.393 1.00 56.31 190 ASN D O 1
ATOM 7232 N N . GLY D 1 191 ? 1.675 42.302 20.983 1.00 54.47 191 GLY D N 1
ATOM 7233 C CA . GLY D 1 191 ? 1.797 43.576 20.296 1.00 54.12 191 GLY D CA 1
ATOM 7234 C C . GLY D 1 191 ? 0.593 44.497 20.317 1.00 53.89 191 GLY D C 1
ATOM 7235 O O . GLY D 1 191 ? 0.620 45.567 19.698 1.00 52.70 191 GLY D O 1
ATOM 7236 N N . THR D 1 192 ? -0.462 44.107 21.024 1.00 53.52 192 THR D N 1
ATOM 7237 C CA . THR D 1 192 ? -1.659 44.939 21.078 1.00 54.89 192 THR D CA 1
ATOM 7238 C C . THR D 1 192 ? -2.130 45.247 22.497 1.00 54.48 192 THR D C 1
ATOM 7239 O O . THR D 1 192 ? -2.312 44.347 23.319 1.00 54.24 192 THR D O 1
ATOM 7243 N N . LEU D 1 193 ? -2.331 46.533 22.764 1.00 52.96 193 LEU D N 1
ATOM 7244 C CA . LEU D 1 193 ? -2.779 47.006 24.067 1.00 51.86 193 LEU D CA 1
ATOM 7245 C C . LEU D 1 193 ? -4.102 46.346 24.454 1.00 51.61 193 LEU D C 1
ATOM 7246 O O . LEU D 1 193 ? -5.031 46.300 23.653 1.00 52.69 193 LEU D O 1
ATOM 7251 N N . ARG D 1 194 ? -4.182 45.836 25.683 1.00 50.74 194 ARG D N 1
ATOM 7252 C CA . ARG D 1 194 ? -5.395 45.183 26.178 1.00 49.18 194 ARG D CA 1
ATOM 7253 C C . ARG D 1 194 ? -5.937 45.830 27.456 1.00 47.35 194 ARG D C 1
ATOM 7254 O O . ARG D 1 194 ? -7.127 45.742 27.752 1.00 46.75 194 ARG D O 1
ATOM 7262 N N . GLN D 1 195 ? -5.056 46.471 28.217 1.00 46.35 195 GLN D N 1
ATOM 7263 C CA . GLN D 1 195 ? -5.446 47.147 29.452 1.00 44.13 195 GLN D CA 1
ATOM 7264 C C . GLN D 1 195 ? -4.685 48.456 29.592 1.00 42.54 195 GLN D C 1
ATOM 7265 O O . GLN D 1 195 ? -3.529 48.559 29.181 1.00 41.03 195 GLN D O 1
ATOM 7271 N N . GLU D 1 196 ? -5.338 49.449 30.179 1.00 41.02 196 GLU D N 1
ATOM 7272 C CA . GLU D 1 196 ? -4.725 50.749 30.414 1.00 41.80 196 GLU D CA 1
ATOM 7273 C C . GLU D 1 196 ? -5.487 51.453 31.525 1.00 40.99 196 GLU D C 1
ATOM 7274 O O . GLU D 1 196 ? -6.702 51.607 31.448 1.00 40.85 196 GLU D O 1
ATOM 7280 N N . GLY D 1 197 ? -4.769 51.876 32.560 1.00 40.85 197 GLY D N 1
ATOM 7281 C CA . GLY D 1 197 ? -5.410 52.554 33.668 1.00 38.86 197 GLY D CA 1
ATOM 7282 C C . GLY D 1 197 ? -4.499 53.569 34.320 1.00 39.04 197 GLY D C 1
ATOM 7283 O O . GLY D 1 197 ? -3.277 53.410 34.328 1.00 39.35 197 GLY D O 1
ATOM 7284 N N . HIS D 1 198 ? -5.098 54.627 34.851 1.00 38.61 198 HIS D N 1
ATOM 7285 C CA . HIS D 1 198 ? -4.356 55.675 35.532 1.00 40.84 198 HIS D CA 1
ATOM 7286 C C . HIS D 1 198 ? -4.555 55.380 37.022 1.00 42.71 198 HIS D C 1
ATOM 7287 O O . HIS D 1 198 ? -5.682 55.384 37.519 1.00 43.64 198 HIS D O 1
ATOM 7294 N N . THR D 1 199 ? -3.464 55.111 37.730 1.00 42.49 199 THR D N 1
ATOM 7295 C CA . THR D 1 199 ? -3.549 54.771 39.148 1.00 43.08 199 THR D CA 1
ATOM 7296 C C . THR D 1 199 ? -4.297 55.780 40.014 1.00 44.51 199 THR D C 1
ATOM 7297 O O . THR D 1 199 ? -4.701 55.461 41.131 1.00 44.29 199 THR D O 1
ATOM 7301 N N . SER D 1 200 ? -4.487 56.993 39.507 1.00 46.09 200 SER D N 1
ATOM 7302 C CA . SER D 1 200 ? -5.200 58.010 40.268 1.00 45.56 200 SER D CA 1
ATOM 7303 C C . SER D 1 200 ? -6.657 57.599 40.391 1.00 46.98 200 SER D C 1
ATOM 7304 O O . SER D 1 200 ? -7.420 58.213 41.130 1.00 49.39 200 SER D O 1
ATOM 7307 N N . GLN D 1 201 ? -7.038 56.555 39.662 1.00 47.29 201 GLN D N 1
ATOM 7308 C CA . GLN D 1 201 ? -8.412 56.074 39.683 1.00 47.48 201 GLN D CA 1
ATOM 7309 C C . GLN D 1 201 ? -8.629 54.913 40.636 1.00 46.90 201 GLN D C 1
ATOM 7310 O O . GLN D 1 201 ? -9.687 54.278 40.606 1.00 45.63 201 GLN D O 1
ATOM 7316 N N . MET D 1 202 ? -7.630 54.621 41.466 1.00 43.79 202 MET D N 1
ATOM 7317 C CA . MET D 1 202 ? -7.752 53.533 42.430 1.00 42.16 202 MET D CA 1
ATOM 7318 C C . MET D 1 202 ? -8.839 53.907 43.428 1.00 41.16 202 MET D C 1
ATOM 7319 O O . MET D 1 202 ? -8.913 55.055 43.867 1.00 40.09 202 MET D O 1
ATOM 7324 N N . ILE D 1 203 ? -9.692 52.952 43.778 1.00 39.97 203 ILE D N 1
ATOM 7325 C CA . ILE D 1 203 ? -10.740 53.225 44.752 1.00 40.70 203 ILE D CA 1
ATOM 7326 C C . ILE D 1 203 ? -10.048 53.503 46.084 1.00 40.99 203 ILE D C 1
ATOM 7327 O O . ILE D 1 203 ? -10.427 54.412 46.821 1.00 42.52 203 ILE D O 1
ATOM 7332 N N . PHE D 1 204 ? -9.015 52.713 46.369 1.00 39.43 204 PHE D N 1
ATOM 7333 C CA . PHE D 1 204 ? -8.219 52.855 47.582 1.00 37.89 204 PHE D CA 1
ATOM 7334 C C . PHE D 1 204 ? -6.767 53.053 47.162 1.00 36.63 204 PHE D C 1
ATOM 7335 O O . PHE D 1 204 ? -6.230 52.257 46.399 1.00 37.65 204 PHE D O 1
ATOM 7343 N N . SER D 1 205 ? -6.138 54.116 47.650 1.00 35.61 205 SER D N 1
ATOM 7344 C CA . SER D 1 205 ? -4.747 54.398 47.309 1.00 33.87 205 SER D CA 1
ATOM 7345 C C . SER D 1 205 ? -3.807 53.368 47.930 1.00 33.23 205 SER D C 1
ATOM 7346 O O . SER D 1 205 ? -4.185 52.621 48.835 1.00 32.39 205 SER D O 1
ATOM 7349 N N . VAL D 1 206 ? -2.578 53.330 47.439 1.00 32.26 206 VAL D N 1
ATOM 7350 C CA . VAL D 1 206 ? -1.600 52.404 47.980 1.00 31.47 206 VAL D CA 1
ATOM 7351 C C . VAL D 1 206 ? -1.478 52.669 49.476 1.00 32.13 206 VAL D C 1
ATOM 7352 O O . VAL D 1 206 ? -1.471 51.741 50.281 1.00 29.53 206 VAL D O 1
ATOM 7356 N N . ALA D 1 207 ? -1.413 53.946 49.842 1.00 31.05 207 ALA D N 1
ATOM 7357 C CA . ALA D 1 207 ? -1.294 54.326 51.244 1.00 33.63 207 ALA D CA 1
ATOM 7358 C C . ALA D 1 207 ? -2.433 53.753 52.088 1.00 34.56 207 ALA D C 1
ATOM 7359 O O . ALA D 1 207 ? -2.195 53.203 53.163 1.00 34.15 207 ALA D O 1
ATOM 7361 N N . GLU D 1 208 ? -3.665 53.878 51.599 1.00 33.88 208 GLU D N 1
ATOM 7362 C CA . GLU D 1 208 ? -4.830 53.378 52.325 1.00 34.57 208 GLU D CA 1
ATOM 7363 C C . GLU D 1 208 ? -4.850 51.857 52.396 1.00 32.42 208 GLU D C 1
ATOM 7364 O O . GLU D 1 208 ? -5.310 51.276 53.379 1.00 31.10 208 GLU D O 1
ATOM 7370 N N . ILE D 1 209 ? -4.358 51.219 51.341 1.00 31.27 209 ILE D N 1
ATOM 7371 C CA . ILE D 1 209 ? -4.304 49.767 51.276 1.00 30.09 209 ILE D CA 1
ATOM 7372 C C . ILE D 1 209 ? -3.345 49.201 52.328 1.00 29.25 209 ILE D C 1
ATOM 7373 O O . ILE D 1 209 ? -3.728 48.338 53.104 1.00 29.55 209 ILE D O 1
ATOM 7378 N N . LEU D 1 210 ? -2.112 49.702 52.364 1.00 28.12 210 LEU D N 1
ATOM 7379 C CA . LEU D 1 210 ? -1.119 49.224 53.328 1.00 29.70 210 LEU D CA 1
ATOM 7380 C C . LEU D 1 210 ? -1.594 49.483 54.760 1.00 30.67 210 LEU D C 1
ATOM 7381 O O . LEU D 1 210 ? -1.485 48.614 55.631 1.00 30.19 210 LEU D O 1
ATOM 7386 N N . SER D 1 211 ? -2.124 50.682 54.991 1.00 29.83 211 SER D N 1
ATOM 7387 C CA . SER D 1 211 ? -2.636 51.065 56.301 1.00 31.15 211 SER D CA 1
ATOM 7388 C C . SER D 1 211 ? -3.724 50.088 56.731 1.00 31.11 211 SER D C 1
ATOM 7389 O O . SER D 1 211 ? -3.687 49.564 57.838 1.00 33.41 211 SER D O 1
ATOM 7392 N N . TYR D 1 212 ? -4.688 49.844 55.848 1.00 30.18 212 TYR D N 1
ATOM 7393 C CA . TYR D 1 212 ? -5.778 48.924 56.152 1.00 31.24 212 TYR D CA 1
ATOM 7394 C C . TYR D 1 212 ? -5.245 47.540 56.526 1.00 32.47 212 TYR D C 1
ATOM 7395 O O . TYR D 1 212 ? -5.638 46.966 57.538 1.00 30.79 212 TYR D O 1
ATOM 7404 N N . ILE D 1 213 ? -4.362 46.998 55.695 1.00 31.40 213 ILE D N 1
ATOM 7405 C CA . ILE D 1 213 ? -3.813 45.686 55.973 1.00 29.84 213 ILE D CA 1
ATOM 7406 C C . ILE D 1 213 ? -3.150 45.663 57.349 1.00 30.83 213 ILE D C 1
ATOM 7407 O O . ILE D 1 213 ? -3.368 44.740 58.133 1.00 27.90 213 ILE D O 1
ATOM 7412 N N . SER D 1 214 ? -2.364 46.697 57.643 1.00 30.93 214 SER D N 1
ATOM 7413 C CA . SER D 1 214 ? -1.638 46.781 58.907 1.00 30.91 214 SER D CA 1
ATOM 7414 C C . SER D 1 214 ? -2.498 46.816 60.163 1.00 32.41 214 SER D C 1
ATOM 7415 O O . SER D 1 214 ? -1.975 46.659 61.267 1.00 33.08 214 SER D O 1
ATOM 7418 N N . THR D 1 215 ? -3.801 47.035 60.014 1.00 31.96 215 THR D N 1
ATOM 7419 C CA . THR D 1 215 ? -4.670 47.096 61.185 1.00 33.49 215 THR D CA 1
ATOM 7420 C C . THR D 1 215 ? -4.935 45.710 61.779 1.00 34.14 215 THR D C 1
ATOM 7421 O O . THR D 1 215 ? -5.388 45.595 62.916 1.00 35.39 215 THR D O 1
ATOM 7425 N N . PHE D 1 216 ? -4.669 44.659 61.014 1.00 30.74 216 PHE D N 1
ATOM 7426 C CA . PHE D 1 216 ? -4.913 43.314 61.521 1.00 31.29 216 PHE D CA 1
ATOM 7427 C C . PHE D 1 216 ? -3.814 42.340 61.107 1.00 29.28 216 PHE D C 1
ATOM 7428 O O . PHE D 1 216 ? -3.671 41.273 61.690 1.00 29.46 216 PHE D O 1
ATOM 7436 N N . MET D 1 217 ? -3.040 42.722 60.101 1.00 28.73 217 MET D N 1
ATOM 7437 C CA . MET D 1 217 ? -1.978 41.869 59.586 1.00 29.87 217 MET D CA 1
ATOM 7438 C C . MET D 1 217 ? -0.670 42.634 59.448 1.00 30.12 217 MET D C 1
ATOM 7439 O O . MET D 1 217 ? -0.590 43.606 58.695 1.00 31.05 217 MET D O 1
ATOM 7444 N N . THR D 1 218 ? 0.356 42.192 60.173 1.00 29.03 218 THR D N 1
ATOM 7445 C CA . THR D 1 218 ? 1.662 42.836 60.112 1.00 27.73 218 THR D CA 1
ATOM 7446 C C . THR D 1 218 ? 2.355 42.526 58.786 1.00 28.08 218 THR D C 1
ATOM 7447 O O . THR D 1 218 ? 2.521 41.362 58.414 1.00 28.75 218 THR D O 1
ATOM 7451 N N . LEU D 1 219 ? 2.741 43.569 58.064 1.00 26.05 219 LEU D N 1
ATOM 7452 C CA . LEU D 1 219 ? 3.451 43.385 56.812 1.00 25.72 219 LEU D CA 1
ATOM 7453 C C . LEU D 1 219 ? 4.932 43.423 57.140 1.00 27.32 219 LEU D C 1
ATOM 7454 O O . LEU D 1 219 ? 5.401 44.332 57.829 1.00 26.98 219 LEU D O 1
ATOM 7459 N N . GLU D 1 220 ? 5.654 42.418 56.654 1.00 27.28 220 GLU D N 1
ATOM 7460 C CA . GLU D 1 220 ? 7.082 42.272 56.880 1.00 27.89 220 GLU D CA 1
ATOM 7461 C C . GLU D 1 220 ? 7.929 42.885 55.777 1.00 29.27 220 GLU D C 1
ATOM 7462 O O . GLU D 1 220 ? 7.471 43.050 54.654 1.00 29.62 220 GLU D O 1
ATOM 7468 N N . PRO D 1 221 ? 9.187 43.232 56.093 1.00 31.12 221 PRO D N 1
ATOM 7469 C CA . PRO D 1 221 ? 10.065 43.811 55.077 1.00 30.19 221 PRO D CA 1
ATOM 7470 C C . PRO D 1 221 ? 10.080 42.844 53.897 1.00 29.19 221 PRO D C 1
ATOM 7471 O O . PRO D 1 221 ? 10.150 41.630 54.090 1.00 28.10 221 PRO D O 1
ATOM 7475 N N . LEU D 1 222 ? 9.996 43.398 52.691 1.00 28.98 222 LEU D N 1
ATOM 7476 C CA . LEU D 1 222 ? 10.001 42.637 51.447 1.00 28.10 222 LEU D CA 1
ATOM 7477 C C . LEU D 1 222 ? 8.709 41.869 51.101 1.00 28.10 222 LEU D C 1
ATOM 7478 O O . LEU D 1 222 ? 8.673 41.149 50.107 1.00 28.13 222 LEU D O 1
ATOM 7483 N N . ASP D 1 223 ? 7.657 42.009 51.908 1.00 25.73 223 ASP D N 1
ATOM 7484 C CA . ASP D 1 223 ? 6.378 41.382 51.559 1.00 25.08 223 ASP D CA 1
ATOM 7485 C C . ASP D 1 223 ? 5.915 42.139 50.315 1.00 25.86 223 ASP D C 1
ATOM 7486 O O . ASP D 1 223 ? 6.358 43.264 50.069 1.00 24.49 223 ASP D O 1
ATOM 7491 N N . VAL D 1 224 ? 5.008 41.544 49.545 1.00 25.75 224 VAL D N 1
ATOM 7492 C CA . VAL D 1 224 ? 4.525 42.186 48.327 1.00 24.57 224 VAL D CA 1
ATOM 7493 C C . VAL D 1 224 ? 3.027 42.439 48.411 1.00 24.64 224 VAL D C 1
ATOM 7494 O O . VAL D 1 224 ? 2.277 41.615 48.939 1.00 25.12 224 VAL D O 1
ATOM 7498 N N . VAL D 1 225 ? 2.597 43.594 47.920 1.00 24.44 225 VAL D N 1
ATOM 7499 C CA . VAL D 1 225 ? 1.178 43.943 47.935 1.00 25.51 225 VAL D CA 1
ATOM 7500 C C . VAL D 1 225 ? 0.738 44.364 46.524 1.00 28.30 225 VAL D C 1
ATOM 7501 O O . VAL D 1 225 ? 1.334 45.269 45.931 1.00 28.07 225 VAL D O 1
ATOM 7505 N N . LEU D 1 226 ? -0.271 43.682 45.983 1.00 29.28 226 LEU D N 1
ATOM 7506 C CA . LEU D 1 226 ? -0.800 44.004 44.654 1.00 32.70 226 LEU D CA 1
ATOM 7507 C C . LEU D 1 226 ? -1.932 45.012 44.847 1.00 33.08 226 LEU D C 1
ATOM 7508 O O . LEU D 1 226 ? -2.765 44.849 45.735 1.00 32.98 226 LEU D O 1
ATOM 7513 N N . THR D 1 227 ? -1.961 46.048 44.016 1.00 35.73 227 THR D N 1
ATOM 7514 C CA . THR D 1 227 ? -2.957 47.104 44.154 1.00 38.37 227 THR D CA 1
ATOM 7515 C C . THR D 1 227 ? -4.229 47.040 43.298 1.00 40.42 227 THR D C 1
ATOM 7516 O O . THR D 1 227 ? -5.003 47.995 43.283 1.00 41.91 227 THR D O 1
ATOM 7520 N N . GLY D 1 228 ? -4.459 45.936 42.598 1.00 42.11 228 GLY D N 1
ATOM 7521 C CA . GLY D 1 228 ? -5.661 45.843 41.781 1.00 45.27 228 GLY D CA 1
ATOM 7522 C C . GLY D 1 228 ? -5.400 45.977 40.291 1.00 47.24 228 GLY D C 1
ATOM 7523 O O . GLY D 1 228 ? -4.335 46.432 39.880 1.00 45.73 228 GLY D O 1
ATOM 7524 N N . THR D 1 229 ? -6.374 45.595 39.470 1.00 50.17 229 THR D N 1
ATOM 7525 C CA . THR D 1 229 ? -6.187 45.669 38.025 1.00 53.27 229 THR D CA 1
ATOM 7526 C C . THR D 1 229 ? -7.252 46.478 37.288 1.00 55.32 229 THR D C 1
ATOM 7527 O O . THR D 1 229 ? -8.418 46.506 37.690 1.00 54.93 229 THR D O 1
ATOM 7531 N N . PRO D 1 230 ? -6.851 47.165 36.201 1.00 58.12 230 PRO D N 1
ATOM 7532 C CA . PRO D 1 230 ? -7.760 47.977 35.383 1.00 60.01 230 PRO D CA 1
ATOM 7533 C C . PRO D 1 230 ? -8.581 46.979 34.571 1.00 61.65 230 PRO D C 1
ATOM 7534 O O . PRO D 1 230 ? -8.224 45.800 34.505 1.00 61.25 230 PRO D O 1
ATOM 7538 N N . GLU D 1 231 ? -9.667 47.413 33.945 1.00 63.94 231 GLU D N 1
ATOM 7539 C CA . GLU D 1 231 ? -10.430 46.438 33.181 1.00 65.45 231 GLU D CA 1
ATOM 7540 C C . GLU D 1 231 ? -9.794 46.157 31.827 1.00 64.30 231 GLU D C 1
ATOM 7541 O O . GLU D 1 231 ? -8.956 46.920 31.342 1.00 63.11 231 GLU D O 1
ATOM 7547 N N . GLY D 1 232 ? -10.204 45.044 31.232 1.00 63.36 232 GLY D N 1
ATOM 7548 C CA . GLY D 1 232 ? -9.662 44.622 29.958 1.00 63.06 232 GLY D CA 1
ATOM 7549 C C . GLY D 1 232 ? -9.127 43.224 30.192 1.00 62.70 232 GLY D C 1
ATOM 7550 O O . GLY D 1 232 ? -8.423 42.655 29.359 1.00 62.82 232 GLY D O 1
ATOM 7551 N N . VAL D 1 233 ? -9.470 42.682 31.358 1.00 61.80 233 VAL D N 1
ATOM 7552 C CA . VAL D 1 233 ? -9.052 41.346 31.757 1.00 61.98 233 VAL D CA 1
ATOM 7553 C C . VAL D 1 233 ? -9.533 40.318 30.744 1.00 62.09 233 VAL D C 1
ATOM 7554 O O . VAL D 1 233 ? -10.691 39.893 30.769 1.00 62.99 233 VAL D O 1
ATOM 7558 N N . GLY D 1 234 ? -8.637 39.925 29.849 1.00 62.24 234 GLY D N 1
ATOM 7559 C CA . GLY D 1 234 ? -8.995 38.951 28.838 1.00 60.89 234 GLY D CA 1
ATOM 7560 C C . GLY D 1 234 ? -8.502 37.567 29.196 1.00 59.69 234 GLY D C 1
ATOM 7561 O O . GLY D 1 234 ? -7.801 37.387 30.193 1.00 59.61 234 GLY D O 1
ATOM 7562 N N . ALA D 1 235 ? -8.874 36.587 28.379 1.00 57.82 235 ALA D N 1
ATOM 7563 C CA . ALA D 1 235 ? -8.468 35.210 28.601 1.00 56.43 235 ALA D CA 1
ATOM 7564 C C . ALA D 1 235 ? -7.087 34.976 28.009 1.00 55.65 235 ALA D C 1
ATOM 7565 O O . ALA D 1 235 ? -6.616 35.744 27.171 1.00 55.75 235 ALA D O 1
ATOM 7567 N N . LEU D 1 236 ? -6.440 33.909 28.456 1.00 54.65 236 LEU D N 1
ATOM 7568 C CA . LEU D 1 236 ? -5.112 33.565 27.977 1.00 53.43 236 LEU D CA 1
ATOM 7569 C C . LEU D 1 236 ? -5.132 32.218 27.279 1.00 53.15 236 LEU D C 1
ATOM 7570 O O . LEU D 1 236 ? -6.003 31.382 27.524 1.00 51.14 236 LEU D O 1
ATOM 7575 N N . ARG D 1 237 ? -4.160 32.021 26.402 1.00 53.14 237 ARG D N 1
ATOM 7576 C CA . ARG D 1 237 ? -4.020 30.778 25.668 1.00 54.22 237 ARG D CA 1
ATOM 7577 C C . ARG D 1 237 ? -2.540 30.428 25.686 1.00 52.74 237 ARG D C 1
ATOM 7578 O O . ARG D 1 237 ? -1.684 31.312 25.725 1.00 53.49 237 ARG D O 1
ATOM 7586 N N . PRO D 1 238 ? -2.217 29.131 25.672 1.00 51.39 238 PRO D N 1
ATOM 7587 C CA . PRO D 1 238 ? -0.810 28.730 25.681 1.00 50.57 238 PRO D CA 1
ATOM 7588 C C . PRO D 1 238 ? -0.035 29.441 24.577 1.00 51.02 238 PRO D C 1
ATOM 7589 O O . PRO D 1 238 ? -0.526 29.580 23.454 1.00 52.60 238 PRO D O 1
ATOM 7593 N N . GLY D 1 239 ? 1.166 29.906 24.903 1.00 49.35 239 GLY D N 1
ATOM 7594 C CA . GLY D 1 239 ? 1.988 30.588 23.923 1.00 46.88 239 GLY D CA 1
ATOM 7595 C C . GLY D 1 239 ? 1.837 32.097 23.887 1.00 46.80 239 GLY D C 1
ATOM 7596 O O . GLY D 1 239 ? 2.620 32.780 23.227 1.00 44.88 239 GLY D O 1
ATOM 7597 N N . ASP D 1 240 ? 0.837 32.628 24.585 1.00 47.82 240 ASP D N 1
ATOM 7598 C CA . ASP D 1 240 ? 0.624 34.075 24.607 1.00 50.11 240 ASP D CA 1
ATOM 7599 C C . ASP D 1 240 ? 1.778 34.817 25.282 1.00 49.49 240 ASP D C 1
ATOM 7600 O O . ASP D 1 240 ? 2.327 34.349 26.277 1.00 49.31 240 ASP D O 1
ATOM 7605 N N . ARG D 1 241 ? 2.132 35.977 24.733 1.00 48.31 241 ARG D N 1
ATOM 7606 C CA . ARG D 1 241 ? 3.209 36.806 25.269 1.00 48.36 241 ARG D CA 1
ATOM 7607 C C . ARG D 1 241 ? 2.660 38.089 25.883 1.00 48.75 241 ARG D C 1
ATOM 7608 O O . ARG D 1 241 ? 2.043 38.902 25.192 1.00 49.69 241 ARG D O 1
ATOM 7616 N N . LEU D 1 242 ? 2.905 38.270 27.179 1.00 47.21 242 LEU D N 1
ATOM 7617 C CA . LEU D 1 242 ? 2.426 39.440 27.905 1.00 46.24 242 LEU D CA 1
ATOM 7618 C C . LEU D 1 242 ? 3.495 40.491 28.147 1.00 45.62 242 LEU D C 1
ATOM 7619 O O . LEU D 1 242 ? 4.671 40.180 28.338 1.00 46.66 242 LEU D O 1
ATOM 7624 N N . GLU D 1 243 ? 3.067 41.744 28.152 1.00 44.88 243 GLU D N 1
ATOM 7625 C CA . GLU D 1 243 ? 3.959 42.864 28.386 1.00 44.60 243 GLU D CA 1
ATOM 7626 C C . GLU D 1 243 ? 3.194 43.900 29.195 1.00 44.13 243 GLU D C 1
ATOM 7627 O O . GLU D 1 243 ? 2.248 44.505 28.688 1.00 45.02 243 GLU D O 1
ATOM 7633 N N . VAL D 1 244 ? 3.587 44.091 30.453 1.00 41.33 244 VAL D N 1
ATOM 7634 C CA . VAL D 1 244 ? 2.930 45.070 31.311 1.00 37.10 244 VAL D CA 1
ATOM 7635 C C . VAL D 1 244 ? 3.911 46.200 31.584 1.00 37.44 244 VAL D C 1
ATOM 7636 O O . VAL D 1 244 ? 4.913 46.014 32.280 1.00 38.65 244 VAL D O 1
ATOM 7640 N N . ALA D 1 245 ? 3.623 47.369 31.022 1.00 36.21 245 ALA D N 1
ATOM 7641 C CA . ALA D 1 245 ? 4.475 48.535 31.195 1.00 34.98 245 ALA D CA 1
ATOM 7642 C C . ALA D 1 245 ? 3.846 49.507 32.171 1.00 35.55 245 ALA D C 1
ATOM 7643 O O . ALA D 1 245 ? 2.668 49.837 32.059 1.00 34.85 245 ALA D O 1
ATOM 7645 N N . VAL D 1 246 ? 4.639 49.955 33.136 1.00 35.44 246 VAL D N 1
ATOM 7646 C CA . VAL D 1 246 ? 4.169 50.912 34.122 1.00 35.25 246 VAL D CA 1
ATOM 7647 C C . VAL D 1 246 ? 5.125 52.095 34.089 1.00 36.03 246 VAL D C 1
ATOM 7648 O O . VAL D 1 246 ? 6.327 51.953 34.338 1.00 36.46 246 VAL D O 1
ATOM 7652 N N . GLU D 1 247 ? 4.580 53.261 33.769 1.00 35.81 247 GLU D N 1
ATOM 7653 C CA . GLU D 1 247 ? 5.362 54.484 33.664 1.00 36.21 247 GLU D CA 1
ATOM 7654 C C . GLU D 1 247 ? 6.210 54.830 34.877 1.00 35.32 247 GLU D C 1
ATOM 7655 O O . GLU D 1 247 ? 5.718 54.886 36.004 1.00 36.25 247 GLU D O 1
ATOM 7661 N N . GLY D 1 248 ? 7.488 55.088 34.628 1.00 32.91 248 GLY D N 1
ATOM 7662 C CA . GLY D 1 248 ? 8.395 55.441 35.702 1.00 35.04 248 GLY D CA 1
ATOM 7663 C C . GLY D 1 248 ? 8.902 54.252 36.503 1.00 34.45 248 GLY D C 1
ATOM 7664 O O . GLY D 1 248 ? 9.776 54.411 37.354 1.00 33.97 248 GLY D O 1
ATOM 7665 N N . VAL D 1 249 ? 8.362 53.065 36.237 1.00 34.60 249 VAL D N 1
ATOM 7666 C CA . VAL D 1 249 ? 8.783 51.858 36.952 1.00 34.47 249 VAL D CA 1
ATOM 7667 C C . VAL D 1 249 ? 9.553 50.920 36.027 1.00 34.11 249 VAL D C 1
ATOM 7668 O O . VAL D 1 249 ? 10.760 50.731 36.188 1.00 33.34 249 VAL D O 1
ATOM 7672 N N . GLY D 1 250 ? 8.861 50.351 35.049 1.00 32.45 250 GLY D N 1
ATOM 7673 C CA . GLY D 1 250 ? 9.517 49.449 34.123 1.00 31.92 250 GLY D CA 1
ATOM 7674 C C . GLY D 1 250 ? 8.525 48.595 33.363 1.00 32.10 250 GLY D C 1
ATOM 7675 O O . GLY D 1 250 ? 7.315 48.806 33.455 1.00 32.11 250 GLY D O 1
ATOM 7676 N N . THR D 1 251 ? 9.034 47.619 32.620 1.00 30.90 251 THR D N 1
ATOM 7677 C CA . THR D 1 251 ? 8.175 46.744 31.842 1.00 32.76 251 THR D CA 1
ATOM 7678 C C . THR D 1 251 ? 8.376 45.277 32.204 1.00 33.00 251 THR D C 1
ATOM 7679 O O . THR D 1 251 ? 9.489 44.754 32.144 1.00 34.20 251 THR D O 1
ATOM 7683 N N . LEU D 1 252 ? 7.283 44.623 32.576 1.00 32.94 252 LEU D N 1
ATOM 7684 C CA . LEU D 1 252 ? 7.311 43.217 32.942 1.00 33.83 252 LEU D CA 1
ATOM 7685 C C . LEU D 1 252 ? 7.007 42.347 31.728 1.00 35.31 252 LEU D C 1
ATOM 7686 O O . LEU D 1 252 ? 5.954 42.483 31.109 1.00 36.27 252 LEU D O 1
ATOM 7691 N N . PHE D 1 253 ? 7.931 41.454 31.391 1.00 35.75 253 PHE D N 1
ATOM 7692 C CA . PHE D 1 253 ? 7.746 40.548 30.260 1.00 35.40 253 PHE D CA 1
ATOM 7693 C C . PHE D 1 253 ? 7.575 39.126 30.770 1.00 35.47 253 PHE D C 1
ATOM 7694 O O . PHE D 1 253 ? 8.382 38.646 31.563 1.00 35.01 253 PHE D O 1
ATOM 7702 N N . THR D 1 254 ? 6.524 38.457 30.317 1.00 34.36 254 THR D N 1
ATOM 7703 C CA . THR D 1 254 ? 6.280 37.077 30.705 1.00 36.44 254 THR D CA 1
ATOM 7704 C C . THR D 1 254 ? 5.498 36.381 29.590 1.00 38.99 254 THR D C 1
ATOM 7705 O O . THR D 1 254 ? 5.066 37.022 28.637 1.00 40.06 254 THR D O 1
ATOM 7709 N N . LEU D 1 255 ? 5.332 35.069 29.695 1.00 42.37 255 LEU D N 1
ATOM 7710 C CA . LEU D 1 255 ? 4.593 34.331 28.679 1.00 45.06 255 LEU D CA 1
ATOM 7711 C C . LEU D 1 255 ? 3.941 33.087 29.257 1.00 45.61 255 LEU D C 1
ATOM 7712 O O . LEU D 1 255 ? 4.343 32.589 30.310 1.00 46.31 255 LEU D O 1
ATOM 7717 N N . ILE D 1 256 ? 2.928 32.592 28.558 1.00 45.73 256 ILE D N 1
ATOM 7718 C CA . ILE D 1 256 ? 2.215 31.403 28.984 1.00 45.52 256 ILE D CA 1
ATOM 7719 C C . ILE D 1 256 ? 2.829 30.184 28.307 1.00 46.43 256 ILE D C 1
ATOM 7720 O O . ILE D 1 256 ? 3.091 30.195 27.102 1.00 46.09 256 ILE D O 1
ATOM 7725 N N . GLY D 1 257 ? 3.064 29.135 29.087 1.00 47.20 257 GLY D N 1
ATOM 7726 C CA . GLY D 1 257 ? 3.655 27.929 28.539 1.00 48.48 257 GLY D CA 1
ATOM 7727 C C . GLY D 1 257 ? 2.631 26.948 28.001 1.00 49.75 257 GLY D C 1
ATOM 7728 O O . GLY D 1 257 ? 1.432 27.226 28.016 1.00 49.18 257 GLY D O 1
ATOM 7729 N N . PRO D 1 258 ? 3.080 25.786 27.508 1.00 51.57 258 PRO D N 1
ATOM 7730 C CA . PRO D 1 258 ? 2.182 24.765 26.964 1.00 53.21 258 PRO D CA 1
ATOM 7731 C C . PRO D 1 258 ? 1.213 24.239 28.012 1.00 55.16 258 PRO D C 1
ATOM 7732 O O . PRO D 1 258 ? 1.470 24.344 29.214 1.00 55.61 258 PRO D O 1
ATOM 7736 N N . LYS D 1 259 ? 0.103 23.676 27.542 1.00 56.77 259 LYS D N 1
ATOM 7737 C CA . LYS D 1 259 ? -0.925 23.099 28.404 1.00 56.89 259 LYS D CA 1
ATOM 7738 C C . LYS D 1 259 ? -0.316 21.924 29.163 1.00 58.92 259 LYS D C 1
ATOM 7739 O O . LYS D 1 259 ? 0.320 21.065 28.560 1.00 59.65 259 LYS D O 1
ATOM 7745 N N . GLU D 1 260 ? -0.505 21.885 30.478 1.00 61.10 260 GLU D N 1
ATOM 7746 C CA . GLU D 1 260 ? 0.035 20.791 31.281 1.00 64.33 260 GLU D CA 1
ATOM 7747 C C . GLU D 1 260 ? -0.814 19.537 31.127 1.00 66.36 260 GLU D C 1
ATOM 7748 O O . GLU D 1 260 ? -1.977 19.609 30.738 1.00 66.27 260 GLU D O 1
ATOM 7754 N N . GLU D 1 261 ? -0.224 18.391 31.446 1.00 69.28 261 GLU D N 1
ATOM 7755 C CA . GLU D 1 261 ? -0.915 17.107 31.436 1.00 72.97 261 GLU D CA 1
ATOM 7756 C C . GLU D 1 261 ? -1.308 16.684 32.853 1.00 74.48 261 GLU D C 1
ATOM 7757 O O . GLU D 1 261 ? -0.987 17.331 33.842 1.00 73.87 261 GLU D O 1
ATOM 7763 N N . ARG D 1 262 ? -2.065 15.575 32.925 1.00 77.05 262 ARG D N 1
ATOM 7764 C CA . ARG D 1 262 ? -2.470 15.071 34.231 1.00 80.38 262 ARG D CA 1
ATOM 7765 C C . ARG D 1 262 ? -1.245 14.976 35.145 1.00 81.65 262 ARG D C 1
ATOM 7766 O O . ARG D 1 262 ? -0.148 14.620 34.734 1.00 81.66 262 ARG D O 1
ATOM 7774 N N . PRO D 1 263 ? -1.456 15.348 36.420 1.00 82.79 263 PRO D N 1
ATOM 7775 C CA . PRO D 1 263 ? -0.384 15.382 37.400 1.00 83.63 263 PRO D CA 1
ATOM 7776 C C . PRO D 1 263 ? 0.552 14.174 37.299 1.00 84.44 263 PRO D C 1
ATOM 7777 O O . PRO D 1 263 ? 1.766 14.276 37.416 1.00 84.12 263 PRO D O 1
ATOM 7781 N N . TRP D 1 264 ? -0.060 12.991 37.112 1.00 84.81 264 TRP D N 1
ATOM 7782 C CA . TRP D 1 264 ? 0.742 11.775 37.031 1.00 85.54 264 TRP D CA 1
ATOM 7783 C C . TRP D 1 264 ? -0.110 10.564 36.646 1.00 86.32 264 TRP D C 1
ATOM 7784 O O . TRP D 1 264 ? 0.334 9.423 36.678 1.00 86.84 264 TRP D O 1
#

Organism: Thermus thermophilus (strain ATCC 27634 / DSM 579 / HB8) (NCBI:txid300852)

Foldseek 3Di:
DWWFAWDPRWIFHDDPQKTFTADPTVHHTPPDMDGLVPIQTFFAFDAPWEKEFEAWFPDDPATDIDTAHPLQEWEFARPVGGVVRGGADEAEAPADFKKKFKFKKWFFAAKFAQDALVCQLVRTQFIWIKIQIARPPVCVVDPHCCCGGHPGNRIYHDSTTDRDDDQQAKWKWKAKPRHTQFIGRSVRTNAHPSRNRNSCNHPHMGHGRHMYTRYGGPRIDGDDAFIWMWMQMPPTGITTYGHHYHDHPPD/DWWFAWDPRWIFDDDPQKTFTADPTVHHGPPDIDGLVPIQTFFAFDAPWEKEFEAWLDPATDIDTAHCLQEWEFARPVGGVVRTGADEPEPPADFKKKFKFKKWFFAAKFAQDALVCQLVRTQFIWIKIQIARVVVCVVDPHCCVGGHDGNRIYIDRTTFRDDDQQAKKKWKAKPNHTQFIDGSVSTNAGPSRNSNVCNHPHMGHGRHMYTRYGNPRMDGDDAFIWMWMDMPPTGITTYGHHYHDHPPD/DWWFAWDPRWIFDDDPQKTFTADPTVHHTPPDIDGLVPIQTFFAFDAPWEKEFEAWLPPDTDIDTAHCLQEWEFARPVGGVVRTGAAEAEPPADFKKKFKFKKWFFAAKFAQDALVCQLVRTQFIWIKIQIARPPVCVVDPHCCVGGHDGNRIYHDRTTDRDDDQQAKWKWKAKQRHTQFIDGSVSTNAHPSRNRNVCNHPHMGHGRHMYTRYGGPRMHTADAFIWMWIQMPPTGITTYGHHYHDDPPD/DWWFAWDPRWIFHDDPQKTFTADPTVHHGPPDMDGQVPIQTFFAFDAPWEWEFEDFCLTDIDTAHCLQEWEFARPVGGPVRGGAAEAEQPADFKWKFKFKKWFFAAKFALDALVCQLVRTQFIWIKIQIARVPVCVVDPHCCVGGHDGNRIYHDRTGDRDDDQLAKKKWKAKPNHTQFIDGSVSTNATPSRNSNSCNHPHMGHGRHMYTRYGGDRIDTDDAFMWMWMAMPPTGITTYGHHYHDDDPD

Solvent-accessible surface area: 37693 Å² total; per-residue (Å²): 117,54,2,0,32,0,46,124,33,71,26,0,18,23,98,71,88,64,0,60,9,10,106,24,48,43,24,112,109,59,70,124,167,56,69,7,66,88,8,74,4,27,12,0,2,70,10,49,6,0,0,0,3,15,145,1,22,159,128,48,164,48,12,14,11,5,18,3,3,27,22,0,29,0,89,2,0,3,44,132,76,28,72,61,61,6,18,64,0,40,17,8,78,43,2,147,72,1,22,6,13,0,2,0,0,0,0,0,22,78,137,0,139,43,10,25,48,146,122,0,74,121,38,23,38,0,8,0,0,0,1,1,0,0,0,73,50,1,17,163,127,38,80,16,46,8,17,0,7,0,2,31,62,0,0,0,0,0,0,22,0,11,46,114,42,90,2,47,92,4,79,0,55,1,60,2,88,73,75,83,98,2,90,8,46,0,54,84,10,28,21,27,0,16,78,0,0,2,35,0,1,30,8,0,14,0,41,51,32,0,0,0,0,0,0,26,6,144,35,51,17,64,6,180,66,53,14,116,0,52,0,28,5,90,51,2,20,35,0,28,0,27,2,4,111,87,56,142,163,42,154,100,55,1,0,32,0,42,125,32,71,28,0,13,28,92,60,87,63,0,53,5,8,109,25,49,34,28,118,86,66,56,88,35,31,30,0,11,11,7,76,4,27,10,0,2,69,13,48,7,0,0,0,3,16,172,0,53,110,168,53,12,17,10,5,18,3,3,27,20,0,29,0,86,2,0,3,26,77,20,26,76,61,57,6,20,65,0,52,2,6,102,46,1,147,68,1,33,0,22,0,1,0,0,0,0,0,23,76,137,0,130,48,11,26,48,144,128,0,72,119,35,23,38,0,8,0,0,0,1,1,0,1,0,82,42,6,21,141,122,32,73,16,46,6,19,0,8,0,3,30,61,0,0,0,0,0,0,21,0,12,49,117,42,87,3,47,90,4,87,1,55,0,60,7,88,69,80,77,98,2,85,11,42,0,56,121,20,72,24,25,0,19,80,0,0,2,34,0,1,35,11,0,16,0,44,52,30,0,0,0,0,0,1,26,7,161,30,58,12,62,2,143,51,48,20,107,0,57,0,27,4,94,50,3,18,34,0,27,0,26,1,6,110,84,50,143,160,41,119,99,50,1,0,37,0,44,134,30,76,26,0,18,22,106,59,83,78,0,46,8,9,108,24,48,36,25,118,106,59,72,126,167,53,67,0,60,88,8,73,3,28,10,0,1,68,14,50,6,0,0,0,3,18,180,0,48,114,171,47,12,17,9,6,17,2,4,26,22,0,31,0,86,2,0,4,29,125,76,22,77,64,57,7,20,62,0,44,14,10,108,48,1,149,71,0,27,0,13,0,2,0,0,0,0,0,24,79,138,0,131,57,10,25,46,147,122,0,75,120,39,23,37,0,8,0,0,0,0,1,0,0,0,78,28,7,21,161,152,32,75,18,44,6,30,0,7,0,3,29,60,0,0,0,0,0,0,20,0,12,48,115,41,91,2,46,94,4,85,0,55,1,58,8,94,64,83,77,105,2,86,9,46,0,56,125,19,73,22,26,1,16,79,1,0,2,35,0,1,32,12,0,15,0,42,50,32,0,0,1,0,0,0,25,5,157,18,52,10,50,3,181,66,49,19,109,0,50,0,25,4,88,51,1,19,34,0,28,0,29,2,6,110,90,61,146,152,46,126,103,45,1,0,35,0,50,131,34,67,28,0,13,29,95,57,87,58,0,50,7,8,111,24,46,36,26,116,85,55,61,120,170,54,77,0,34,89,7,69,3,26,11,0,1,68,12,50,7,0,0,0,3,17,189,0,52,116,8,24,9,4,19,2,2,28,22,0,28,0,68,1,0,3,13,40,52,1,50,65,44,6,33,59,0,45,1,5,86,49,4,139,76,0,29,1,22,0,2,0,0,0,0,0,23,77,138,0,130,57,11,30,47,143,126,0,73,116,33,22,38,0,8,0,0,0,1,1,0,3,0,101,48,1,23,150,140,38,75,17,44,8,14,0,8,0,3,29,62,1,0,0,0,0,0,18,0,11,48,116,43,94,3,46,91,3,84,0,55,1,33,3,76,8,48,82,104,4,88,9,41,0,55,118,18,102,56,25,1,18,77,0,0,3,36,0,1,39,11,0,15,0,41,52,32,0,0,0,0,0,0,20,5,123,30,37,21,58,2,133,49,52,23,103,0,16,0,24,4,82,53,2,19,34,0,4,0,30,2,4,114,84,54,150,183,48,156

Radius of gyration: 38.84 Å; Cα contacts (8 Å, |Δi|>4): 3023; chains: 4; bounding box: 62×56×122 Å

Sequence (996 aa):
MKILRFNEGRWGVLEGELVLETDGPGGNPTGRRYDLASVTLLPPATPTKIVCVGRNYRLPKEPGLFLKGPNALARPGNPRDPWGTAEPVPYPFFTEELHYEGELAVVVGDRMRHVPPEKALDHVLGYTVAVDITARDVQKKDLQWVRAKSADKFLPLGPWLETDLNPQDTWVRTYVNGTLRQEGHTSQMIFSVAEILSYISTFMTLEPLDVVLTGTPEGVGALRPGDRLEVAVEGVGTLFTLIGPKEERPWMKILRFNEGRWGVLEGELVLETDGPGGNPTGRRYDLASVTLLPPATPTKIVCVGRNYPKEPGLFLKGPNALARPGNPRDPWGTAEPVPYPFFTEELHYEGELAVVVGDRMRHVPPEKALDHVLGYTVAVDITARDVQKKDLQWVRAKSADKFLPLGPWLETDLNPQDTWVRTYVNGTLRQEGHTSQMIFSVAEILSYISTFMTLEPLDVVLTGTPEGVGALRPGDRLEVAVEGVGTLFTLIGPKEERPWMKILRFNEGRWGVLEGELVLETDGPGGNPTGRRYDLASVTLLPPATPTKIVCVGRNYPKEPGLFLKGPNALARPGNPRDPWGTAEPVPYPFFTEELHYEGELAVVVGDRMRHVPPEKALDHVLGYTVAVDITARDVQKKDLQWVRAKSADKFLPLGPWLETDLNPQDTWVRTYVNGTLRQEGHTSQMIFSVAEILSYISTFMTLEPLDVVLTGTPEGVGALRPGDRLEVAVEGVGTLFTLIGPKEERPWMKILRFNEGRWGVLEGELVLETDGPGGNPTGRRYDLASVTLLPPATPTKIVCVGRNYEPGLFLKGPNALARPGNPRDPWGTAEPVPYPFFTEELHYEGELAVVVGDRMRHVPPEKALDHVLGYTVAVDITARDVQKKDLQWVRAKSADKFLPLGPWLETDLNPQDTWVRTYVNGTLRQEGHTSQMIFSVAEILSYISTFMTLEPLDVVLTGTPEGVGALRPGDRLEVAVEGVGTLFTLIGPKEERPW

CATH classification: 2.30.30.370 (+1 more: 3.90.850.10)

Secondary structure (DSSP, 8-state):
-EEEEETTTEEEEEETTEEEEESSTT--EEEEEEEGGGS-EE-S---S-EEEE-S-B---SS--EEEE-GGGEEPPPBTTBHHHHSPPEEE-SS-S-EE--EEEEEEE-S-BSS--HHHHGGGEEEEEEEE--EEHHHHHHSSSSHHHH-STT-EEEEEEEESS--TTS-EEEEEETTEEEEEEEGGGBSS-HHHHHHHHHTTSPBPTT-EEE----S---B--TT-EEEEEETTTEEEEEEEEEEP----/-EEEEETTTEEEEEETTEEEEESSTT--EEEEEEEGGGS-EE-S---S-EEEES-----S--EEEE-GGGEEPPPBTTBHHHHSPPEEE-TT-S-EE--EEEEEEE-S-BSS--HHHHGGGEEEEEEEE--EEHHHHHHSSSTHHHH-STT-EEEEEEEESS--TTS-EEEEEETTEEEEEEEGGG-SS-HHHHHHHHHTTSPBPTT-EEE----S---B--TT-EEEEEETTTEEEEEEEEEEP----/-EEEEETTTEEEEEETTEEEEESSTT--EEEEEEEGGGS-EE-S---S-EEEES-----S--EEEE-GGGEEPPPBTTBHHHHSPPEEE-TT-S-EEE-EEEEEEE-S-BSS--HHHHGGGEEEEEEEE--EETTHHHHSSSSHHHH-STT-EEEEEEEESS--TTS-EEEEEETTEEEEEEEGGG-SS-HHHHHHHHHHHSPBPTT-EEE----S--EE--TT-EEEEEETTTEEEEEEEEEEP----/-EEEEETTTEEEEEETTEEEEESSTT--EEEEEEEGGGS-EE-S---S-EEEEE-----EEEEE-GGGEEPPPBTTB-TTTSPPEEE-SS-S-EE--EEEEEEE-S-BSS--HHHHGGGEEEEEEEE--EEHHHHHHSSSSHHHH-STT-EEEEEEEESS--TTS-EEEEEETTEEEEEEEGGG-SS-HHHHHHHHHTTSPBPTT-EEE----S---B--TT-EEEEEETTTEEEEEEEEEEPPP--

Nearest PDB structures (foldseek):
  2dfu-assembly1_A  TM=1.004E+00  e=1.043E-55  Thermus thermophilus HB8
  2dfu-assembly2_C  TM=1.003E+00  e=2.943E-54  Thermus thermophilus HB8
  2dfu-assembly2_D  TM=1.003E+00  e=2.672E-52  Thermus thermophilus HB8
  3rr6-assembly1_A  TM=9.257E-01  e=2.048E-28  Mycobacteroides abscessus ATCC 19977
  4pfz-assembly1_B  TM=9.157E-01  e=1.833E-28  Mycolicibacterium smegmatis MC2 155

InterPro domains:
  IPR011234 Fumarylacetoacetase-like, C-terminal [PF01557] (49-252)
  IPR018833 Rv2993c-like, N-terminal [PF10370] (1-44)
  IPR036663 Fumarylacetoacetase-like, C-terminal domain superfamily [G3DSA:3.90.850.10] (45-264)
  IPR036663 Fumarylacetoacetase-like, C-terminal domain superfamily [SSF56529] (47-257)